Protein AF-0000000067029271 (afdb_homodimer)

Secondary structure (DSSP, 8-state):
---HHHHHHHHHHHHHHHHHHHHHHHGGG---HHHHHHHHHHHHHHHHHHHHHHHHHHHHHHHHHHHTS-HHHHHHHHHHHHHHHHHHHHHHHHHHHHHHHHH-TT-GGG---------------HHHHHHHHHHHHS-S-TTGGGT-EEEEEEEEEPP-----SS-------EEEEEEEEESS--HHHHHHHHHHHHHHHHHHGGGGHHHHHHHHHHHHHHHHHHHHHGGGHHHHHHHHHHHHHHT---HHHHHHHTHHHHHHHHHHHHHIIIIIHHHHHHHHH-S-HHHHHHHTHHHHHHHHHH--HHHHHHHHHHIIIIIS---HHHHHHHHHHHHHH--HHHHHHHHHHHHHHHHHTTPPPPHHHHHHHHHHHHHHHHHTTTS---HHHHHHHHHHTT---TTHHHHHHHHHHHHHHHHHHHHHHHHHHHHHHHHHHHHHHHHHHTSHHHHHHHHHHHHHHHHSTTTS----HHHHHHHH--/---HHHHHHHHHHHHHHHHHHHHHHHGGG---HHHHHHHHHHHHHHHHHHHHHHHHHHHHHHHHHHHTS-HHHHHHHHHHHHHHHHHHHHHHHHHHHHHHHHH-TT-GGG---------------HHHHHHHHHHHHS-S-TTGGGT-EEEEEEEEEPP-----SS-------EEEEEEEEESS--HHHHHHHHHHHHHHHHHHGGGGHHHHHHHHHHHHHHHHHHHHHGGGHHHHHHHHHHHHHHT-S-HHHHHHHTHHHHHHHHHHHHHIIIIIHHHHHHHHH-S-HHHHHHHTHHHHHHHHHH--HHHHHHHHHHIIIIIS---HHHHHHHHHHHHHH--HHHHHHHHHHHHHHHHHTTPPPPHHHHHHHHHHHHHHHHHTTTS--SHHHHHHHHHHTT---TTHHHHHHHHHHHHHHHHHHHHHHHHHHHHHHHHHHHHHHHHHHTSHHHHHHHHHHHHHHHTT-SSS----HHHHHHHH--

Foldseek 3Di:
DQPPVRVLLVLLLVLLVLLQVLLVVCQVVLDDPVVLCVLQVLLVVLLVVLVVLLQLQLLLLLLLLLLLAALVLLVVLVVLLVVLLLVLLLVLQVLLLVLCVVLVLLAQVLFPDFFFADDDLQQDALVQLLVQLVCLLADPDLVLLQFKGKGKGWDFAQDDPPPDDDDPPRPGRDTDIDIDIDGHHSLNNSLSVSNVNSSVSNVCQPVCVVVSLVSLVSNVVSLVVVVVSSSSLSVSLSSNSSSVSSPQDDCPNLVSSCVSVLVSLLVSLCCSQVPVLQVVLCVQQVDHVVQLVVLCSSLLSSCLSSLALSSSLSVLLCSCCPVVNFDSSLSSNSSSLLSWFRQSSLLSSLSSLLVSQCNNVPHDDDPVLSVLSSVSSNSLSRSCTRPLSALVSSSNSCVNSVHHSRNSVSVVSCCSNSSSSSSSSSSSSSSSSSSSSSSVCVVSSVVSCPDPSSVVSLVVSLVVVVVVPPPPVPPPVCVSCSSVVD/DQPPVRVLLVLLLVLLVLLQVLLVVCQVVLDDPVVLCVLQVLLVVLLVVLLVLLLLQLLLLLLLLLLLAALVLLVVLVVLLVVLLLVLLLVLQVLLQVLCVVLVLLAQVLFPDFAFADDPLQQDALVQLLVQLVCLLADPDLVCLQFKGKGKGWDFDQPDPPPDDDDPPRPGRDTDIDIDIDGHHSLNNSLNVSNVNNNVSNVCQPVNVVVSLVSLVSNVVSLVVVVVSSSSLSVSLSSNSSSVSSPQDDCPSLVSSCVSVVVSLLVSLCCSQVPVLQVVLCVQQVDHVVQLVVLCSSLLSSLLSSLALSSSLSVLLCSCCPVVNFDSSLSSNSSSLLSFFRQSSLLSSLSSLLVSLCNNVPHDDDPVLSVLSSVSSNSLSRSCTRPLSALVSSSNSCVNSVHDSRNSVSVVSCCSNSSSSSSSSSSSSSSSSSSSSSSVCVVSSVVSCPDPSSVVVLVVSLVVVVVVCDPPVPPPVCVSCSSVVD

Sequence (972 aa):
MKSKNDLLLILTIESVVIGVVLGFVIRPFNPSNDTISLIGFPGEIFMQIVEMMILPMIISSVISALAQLRARDAGQIGLVTVIYYVITTFLSTFTGIILVSSIHPGDPHLIHMLGEGTLDDTALSTLDTFLDQIRNMFPENIIQATFQQVQTNYVAVKPKMQRAGGNTTLEKPIMKPILEYTNEMNVLGLIVFCTGFGVILSILGEQARLMINFFIVLDAIIMRWISALMWCYPIGILSLVCKNIVDIDNLSETAQALAMYVVTVICGLMIHSLLTLPLLYFIVTRNSPFQFMTGMLQALATAFGTASSGATLPVTFRSLEENLKIDRRVTRFVLPLGATITMDGTALYEAVAVIFIAQLNNIQLSLLELLTISVTTTVASIGSGSVPAGLDTILIVLTTVGLPANNLSLLLTVDWLLDRVRTSVNVLGDGFGAGIIHHMTKERLIEADSEELIQQIKNDICKFLTKLKPCINLYSPYFVYAYLSLMKSKNDLLLILTIESVVIGVVLGFVIRPFNPSNDTISLIGFPGEIFMQIVEMMILPMIISSVISALAQLRARDAGQIGLVTVIYYVITTFLSTFTGIILVSSIHPGDPHLIHMLGEGTLDDTALSTLDTFLDQIRNMFPENIIQATFQQVQTNYVAVKPKMQRAGGNTTLEKPIMKPILEYTNEMNVLGLIVFCTGFGVILSILGEQARLMINFFIVLDAIIMRWISALMWCYPIGILSLVCKNIVDIDNLSETAQALAMYVVTVICGLMIHSLLTLPLLYFIVTRNSPFQFMTGMLQALATAFGTASSGATLPVTFRSLEENLKIDRRVTRFVLPLGATITMDGTALYEAVAVIFIAQLNNIQLSLLELLTISVTTTVASIGSGSVPAGLDTILIVLTTVGLPANNLSLLLTVDWLLDRVRTSVNVLGDGFGAGIIHHMTKERLIEADSEELIQQIKNDICKFLTKLKPCINLYSPYFVYAYLSL

Radius of gyration: 31.36 Å; Cα contacts (8 Å, |Δi|>4): 1479; chains: 2; bounding box: 82×83×69 Å

Structure (mmCIF, N/CA/C/O backbone):
data_AF-0000000067029271-model_v1
#
loop_
_entity.id
_entity.type
_entity.pdbx_description
1 polymer 'Amino acid transporter'
#
loop_
_atom_site.group_PDB
_atom_site.id
_atom_site.type_symbol
_atom_site.label_atom_id
_atom_site.label_alt_id
_atom_site.label_comp_id
_atom_site.label_asym_id
_atom_site.label_entity_id
_atom_site.label_seq_id
_atom_site.pdbx_PDB_ins_code
_atom_site.Cartn_x
_atom_site.Cartn_y
_atom_site.Cartn_z
_atom_site.occupancy
_atom_site.B_iso_or_equiv
_atom_site.auth_seq_id
_atom_site.auth_comp_id
_atom_site.auth_asym_id
_atom_site.auth_atom_id
_atom_site.pdbx_PDB_model_num
ATOM 1 N N . MET A 1 1 ? -24.594 32.281 27.625 1 33.5 1 MET A N 1
ATOM 2 C CA . MET A 1 1 ? -23.938 31 27.906 1 33.5 1 MET A CA 1
ATOM 3 C C . MET A 1 1 ? -23.062 30.578 26.734 1 33.5 1 MET A C 1
ATOM 5 O O . MET A 1 1 ? -23.547 30.422 25.609 1 33.5 1 MET A O 1
ATOM 9 N N . LYS A 1 2 ? -21.891 30.891 26.734 1 51.69 2 LYS A N 1
ATOM 10 C CA . LYS A 1 2 ? -21 30.688 25.594 1 51.69 2 LYS A CA 1
ATOM 11 C C . LYS A 1 2 ? -21.094 29.25 25.094 1 51.69 2 LYS A C 1
ATOM 13 O O . LYS A 1 2 ? -21.172 28.312 25.875 1 51.69 2 LYS A O 1
ATOM 18 N N . SER A 1 3 ? -21.391 29 23.844 1 69.06 3 SER A N 1
ATOM 19 C CA . SER A 1 3 ? -21.531 27.672 23.25 1 69.06 3 SER A CA 1
ATOM 20 C C . SER A 1 3 ? -20.312 26.812 23.516 1 69.06 3 SER A C 1
ATOM 22 O O . SER A 1 3 ? -19.234 27.328 23.844 1 69.06 3 SER A O 1
ATOM 24 N N . LYS A 1 4 ? -20.562 25.609 24.031 1 74.31 4 LYS A N 1
ATOM 25 C CA . LYS A 1 4 ? -19.516 24.641 24.297 1 74.31 4 LYS A CA 1
ATOM 26 C C . LYS A 1 4 ? -18.344 24.812 23.328 1 74.31 4 LYS A C 1
ATOM 28 O O . LYS A 1 4 ? -17.188 24.703 23.719 1 74.31 4 LYS A O 1
ATOM 33 N N . ASN A 1 5 ? -18.672 25.219 22.219 1 74 5 ASN A N 1
ATOM 34 C CA . ASN A 1 5 ? -17.641 25.422 21.203 1 74 5 ASN A CA 1
ATOM 35 C C . ASN A 1 5 ? -16.812 26.672 21.484 1 74 5 ASN A C 1
ATOM 37 O O . ASN A 1 5 ? -15.602 26.672 21.281 1 74 5 ASN A O 1
ATOM 41 N N . ASP A 1 6 ? -17.438 27.625 21.953 1 80.25 6 ASP A N 1
ATOM 42 C CA . ASP A 1 6 ? -16.734 28.859 22.281 1 80.25 6 ASP A CA 1
ATOM 43 C C . ASP A 1 6 ? -15.82 28.688 23.484 1 80.25 6 ASP A C 1
ATOM 45 O O . ASP A 1 6 ? -14.719 29.219 23.516 1 80.25 6 ASP A O 1
ATOM 49 N N . LEU A 1 7 ? -16.375 27.906 24.344 1 85.5 7 LEU A N 1
ATOM 50 C CA . LEU A 1 7 ? -15.578 27.641 25.531 1 85.5 7 LEU A CA 1
ATOM 51 C C . LEU A 1 7 ? -14.305 26.891 25.172 1 85.5 7 LEU A C 1
ATOM 53 O O . LEU A 1 7 ? -13.227 27.203 25.703 1 85.5 7 LEU A O 1
ATOM 57 N N . LEU A 1 8 ? -14.445 25.953 24.328 1 86.19 8 LEU A N 1
ATOM 58 C CA . LEU A 1 8 ? -13.281 25.172 23.922 1 86.19 8 LEU A CA 1
ATOM 59 C C . LEU A 1 8 ? -12.266 26.047 23.203 1 86.19 8 LEU A C 1
ATOM 61 O O . LEU A 1 8 ? -11.055 25.859 23.375 1 86.19 8 LEU A O 1
ATOM 65 N N . LEU A 1 9 ? -12.727 26.859 22.453 1 87 9 LEU A N 1
ATOM 66 C CA . LEU A 1 9 ? -11.844 27.797 21.766 1 87 9 LEU A CA 1
ATOM 67 C C . LEU A 1 9 ? -11.07 28.656 22.75 1 87 9 LEU A C 1
ATOM 69 O O . LEU A 1 9 ? -9.844 28.781 22.656 1 87 9 LEU A O 1
ATOM 73 N N . ILE A 1 10 ? -11.758 29.219 23.672 1 90.94 10 ILE A N 1
ATOM 74 C CA . ILE A 1 10 ? -11.141 30.078 24.672 1 90.94 10 ILE A CA 1
ATOM 75 C C . ILE A 1 10 ? -10.125 29.281 25.484 1 90.94 10 ILE A C 1
ATOM 77 O O . ILE A 1 10 ? -9.008 29.75 25.734 1 90.94 10 ILE A O 1
ATOM 81 N N . LEU A 1 11 ? -10.547 28.141 25.844 1 91.12 11 LEU A N 1
ATOM 82 C CA . LEU A 1 11 ? -9.648 27.281 26.609 1 91.12 11 LEU A CA 1
ATOM 83 C C . LEU A 1 11 ? -8.383 26.969 25.828 1 91.12 11 LEU A C 1
ATOM 85 O O . LEU A 1 11 ? -7.289 26.922 26.391 1 91.12 11 LEU A O 1
ATOM 89 N N . THR A 1 12 ? -8.555 26.688 24.562 1 90.69 12 THR A N 1
ATOM 90 C CA . THR A 1 12 ? -7.41 26.359 23.719 1 90.69 12 THR A CA 1
ATOM 91 C C . THR A 1 12 ? -6.473 27.547 23.594 1 90.69 12 THR A C 1
ATOM 93 O O . THR A 1 12 ? -5.258 27.406 23.75 1 90.69 12 THR A O 1
ATOM 96 N N . ILE A 1 13 ? -6.992 28.672 23.375 1 90.94 13 ILE A N 1
ATOM 97 C CA . ILE A 1 13 ? -6.191 29.891 23.234 1 90.94 13 ILE A CA 1
ATOM 98 C C . ILE A 1 13 ? -5.492 30.203 24.562 1 90.94 13 ILE A C 1
ATOM 100 O O . ILE A 1 13 ? -4.301 30.516 24.578 1 90.94 13 ILE A O 1
ATOM 104 N N . GLU A 1 14 ? -6.203 30.109 25.562 1 92.25 14 GLU A N 1
ATOM 105 C CA . GLU A 1 14 ? -5.633 30.359 26.891 1 92.25 14 GLU A CA 1
ATOM 106 C C . GLU A 1 14 ? -4.504 29.375 27.188 1 92.25 14 GLU A C 1
ATOM 108 O O . GLU A 1 14 ? -3.51 29.734 27.812 1 92.25 14 GLU A O 1
ATOM 113 N N . SER A 1 15 ? -4.746 28.172 26.828 1 93.56 15 SER A N 1
ATOM 114 C CA . SER A 1 15 ? -3.725 27.156 27.062 1 93.56 15 SER A CA 1
ATOM 115 C C . SER A 1 15 ? -2.426 27.516 26.344 1 93.56 15 SER A C 1
ATOM 117 O O . SER A 1 15 ? -1.336 27.297 26.875 1 93.56 15 SER A O 1
ATOM 119 N N . VAL A 1 16 ? -2.547 28 25.172 1 90.81 16 VAL A N 1
ATOM 120 C CA . VAL A 1 16 ? -1.364 28.422 24.438 1 90.81 16 VAL A CA 1
ATOM 121 C C . VAL A 1 16 ? -0.675 29.562 25.172 1 90.81 16 VAL A C 1
ATOM 123 O O . VAL A 1 16 ? 0.537 29.531 25.406 1 90.81 16 VAL A O 1
ATOM 126 N N . VAL A 1 17 ? -1.449 30.547 25.609 1 92.81 17 VAL A N 1
ATOM 127 C CA . VAL A 1 17 ? -0.914 31.734 26.281 1 92.81 17 VAL A CA 1
ATOM 128 C C . VAL A 1 17 ? -0.281 31.328 27.609 1 92.81 17 VAL A C 1
ATOM 130 O O . VAL A 1 17 ? 0.858 31.703 27.906 1 92.81 17 VAL A O 1
ATOM 133 N N . ILE A 1 18 ? -0.97 30.594 28.359 1 95.12 18 ILE A N 1
ATOM 134 C CA . ILE A 1 18 ? -0.475 30.156 29.656 1 95.12 18 ILE A CA 1
ATOM 135 C C . ILE A 1 18 ? 0.771 29.297 29.469 1 95.12 18 ILE A C 1
ATOM 137 O O . ILE A 1 18 ? 1.718 29.391 30.266 1 95.12 18 ILE A O 1
ATOM 141 N N . GLY A 1 19 ? 0.683 28.391 28.5 1 93.31 19 GLY A N 1
ATOM 142 C CA . GLY A 1 19 ? 1.858 27.594 28.203 1 93.31 19 GLY A CA 1
ATOM 143 C C . GLY A 1 19 ? 3.09 28.422 27.891 1 93.31 19 GLY A C 1
ATOM 144 O O . GLY A 1 19 ? 4.184 28.125 28.375 1 93.31 19 GLY A O 1
ATOM 145 N N . VAL A 1 20 ? 2.945 29.453 27.125 1 90.88 20 VAL A N 1
ATOM 146 C CA . VAL A 1 20 ? 4.039 30.359 26.781 1 90.88 20 VAL A CA 1
ATOM 147 C C . VAL A 1 20 ? 4.535 31.078 28.031 1 90.88 20 VAL A C 1
ATOM 149 O O . VAL A 1 20 ? 5.742 31.125 28.297 1 90.88 20 VAL A O 1
ATOM 152 N N . VAL A 1 21 ? 3.645 31.609 28.844 1 94.56 21 VAL A N 1
ATOM 153 C CA . VAL A 1 21 ? 3.994 32.375 30.047 1 94.56 21 VAL A CA 1
ATOM 154 C C . VAL A 1 21 ? 4.711 31.453 31.031 1 94.56 21 VAL A C 1
ATOM 156 O O . VAL A 1 21 ? 5.777 31.797 31.547 1 94.56 21 VAL A O 1
ATOM 159 N N . LEU A 1 22 ? 4.156 30.328 31.266 1 94.62 22 LEU A N 1
ATOM 160 C CA . LEU A 1 22 ? 4.766 29.375 32.188 1 94.62 22 LEU A CA 1
ATOM 161 C C . LEU A 1 22 ? 6.141 28.938 31.688 1 94.62 22 LEU A C 1
ATOM 163 O O . LEU A 1 22 ? 7.062 28.734 32.5 1 94.62 22 LEU A O 1
ATOM 167 N N . GLY A 1 23 ? 6.223 28.672 30.422 1 93.12 23 GLY A N 1
ATOM 168 C CA . GLY A 1 23 ? 7.512 28.297 29.859 1 93.12 23 GLY A CA 1
ATOM 169 C C . GLY A 1 23 ? 8.594 29.328 30.125 1 93.12 23 GLY A C 1
ATOM 170 O O . GLY A 1 23 ? 9.695 28.984 30.562 1 93.12 23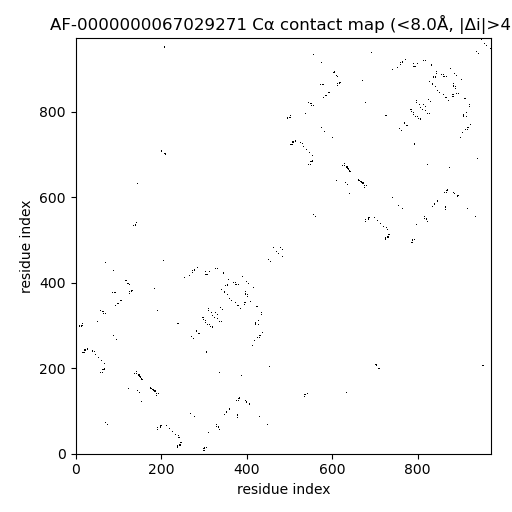 GLY A O 1
ATOM 171 N N . PHE A 1 24 ? 8.281 30.625 29.969 1 90.5 24 PHE A N 1
ATOM 172 C CA . PHE A 1 24 ? 9.258 31.703 30.172 1 90.5 24 PHE A CA 1
ATOM 173 C C . PHE A 1 24 ? 9.523 31.906 31.656 1 90.5 24 PHE A C 1
ATOM 175 O O . PHE A 1 24 ? 10.625 32.312 32.031 1 90.5 24 PHE A O 1
ATOM 182 N N . VAL A 1 25 ? 8.594 31.625 32.469 1 94 25 VAL A N 1
ATOM 183 C CA . VAL A 1 25 ? 8.75 31.781 33.906 1 94 25 VAL A CA 1
ATOM 184 C C . VAL A 1 25 ? 9.641 30.656 34.438 1 94 25 VAL A C 1
ATOM 186 O O . VAL A 1 25 ? 10.453 30.891 35.344 1 94 25 VAL A O 1
ATOM 189 N N . ILE A 1 26 ? 9.547 29.5 33.906 1 93.75 26 ILE A N 1
ATOM 190 C CA . ILE A 1 26 ? 10.227 28.312 34.438 1 93.75 26 ILE A CA 1
ATOM 191 C C . ILE A 1 26 ? 11.633 28.234 33.844 1 93.75 26 ILE A C 1
ATOM 193 O O . ILE A 1 26 ? 12.57 27.781 34.5 1 93.75 26 ILE A O 1
ATOM 197 N N . ARG A 1 27 ? 11.812 28.703 32.688 1 90.75 27 ARG A N 1
ATOM 198 C CA . ARG A 1 27 ? 13.055 28.531 31.938 1 90.75 27 ARG A CA 1
ATOM 199 C C . ARG A 1 27 ? 14.25 29.078 32.719 1 90.75 27 ARG A C 1
ATOM 201 O O . ARG A 1 27 ? 15.289 28.422 32.781 1 90.75 27 ARG A O 1
ATOM 208 N N . PRO A 1 28 ? 14.117 30.344 33.406 1 88.25 28 PRO A N 1
ATOM 209 C CA . PRO A 1 28 ? 15.273 30.906 34.094 1 88.25 28 PRO A CA 1
ATOM 210 C C . PRO A 1 28 ? 15.758 30.016 35.25 1 88.25 28 PRO A C 1
ATOM 212 O O . PRO A 1 28 ? 16.891 30.172 35.719 1 88.25 28 PRO A O 1
ATOM 215 N N . PHE A 1 29 ? 15 29.094 35.625 1 91.19 29 PHE A N 1
ATOM 216 C CA . PHE A 1 29 ? 15.367 28.234 36.75 1 91.19 29 PHE A CA 1
ATOM 217 C C . PHE A 1 29 ? 16.156 27.031 36.25 1 91.19 29 PHE A C 1
ATOM 219 O O . PHE A 1 29 ? 16.531 26.156 37.031 1 91.19 29 PHE A O 1
ATOM 226 N N . ASN A 1 30 ? 16.438 26.938 35.031 1 87.81 30 ASN A N 1
ATOM 227 C CA . ASN A 1 30 ? 17.234 25.875 34.406 1 87.81 30 ASN A CA 1
ATOM 228 C C . ASN A 1 30 ? 16.844 24.5 34.938 1 87.81 30 ASN A C 1
ATOM 230 O O . ASN A 1 30 ? 17.672 23.766 35.469 1 87.81 30 ASN A O 1
ATOM 234 N N . PRO A 1 31 ? 15.648 24.172 34.719 1 90.19 31 PRO A N 1
ATOM 235 C CA . PRO A 1 31 ? 15.188 22.875 35.188 1 90.19 31 PRO A CA 1
ATOM 236 C C . PRO A 1 31 ? 15.977 21.719 34.594 1 90.19 31 PRO A C 1
ATOM 238 O O . PRO A 1 31 ? 16.531 21.844 33.5 1 90.19 31 PRO A O 1
ATOM 241 N N . SER A 1 32 ? 16.031 20.547 35.312 1 88.94 32 SER A N 1
ATOM 242 C CA . SER A 1 32 ? 16.703 19.344 34.844 1 88.94 32 SER A CA 1
ATOM 243 C C . SER A 1 32 ? 15.984 18.703 33.656 1 88.94 32 SER A C 1
ATOM 245 O O . SER A 1 32 ? 14.82 19.031 33.406 1 88.94 32 SER A O 1
ATOM 247 N N . ASN A 1 33 ? 16.672 17.875 33.031 1 85.81 33 ASN A N 1
ATOM 248 C CA . ASN A 1 33 ? 16.094 17.172 31.891 1 85.81 33 ASN A CA 1
ATOM 249 C C . ASN A 1 33 ? 14.875 16.344 32.312 1 85.81 33 ASN A C 1
ATOM 251 O O . ASN A 1 33 ? 13.898 16.25 31.562 1 85.81 33 ASN A O 1
ATOM 255 N N . ASP A 1 34 ? 14.938 15.773 33.469 1 86.88 34 ASP A N 1
ATOM 256 C CA . ASP A 1 34 ? 13.812 14.992 33.969 1 86.88 34 ASP A CA 1
ATOM 257 C C . ASP A 1 34 ? 12.586 15.883 34.156 1 86.88 34 ASP A C 1
ATOM 259 O O . ASP A 1 34 ? 11.461 15.477 33.844 1 86.88 34 ASP A O 1
ATOM 263 N N . THR A 1 35 ? 12.852 17.078 34.719 1 88.5 35 THR A N 1
ATOM 264 C CA . THR A 1 35 ? 11.758 18.016 34.969 1 88.5 35 THR A CA 1
ATOM 265 C C . THR A 1 35 ? 11.141 18.484 33.656 1 88.5 35 THR A C 1
ATOM 267 O O . THR A 1 35 ? 9.914 18.594 33.531 1 88.5 35 THR A O 1
ATOM 270 N N . ILE A 1 36 ? 11.938 18.703 32.719 1 89.19 36 ILE A N 1
ATOM 271 C CA . ILE A 1 36 ? 11.453 19.125 31.406 1 89.19 36 ILE A CA 1
ATOM 272 C C . ILE A 1 36 ? 10.609 18.016 30.797 1 89.19 36 ILE A C 1
ATOM 274 O O . ILE A 1 36 ? 9.539 18.281 30.234 1 89.19 36 ILE A O 1
ATOM 278 N N . SER A 1 37 ? 11.062 16.797 30.953 1 87.38 37 SER A N 1
ATOM 279 C CA . SER A 1 37 ? 10.32 15.656 30.438 1 87.38 37 SER A CA 1
ATOM 280 C C . SER A 1 37 ? 8.969 15.508 31.141 1 87.38 37 SER A C 1
ATOM 282 O O . SER A 1 37 ? 7.969 15.172 30.5 1 87.38 37 SER A O 1
ATOM 284 N N . LEU A 1 38 ? 8.961 15.758 32.375 1 87.94 38 LEU A N 1
ATOM 285 C CA . LEU A 1 38 ? 7.723 15.633 33.156 1 87.94 38 LEU A CA 1
ATOM 286 C C . LEU A 1 38 ? 6.738 16.734 32.75 1 87.94 38 LEU A C 1
ATOM 288 O O . LEU A 1 38 ? 5.523 16.516 32.75 1 87.94 38 LEU A O 1
ATOM 292 N N . ILE A 1 39 ? 7.238 17.906 32.5 1 90.81 39 ILE A N 1
ATOM 293 C CA . ILE A 1 39 ? 6.418 19.031 32.062 1 90.81 39 ILE A CA 1
ATOM 294 C C . ILE A 1 39 ? 5.797 18.703 30.703 1 90.81 39 ILE A C 1
ATOM 296 O O . ILE A 1 39 ? 4.621 19 30.453 1 90.81 39 ILE A O 1
ATOM 300 N N . GLY A 1 40 ? 6.531 18 29.875 1 91.5 40 GLY A N 1
ATOM 301 C CA . GLY A 1 40 ? 6.082 17.703 28.531 1 91.5 40 GLY A CA 1
ATOM 302 C C . GLY A 1 40 ? 5.289 16.406 28.438 1 91.5 40 GLY A C 1
ATOM 303 O O . GLY A 1 40 ? 4.613 16.156 27.438 1 91.5 40 GLY A O 1
ATOM 304 N N . PHE A 1 41 ? 5.277 15.648 29.516 1 86.56 41 PHE A N 1
ATOM 305 C CA . PHE A 1 41 ? 4.742 14.297 29.469 1 86.56 41 PHE A CA 1
ATOM 306 C C . PHE A 1 41 ? 3.244 14.312 29.188 1 86.56 41 PHE A C 1
ATOM 308 O O . PHE A 1 41 ? 2.752 13.562 28.344 1 86.56 41 PHE A O 1
ATOM 315 N N . PRO A 1 42 ? 2.404 15.125 29.828 1 88.94 42 PRO A N 1
ATOM 316 C CA . PRO A 1 42 ? 0.98 15.172 29.484 1 88.94 42 PRO A CA 1
ATOM 317 C C . PRO A 1 42 ? 0.739 15.5 28.016 1 88.94 42 PRO A C 1
ATOM 319 O O . PRO A 1 42 ? -0.153 14.922 27.375 1 88.94 42 PRO A O 1
ATOM 322 N N . GLY A 1 43 ? 1.521 16.391 27.484 1 89.25 43 GLY A N 1
ATOM 323 C CA . GLY A 1 43 ? 1.408 16.734 26.078 1 89.25 43 GLY A CA 1
ATOM 324 C C . GLY A 1 43 ? 1.79 15.586 25.156 1 89.25 43 GLY A C 1
ATOM 325 O O . GLY A 1 43 ? 1.147 15.367 24.125 1 89.25 43 GLY A O 1
ATOM 326 N N . GLU A 1 44 ? 2.795 14.852 25.562 1 86.31 44 GLU A N 1
ATOM 327 C CA . GLU A 1 44 ? 3.236 13.688 24.812 1 86.31 44 GLU A CA 1
ATOM 328 C C . GLU A 1 44 ? 2.141 12.633 24.734 1 86.31 44 GLU A C 1
ATOM 330 O O . GLU A 1 44 ? 1.868 12.086 23.656 1 86.31 44 GLU A O 1
ATOM 335 N N . ILE A 1 45 ? 1.598 12.336 25.828 1 84.69 45 ILE A N 1
ATOM 336 C CA . ILE A 1 45 ? 0.541 11.336 25.875 1 84.69 45 ILE A CA 1
ATOM 337 C C . ILE A 1 45 ? -0.667 11.812 25.078 1 84.69 45 ILE A C 1
ATOM 339 O O . ILE A 1 45 ? -1.279 11.039 24.344 1 84.69 45 ILE A O 1
ATOM 343 N N . PHE A 1 46 ? -0.974 13.016 25.25 1 87.44 46 PHE A N 1
ATOM 344 C CA . PHE A 1 46 ? -2.074 13.602 24.5 1 87.44 46 PHE A CA 1
ATOM 345 C C . PHE A 1 46 ? -1.848 13.453 23 1 87.44 46 PHE A C 1
ATOM 347 O O . PHE A 1 46 ? -2.746 13.023 22.266 1 87.44 46 PHE A O 1
ATOM 354 N N . MET A 1 47 ? -0.689 13.727 22.531 1 84.31 47 MET A N 1
ATOM 355 C CA . MET A 1 47 ? -0.359 13.602 21.125 1 84.31 47 MET A CA 1
ATOM 356 C C . MET A 1 47 ? -0.485 12.156 20.656 1 84.31 47 MET A C 1
ATOM 358 O O . MET A 1 47 ? -0.954 11.898 19.547 1 84.31 47 MET A O 1
ATOM 362 N N . GLN A 1 48 ? -0.094 11.312 21.531 1 82.56 48 GLN A N 1
ATOM 363 C CA . GLN A 1 48 ? -0.19 9.891 21.188 1 82.56 48 GLN A CA 1
ATOM 364 C C . GLN A 1 48 ? -1.645 9.461 21.016 1 82.56 48 GLN A C 1
ATOM 366 O O . GLN A 1 48 ? -1.973 8.695 20.109 1 82.56 48 GLN A O 1
ATOM 371 N N . ILE A 1 49 ? -2.455 9.984 21.875 1 82.88 49 ILE A N 1
ATOM 372 C CA . ILE A 1 49 ? -3.873 9.648 21.828 1 82.88 49 ILE A CA 1
ATOM 373 C C . ILE A 1 49 ? -4.48 10.188 20.531 1 82.88 49 ILE A C 1
ATOM 375 O O . ILE A 1 49 ? -5.211 9.469 19.844 1 82.88 49 ILE A O 1
ATOM 379 N N . VAL A 1 50 ? -4.176 11.375 20.172 1 83.44 50 VAL A N 1
ATOM 380 C CA . VAL A 1 50 ? -4.719 11.992 18.969 1 83.44 50 VAL A CA 1
ATOM 381 C C . VAL A 1 50 ? -4.199 11.25 17.734 1 83.44 50 VAL A C 1
ATOM 383 O O . VAL A 1 50 ? -4.957 10.984 16.797 1 83.44 50 VAL A O 1
ATOM 386 N N . GLU A 1 51 ? -2.949 10.953 17.766 1 83.56 51 GLU A N 1
ATOM 387 C CA . GLU A 1 51 ? -2.326 10.258 16.656 1 83.56 51 GLU A CA 1
ATOM 388 C C . GLU A 1 51 ? -2.93 8.867 16.453 1 83.56 51 GLU A C 1
ATOM 390 O O . GLU A 1 51 ? -3.057 8.398 15.32 1 83.56 51 GLU A O 1
ATOM 395 N N . MET A 1 52 ? -3.258 8.227 17.531 1 84.06 52 MET A N 1
ATOM 396 C CA . MET A 1 52 ? -3.881 6.91 17.484 1 84.06 52 MET A CA 1
ATOM 397 C C . MET A 1 52 ? -5.195 6.961 16.703 1 84.06 52 MET A C 1
ATOM 399 O O . MET A 1 52 ? -5.578 5.992 16.047 1 84.06 52 MET A O 1
ATOM 403 N N . MET A 1 53 ? -5.809 8.109 16.672 1 86.44 53 MET A N 1
ATOM 404 C CA . MET A 1 53 ? -7.133 8.234 16.062 1 86.44 53 MET A CA 1
ATOM 405 C C . MET A 1 53 ? -7.02 8.578 14.586 1 86.44 53 MET A C 1
ATOM 407 O O . MET A 1 53 ? -7.992 8.453 13.844 1 86.44 53 MET A O 1
ATOM 411 N N . ILE A 1 54 ? -5.914 8.93 14.125 1 86.88 54 ILE A N 1
ATOM 412 C CA . ILE A 1 54 ? -5.754 9.438 12.766 1 86.88 54 ILE A CA 1
ATOM 413 C C . ILE A 1 54 ? -6.07 8.336 11.758 1 86.88 54 ILE A C 1
ATOM 415 O O . ILE A 1 54 ? -6.836 8.547 10.812 1 86.88 54 ILE A O 1
ATOM 419 N N . LEU A 1 55 ? -5.547 7.129 11.977 1 90.5 55 LEU A N 1
ATOM 420 C CA . LEU A 1 55 ? -5.695 6.035 11.023 1 90.5 55 LEU A CA 1
ATOM 421 C C . LEU A 1 55 ? -7.164 5.648 10.867 1 90.5 55 LEU A C 1
ATOM 423 O O . LEU A 1 55 ? -7.707 5.688 9.758 1 90.5 55 LEU A O 1
ATOM 427 N N . PRO A 1 56 ? -7.863 5.297 11.945 1 91.88 56 PRO A N 1
ATOM 428 C CA . PRO A 1 56 ? -9.273 4.945 11.773 1 91.88 56 PRO A CA 1
ATOM 429 C C . PRO A 1 56 ? -10.117 6.113 11.266 1 91.88 56 PRO A C 1
ATOM 431 O O . PRO A 1 56 ? -11.094 5.906 10.547 1 91.88 56 PRO A O 1
ATOM 434 N N . MET A 1 57 ? -9.734 7.277 11.602 1 91.5 57 MET A N 1
ATOM 435 C CA . MET A 1 57 ? -10.461 8.461 11.156 1 91.5 57 MET A CA 1
ATOM 436 C C . MET A 1 57 ? -10.328 8.641 9.648 1 91.5 57 MET A C 1
ATOM 438 O O . MET A 1 57 ? -11.328 8.828 8.945 1 91.5 57 MET A O 1
ATOM 442 N N . ILE A 1 58 ? -9.164 8.539 9.125 1 91.5 58 ILE A N 1
ATOM 443 C CA . ILE A 1 58 ? -8.922 8.734 7.695 1 91.5 58 ILE A CA 1
ATOM 444 C C . ILE A 1 58 ? -9.617 7.633 6.898 1 91.5 58 ILE A C 1
ATOM 446 O O . ILE A 1 58 ? -10.328 7.914 5.926 1 91.5 58 ILE A O 1
ATOM 450 N N . ILE A 1 59 ? -9.492 6.352 7.34 1 94.5 59 ILE A N 1
ATOM 451 C CA . ILE A 1 59 ? -10.07 5.219 6.625 1 94.5 59 ILE A CA 1
ATOM 452 C C . ILE A 1 59 ? -11.586 5.355 6.59 1 94.5 59 ILE A C 1
ATOM 454 O O . ILE A 1 59 ? -12.195 5.301 5.516 1 94.5 59 ILE A O 1
ATOM 458 N N . SER A 1 60 ? -12.18 5.605 7.695 1 92.81 60 SER A N 1
ATOM 459 C CA . SER A 1 60 ? -13.633 5.652 7.781 1 92.81 60 SER A CA 1
ATOM 460 C C . SER A 1 60 ? -14.188 6.902 7.105 1 92.81 60 SER A C 1
ATOM 462 O O . SER A 1 60 ? -15.195 6.84 6.391 1 92.81 60 SER A O 1
ATOM 464 N N . SER A 1 61 ? -13.539 8 7.238 1 91.19 61 SER A N 1
ATOM 465 C CA . SER A 1 61 ? -14.047 9.266 6.719 1 91.19 61 SER A CA 1
ATOM 466 C C . SER A 1 61 ? -13.945 9.312 5.199 1 91.19 61 SER A C 1
ATOM 468 O O . SER A 1 61 ? -14.914 9.68 4.52 1 91.19 61 SER A O 1
ATOM 470 N N . VAL A 1 62 ? -12.781 8.969 4.664 1 93.12 62 VAL A N 1
ATOM 471 C CA . VAL A 1 62 ? -12.57 9.055 3.223 1 93.12 62 VAL A CA 1
ATOM 472 C C . VAL A 1 62 ? -13.469 8.055 2.504 1 93.12 62 VAL A C 1
ATOM 474 O O . VAL A 1 62 ? -14.148 8.406 1.535 1 93.12 62 VAL A O 1
ATOM 477 N N . ILE A 1 63 ? -13.555 6.785 2.998 1 94.69 63 ILE A N 1
ATOM 478 C CA . ILE A 1 63 ? -14.367 5.762 2.354 1 94.69 63 ILE A CA 1
ATOM 479 C C . ILE A 1 63 ? -15.844 6.141 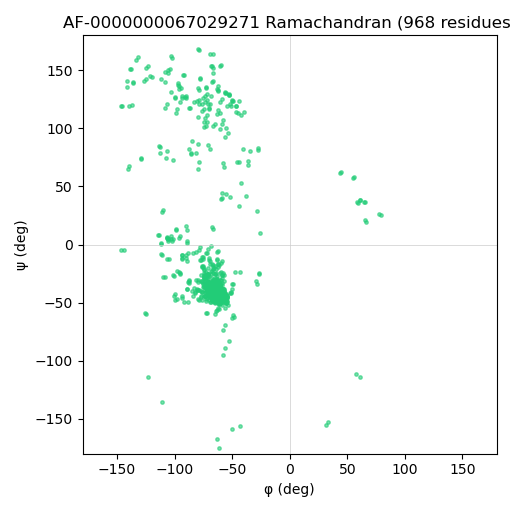2.438 1 94.69 63 ILE A C 1
ATOM 481 O O . ILE A 1 63 ? -16.562 6.086 1.438 1 94.69 63 ILE A O 1
ATOM 485 N N . SER A 1 64 ? -16.297 6.582 3.609 1 90.94 64 SER A N 1
ATOM 486 C CA . SER A 1 64 ? -17.703 6.949 3.787 1 90.94 64 SER A CA 1
ATOM 487 C C . SER A 1 64 ? -18.078 8.148 2.924 1 90.94 64 SER A C 1
ATOM 489 O O . SER A 1 64 ? -19.156 8.188 2.342 1 90.94 64 SER A O 1
ATOM 491 N N . ALA A 1 65 ? -17.234 9.078 2.84 1 89.56 65 ALA A N 1
ATOM 492 C CA . ALA A 1 65 ? -17.484 10.289 2.055 1 89.56 65 ALA A CA 1
ATOM 493 C C . ALA A 1 65 ? -17.578 9.961 0.567 1 89.56 65 ALA A C 1
ATOM 495 O O . ALA A 1 65 ? -18.531 10.383 -0.105 1 89.56 65 ALA A O 1
ATOM 496 N N . LEU A 1 66 ? -16.656 9.227 0.043 1 91.12 66 LEU A N 1
ATOM 497 C CA . LEU A 1 66 ? -16.578 8.961 -1.389 1 91.12 66 LEU A CA 1
ATOM 498 C C . LEU A 1 66 ? -17.656 7.961 -1.808 1 91.12 66 LEU A C 1
ATOM 500 O O . LEU A 1 66 ? -18.125 7.992 -2.947 1 91.12 66 LEU A O 1
ATOM 504 N N . ALA A 1 67 ? -18.031 7.098 -0.857 1 90.62 67 ALA A N 1
ATOM 505 C CA . ALA A 1 67 ? -19.109 6.148 -1.139 1 90.62 67 ALA A CA 1
ATOM 506 C C . ALA A 1 67 ? -20.438 6.867 -1.374 1 90.62 67 ALA A C 1
ATOM 508 O O . ALA A 1 67 ? -21.359 6.297 -1.946 1 90.62 67 ALA A O 1
ATOM 509 N N . GLN A 1 68 ? -20.547 8.078 -0.964 1 86.31 68 GLN A N 1
ATOM 510 C CA . GLN A 1 68 ? -21.781 8.836 -1.059 1 86.31 68 GLN A CA 1
ATOM 511 C C . GLN A 1 68 ? -21.734 9.836 -2.209 1 86.31 68 GLN A C 1
ATOM 513 O O . GLN A 1 68 ? -22.609 10.688 -2.334 1 86.31 68 GLN A O 1
ATOM 518 N N . LEU A 1 69 ? -20.719 9.797 -3.02 1 87.5 69 LEU A N 1
ATOM 519 C CA . LEU A 1 69 ? -20.547 10.625 -4.207 1 87.5 69 LEU A CA 1
ATOM 520 C C . LEU A 1 69 ? -20.719 9.805 -5.477 1 87.5 69 LEU A C 1
ATOM 522 O O . LEU A 1 69 ? -20.547 8.586 -5.465 1 87.5 69 LEU A O 1
ATOM 526 N N . ARG A 1 70 ? -21.234 10.508 -6.523 1 87 70 ARG A N 1
ATOM 527 C CA . ARG A 1 70 ? -21.141 9.875 -7.832 1 87 70 ARG A CA 1
ATOM 528 C C . ARG A 1 70 ? -19.688 9.758 -8.273 1 87 70 ARG A C 1
ATOM 530 O O . ARG A 1 70 ? -18.875 10.664 -8.031 1 87 70 ARG A O 1
ATOM 537 N N . ALA A 1 71 ? -19.328 8.664 -8.898 1 83 71 ALA A N 1
ATOM 538 C CA . ALA A 1 71 ? -17.953 8.398 -9.297 1 83 71 ALA A CA 1
ATOM 539 C C . ALA A 1 71 ? -17.375 9.57 -10.086 1 83 71 ALA A C 1
ATOM 541 O O . ALA A 1 71 ? -16.219 9.961 -9.875 1 83 71 ALA A O 1
ATOM 542 N N . ARG A 1 72 ? -18.094 10.133 -10.945 1 85.19 72 ARG A N 1
ATOM 543 C CA . ARG A 1 72 ? -17.625 11.25 -11.766 1 85.19 72 ARG A CA 1
ATOM 544 C C . ARG A 1 72 ? -17.328 12.477 -10.906 1 85.19 72 ARG A C 1
ATOM 546 O O . ARG A 1 72 ? -16.344 13.188 -11.156 1 85.19 72 ARG A O 1
ATOM 553 N N . ASP A 1 73 ? -18.141 12.688 -9.953 1 89.06 73 ASP A N 1
ATOM 554 C CA . ASP A 1 73 ? -17.953 13.836 -9.07 1 89.06 73 ASP A CA 1
ATOM 555 C C . ASP A 1 73 ? -16.719 13.656 -8.188 1 89.06 73 ASP A C 1
ATOM 557 O O . ASP A 1 73 ? -16.031 14.625 -7.871 1 89.06 73 ASP A O 1
ATOM 561 N N . ALA A 1 74 ? -16.516 12.422 -7.789 1 89.69 74 ALA A N 1
ATOM 562 C CA . ALA A 1 74 ? -15.328 12.133 -6.988 1 89.69 74 ALA A CA 1
ATOM 563 C C . ALA A 1 74 ? -14.055 12.492 -7.742 1 89.69 74 ALA A C 1
ATOM 565 O O . ALA A 1 74 ? -13.117 13.047 -7.164 1 89.69 74 ALA A O 1
ATOM 566 N N . GLY A 1 75 ? -14.008 12.156 -9 1 89.88 75 GLY A N 1
ATOM 567 C CA . GLY A 1 75 ? -12.852 12.492 -9.82 1 89.88 75 GLY A CA 1
ATOM 568 C C . GLY A 1 75 ? -12.633 13.992 -9.945 1 89.88 75 GLY A C 1
ATOM 569 O O . GLY A 1 75 ? -11.492 14.461 -9.914 1 89.88 75 GLY A O 1
ATOM 570 N N . GLN A 1 76 ? -13.641 14.688 -10.086 1 90.5 76 GLN A N 1
ATOM 571 C CA . GLN A 1 76 ? -13.555 16.141 -10.227 1 90.5 76 GLN A CA 1
ATOM 572 C C . GLN A 1 76 ? -13.086 16.781 -8.93 1 90.5 76 GLN A C 1
ATOM 574 O O . GLN A 1 76 ? -12.234 17.688 -8.945 1 90.5 76 GLN A O 1
ATOM 579 N N . ILE A 1 77 ? -13.656 16.359 -7.867 1 92.25 77 ILE A N 1
ATOM 580 C CA . ILE A 1 77 ? -13.258 16.891 -6.562 1 92.25 77 ILE A CA 1
ATOM 581 C C . ILE A 1 77 ? -11.781 16.609 -6.324 1 92.25 77 ILE A C 1
ATOM 583 O O . ILE A 1 77 ? -11.039 17.5 -5.883 1 92.25 77 ILE A O 1
ATOM 587 N N . GLY A 1 78 ? -11.414 15.383 -6.656 1 91.75 78 GLY A N 1
ATOM 588 C CA . GLY A 1 78 ? -10.008 15.023 -6.512 1 91.75 78 GLY A CA 1
ATOM 589 C C . GLY A 1 78 ? -9.086 15.875 -7.359 1 91.75 78 GLY A C 1
ATOM 590 O O . GLY A 1 78 ? -8.062 16.359 -6.875 1 91.75 78 GLY A O 1
ATOM 591 N N . LEU A 1 79 ? -9.422 16.094 -8.523 1 91.94 79 LEU A N 1
ATOM 592 C CA . LEU A 1 79 ? -8.586 16.844 -9.445 1 91.94 79 LEU A CA 1
ATOM 593 C C . LEU A 1 79 ? -8.469 18.297 -9.008 1 91.94 79 LEU A C 1
ATOM 595 O O . LEU A 1 79 ? -7.367 18.859 -8.977 1 91.94 79 LEU A O 1
ATOM 599 N N . VAL A 1 80 ? -9.555 18.906 -8.688 1 94.38 80 VAL A N 1
ATOM 600 C CA . VAL A 1 80 ? -9.547 20.312 -8.281 1 94.38 80 VAL A CA 1
ATOM 601 C C . VAL A 1 80 ? -8.773 20.469 -6.977 1 94.38 80 VAL A C 1
ATOM 603 O O . VAL A 1 80 ? -8.102 21.484 -6.762 1 94.38 80 VAL A O 1
ATOM 606 N N . THR A 1 81 ? -8.922 19.5 -6.141 1 94.44 81 THR A N 1
ATOM 607 C CA . THR A 1 81 ? -8.195 19.531 -4.875 1 94.44 81 THR A CA 1
ATOM 608 C C . THR A 1 81 ? -6.688 19.531 -5.113 1 94.44 81 THR A C 1
ATOM 610 O O . THR A 1 81 ? -5.965 20.359 -4.551 1 94.44 81 THR A O 1
ATOM 613 N N . VAL A 1 82 ? -6.215 18.672 -5.949 1 91 82 VAL A N 1
ATOM 614 C CA . VAL A 1 82 ? -4.785 18.578 -6.238 1 91 82 VAL A CA 1
ATOM 615 C C . VAL A 1 82 ? -4.297 19.859 -6.887 1 91 82 VAL A C 1
ATOM 617 O O . VAL A 1 82 ? -3.24 20.391 -6.523 1 91 82 VAL A O 1
ATOM 620 N N . ILE A 1 83 ? -4.996 20.375 -7.789 1 92.62 83 ILE A N 1
ATOM 621 C CA . ILE A 1 83 ? -4.637 21.609 -8.477 1 92.62 83 ILE A CA 1
ATOM 622 C C . ILE A 1 83 ? -4.543 22.75 -7.465 1 92.62 83 ILE A C 1
ATOM 624 O O . ILE A 1 83 ? -3.586 23.531 -7.488 1 92.62 83 ILE A O 1
ATOM 628 N N . TYR A 1 84 ? -5.535 22.875 -6.617 1 94.69 84 TYR A N 1
ATOM 629 C CA . TYR A 1 84 ? -5.543 23.906 -5.586 1 94.69 84 TYR A CA 1
ATOM 630 C C . TYR A 1 84 ? -4.285 23.828 -4.727 1 94.69 84 TYR A C 1
ATOM 632 O O . TYR A 1 84 ? -3.621 24.844 -4.496 1 94.69 84 TYR A O 1
ATOM 640 N N . TYR A 1 85 ? -3.982 22.656 -4.238 1 92.56 85 TYR A N 1
ATOM 641 C CA . TYR A 1 85 ? -2.855 22.5 -3.326 1 92.56 85 TYR A CA 1
ATOM 642 C C . TYR A 1 85 ? -1.539 22.812 -4.027 1 92.56 85 TYR A C 1
ATOM 644 O O . TYR A 1 85 ? -0.649 23.422 -3.443 1 92.56 85 TYR A O 1
ATOM 652 N N . VAL A 1 86 ? -1.398 22.375 -5.262 1 89.88 86 VAL A N 1
ATOM 653 C CA . VAL A 1 86 ? -0.171 22.625 -6.008 1 89.88 86 VAL A CA 1
ATOM 654 C C . VAL A 1 86 ? -0.026 24.125 -6.258 1 89.88 86 VAL A C 1
ATOM 656 O O . VAL A 1 86 ? 1.05 24.703 -6.051 1 89.88 86 VAL A O 1
ATOM 659 N N . ILE A 1 87 ? -1.053 24.75 -6.598 1 92.44 87 ILE A N 1
ATOM 660 C CA . ILE A 1 87 ? -1.029 26.172 -6.918 1 92.44 87 ILE A CA 1
ATOM 661 C C . ILE A 1 87 ? -0.704 26.969 -5.664 1 92.44 87 ILE A C 1
ATOM 663 O O . ILE A 1 87 ? 0.143 27.875 -5.695 1 92.44 87 ILE A O 1
ATOM 667 N N . THR A 1 88 ? -1.382 26.688 -4.602 1 94.62 88 THR A N 1
ATOM 668 C CA . THR A 1 88 ? -1.176 27.469 -3.393 1 94.62 88 THR A CA 1
ATOM 669 C C . THR A 1 88 ? 0.231 27.266 -2.84 1 94.62 88 THR A C 1
ATOM 671 O O . THR A 1 88 ? 0.838 28.188 -2.301 1 94.62 88 THR A O 1
ATOM 674 N N . THR A 1 89 ? 0.722 26.016 -2.918 1 92.31 89 THR A N 1
ATOM 675 C CA . THR A 1 89 ? 2.09 25.766 -2.48 1 92.31 89 THR A CA 1
ATOM 676 C C . THR A 1 89 ? 3.084 26.547 -3.336 1 92.31 89 THR A C 1
ATOM 678 O O . THR A 1 89 ? 4.039 27.125 -2.814 1 92.31 89 THR A O 1
ATOM 681 N N . PHE A 1 90 ? 2.863 26.547 -4.594 1 91.75 90 PHE A N 1
ATOM 682 C CA . PHE A 1 90 ? 3.721 27.281 -5.508 1 91.75 90 PHE A CA 1
ATOM 683 C C . PHE A 1 90 ? 3.684 28.781 -5.191 1 91.75 90 PHE A C 1
ATOM 685 O O . PHE A 1 90 ? 4.727 29.438 -5.152 1 91.75 90 PHE A O 1
ATOM 692 N N . LEU A 1 91 ? 2.527 29.312 -4.98 1 94.12 91 LEU A N 1
ATOM 693 C CA . LEU A 1 91 ? 2.373 30.719 -4.641 1 94.12 91 LEU A CA 1
ATOM 694 C C . LEU A 1 91 ? 3.072 31.047 -3.324 1 94.12 91 LEU A C 1
ATOM 696 O O . LEU A 1 91 ? 3.666 32.125 -3.178 1 94.12 91 LEU A O 1
ATOM 700 N N . SER A 1 92 ? 2.951 30.156 -2.404 1 95.75 92 SER A N 1
ATOM 701 C CA . SER A 1 92 ? 3.602 30.359 -1.112 1 95.75 92 SER A CA 1
ATOM 702 C C . SER A 1 92 ? 5.117 30.406 -1.261 1 95.75 92 SER A C 1
ATOM 704 O O . SER A 1 92 ? 5.77 31.281 -0.683 1 95.75 92 SER A O 1
ATOM 706 N N . THR A 1 93 ? 5.656 29.469 -2.012 1 93.88 93 THR A N 1
ATOM 707 C CA . THR A 1 93 ? 7.098 29.453 -2.246 1 93.88 93 THR A CA 1
ATOM 708 C C . THR A 1 93 ? 7.547 30.719 -2.951 1 93.88 93 THR A C 1
ATOM 710 O O . THR A 1 93 ? 8.594 31.281 -2.627 1 93.88 93 THR A O 1
ATOM 713 N N . PHE A 1 94 ? 6.809 31.125 -3.859 1 94.44 94 PHE A N 1
ATOM 714 C CA . PHE A 1 94 ? 7.113 32.344 -4.602 1 94.44 94 PHE A CA 1
ATOM 715 C C . PHE A 1 94 ? 7.152 33.562 -3.668 1 94.44 94 PHE A C 1
ATOM 717 O O . PHE A 1 94 ? 8.047 34.406 -3.775 1 94.44 94 PHE A O 1
ATOM 724 N N . THR A 1 95 ? 6.211 33.625 -2.818 1 96.12 95 THR A N 1
ATOM 725 C CA . THR A 1 95 ? 6.176 34.719 -1.825 1 96.12 95 THR A CA 1
ATOM 726 C C . THR A 1 95 ? 7.434 34.688 -0.962 1 96.12 95 THR A C 1
ATOM 728 O O . THR A 1 95 ? 8.047 35.719 -0.725 1 96.12 95 THR A O 1
ATOM 731 N N . GLY A 1 96 ? 7.801 33.531 -0.49 1 95.94 96 GLY A N 1
ATOM 732 C CA . GLY A 1 96 ? 9.016 33.375 0.299 1 95.94 96 GLY A CA 1
ATOM 733 C C . GLY A 1 96 ? 10.266 33.812 -0.441 1 95.94 96 GLY A C 1
ATOM 734 O O . GLY A 1 96 ? 11.102 34.531 0.116 1 95.94 96 GLY A O 1
ATOM 735 N N . ILE A 1 97 ? 10.344 33.438 -1.696 1 95.62 97 ILE A N 1
ATOM 736 C CA . ILE A 1 97 ? 11.516 33.75 -2.51 1 95.62 97 ILE A CA 1
ATOM 737 C C . ILE A 1 97 ? 11.625 35.25 -2.721 1 95.62 97 ILE A C 1
ATOM 739 O O . ILE A 1 97 ? 12.703 35.844 -2.596 1 95.62 97 ILE A O 1
ATOM 743 N N . ILE A 1 98 ? 10.539 35.906 -2.957 1 95.81 98 ILE A N 1
ATOM 744 C CA . ILE A 1 98 ? 10.531 37.344 -3.18 1 95.81 98 ILE A CA 1
ATOM 745 C C . ILE A 1 98 ? 10.969 38.062 -1.907 1 95.81 98 ILE A C 1
ATOM 747 O O . ILE A 1 98 ? 11.805 38.969 -1.954 1 95.81 98 ILE A O 1
ATOM 751 N N . LEU A 1 99 ? 10.5 37.688 -0.829 1 96.31 99 LEU A N 1
ATOM 752 C CA . LEU A 1 99 ? 10.766 38.375 0.432 1 96.31 99 LEU A CA 1
ATOM 753 C C . LEU A 1 99 ? 12.227 38.219 0.844 1 96.31 99 LEU A C 1
ATOM 755 O O . LEU A 1 99 ? 12.883 39.188 1.228 1 96.31 99 LEU A O 1
ATOM 759 N N . VAL A 1 100 ? 12.695 36.938 0.812 1 95.69 100 VAL A N 1
ATOM 760 C CA . VAL A 1 100 ? 14.062 36.688 1.261 1 95.69 100 VAL A CA 1
ATOM 761 C C . VAL A 1 100 ? 15.055 37.344 0.317 1 95.69 100 VAL A C 1
ATOM 763 O O . VAL A 1 100 ? 16.094 37.844 0.75 1 95.69 100 VAL A O 1
ATOM 766 N N . SER A 1 101 ? 14.727 37.406 -0.954 1 94.38 101 SER A N 1
ATOM 767 C CA . SER A 1 101 ? 15.594 38.062 -1.935 1 94.38 101 SER A CA 1
ATOM 768 C C . SER A 1 101 ? 15.594 39.562 -1.753 1 94.38 101 SER A C 1
ATOM 770 O O . SER A 1 101 ? 16.578 40.25 -2.08 1 94.38 101 SER A O 1
ATOM 772 N N . SER A 1 102 ? 14.547 40.094 -1.202 1 94.25 102 SER A N 1
ATOM 773 C CA . SER A 1 102 ? 14.43 41.531 -1.011 1 94.25 102 SER A CA 1
ATOM 774 C C . SER A 1 102 ? 15.008 41.969 0.33 1 94.25 102 SER A C 1
ATOM 776 O O . SER A 1 102 ? 15.719 42.969 0.411 1 94.25 102 SER A O 1
ATOM 778 N N . ILE A 1 103 ? 14.812 41.188 1.36 1 92.25 103 ILE A N 1
ATOM 779 C CA . ILE A 1 103 ? 15.211 41.562 2.713 1 92.25 103 ILE A CA 1
ATOM 780 C C . ILE A 1 103 ? 16.656 41.156 2.957 1 92.25 103 ILE A C 1
ATOM 782 O O . ILE A 1 103 ? 17.391 41.812 3.695 1 92.25 103 ILE A O 1
ATOM 786 N N . HIS A 1 104 ? 17.141 40.094 2.393 1 92.19 104 HIS A N 1
ATOM 787 C CA . HIS A 1 104 ? 18.5 39.531 2.492 1 92.19 104 HIS A CA 1
ATOM 788 C C . HIS A 1 104 ? 18.891 39.281 3.945 1 92.19 104 HIS A C 1
ATOM 790 O O . HIS A 1 104 ? 19.922 39.781 4.406 1 92.19 104 HIS A O 1
ATOM 796 N N . PRO A 1 105 ? 18.125 38.531 4.582 1 90.5 105 PRO A N 1
ATOM 797 C CA . PRO A 1 105 ? 18.406 38.281 6 1 90.5 105 PRO A CA 1
ATOM 798 C C . PRO A 1 105 ? 19.719 37.562 6.219 1 90.5 105 PRO A C 1
ATOM 800 O O . PRO A 1 105 ? 20.266 37.562 7.324 1 90.5 105 PRO A O 1
ATOM 803 N N . GLY A 1 106 ? 20.234 36.906 5.27 1 86.94 106 GLY A N 1
ATOM 804 C CA . GLY A 1 106 ? 21.469 36.156 5.398 1 86.94 106 GLY A CA 1
ATOM 805 C C . GLY A 1 106 ? 22.719 36.969 5.09 1 86.94 106 GLY A C 1
ATOM 806 O O . GLY A 1 106 ? 23.797 36.406 4.941 1 86.94 106 GLY A O 1
ATOM 807 N N . ASP A 1 107 ? 22.656 38.125 4.996 1 83.44 107 ASP A N 1
ATOM 808 C CA . ASP A 1 107 ? 23.812 38.969 4.738 1 83.44 107 ASP A CA 1
ATOM 809 C C . ASP A 1 107 ? 24.859 38.844 5.852 1 83.44 107 ASP A C 1
ATOM 811 O O . ASP A 1 107 ? 24.547 39.094 7.023 1 83.44 107 ASP A O 1
ATOM 815 N N . PRO A 1 108 ? 26 38.281 5.465 1 74.75 108 PRO A N 1
ATOM 816 C CA . PRO A 1 108 ? 27.047 38 6.453 1 74.75 108 PRO A CA 1
ATOM 817 C C . PRO A 1 108 ? 27.359 39.219 7.328 1 74.75 108 PRO A C 1
ATOM 819 O O . PRO A 1 108 ? 27.828 39.062 8.461 1 74.75 108 PRO A O 1
ATOM 822 N N . HIS A 1 109 ? 27.266 40.312 6.785 1 68.75 109 HIS A N 1
ATOM 823 C CA . HIS A 1 109 ? 27.562 41.469 7.586 1 68.75 109 HIS A CA 1
ATOM 824 C C . HIS A 1 109 ? 26.625 41.562 8.789 1 68.75 109 HIS A C 1
ATOM 826 O O . HIS A 1 109 ? 26.953 42.219 9.781 1 68.75 109 HIS A O 1
ATOM 832 N N . LEU A 1 110 ? 25.578 40.812 8.695 1 60.31 110 LEU A N 1
ATOM 833 C CA . LEU A 1 110 ? 24.562 40.844 9.75 1 60.31 110 LEU A CA 1
ATOM 834 C C . LEU A 1 110 ? 24.781 39.719 10.742 1 60.31 110 LEU A C 1
ATOM 836 O O . LEU A 1 110 ? 24.281 39.75 11.867 1 60.31 110 LEU A O 1
ATOM 840 N N . ILE A 1 111 ? 25.5 38.594 10.242 1 61.66 111 ILE A N 1
ATOM 841 C CA . ILE A 1 111 ? 25.594 37.406 11.055 1 61.66 111 ILE A CA 1
ATOM 842 C C . ILE A 1 111 ? 27.047 37.188 11.5 1 61.66 111 ILE A C 1
ATOM 844 O O . ILE A 1 111 ? 27.938 37 10.664 1 61.66 111 ILE A O 1
ATOM 848 N N . HIS A 1 112 ? 27.531 37.719 12.445 1 53.31 112 HIS A N 1
ATOM 849 C CA . HIS A 1 112 ? 28.906 37.562 12.875 1 53.31 112 HIS A CA 1
ATOM 850 C C . HIS A 1 112 ? 29.297 36.094 13.039 1 53.31 112 HIS A C 1
ATOM 852 O O . HIS A 1 112 ? 30.344 35.688 12.555 1 53.31 112 HIS A O 1
ATOM 858 N N . MET A 1 113 ? 29.062 35.281 14.125 1 47.81 113 MET A N 1
ATOM 859 C CA . MET A 1 113 ? 29.703 34.031 14.555 1 47.81 113 MET A CA 1
ATOM 860 C C . MET A 1 113 ? 28.797 32.844 14.312 1 47.81 113 MET A C 1
ATOM 862 O O . MET A 1 113 ? 27.875 32.594 15.086 1 47.81 113 MET A O 1
ATOM 866 N N . LEU A 1 114 ? 28.781 32.406 13.094 1 52.19 114 LEU A N 1
ATOM 867 C CA . LEU A 1 114 ? 27.891 31.266 13.008 1 52.19 114 LEU A CA 1
ATOM 868 C C . LEU A 1 114 ? 28.672 29.953 13.07 1 52.19 114 LEU A C 1
ATOM 870 O O . LEU A 1 114 ? 29.75 29.844 12.492 1 52.19 114 LEU A O 1
ATOM 874 N N . GLY A 1 115 ? 28.5 29.109 14.055 1 48.72 115 GLY A N 1
ATOM 875 C CA . GLY A 1 115 ? 29.062 27.766 14.141 1 48.72 115 GLY A CA 1
ATOM 876 C C . GLY A 1 115 ? 28.688 26.891 12.961 1 48.72 115 GLY A C 1
ATOM 877 O O . GLY A 1 115 ? 27.656 27.109 12.32 1 48.72 115 GLY A O 1
ATOM 878 N N . GLU A 1 116 ? 29.672 26.203 12.297 1 48.72 116 GLU A N 1
ATOM 879 C CA . GLU A 1 116 ? 29.547 25.281 11.164 1 48.72 116 GLU A CA 1
ATOM 880 C C . GLU A 1 116 ? 28.891 23.969 11.586 1 48.72 116 GLU A C 1
ATOM 882 O O . GLU A 1 116 ? 29.344 23.312 12.523 1 48.72 116 GLU A O 1
ATOM 887 N N . GLY A 1 117 ? 27.656 23.797 11.625 1 47.91 117 GLY A N 1
ATOM 888 C CA . GLY A 1 117 ? 27.125 22.469 11.859 1 47.91 117 GLY A CA 1
ATOM 889 C C . GLY A 1 117 ? 27.156 21.594 10.617 1 47.91 117 GLY A C 1
ATOM 890 O O . GLY A 1 117 ? 27.156 22.094 9.492 1 47.91 117 GLY A O 1
ATOM 891 N N . THR A 1 118 ? 27.922 20.312 10.648 1 46.03 118 THR A N 1
ATOM 892 C CA . THR A 1 118 ? 28.078 19.422 9.508 1 46.03 118 THR A CA 1
ATOM 893 C C . THR A 1 118 ? 26.922 18.422 9.43 1 46.03 118 THR A C 1
ATOM 895 O O . THR A 1 118 ? 26.641 17.703 10.391 1 46.03 118 THR A O 1
ATOM 898 N N . LEU A 1 119 ? 25.891 18.781 8.914 1 50.06 119 LEU A N 1
ATOM 899 C CA . LEU A 1 119 ? 24.984 17.672 8.641 1 50.06 119 LEU A CA 1
ATOM 900 C C . LEU A 1 119 ? 25.469 16.844 7.457 1 50.06 119 LEU A C 1
ATOM 902 O O . LEU A 1 119 ? 26.047 17.375 6.512 1 50.06 119 LEU A O 1
ATOM 906 N N . ASP A 1 120 ? 25.578 15.508 7.66 1 49.34 120 ASP A N 1
ATOM 907 C CA . ASP A 1 120 ? 26.016 14.555 6.645 1 49.34 120 ASP A CA 1
ATOM 908 C C . ASP A 1 120 ? 25.234 14.734 5.348 1 49.34 120 ASP A C 1
ATOM 910 O O . ASP A 1 120 ? 24.016 14.93 5.371 1 49.34 120 ASP A O 1
ATOM 914 N N . ASP A 1 121 ? 25.938 15.047 4.312 1 49.38 121 ASP A N 1
ATOM 915 C CA . ASP A 1 121 ? 25.5 15.273 2.939 1 49.38 121 ASP A CA 1
ATOM 916 C C . ASP A 1 121 ? 24.812 14.039 2.369 1 49.38 121 ASP A C 1
ATOM 918 O O . ASP A 1 121 ? 25.469 13.18 1.772 1 49.38 121 ASP A O 1
ATOM 922 N N . THR A 1 122 ? 24.016 13.43 2.994 1 52.09 122 THR A N 1
ATOM 923 C CA . THR A 1 122 ? 23.422 12.336 2.238 1 52.09 122 THR A CA 1
ATOM 924 C C . THR A 1 122 ? 22.578 12.859 1.082 1 52.09 122 THR A C 1
ATOM 926 O O . THR A 1 122 ? 21.656 13.641 1.292 1 52.09 122 THR A O 1
ATOM 929 N N . ALA A 1 123 ? 23.141 12.797 -0.139 1 53.62 123 ALA A N 1
ATOM 930 C CA . ALA A 1 123 ? 22.641 13.289 -1.423 1 53.62 123 ALA A CA 1
ATOM 931 C C . ALA A 1 123 ? 21.297 12.672 -1.766 1 53.62 123 ALA A C 1
ATOM 933 O O . ALA A 1 123 ? 21.219 11.562 -2.287 1 53.62 123 ALA A O 1
ATOM 934 N N . LEU A 1 124 ? 20.234 13.031 -1.063 1 62.19 124 LEU A N 1
ATOM 935 C CA . LEU A 1 124 ? 18.953 12.609 -1.621 1 62.19 124 LEU A CA 1
ATOM 936 C C . LEU A 1 124 ? 18.562 13.484 -2.805 1 62.19 124 LEU A C 1
ATOM 938 O O . LEU A 1 124 ? 18.781 14.703 -2.781 1 62.19 124 LEU A O 1
ATOM 942 N N . SER A 1 125 ? 18.359 12.797 -4.062 1 71.19 125 SER A N 1
ATOM 943 C CA . SER A 1 125 ? 17.938 13.453 -5.293 1 71.19 125 SER A CA 1
ATOM 944 C C . SER A 1 125 ? 16.469 13.859 -5.223 1 71.19 125 SER A C 1
ATOM 946 O O . SER A 1 125 ? 15.664 13.195 -4.562 1 71.19 125 SER A O 1
ATOM 948 N N . THR A 1 126 ? 16.141 15.141 -5.664 1 69.75 126 THR A N 1
ATOM 949 C CA . THR A 1 126 ? 14.766 15.633 -5.785 1 69.75 126 THR A CA 1
ATOM 950 C C . THR A 1 126 ? 13.906 14.641 -6.566 1 69.75 126 THR A C 1
ATOM 952 O O . THR A 1 126 ? 12.742 14.43 -6.234 1 69.75 126 THR A O 1
ATOM 955 N N . LEU A 1 127 ? 14.555 14.109 -7.539 1 74.44 127 LEU A N 1
ATOM 956 C CA . LEU A 1 127 ? 13.82 13.133 -8.336 1 74.44 127 LEU A CA 1
ATOM 957 C C . LEU A 1 127 ? 13.43 11.922 -7.496 1 74.44 127 LEU A C 1
ATOM 959 O O . LEU A 1 127 ? 12.297 11.445 -7.582 1 74.44 127 LEU A O 1
ATOM 963 N N . ASP A 1 128 ? 14.305 11.5 -6.66 1 74.94 128 ASP A N 1
ATOM 964 C CA . ASP A 1 128 ? 14.023 10.359 -5.797 1 74.94 128 ASP A CA 1
ATOM 965 C C . ASP A 1 128 ? 12.883 10.672 -4.832 1 74.94 128 ASP A C 1
ATOM 967 O O . ASP A 1 128 ? 12.008 9.836 -4.609 1 74.94 128 ASP A O 1
ATOM 971 N N . THR A 1 129 ? 12.945 11.875 -4.348 1 72.88 129 THR A N 1
ATOM 972 C CA . THR A 1 129 ? 11.906 12.273 -3.4 1 72.88 129 THR A CA 1
ATOM 973 C C . THR A 1 129 ? 10.539 12.312 -4.078 1 72.88 129 THR A C 1
ATOM 975 O O . THR A 1 129 ? 9.539 11.883 -3.494 1 72.88 129 THR A O 1
ATOM 978 N N . PHE A 1 130 ? 10.562 12.812 -5.223 1 77.38 130 PHE A N 1
ATOM 979 C CA . PHE A 1 130 ? 9.312 12.875 -5.969 1 77.38 130 PHE A CA 1
ATOM 980 C C . PHE A 1 130 ? 8.812 11.477 -6.297 1 77.38 130 PHE A C 1
ATOM 982 O O . PHE A 1 130 ? 7.629 11.172 -6.105 1 77.38 130 PHE A O 1
ATOM 989 N N . LEU A 1 131 ? 9.688 10.656 -6.82 1 80 131 LEU A N 1
ATOM 990 C CA . LEU A 1 131 ? 9.312 9.289 -7.168 1 80 131 LEU A CA 1
ATOM 991 C C . LEU A 1 131 ? 8.859 8.523 -5.93 1 80 131 LEU A C 1
ATOM 993 O O . LEU A 1 131 ? 7.965 7.676 -6.016 1 80 131 LEU A O 1
ATOM 997 N N . ASP A 1 132 ? 9.453 8.805 -4.812 1 81.25 132 ASP A N 1
ATOM 998 C CA . ASP A 1 132 ? 9.07 8.156 -3.562 1 81.25 132 ASP A CA 1
ATOM 999 C C . ASP A 1 132 ? 7.629 8.508 -3.184 1 81.25 132 ASP A C 1
ATOM 1001 O O . ASP A 1 132 ? 6.902 7.672 -2.641 1 81.25 132 ASP A O 1
ATOM 1005 N N . GLN A 1 133 ? 7.297 9.719 -3.5 1 79.06 133 GLN A N 1
ATOM 1006 C CA . GLN A 1 133 ? 5.922 10.102 -3.205 1 79.06 133 GLN A CA 1
ATOM 1007 C C . GLN A 1 133 ? 4.934 9.305 -4.055 1 79.06 133 GLN A C 1
ATOM 1009 O O . GLN A 1 133 ? 3.891 8.875 -3.561 1 79.06 133 GLN A O 1
ATOM 1014 N N . ILE A 1 134 ? 5.219 9.164 -5.246 1 82.75 134 ILE A N 1
ATOM 1015 C CA . ILE A 1 134 ? 4.355 8.383 -6.125 1 82.75 134 ILE A CA 1
ATOM 1016 C C . ILE A 1 134 ? 4.32 6.93 -5.652 1 82.75 134 ILE A C 1
ATOM 1018 O O . ILE A 1 134 ? 3.258 6.309 -5.613 1 82.75 134 ILE A O 1
ATOM 1022 N N . ARG A 1 135 ? 5.488 6.441 -5.301 1 86.75 135 ARG A N 1
ATOM 1023 C CA . ARG A 1 135 ? 5.543 5.086 -4.766 1 86.75 135 ARG A CA 1
ATOM 1024 C C . ARG A 1 135 ? 4.668 4.953 -3.525 1 86.75 135 ARG A C 1
ATOM 1026 O O . ARG A 1 135 ? 3.98 3.943 -3.35 1 86.75 135 ARG A O 1
ATOM 1033 N N . ASN A 1 136 ? 4.668 5.934 -2.744 1 85.31 136 ASN A N 1
ATOM 1034 C CA . ASN A 1 136 ? 3.902 5.895 -1.503 1 85.31 136 ASN A CA 1
ATOM 1035 C C . ASN A 1 136 ? 2.406 6.051 -1.763 1 85.31 136 ASN A C 1
ATOM 1037 O O . ASN A 1 136 ? 1.584 5.668 -0.928 1 85.31 136 ASN A O 1
ATOM 1041 N N . MET A 1 137 ? 2.094 6.68 -2.875 1 87.25 137 MET A N 1
ATOM 1042 C CA . MET A 1 137 ? 0.688 6.734 -3.26 1 87.25 137 MET A CA 1
ATOM 1043 C C . MET A 1 137 ? 0.139 5.336 -3.527 1 87.25 137 MET A C 1
ATOM 1045 O O . MET A 1 137 ? -1.061 5.098 -3.377 1 87.25 137 MET A O 1
ATOM 1049 N N . PHE A 1 138 ? 1.038 4.434 -3.916 1 87.44 138 PHE A N 1
ATOM 1050 C CA . PHE A 1 138 ? 0.637 3.074 -4.266 1 87.44 138 PHE A CA 1
ATOM 1051 C C . PHE A 1 138 ? 1.486 2.051 -3.521 1 87.44 138 PHE A C 1
ATOM 1053 O O . PHE A 1 138 ? 2.271 1.324 -4.137 1 87.44 138 PHE A O 1
ATOM 1060 N N . PRO A 1 139 ? 1.185 1.932 -2.225 1 84.81 139 PRO A N 1
ATOM 1061 C CA . PRO A 1 139 ? 1.979 0.971 -1.456 1 84.81 139 PRO A CA 1
ATOM 1062 C C . PRO A 1 139 ? 1.744 -0.473 -1.894 1 84.81 139 PRO A C 1
ATOM 1064 O O . PRO A 1 139 ? 0.652 -0.811 -2.359 1 84.81 139 PRO A O 1
ATOM 1067 N N . GLU A 1 140 ? 2.742 -1.325 -1.71 1 85.88 140 GLU A N 1
ATOM 1068 C CA . GLU A 1 140 ? 2.654 -2.732 -2.086 1 85.88 140 GLU A CA 1
ATOM 1069 C C . GLU A 1 140 ? 1.759 -3.506 -1.122 1 85.88 140 GLU A C 1
ATOM 1071 O O . GLU A 1 140 ? 1.247 -4.574 -1.464 1 85.88 140 GLU A O 1
ATOM 1076 N N . ASN A 1 141 ? 1.66 -3.043 0.045 1 86.69 141 ASN A N 1
ATOM 1077 C CA . ASN A 1 141 ? 0.883 -3.676 1.105 1 86.69 141 ASN A CA 1
ATOM 1078 C C . ASN A 1 141 ? 0.131 -2.643 1.94 1 86.69 141 ASN A C 1
ATOM 1080 O O . ASN A 1 141 ? 0.747 -1.817 2.617 1 86.69 141 ASN A O 1
ATOM 1084 N N . ILE A 1 142 ? -1.126 -2.734 1.95 1 86.75 142 ILE A N 1
ATOM 1085 C CA . ILE A 1 142 ? -1.966 -1.7 2.543 1 86.75 142 ILE A CA 1
ATOM 1086 C C . ILE A 1 142 ? -1.835 -1.739 4.066 1 86.75 142 ILE A C 1
ATOM 1088 O O . ILE A 1 142 ? -1.945 -0.707 4.73 1 86.75 142 ILE A O 1
ATOM 1092 N N . ILE A 1 143 ? -1.696 -2.914 4.664 1 90.31 143 ILE A N 1
ATOM 1093 C CA . ILE A 1 143 ? -1.526 -3 6.109 1 90.31 143 ILE A CA 1
ATOM 1094 C C . ILE A 1 143 ? -0.171 -2.42 6.504 1 90.31 143 ILE A C 1
ATOM 1096 O O . ILE A 1 143 ? -0.062 -1.712 7.508 1 90.31 143 ILE A O 1
ATOM 1100 N N . GLN A 1 144 ? 0.796 -2.75 5.715 1 88.5 144 GLN A N 1
ATOM 1101 C CA . GLN A 1 144 ? 2.115 -2.18 5.957 1 88.5 144 GLN A CA 1
ATOM 1102 C C . GLN A 1 144 ? 2.084 -0.657 5.852 1 88.5 144 GLN A C 1
ATOM 1104 O O . GLN A 1 144 ? 2.793 0.036 6.586 1 88.5 144 GLN A O 1
ATOM 1109 N N . ALA A 1 145 ? 1.281 -0.132 4.988 1 88.62 145 ALA A N 1
ATOM 1110 C CA . ALA A 1 145 ? 1.15 1.31 4.793 1 88.62 145 ALA A CA 1
ATOM 1111 C C . ALA A 1 145 ? 0.633 1.992 6.055 1 88.62 145 ALA A C 1
ATOM 1113 O O . ALA A 1 145 ? 0.781 3.205 6.215 1 88.62 145 ALA A O 1
ATOM 1114 N N . THR A 1 146 ? 0.02 1.235 6.953 1 90.31 146 THR A N 1
ATOM 1115 C CA . THR A 1 146 ? -0.527 1.827 8.164 1 90.31 146 THR A CA 1
ATOM 1116 C C . THR A 1 146 ? 0.587 2.172 9.148 1 90.31 146 THR A C 1
ATOM 1118 O O . THR A 1 146 ? 0.359 2.883 10.133 1 90.31 146 THR A O 1
ATOM 1121 N N . PHE A 1 147 ? 1.868 1.664 8.836 1 88 147 PHE A N 1
ATOM 1122 C CA . PHE A 1 147 ? 2.883 1.972 9.836 1 88 147 PHE A CA 1
ATOM 1123 C C . PHE A 1 147 ? 4.242 2.18 9.18 1 88 147 PHE A C 1
ATOM 1125 O O . PHE A 1 147 ? 5.219 2.508 9.859 1 88 147 PHE A O 1
ATOM 1132 N N . GLN A 1 148 ? 4.293 1.943 7.844 1 87.75 148 GLN A N 1
ATOM 1133 C CA . GLN A 1 148 ? 5.574 2.156 7.176 1 87.75 148 GLN A CA 1
ATOM 1134 C C . GLN A 1 148 ? 5.383 2.857 5.832 1 87.75 148 GLN A C 1
ATOM 1136 O O . GLN A 1 148 ? 4.328 2.729 5.203 1 87.75 148 GLN A O 1
ATOM 1141 N N . GLN A 1 149 ? 6.359 3.607 5.426 1 84.62 149 GLN A N 1
ATOM 1142 C CA . GLN A 1 149 ? 6.43 4.207 4.098 1 84.62 149 GLN A CA 1
ATOM 1143 C C . GLN A 1 149 ? 7.797 3.98 3.465 1 84.62 149 GLN A C 1
ATOM 1145 O O . GLN A 1 149 ? 8.758 3.641 4.156 1 84.62 149 GLN A O 1
ATOM 1150 N N . VAL A 1 150 ? 7.832 4.137 2.113 1 82.94 150 VAL A N 1
ATOM 1151 C CA . VAL A 1 150 ? 9.055 3.816 1.384 1 82.94 150 VAL A CA 1
ATOM 1152 C C . VAL A 1 150 ? 9.859 5.094 1.141 1 82.94 150 VAL A C 1
ATOM 1154 O O . VAL A 1 150 ? 9.289 6.156 0.884 1 82.94 150 VAL A O 1
ATOM 1157 N N . GLN A 1 151 ? 11.133 5.016 1.285 1 80.69 151 GLN A N 1
ATOM 1158 C CA . GLN A 1 151 ? 12.055 6.105 0.986 1 80.69 151 GLN A CA 1
ATOM 1159 C C . GLN A 1 151 ? 13.336 5.582 0.335 1 80.69 151 GLN A C 1
ATOM 1161 O O . GLN A 1 151 ? 13.844 4.527 0.715 1 80.69 151 GLN A O 1
ATOM 1166 N N . THR A 1 152 ? 13.758 6.25 -0.689 1 78.5 152 THR A N 1
ATOM 1167 C CA . THR A 1 152 ? 15.008 5.891 -1.351 1 78.5 152 THR A CA 1
ATOM 1168 C C . THR A 1 152 ? 16.203 6.336 -0.519 1 78.5 152 THR A C 1
ATOM 1170 O O . THR A 1 152 ? 16.25 7.465 -0.025 1 78.5 152 THR A O 1
ATOM 1173 N N . ASN A 1 153 ? 17.047 5.406 -0.264 1 76.69 153 ASN A N 1
ATOM 1174 C CA . ASN A 1 153 ? 18.297 5.684 0.413 1 76.69 153 ASN A CA 1
ATOM 1175 C C . ASN A 1 153 ? 19.5 5.18 -0.395 1 76.69 153 ASN A C 1
ATOM 1177 O O . ASN A 1 153 ? 19.344 4.34 -1.28 1 76.69 153 ASN A O 1
ATOM 1181 N N . TYR A 1 154 ? 20.547 5.762 -0.245 1 70.12 154 TYR A N 1
ATOM 1182 C CA . TYR A 1 154 ? 21.734 5.367 -0.976 1 70.12 154 TYR A CA 1
ATOM 1183 C C . TYR A 1 154 ? 22.734 4.66 -0.058 1 70.12 154 TYR A C 1
ATOM 1185 O O . TYR A 1 154 ? 23.016 5.141 1.039 1 70.12 154 TYR A O 1
ATOM 1193 N N . VAL A 1 155 ? 23 3.445 -0.475 1 69.19 155 VAL A N 1
ATOM 1194 C CA . VAL A 1 155 ? 23.969 2.676 0.294 1 69.19 155 VAL A CA 1
ATOM 1195 C C . VAL A 1 155 ? 25.234 2.469 -0.535 1 69.19 155 VAL A C 1
ATOM 1197 O O . VAL A 1 155 ? 25.172 2.305 -1.755 1 69.19 155 VAL A O 1
ATOM 1200 N N . ALA A 1 156 ? 26.391 2.531 0.156 1 65.19 156 ALA A N 1
ATOM 1201 C CA . ALA A 1 156 ? 27.688 2.338 -0.488 1 65.19 156 ALA A CA 1
ATOM 1202 C C . ALA A 1 156 ? 27.906 0.866 -0.82 1 65.19 156 ALA A C 1
ATOM 1204 O O . ALA A 1 156 ? 27.734 -0.005 0.036 1 65.19 156 ALA A O 1
ATOM 1205 N N . VAL A 1 157 ? 27.875 0.464 -2.078 1 59.5 157 VAL A N 1
ATOM 1206 C CA . VAL A 1 157 ? 28.234 -0.895 -2.477 1 59.5 157 VAL A CA 1
ATOM 1207 C C . VAL A 1 157 ? 29.703 -0.951 -2.861 1 59.5 157 VAL A C 1
ATOM 1209 O O . VAL A 1 157 ? 30.219 -0.039 -3.514 1 59.5 157 VAL A O 1
ATOM 1212 N N . LYS A 1 158 ? 30.469 -1.895 -2.262 1 54.69 158 LYS A N 1
ATOM 1213 C CA . LYS A 1 158 ? 31.891 -2.096 -2.547 1 54.69 158 LYS A CA 1
ATOM 1214 C C . LYS A 1 158 ? 32.125 -2.414 -4.023 1 54.69 158 LYS A C 1
ATOM 1216 O O . LYS A 1 158 ? 31.391 -3.229 -4.605 1 54.69 158 LYS A O 1
ATOM 1221 N N . PRO A 1 159 ? 33 -1.608 -4.664 1 49.59 159 PRO A N 1
ATOM 1222 C CA . PRO A 1 159 ? 33.281 -1.855 -6.074 1 49.59 159 PRO A CA 1
ATOM 1223 C C . PRO A 1 159 ? 33.75 -3.291 -6.34 1 49.59 159 PRO A C 1
ATOM 1225 O O . PRO A 1 159 ? 34.344 -3.918 -5.473 1 49.59 159 PRO A O 1
ATOM 1228 N N . LYS A 1 160 ? 33.125 -3.953 -7.324 1 44.94 160 LYS A N 1
ATOM 1229 C CA . LYS A 1 160 ? 33.688 -5.203 -7.82 1 44.94 160 LYS A CA 1
ATOM 1230 C C . LYS A 1 160 ? 35.188 -5.07 -8.031 1 44.94 160 LYS A C 1
ATOM 1232 O O . LYS A 1 160 ? 35.656 -4.059 -8.555 1 44.94 160 LYS A O 1
ATOM 1237 N N . MET A 1 161 ? 35.969 -5.746 -7.293 1 38.06 161 MET A N 1
ATOM 1238 C CA . MET A 1 161 ? 37.406 -5.809 -7.48 1 38.06 161 MET A CA 1
ATOM 1239 C C . MET A 1 161 ? 37.75 -6.035 -8.953 1 38.06 161 MET A C 1
ATOM 1241 O O . MET A 1 161 ? 37.344 -7.043 -9.539 1 38.06 161 MET A O 1
ATOM 1245 N N . GLN A 1 162 ? 37.594 -5.16 -9.859 1 38.78 162 GLN A N 1
ATOM 1246 C CA . GLN A 1 162 ? 38.344 -5.5 -11.07 1 38.78 162 GLN A CA 1
ATOM 1247 C C . GLN A 1 162 ? 39.844 -5.633 -10.789 1 38.78 162 GLN A C 1
ATOM 1249 O O . GLN A 1 162 ? 40.438 -4.738 -10.195 1 38.78 162 GLN A O 1
ATOM 1254 N N . ARG A 1 163 ? 40.312 -6.852 -10.719 1 35.06 163 ARG A N 1
ATOM 1255 C CA . ARG A 1 163 ? 41.75 -7.051 -10.68 1 35.06 163 ARG A CA 1
ATOM 1256 C C . ARG A 1 163 ? 42.438 -6.305 -11.82 1 35.06 163 ARG A C 1
ATOM 1258 O O . ARG A 1 163 ? 42.625 -6.863 -12.898 1 35.06 163 ARG A O 1
ATOM 1265 N N . ALA A 1 164 ? 42.25 -5.129 -12.328 1 35.59 164 ALA A N 1
ATOM 1266 C CA . ALA A 1 164 ? 43.375 -4.766 -13.203 1 35.59 164 ALA A CA 1
ATOM 1267 C C . ALA A 1 164 ? 44.688 -4.703 -12.422 1 35.59 164 ALA A C 1
ATOM 1269 O O . ALA A 1 164 ? 44.688 -4.633 -11.188 1 35.59 164 ALA A O 1
ATOM 1270 N N . GLY A 1 165 ? 45.875 -4.254 -13.102 1 34.72 165 GLY A N 1
ATOM 1271 C CA . GLY A 1 165 ? 47.25 -4.184 -12.602 1 34.72 165 GLY A CA 1
ATOM 1272 C C . GLY A 1 165 ? 47.344 -3.631 -11.188 1 34.72 165 GLY A C 1
ATOM 1273 O O . GLY A 1 165 ? 46.312 -3.322 -10.57 1 34.72 165 GLY A O 1
ATOM 1274 N N . GLY A 1 166 ? 48.625 -3.014 -10.797 1 38.81 166 GLY A N 1
ATOM 1275 C CA . GLY A 1 166 ? 49.344 -2.486 -9.648 1 38.81 166 GLY A CA 1
ATOM 1276 C C . GLY A 1 166 ? 48.5 -1.514 -8.828 1 38.81 166 GLY A C 1
ATOM 1277 O O . GLY A 1 166 ? 48.812 -1.272 -7.656 1 38.81 166 GLY A O 1
ATOM 1278 N N . ASN A 1 167 ? 48.062 -0.367 -9.391 1 38.19 167 ASN A N 1
ATOM 1279 C CA . ASN A 1 167 ? 47.594 0.759 -8.586 1 38.19 167 ASN A CA 1
ATOM 1280 C C . ASN A 1 167 ? 46.156 0.541 -8.094 1 38.19 167 ASN A C 1
ATOM 1282 O O . ASN A 1 167 ? 45.219 0.389 -8.898 1 38.19 167 ASN A O 1
ATOM 1286 N N . THR A 1 168 ? 45.938 -0.099 -7.02 1 42 168 THR A N 1
ATOM 1287 C CA . THR A 1 168 ? 44.719 -0.257 -6.195 1 42 168 THR A CA 1
ATOM 1288 C C . THR A 1 168 ? 43.938 1.042 -6.145 1 42 168 THR A C 1
ATOM 1290 O O . THR A 1 168 ? 44.219 1.924 -5.336 1 42 168 THR A O 1
ATOM 1293 N N . THR A 1 169 ? 43.781 1.758 -7.141 1 41.19 169 THR A N 1
ATOM 1294 C CA . THR A 1 169 ? 42.938 2.926 -6.934 1 41.19 169 THR A CA 1
ATOM 1295 C C . THR A 1 169 ? 41.594 2.521 -6.34 1 41.19 169 THR A C 1
ATOM 1297 O O . THR A 1 169 ? 40.906 1.65 -6.879 1 41.19 169 THR A O 1
ATOM 1300 N N . LEU A 1 170 ? 41.438 2.596 -5.078 1 43.5 170 LEU A N 1
ATOM 1301 C CA . LEU A 1 170 ? 40.219 2.529 -4.27 1 43.5 170 LEU A CA 1
ATOM 1302 C C . LEU A 1 170 ? 39.062 3.197 -4.984 1 43.5 170 LEU A C 1
ATOM 1304 O O . LEU A 1 170 ? 39.031 4.422 -5.125 1 43.5 170 LEU A O 1
ATOM 1308 N N . GLU A 1 171 ? 38.594 2.717 -5.988 1 49.94 171 GLU A N 1
ATOM 1309 C CA . GLU A 1 171 ? 37.406 3.326 -6.613 1 49.94 171 GLU A CA 1
ATOM 1310 C C . GLU A 1 171 ? 36.312 3.57 -5.59 1 49.94 171 GLU A C 1
ATOM 1312 O O . GLU A 1 171 ? 36.125 2.785 -4.652 1 49.94 171 GLU A O 1
ATOM 1317 N N . LYS A 1 172 ? 35.906 4.762 -5.5 1 56.28 172 LYS A N 1
ATOM 1318 C CA . LYS A 1 172 ? 34.844 5.277 -4.652 1 56.28 172 LYS A CA 1
ATOM 1319 C C . LYS A 1 172 ? 33.625 4.363 -4.691 1 56.28 172 LYS A C 1
ATOM 1321 O O . LYS A 1 172 ? 33.25 3.848 -5.75 1 56.28 172 LYS A O 1
ATOM 1326 N N . PRO A 1 173 ? 33.219 3.912 -3.539 1 59.75 173 PRO A N 1
ATOM 1327 C CA . PRO A 1 173 ? 32.031 3.061 -3.467 1 59.75 173 PRO A CA 1
ATOM 1328 C C . PRO A 1 173 ? 30.859 3.615 -4.277 1 59.75 173 PRO A C 1
ATOM 1330 O O . PRO A 1 173 ? 30.656 4.832 -4.336 1 59.75 173 PRO A O 1
ATOM 1333 N N . ILE A 1 174 ? 30.5 2.932 -5.285 1 64.81 174 ILE A N 1
ATOM 1334 C CA . ILE A 1 174 ? 29.328 3.316 -6.059 1 64.81 174 ILE A CA 1
ATOM 1335 C C . ILE A 1 174 ? 28.078 3.248 -5.176 1 64.81 174 ILE A C 1
ATOM 1337 O O . ILE A 1 174 ? 27.859 2.248 -4.492 1 64.81 174 ILE A O 1
ATOM 1341 N N . MET A 1 175 ? 27.469 4.488 -4.98 1 68.62 175 MET A N 1
ATOM 1342 C CA . MET A 1 175 ? 26.219 4.551 -4.211 1 68.62 175 MET A CA 1
ATOM 1343 C C . MET A 1 175 ? 25.047 4.031 -5.031 1 68.62 175 MET A C 1
ATOM 1345 O O . MET A 1 175 ? 24.828 4.477 -6.16 1 68.62 175 MET A O 1
ATOM 1349 N N . LYS A 1 176 ? 24.5 2.973 -4.539 1 71.25 176 LYS A N 1
ATOM 1350 C CA . LYS A 1 176 ? 23.328 2.422 -5.203 1 71.25 176 LYS A CA 1
ATOM 1351 C C . LYS A 1 176 ? 22.047 2.771 -4.441 1 71.25 176 LYS A C 1
ATOM 1353 O O . LYS A 1 176 ? 22.016 2.721 -3.209 1 71.25 176 LYS A O 1
ATOM 1358 N N . PRO A 1 177 ? 21.047 3.271 -5.18 1 75.38 177 PRO A N 1
ATOM 1359 C CA . PRO A 1 177 ? 19.766 3.562 -4.531 1 75.38 177 PRO A CA 1
ATOM 1360 C C . PRO A 1 177 ? 19.031 2.301 -4.086 1 75.38 177 PRO A C 1
ATOM 1362 O O . PRO A 1 177 ? 19.031 1.298 -4.801 1 75.38 177 PRO A O 1
ATOM 1365 N N . ILE A 1 178 ? 18.688 2.326 -2.891 1 78.5 178 ILE A N 1
ATOM 1366 C CA . ILE A 1 178 ? 17.875 1.229 -2.361 1 78.5 178 ILE A CA 1
ATOM 1367 C C . ILE A 1 178 ? 16.609 1.779 -1.731 1 78.5 178 ILE A C 1
ATOM 1369 O O . ILE A 1 178 ? 16.609 2.881 -1.175 1 78.5 178 ILE A O 1
ATOM 1373 N N . LEU A 1 179 ? 15.57 1.088 -1.901 1 79.5 179 LEU A N 1
ATOM 1374 C CA . LEU A 1 179 ? 14.32 1.455 -1.256 1 79.5 179 LEU A CA 1
ATOM 1375 C C . LEU A 1 179 ? 14.266 0.924 0.173 1 79.5 179 LEU A C 1
ATOM 1377 O O . LEU A 1 179 ? 14.492 -0.264 0.407 1 79.5 179 LEU A O 1
ATOM 1381 N N . GLU A 1 180 ? 14.086 1.806 1.093 1 83.25 180 GLU A N 1
ATOM 1382 C CA . GLU A 1 180 ? 14 1.43 2.502 1 83.25 180 GLU A CA 1
ATOM 1383 C C . GLU A 1 180 ? 12.656 1.817 3.1 1 83.25 180 GLU A C 1
ATOM 1385 O O . GLU A 1 180 ? 12.062 2.828 2.713 1 83.25 180 GLU A O 1
ATOM 1390 N N . TYR A 1 181 ? 12.18 0.965 3.984 1 84.06 181 TYR A N 1
ATOM 1391 C CA . TYR A 1 181 ? 10.953 1.252 4.711 1 84.06 181 TYR A CA 1
ATOM 1392 C C . TYR A 1 181 ? 11.242 1.984 6.016 1 84.06 181 TYR A C 1
ATOM 1394 O O . TYR A 1 181 ? 12.117 1.57 6.785 1 84.06 181 TYR A O 1
ATOM 1402 N N . THR A 1 182 ? 10.586 3.1 6.188 1 82.44 182 THR A N 1
ATOM 1403 C CA . THR A 1 182 ? 10.688 3.865 7.422 1 82.44 182 THR A CA 1
ATOM 1404 C C . THR A 1 182 ? 9.43 3.711 8.266 1 82.44 182 THR A C 1
ATOM 1406 O O . THR A 1 182 ? 8.328 3.545 7.719 1 82.44 182 THR A O 1
ATOM 1409 N N . ASN A 1 183 ? 9.609 3.75 9.609 1 83.12 183 ASN A N 1
ATOM 1410 C CA . ASN A 1 183 ? 8.492 3.543 10.531 1 83.12 183 ASN A CA 1
ATOM 1411 C C . ASN A 1 183 ? 7.637 4.797 10.664 1 83.12 183 ASN A C 1
ATOM 1413 O O . ASN A 1 183 ? 7.641 5.453 11.703 1 83.12 183 ASN A O 1
ATOM 1417 N N . GLU A 1 184 ? 6.918 5.145 9.68 1 82.81 184 GLU A N 1
ATOM 1418 C CA . GLU A 1 184 ? 5.938 6.223 9.609 1 82.81 184 GLU A CA 1
ATOM 1419 C C . GLU A 1 184 ? 4.719 5.809 8.789 1 82.81 184 GLU A C 1
ATOM 1421 O O . GLU A 1 184 ? 4.855 5.137 7.762 1 82.81 184 GLU A O 1
ATOM 1426 N N . MET A 1 185 ? 3.66 6.215 9.266 1 85.88 185 MET A N 1
ATOM 1427 C CA . MET A 1 185 ? 2.432 5.871 8.555 1 85.88 185 MET A CA 1
ATOM 1428 C C . MET A 1 185 ? 2.426 6.473 7.156 1 85.88 185 MET A C 1
ATOM 1430 O O . MET A 1 185 ? 2.801 7.633 6.973 1 85.88 185 MET A O 1
ATOM 1434 N N . ASN A 1 186 ? 2.096 5.668 6.137 1 88.25 186 ASN A N 1
ATOM 1435 C CA . ASN A 1 186 ? 1.92 6.129 4.762 1 88.25 186 ASN A CA 1
ATOM 1436 C C . ASN A 1 186 ? 0.503 6.641 4.523 1 88.25 186 ASN A C 1
ATOM 1438 O O . ASN A 1 186 ? -0.307 5.965 3.887 1 88.25 186 ASN A O 1
ATOM 1442 N N . VAL A 1 187 ? 0.247 7.859 4.992 1 87.06 187 VAL A N 1
ATOM 1443 C CA . VAL A 1 187 ? -1.091 8.438 4.945 1 87.06 187 VAL A CA 1
ATOM 1444 C C . VAL A 1 187 ? -1.527 8.609 3.49 1 87.06 187 VAL A C 1
ATOM 1446 O O . VAL A 1 187 ? -2.688 8.367 3.152 1 87.06 187 VAL A O 1
ATOM 1449 N N . LEU A 1 188 ? -0.575 9.031 2.67 1 86.94 188 LEU A N 1
ATOM 1450 C CA . LEU A 1 188 ? -0.89 9.234 1.262 1 86.94 188 LEU A CA 1
ATOM 1451 C C . LEU A 1 188 ? -1.383 7.941 0.619 1 86.94 188 LEU A C 1
ATOM 1453 O O . LEU A 1 188 ? -2.396 7.938 -0.081 1 86.94 188 LEU A O 1
ATOM 1457 N N . GLY A 1 189 ? -0.64 6.879 0.804 1 90.75 189 GLY A N 1
ATOM 1458 C CA . GLY A 1 189 ? -1.057 5.586 0.291 1 90.75 189 GLY A CA 1
ATOM 1459 C C . GLY A 1 189 ? -2.416 5.148 0.804 1 90.75 189 GLY A C 1
ATOM 1460 O O . GLY A 1 189 ? -3.217 4.586 0.055 1 90.75 189 GLY A O 1
ATOM 1461 N N . LEU A 1 190 ? -2.715 5.406 2.039 1 91.62 190 LEU A N 1
ATOM 1462 C CA . LEU A 1 190 ? -3.998 5.062 2.645 1 91.62 190 LEU A CA 1
ATOM 1463 C C . LEU A 1 190 ? -5.129 5.871 2.016 1 91.62 190 LEU A C 1
ATOM 1465 O O . LEU A 1 190 ? -6.203 5.336 1.744 1 91.62 190 LEU A O 1
ATOM 1469 N N . ILE A 1 191 ? -4.863 7.125 1.776 1 90.62 191 ILE A N 1
ATOM 1470 C CA . ILE A 1 191 ? -5.879 7.984 1.177 1 90.62 191 ILE A CA 1
ATOM 1471 C C . ILE A 1 191 ? -6.191 7.508 -0.239 1 90.62 191 ILE A C 1
ATOM 1473 O O . ILE A 1 191 ? -7.355 7.414 -0.627 1 90.62 191 ILE A O 1
ATOM 1477 N N . VAL A 1 192 ? -5.145 7.195 -1.005 1 91 192 VAL A N 1
ATOM 1478 C CA . VAL A 1 192 ? -5.34 6.734 -2.375 1 91 192 VAL A CA 1
ATOM 1479 C C . VAL A 1 192 ? -6.141 5.434 -2.373 1 91 192 VAL A C 1
ATOM 1481 O O . VAL A 1 192 ? -7.09 5.281 -3.146 1 91 192 VAL A O 1
ATOM 1484 N N . PHE A 1 193 ? -5.762 4.531 -1.521 1 93.62 193 PHE A N 1
ATOM 1485 C CA . PHE A 1 193 ? -6.484 3.268 -1.426 1 93.62 193 PHE A CA 1
ATOM 1486 C C . PHE A 1 193 ? -7.934 3.504 -1.02 1 93.62 193 PHE A C 1
ATOM 1488 O O . PHE A 1 193 ? -8.852 2.941 -1.621 1 93.62 193 PHE A O 1
ATOM 1495 N N . CYS A 1 194 ? -8.164 4.266 0.058 1 94.25 194 CYS A N 1
ATOM 1496 C CA . CYS A 1 194 ? -9.5 4.527 0.565 1 94.25 194 CYS A CA 1
ATOM 1497 C C . CYS A 1 194 ? -10.352 5.246 -0.479 1 94.25 194 CYS A C 1
ATOM 1499 O O . CYS A 1 194 ? -11.562 5.023 -0.565 1 94.25 194 CYS A O 1
ATOM 1501 N N . THR A 1 195 ? -9.703 6.117 -1.231 1 92.44 195 THR A N 1
ATOM 1502 C CA . THR A 1 195 ? -10.406 6.797 -2.311 1 92.44 195 THR A CA 1
ATOM 1503 C C . THR A 1 195 ? -10.891 5.801 -3.359 1 92.44 195 THR A C 1
ATOM 1505 O O . THR A 1 195 ? -12.055 5.828 -3.76 1 92.44 195 THR A O 1
ATOM 1508 N N . GLY A 1 196 ? -9.984 4.91 -3.818 1 93.12 196 GLY A N 1
ATOM 1509 C CA . GLY A 1 196 ? -10.391 3.875 -4.758 1 93.12 196 GLY A CA 1
ATOM 1510 C C . GLY A 1 196 ? -11.5 2.99 -4.227 1 93.12 196 GLY A C 1
ATOM 1511 O O . GLY A 1 196 ? -12.477 2.723 -4.93 1 93.12 196 GLY A O 1
ATOM 1512 N N . PHE A 1 197 ? -11.336 2.521 -2.986 1 94.44 197 PHE A N 1
ATOM 1513 C CA . PHE A 1 197 ? -12.336 1.676 -2.342 1 94.44 197 PHE A CA 1
ATOM 1514 C C . PHE A 1 197 ? -13.68 2.383 -2.275 1 94.44 197 PHE A C 1
ATOM 1516 O O . PHE A 1 197 ? -14.711 1.796 -2.605 1 94.44 197 PHE A O 1
ATOM 1523 N N . GLY A 1 198 ? -13.688 3.686 -1.844 1 93.56 198 GLY A N 1
ATOM 1524 C CA . GLY A 1 198 ? -14.906 4.473 -1.757 1 93.56 198 GLY A CA 1
ATOM 1525 C C . GLY A 1 198 ? -15.586 4.668 -3.098 1 93.56 198 GLY A C 1
ATOM 1526 O O . GLY A 1 198 ? -16.812 4.559 -3.199 1 93.56 198 GLY A O 1
ATOM 1527 N N . VAL A 1 199 ? -14.82 4.918 -4.113 1 92.5 199 VAL A N 1
ATOM 1528 C CA . VAL A 1 199 ? -15.367 5.121 -5.453 1 92.5 199 VAL A CA 1
ATOM 1529 C C . VAL A 1 199 ? -16.016 3.83 -5.949 1 92.5 199 VAL A C 1
ATOM 1531 O O . VAL A 1 199 ? -17.094 3.859 -6.539 1 92.5 199 VAL A O 1
ATOM 1534 N N . ILE A 1 200 ? -15.352 2.668 -5.703 1 92.62 200 ILE A N 1
ATOM 1535 C CA . ILE A 1 200 ? -15.906 1.386 -6.125 1 92.62 200 ILE A CA 1
ATOM 1536 C C . ILE A 1 200 ? -17.203 1.12 -5.379 1 92.62 200 ILE A C 1
ATOM 1538 O O . ILE A 1 200 ? -18.172 0.604 -5.957 1 92.62 200 ILE A O 1
ATOM 1542 N N . LEU A 1 201 ? -17.25 1.418 -4.074 1 92.19 201 LEU A N 1
ATOM 1543 C CA . LEU A 1 201 ? -18.5 1.298 -3.318 1 92.19 201 LEU A CA 1
ATOM 1544 C C . LEU A 1 201 ? -19.594 2.139 -3.951 1 92.19 201 LEU A C 1
ATOM 1546 O O . LEU A 1 201 ? -20.734 1.686 -4.066 1 92.19 201 LEU A O 1
ATOM 1550 N N . SER A 1 202 ? -19.203 3.352 -4.348 1 88.69 202 SER A N 1
ATOM 1551 C CA . SER A 1 202 ? -20.172 4.254 -4.969 1 88.69 202 SER A CA 1
ATOM 1552 C C . SER A 1 202 ? -20.719 3.67 -6.273 1 88.69 202 SER A C 1
ATOM 1554 O O . SER A 1 202 ? -21.906 3.793 -6.566 1 88.69 202 SER A O 1
ATOM 1556 N N . ILE A 1 203 ? -19.875 3.033 -7.031 1 87.06 203 ILE A N 1
ATOM 1557 C CA . ILE A 1 203 ? -20.234 2.449 -8.312 1 87.06 203 ILE A CA 1
ATOM 1558 C C . ILE A 1 203 ? -21.156 1.244 -8.086 1 87.06 203 ILE A C 1
ATOM 1560 O O . ILE A 1 203 ? -22.156 1.075 -8.789 1 87.06 203 ILE A O 1
ATOM 1564 N N . LEU A 1 204 ? -20.828 0.43 -7.078 1 86.19 204 LEU A N 1
ATOM 1565 C CA . LEU A 1 204 ? -21.609 -0.761 -6.785 1 86.19 204 LEU A CA 1
ATOM 1566 C C . LEU A 1 204 ? -22.938 -0.387 -6.148 1 86.19 204 LEU A C 1
ATOM 1568 O O . LEU A 1 204 ? -23.938 -1.089 -6.328 1 86.19 204 LEU A O 1
ATOM 1572 N N . GLY A 1 205 ? -22.984 0.736 -5.453 1 82.88 205 GLY A N 1
ATOM 1573 C CA . GLY A 1 205 ? -24.219 1.275 -4.914 1 82.88 205 GLY A CA 1
ATOM 1574 C C . GLY A 1 205 ? -24.938 0.307 -3.994 1 82.88 205 GLY A C 1
ATOM 1575 O O . GLY A 1 205 ? -24.391 -0.128 -2.982 1 82.88 205 GLY A O 1
ATOM 1576 N N . GLU A 1 206 ? -26.047 -0.17 -4.406 1 80.81 206 GLU A N 1
ATOM 1577 C CA . GLU A 1 206 ? -26.922 -1.009 -3.584 1 80.81 206 GLU A CA 1
ATOM 1578 C C . GLU A 1 206 ? -26.281 -2.365 -3.311 1 80.81 206 GLU A C 1
ATOM 1580 O O . GLU A 1 206 ? -26.484 -2.947 -2.242 1 80.81 206 GLU A O 1
ATOM 1585 N N . GLN A 1 207 ? -25.438 -2.75 -4.152 1 81.31 207 GLN A N 1
ATOM 1586 C CA . GLN A 1 207 ? -24.766 -4.043 -4.008 1 81.31 207 GLN A CA 1
ATOM 1587 C C . GLN A 1 207 ? -23.766 -4.02 -2.861 1 81.31 207 GLN A C 1
ATOM 1589 O O . GLN A 1 207 ? -23.438 -5.062 -2.295 1 81.31 207 GLN A O 1
ATOM 1594 N N . ALA A 1 208 ? -23.328 -2.887 -2.598 1 88.88 208 ALA A N 1
ATOM 1595 C CA . ALA A 1 208 ? -22.312 -2.756 -1.554 1 88.88 208 ALA A CA 1
ATOM 1596 C C . ALA A 1 208 ? -22.875 -2.037 -0.331 1 88.88 208 ALA A C 1
ATOM 1598 O O . ALA A 1 208 ? -22.125 -1.41 0.426 1 88.88 208 ALA A O 1
ATOM 1599 N N . ARG A 1 209 ? -24.125 -2.129 -0.108 1 86.5 209 ARG A N 1
ATOM 1600 C CA . ARG A 1 209 ? -24.797 -1.38 0.948 1 86.5 209 ARG A CA 1
ATOM 1601 C C . ARG A 1 209 ? -24.25 -1.749 2.32 1 86.5 209 ARG A C 1
ATOM 1603 O O . ARG A 1 209 ? -24.062 -0.881 3.178 1 86.5 209 ARG A O 1
ATOM 1610 N N . LEU A 1 210 ? -24.078 -3.037 2.475 1 87.56 210 LEU A N 1
ATOM 1611 C CA . LEU A 1 210 ? -23.562 -3.508 3.754 1 87.56 210 LEU A CA 1
ATOM 1612 C C . LEU A 1 210 ? -22.234 -2.832 4.086 1 87.56 210 LEU A C 1
ATOM 1614 O O . LEU A 1 210 ? -22.031 -2.363 5.211 1 87.56 210 LEU A O 1
ATOM 1618 N N . MET A 1 211 ? -21.375 -2.795 3.107 1 91.38 211 MET A N 1
ATOM 1619 C CA . MET A 1 211 ? -20.047 -2.209 3.297 1 91.38 211 MET A CA 1
ATOM 1620 C C . MET A 1 211 ? -20.141 -0.696 3.465 1 91.38 211 MET A C 1
ATOM 1622 O O . MET A 1 211 ? -19.453 -0.114 4.297 1 91.38 211 MET A O 1
ATOM 1626 N N . ILE A 1 212 ? -20.953 -0.028 2.725 1 90.81 212 ILE A N 1
ATOM 1627 C CA . ILE A 1 212 ? -21.141 1.415 2.812 1 90.81 212 ILE A CA 1
ATOM 1628 C C . ILE A 1 212 ? -21.625 1.784 4.215 1 90.81 212 ILE A C 1
ATOM 1630 O O . ILE A 1 212 ? -21.047 2.66 4.863 1 90.81 212 ILE A O 1
ATOM 1634 N N . ASN A 1 213 ? -22.609 1.005 4.758 1 88 213 ASN A N 1
ATOM 1635 C CA . ASN A 1 213 ? -23.141 1.269 6.09 1 88 213 ASN A CA 1
ATOM 1636 C C . ASN A 1 213 ? -22.109 1.01 7.172 1 88 213 ASN A C 1
ATOM 1638 O O . ASN A 1 213 ? -22.062 1.716 8.18 1 88 213 ASN A O 1
ATOM 1642 N N . PHE A 1 214 ? -21.406 0.036 6.926 1 91.19 214 PHE A N 1
ATOM 1643 C CA . PHE A 1 214 ? -20.344 -0.283 7.879 1 91.19 214 PHE A CA 1
ATOM 1644 C C . PHE A 1 214 ? -19.406 0.91 8.078 1 91.19 214 PHE A C 1
ATOM 1646 O O . PHE A 1 214 ? -19.125 1.296 9.211 1 91.19 214 PHE A O 1
ATOM 1653 N N . PHE A 1 215 ? -18.938 1.531 7.02 1 92.81 215 PHE A N 1
ATOM 1654 C CA . PHE A 1 215 ? -17.969 2.605 7.133 1 92.81 215 PHE A CA 1
ATOM 1655 C C . PHE A 1 215 ? -18.625 3.895 7.598 1 92.81 215 PHE A C 1
ATOM 1657 O O . PHE A 1 215 ? -18 4.703 8.297 1 92.81 215 PHE A O 1
ATOM 1664 N N . ILE A 1 216 ? -19.828 4.141 7.266 1 88.06 216 ILE A N 1
ATOM 1665 C CA . ILE A 1 216 ? -20.562 5.305 7.758 1 88.06 216 ILE A CA 1
ATOM 1666 C C . ILE A 1 216 ? -20.672 5.23 9.281 1 88.06 216 ILE A C 1
ATOM 1668 O O . ILE A 1 216 ? -20.406 6.215 9.977 1 88.06 216 ILE A O 1
ATOM 1672 N N . VAL A 1 217 ? -21.031 4.023 9.781 1 88.19 217 VAL A N 1
ATOM 1673 C CA . VAL A 1 217 ? -21.188 3.836 11.219 1 88.19 217 VAL A CA 1
ATOM 1674 C C . VAL A 1 217 ? -19.828 3.93 11.906 1 88.19 217 VAL A C 1
ATOM 1676 O O . VAL A 1 217 ? -19.703 4.52 12.977 1 88.19 217 VAL A O 1
ATOM 1679 N N . LEU A 1 218 ? -18.906 3.357 11.266 1 91.31 218 LEU A N 1
ATOM 1680 C CA . LEU A 1 218 ? -17.562 3.445 11.812 1 91.31 218 LEU A CA 1
ATOM 1681 C C . LEU A 1 218 ? -17.109 4.898 11.906 1 91.31 218 LEU A C 1
ATOM 1683 O O . LEU A 1 218 ? -16.5 5.301 12.906 1 91.31 218 LEU A O 1
ATOM 1687 N N . ASP A 1 219 ? -17.312 5.656 10.891 1 89.56 219 ASP A N 1
ATOM 1688 C CA . ASP A 1 219 ? -16.969 7.07 10.883 1 89.56 219 ASP A CA 1
ATOM 1689 C C . ASP A 1 219 ? -17.656 7.82 12.016 1 89.56 219 ASP A C 1
ATOM 1691 O O . ASP A 1 219 ? -17.047 8.648 12.688 1 89.56 219 ASP A O 1
ATOM 1695 N N . ALA A 1 220 ? -18.906 7.516 12.281 1 85.56 220 ALA A N 1
ATOM 1696 C CA . ALA A 1 220 ? -19.656 8.148 13.352 1 85.56 220 ALA A CA 1
ATOM 1697 C C . ALA A 1 220 ? -19.078 7.805 14.719 1 85.56 220 ALA A C 1
ATOM 1699 O O . ALA A 1 220 ? -18.969 8.672 15.594 1 85.56 220 ALA A O 1
ATOM 1700 N N . ILE A 1 221 ? -18.734 6.578 14.938 1 88.62 221 ILE A N 1
ATOM 1701 C CA . ILE A 1 221 ? -18.156 6.113 16.188 1 88.62 221 ILE A CA 1
ATOM 1702 C C . ILE A 1 221 ? -16.844 6.848 16.453 1 88.62 221 ILE A C 1
ATOM 1704 O O . ILE A 1 221 ? -16.609 7.355 17.547 1 88.62 221 ILE A O 1
ATOM 1708 N N . ILE A 1 222 ? -16.062 6.93 15.406 1 89.12 222 ILE A N 1
ATOM 1709 C CA . ILE A 1 222 ? -14.758 7.559 15.531 1 89.12 222 ILE A CA 1
ATOM 1710 C C . ILE A 1 222 ? -14.93 9.047 15.828 1 89.12 222 ILE A C 1
ATOM 1712 O O . ILE A 1 222 ? -14.234 9.602 16.688 1 89.12 222 ILE A O 1
ATOM 1716 N N . MET A 1 223 ? -15.812 9.68 15.188 1 83.88 223 MET A N 1
ATOM 1717 C CA . MET A 1 223 ? -16.031 11.109 15.391 1 83.88 223 MET A CA 1
ATOM 1718 C C . MET A 1 223 ? -16.547 11.391 16.797 1 83.88 223 MET A C 1
ATOM 1720 O O . MET A 1 223 ? -16.234 12.422 17.391 1 83.88 223 MET A O 1
ATOM 1724 N N . ARG A 1 224 ? -17.328 10.492 17.297 1 85.25 224 ARG A N 1
ATOM 1725 C CA . ARG A 1 224 ? -17.797 10.641 18.672 1 85.25 224 ARG A CA 1
ATOM 1726 C C . ARG A 1 224 ? -16.641 10.508 19.656 1 85.25 224 ARG A C 1
ATOM 1728 O O . ARG A 1 224 ? -16.562 11.25 20.641 1 85.25 224 ARG A O 1
ATOM 1735 N N . TRP A 1 225 ? -15.867 9.617 19.406 1 87.5 225 TRP A N 1
ATOM 1736 C CA . TRP A 1 225 ? -14.672 9.445 20.219 1 87.5 225 TRP A CA 1
ATOM 1737 C C . TRP A 1 225 ? -13.805 10.703 20.172 1 87.5 225 TRP A C 1
ATOM 1739 O O . TRP A 1 225 ? -13.359 11.18 21.219 1 87.5 225 TRP A O 1
ATOM 1749 N N . ILE A 1 226 ? -13.617 11.25 19.062 1 83.69 226 ILE A N 1
ATOM 1750 C CA . ILE A 1 226 ? -12.789 12.43 18.844 1 83.69 226 ILE A CA 1
ATOM 1751 C C . ILE A 1 226 ? -13.406 13.633 19.562 1 83.69 226 ILE A C 1
ATOM 1753 O O . ILE A 1 226 ? -12.695 14.445 20.156 1 83.69 226 ILE A O 1
ATOM 1757 N N . SER A 1 227 ? -14.633 13.742 19.531 1 83.62 227 SER A N 1
ATOM 1758 C CA . SER A 1 227 ? -15.328 14.836 20.188 1 83.62 227 SER A CA 1
ATOM 1759 C C . SER A 1 227 ? -15.062 14.828 21.703 1 83.62 227 SER A C 1
ATOM 1761 O O . SER A 1 227 ? -14.914 15.891 22.312 1 83.62 227 SER A O 1
ATOM 1763 N N . ALA A 1 228 ? -15 13.695 22.219 1 85.06 228 ALA A N 1
ATOM 1764 C CA . ALA A 1 228 ? -14.695 13.586 23.641 1 85.06 228 ALA A CA 1
ATOM 1765 C C . ALA A 1 228 ? -13.242 13.961 23.922 1 85.06 228 ALA A C 1
ATOM 1767 O O . ALA A 1 228 ? -12.945 14.594 24.938 1 85.06 228 ALA A O 1
ATOM 1768 N N . LEU A 1 229 ? -12.445 13.648 23.031 1 85.75 229 LEU A N 1
ATOM 1769 C CA . LEU A 1 229 ? -11.008 13.867 23.203 1 85.75 229 LEU A CA 1
ATOM 1770 C C . LEU A 1 229 ? -10.664 15.344 23.062 1 85.75 229 LEU A C 1
ATOM 1772 O O . LEU A 1 229 ? -9.641 15.797 23.578 1 85.75 229 LEU A O 1
ATOM 1776 N N . MET A 1 230 ? -11.445 16.094 22.344 1 84.25 230 MET A N 1
ATOM 1777 C CA . MET A 1 230 ? -11.172 17.5 22.078 1 84.25 230 MET A CA 1
ATOM 1778 C C . MET A 1 230 ? -11.086 18.297 23.375 1 84.25 230 MET A C 1
ATOM 1780 O O . MET A 1 230 ? -10.344 19.281 23.453 1 84.25 230 MET A O 1
ATOM 1784 N N . TRP A 1 231 ? -11.695 17.797 24.406 1 87.19 231 TRP A N 1
ATOM 1785 C CA . TRP A 1 231 ? -11.695 18.484 25.688 1 87.19 231 TRP A CA 1
ATOM 1786 C C . TRP A 1 231 ? -10.352 18.328 26.391 1 87.19 231 TRP A C 1
ATOM 1788 O O . TRP A 1 231 ? -10.055 19.047 27.344 1 87.19 231 TRP A O 1
ATOM 1798 N N . CYS A 1 232 ? -9.57 17.5 25.906 1 89.06 232 CYS A N 1
ATOM 1799 C CA . CYS A 1 232 ? -8.234 17.297 26.469 1 89.06 232 CYS A CA 1
ATOM 1800 C C . CYS A 1 232 ? -7.203 18.156 25.75 1 89.06 232 CYS A C 1
ATOM 1802 O O . CYS A 1 232 ? -6.078 18.312 26.234 1 89.06 232 CYS A O 1
ATOM 1804 N N . TYR A 1 233 ? -7.523 18.828 24.641 1 89.25 233 TYR A N 1
ATOM 1805 C CA . TYR A 1 233 ? -6.586 19.578 23.828 1 89.25 233 TYR A CA 1
ATOM 1806 C C . TYR A 1 233 ? -5.914 20.688 24.641 1 89.25 233 TYR A C 1
ATOM 1808 O O . TYR A 1 233 ? -4.695 20.844 24.594 1 89.25 233 TYR A O 1
ATOM 1816 N N . PRO A 1 234 ? -6.723 21.422 25.453 1 91.75 234 PRO A N 1
ATOM 1817 C CA . PRO A 1 234 ? -6.109 22.547 26.172 1 91.75 234 PRO A CA 1
ATOM 1818 C C . PRO A 1 234 ? -4.98 22.109 27.094 1 91.75 234 PRO A C 1
ATOM 1820 O O . PRO A 1 234 ? -3.926 22.75 27.141 1 91.75 234 PRO A O 1
ATOM 1823 N N . ILE A 1 235 ? -5.164 21.016 27.719 1 92.12 235 ILE A N 1
ATOM 1824 C CA . ILE A 1 235 ? -4.141 20.516 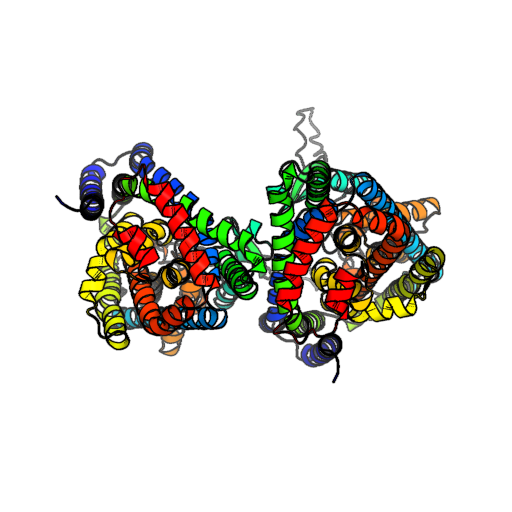28.641 1 92.12 235 ILE A CA 1
ATOM 1825 C C . ILE A 1 235 ? -2.924 20.047 27.844 1 92.12 235 ILE A C 1
ATOM 1827 O O . ILE A 1 235 ? -1.784 20.312 28.234 1 92.12 235 ILE A O 1
ATOM 1831 N N . GLY A 1 236 ? -3.188 19.281 26.844 1 91.81 236 GLY A N 1
ATOM 1832 C CA . GLY A 1 236 ? -2.1 18.812 26 1 91.81 236 GLY A CA 1
ATOM 1833 C C . GLY A 1 236 ? -1.294 19.938 25.391 1 91.81 236 GLY A C 1
ATOM 1834 O O . GLY A 1 236 ? -0.061 19.922 25.422 1 91.81 236 GLY A O 1
ATOM 1835 N N . ILE A 1 237 ? -1.953 20.938 24.906 1 91.75 237 ILE A N 1
ATOM 1836 C CA . ILE A 1 237 ? -1.322 22.078 24.25 1 91.75 237 ILE A CA 1
ATOM 1837 C C . ILE A 1 237 ? -0.492 22.859 25.25 1 91.75 237 ILE A C 1
ATOM 1839 O O . ILE A 1 237 ? 0.646 23.234 24.969 1 91.75 237 ILE A O 1
ATOM 1843 N N . LEU A 1 238 ? -1.064 23.109 26.438 1 94.19 238 LEU A N 1
ATOM 1844 C CA . LEU A 1 238 ? -0.338 23.797 27.484 1 94.19 238 LEU A CA 1
ATOM 1845 C C . LEU A 1 238 ? 0.983 23.109 27.797 1 94.19 238 LEU A C 1
ATOM 1847 O O . LEU A 1 238 ? 2.033 23.75 27.844 1 94.19 238 LEU A O 1
ATOM 1851 N N . SER A 1 239 ? 0.92 21.859 27.969 1 92.94 239 SER A N 1
ATOM 1852 C CA . SER A 1 239 ? 2.09 21.047 28.297 1 92.94 239 SER A CA 1
ATOM 1853 C C . SER A 1 239 ? 3.127 21.094 27.172 1 92.94 239 SER A C 1
ATOM 1855 O O . SER A 1 239 ? 4.316 21.281 27.438 1 92.94 239 SER A O 1
ATOM 1857 N N . LEU A 1 240 ? 2.709 20.922 25.953 1 89.44 240 LEU A N 1
ATOM 1858 C CA . LEU A 1 240 ? 3.604 20.891 24.812 1 89.44 240 LEU A CA 1
ATOM 1859 C C . LEU A 1 240 ? 4.301 22.234 24.625 1 89.44 240 LEU A C 1
ATOM 1861 O O . LEU A 1 240 ? 5.523 22.281 24.453 1 89.44 240 LEU A O 1
ATOM 1865 N N . VAL A 1 241 ? 3.549 23.312 24.656 1 89.69 241 VAL A N 1
ATOM 1866 C CA . VAL A 1 241 ? 4.09 24.656 24.438 1 89.69 241 VAL A CA 1
ATOM 1867 C C . VAL A 1 241 ? 5.062 25.016 25.562 1 89.69 241 VAL A C 1
ATOM 1869 O O . VAL A 1 241 ? 6.156 25.516 25.312 1 89.69 241 VAL A O 1
ATOM 1872 N N . CYS A 1 242 ? 4.707 24.703 26.734 1 91.94 242 CYS A N 1
ATOM 1873 C CA . CYS A 1 242 ? 5.566 24.969 27.875 1 91.94 242 CYS A CA 1
ATOM 1874 C C . CYS A 1 242 ? 6.891 24.219 27.75 1 91.94 242 CYS A C 1
ATOM 1876 O O . CYS A 1 242 ? 7.961 24.812 27.906 1 91.94 242 CYS A O 1
ATOM 1878 N N . LYS A 1 243 ? 6.797 22.984 27.484 1 90.12 243 LYS A N 1
ATOM 1879 C CA . LYS A 1 243 ? 7.992 22.156 27.359 1 90.12 243 LYS A CA 1
ATOM 1880 C C . LYS A 1 243 ? 8.93 22.703 26.297 1 90.12 243 LYS A C 1
ATOM 1882 O O . LYS A 1 243 ? 10.141 22.781 26.5 1 90.12 243 LYS A O 1
ATOM 1887 N N . ASN A 1 244 ? 8.414 23.031 25.156 1 85.88 244 ASN A N 1
ATOM 1888 C CA . ASN A 1 244 ? 9.234 23.5 24.031 1 85.88 244 ASN A CA 1
ATOM 1889 C C . ASN A 1 244 ? 9.969 24.797 24.375 1 85.88 244 ASN A C 1
ATOM 1891 O O . ASN A 1 244 ? 11.102 25 23.938 1 85.88 244 ASN A O 1
ATOM 1895 N N . ILE A 1 245 ? 9.336 25.688 25.156 1 85.12 245 ILE A N 1
ATOM 1896 C CA . ILE A 1 245 ? 9.961 26.938 25.531 1 85.12 245 ILE A CA 1
ATOM 1897 C C . ILE A 1 245 ? 11.039 26.688 26.578 1 85.12 245 ILE A C 1
ATOM 1899 O O . ILE A 1 245 ? 12.133 27.25 26.5 1 85.12 245 ILE A O 1
ATOM 1903 N N . VAL A 1 246 ? 10.789 25.797 27.5 1 86.69 246 VAL A N 1
ATOM 1904 C CA . VAL A 1 246 ? 11.742 25.484 28.562 1 86.69 246 VAL A CA 1
ATOM 1905 C C . VAL A 1 246 ? 12.969 24.797 27.969 1 86.69 246 VAL A C 1
ATOM 1907 O O . VAL A 1 246 ? 14.086 24.984 28.453 1 86.69 246 VAL A O 1
ATOM 1910 N N . ASP A 1 247 ? 12.727 24.062 26.953 1 82 247 ASP A N 1
ATOM 1911 C CA . ASP A 1 247 ? 13.773 23.234 26.344 1 82 247 ASP A CA 1
ATOM 1912 C C . ASP A 1 247 ? 14.68 24.078 25.453 1 82 247 ASP A C 1
ATOM 1914 O O . ASP A 1 247 ? 15.672 23.578 24.922 1 82 247 ASP A O 1
ATOM 1918 N N . ILE A 1 248 ? 14.43 25.312 25.25 1 75.44 248 ILE A N 1
ATOM 1919 C CA . ILE A 1 248 ? 15.258 26.172 24.406 1 75.44 248 ILE A CA 1
ATOM 1920 C C . ILE A 1 248 ? 16.578 26.469 25.109 1 75.44 248 ILE A C 1
ATOM 1922 O O . ILE A 1 248 ? 16.609 26.906 26.25 1 75.44 248 ILE A O 1
ATOM 1926 N N . ASP A 1 249 ? 17.719 25.812 24.641 1 66.5 249 ASP A N 1
ATOM 1927 C CA . ASP A 1 249 ? 19 26.047 25.297 1 66.5 249 ASP A CA 1
ATOM 1928 C C . ASP A 1 249 ? 19.359 27.531 25.266 1 66.5 249 ASP A C 1
ATOM 1930 O O . ASP A 1 249 ? 19.531 28.141 26.312 1 66.5 249 ASP A O 1
ATOM 1934 N N . ASN A 1 250 ? 20.203 27.969 24.203 1 60.38 250 ASN A N 1
ATOM 1935 C CA . ASN A 1 250 ? 20.797 29.312 24.188 1 60.38 250 ASN A CA 1
ATOM 1936 C C . ASN A 1 250 ? 20.047 30.25 23.25 1 60.38 250 ASN A C 1
ATOM 1938 O O . ASN A 1 250 ? 20.344 30.328 22.062 1 60.38 250 ASN A O 1
ATOM 1942 N N . LEU A 1 251 ? 18.906 30.625 23.656 1 57.59 251 LEU A N 1
ATOM 1943 C CA . LEU A 1 251 ? 18.094 31.531 22.844 1 57.59 251 LEU A CA 1
ATOM 1944 C C . LEU A 1 251 ? 18.844 32.812 22.547 1 57.59 251 LEU A C 1
ATOM 1946 O O . LEU A 1 251 ? 18.719 33.375 21.453 1 57.59 251 LEU A O 1
ATOM 1950 N N . SER A 1 252 ? 19.719 33.312 23.375 1 59.97 252 SER A N 1
ATOM 1951 C CA . SER A 1 252 ? 20.078 34.75 23.297 1 59.97 252 SER A CA 1
ATOM 1952 C C . SER A 1 252 ? 20.938 35.031 22.078 1 59.97 252 SER A C 1
ATOM 1954 O O . SER A 1 252 ? 20.609 35.875 21.25 1 59.97 252 SER A O 1
ATOM 1956 N N . GLU A 1 253 ? 22.125 34.406 21.922 1 58.28 253 GLU A N 1
ATOM 1957 C CA . GLU A 1 253 ? 23.047 34.844 20.875 1 58.28 253 GLU A CA 1
ATOM 1958 C C . GLU A 1 253 ? 22.594 34.344 19.5 1 58.28 253 GLU A C 1
ATOM 1960 O O . GLU A 1 253 ? 22.609 35.094 18.531 1 58.28 253 GLU A O 1
ATOM 1965 N N . THR A 1 254 ? 22.141 33.219 19.391 1 62.06 254 THR A N 1
ATOM 1966 C CA . THR A 1 254 ? 21.734 32.625 18.125 1 62.06 254 THR A CA 1
ATOM 1967 C C . THR A 1 254 ? 20.406 33.219 17.641 1 62.06 254 THR A C 1
ATOM 1969 O O . THR A 1 254 ? 20.234 33.438 16.453 1 62.06 254 THR A O 1
ATOM 1972 N N . ALA A 1 255 ? 19.703 33.625 18.562 1 66 255 ALA A N 1
ATOM 1973 C CA . ALA A 1 255 ? 18.391 34.188 18.219 1 66 255 ALA A CA 1
ATOM 1974 C C . ALA A 1 255 ? 18.516 35.562 17.578 1 66 255 ALA A C 1
ATOM 1976 O O . ALA A 1 255 ? 17.812 35.875 16.625 1 66 255 ALA A O 1
ATOM 1977 N N . GLN A 1 256 ? 19.484 36.281 18.078 1 67.62 256 GLN A N 1
ATOM 1978 C CA . GLN A 1 256 ? 19.688 37.594 17.516 1 67.62 256 GLN A CA 1
ATOM 1979 C C . GLN A 1 256 ? 20.219 37.5 16.094 1 67.62 256 GLN A C 1
ATOM 1981 O O . GLN A 1 256 ? 19.812 38.281 15.219 1 67.62 256 GLN A O 1
ATOM 1986 N N . ALA A 1 257 ? 21.062 36.562 15.938 1 71.12 257 ALA A N 1
ATOM 1987 C CA . ALA A 1 257 ? 21.656 36.406 14.609 1 71.12 257 ALA A CA 1
ATOM 1988 C C . ALA A 1 257 ? 20.609 35.938 13.594 1 71.12 257 ALA A C 1
ATOM 1990 O O . ALA A 1 257 ? 20.672 36.281 12.414 1 71.12 257 ALA A O 1
ATOM 1991 N N . LEU A 1 258 ? 19.609 35.344 14.109 1 84.94 258 LEU A N 1
ATOM 1992 C CA . LEU A 1 258 ? 18.609 34.75 13.211 1 84.94 258 LEU A CA 1
ATOM 1993 C C . LEU A 1 258 ? 17.344 35.594 13.195 1 84.94 258 LEU A C 1
ATOM 1995 O O . LEU A 1 258 ? 16.359 35.219 12.539 1 84.94 258 LEU A O 1
ATOM 1999 N N . ALA A 1 259 ? 17.344 36.688 13.875 1 86.5 259 ALA A N 1
ATOM 2000 C CA . ALA A 1 259 ? 16.141 37.5 14.039 1 86.5 259 ALA A CA 1
ATOM 2001 C C . ALA A 1 259 ? 15.57 37.906 12.688 1 86.5 259 ALA A C 1
ATOM 2003 O O . ALA A 1 259 ? 14.359 37.781 12.461 1 86.5 259 ALA A O 1
ATOM 2004 N N . MET A 1 260 ? 16.453 38.344 11.805 1 89.38 260 MET A N 1
ATOM 2005 C CA . MET A 1 260 ? 15.977 38.781 10.508 1 89.38 260 MET A CA 1
ATOM 2006 C C . MET A 1 260 ? 15.438 37.625 9.68 1 89.38 260 MET A C 1
ATOM 2008 O O . MET A 1 260 ? 14.484 37.781 8.922 1 89.38 260 MET A O 1
ATOM 2012 N N . TYR A 1 261 ? 16.016 36.5 9.828 1 91.88 261 TYR A N 1
ATOM 2013 C CA . TYR A 1 261 ? 15.523 35.312 9.18 1 91.88 261 TYR A CA 1
ATOM 2014 C C . TYR A 1 261 ? 14.117 34.969 9.656 1 91.88 261 TYR A C 1
ATOM 2016 O O . TYR A 1 261 ? 13.219 34.719 8.852 1 91.88 261 TYR A O 1
ATOM 2024 N N . VAL A 1 262 ? 13.93 35 10.938 1 93.06 262 VAL A N 1
ATOM 2025 C CA . VAL A 1 262 ? 12.641 34.656 11.539 1 93.06 262 VAL A CA 1
ATOM 2026 C C . VAL A 1 262 ? 11.578 35.656 11.078 1 93.06 262 VAL A C 1
ATOM 2028 O O . VAL A 1 262 ? 10.477 35.281 10.688 1 93.06 262 VAL A O 1
ATOM 2031 N N . VAL A 1 263 ? 11.953 36.844 11.094 1 94.19 263 VAL A N 1
ATOM 2032 C CA . VAL A 1 263 ? 11.031 37.906 10.68 1 94.19 263 VAL A CA 1
ATOM 2033 C C . VAL A 1 263 ? 10.648 37.719 9.219 1 94.19 263 VAL A C 1
ATOM 2035 O O . VAL A 1 263 ? 9.484 37.875 8.844 1 94.19 263 VAL A O 1
ATOM 2038 N N . THR A 1 264 ? 11.594 37.375 8.391 1 95.94 264 THR A N 1
ATOM 2039 C CA . THR A 1 264 ? 11.344 37.156 6.973 1 95.94 264 THR A CA 1
ATOM 2040 C C . THR A 1 264 ? 10.352 36.031 6.762 1 95.94 264 THR A C 1
ATOM 2042 O O . THR A 1 264 ? 9.398 36.156 5.992 1 95.94 264 THR A O 1
ATOM 2045 N N . VAL A 1 265 ? 10.562 34.938 7.469 1 95.94 265 VAL A N 1
ATOM 2046 C CA . VAL A 1 265 ? 9.688 33.781 7.34 1 95.94 265 VAL A CA 1
ATOM 2047 C C . VAL A 1 265 ? 8.289 34.125 7.828 1 95.94 265 VAL A C 1
ATOM 2049 O O . VAL A 1 265 ? 7.297 33.844 7.145 1 95.94 265 VAL A O 1
ATOM 2052 N N . ILE A 1 266 ? 8.211 34.75 8.961 1 96.81 266 ILE A N 1
ATOM 2053 C CA . ILE A 1 266 ? 6.926 35.094 9.555 1 96.81 266 ILE A CA 1
ATOM 2054 C C . ILE A 1 266 ? 6.176 36.062 8.641 1 96.81 266 ILE A C 1
ATOM 2056 O O . ILE A 1 266 ? 4.969 35.906 8.43 1 96.81 266 ILE A O 1
ATOM 2060 N N . CYS A 1 267 ? 6.883 37.031 8.148 1 97.19 267 CYS A N 1
ATOM 2061 C CA . CYS A 1 267 ? 6.266 37.969 7.219 1 97.19 267 CYS A CA 1
ATOM 2062 C C . CYS A 1 267 ? 5.707 37.219 6 1 97.19 267 CYS A C 1
ATOM 2064 O O . CYS A 1 267 ? 4.594 37.531 5.555 1 97.19 267 CYS A O 1
ATOM 2066 N N . GLY A 1 268 ? 6.484 36.375 5.441 1 97.88 268 GLY A N 1
ATOM 2067 C CA . GLY A 1 268 ? 6.008 35.594 4.312 1 97.88 268 GLY A CA 1
ATOM 2068 C C . GLY A 1 268 ? 4.77 34.781 4.633 1 97.88 268 GLY A C 1
ATOM 2069 O O . GLY A 1 268 ? 3.822 34.75 3.846 1 97.88 268 GLY A O 1
ATOM 2070 N N . LEU A 1 269 ? 4.801 34.125 5.773 1 97.75 269 LEU A N 1
ATOM 2071 C CA . LEU A 1 269 ? 3.67 33.312 6.203 1 97.75 269 LEU A CA 1
ATOM 2072 C C . LEU A 1 269 ? 2.432 34.188 6.418 1 97.75 269 LEU A C 1
ATOM 2074 O O . LEU A 1 269 ? 1.317 33.781 6.086 1 97.75 269 LEU A O 1
ATOM 2078 N N . MET A 1 270 ? 2.654 35.375 6.93 1 97.5 270 MET A N 1
ATOM 2079 C CA . MET A 1 270 ? 1.542 36.312 7.148 1 97.5 270 MET A CA 1
ATOM 2080 C C . MET A 1 270 ? 0.97 36.781 5.82 1 97.5 270 MET A C 1
ATOM 2082 O O . MET A 1 270 ? -0.249 36.844 5.656 1 97.5 270 MET A O 1
ATOM 2086 N N . ILE A 1 271 ? 1.803 37.094 4.941 1 97.69 271 ILE A N 1
ATOM 2087 C CA . ILE A 1 271 ? 1.342 37.531 3.633 1 97.69 271 ILE A CA 1
ATOM 2088 C C . ILE A 1 271 ? 0.545 36.406 2.957 1 97.69 271 ILE A C 1
ATOM 2090 O O . ILE A 1 271 ? -0.534 36.656 2.412 1 97.69 271 ILE A O 1
ATOM 2094 N N . HIS A 1 272 ? 1.048 35.281 3.01 1 97.25 272 HIS A N 1
ATOM 2095 C CA . HIS A 1 272 ? 0.367 34.156 2.373 1 97.25 272 HIS A CA 1
ATOM 2096 C C . HIS A 1 272 ? -0.969 33.844 3.047 1 97.25 272 HIS A C 1
ATOM 2098 O O . HIS A 1 272 ? -1.977 33.625 2.371 1 97.25 272 HIS A O 1
ATOM 2104 N N . SER A 1 273 ? -1.03 33.906 4.387 1 97.19 273 SER A N 1
ATOM 2105 C CA . SER A 1 273 ? -2.213 33.5 5.145 1 97.19 273 SER A CA 1
ATOM 2106 C C . SER A 1 273 ? -3.256 34.625 5.16 1 97.19 273 SER A C 1
ATOM 2108 O O . SER A 1 273 ? -4.457 34.344 5.184 1 97.19 273 SER A O 1
ATOM 2110 N N . LEU A 1 274 ? -2.834 35.844 5.117 1 96.94 274 LEU A N 1
ATOM 2111 C CA . LEU A 1 274 ? -3.771 36.969 5.301 1 96.94 274 LEU A CA 1
ATOM 2112 C C . LEU A 1 274 ? -4.074 37.656 3.975 1 96.94 274 LEU A C 1
ATOM 2114 O O . LEU A 1 274 ? -5.043 38.406 3.869 1 96.94 274 LEU A O 1
ATOM 2118 N N . LEU A 1 275 ? -3.336 37.375 2.973 1 96.88 275 LEU A N 1
ATOM 2119 C CA . LEU A 1 275 ? -3.564 38.031 1.698 1 96.88 275 LEU A CA 1
ATOM 2120 C C . LEU A 1 275 ? -3.773 37.031 0.579 1 96.88 275 LEU A C 1
ATOM 2122 O O . LEU A 1 275 ? -4.867 36.938 0.02 1 96.88 275 LEU A O 1
ATOM 2126 N N . THR A 1 276 ? -2.801 36.188 0.337 1 97.25 276 THR A N 1
ATOM 2127 C CA . THR A 1 276 ? -2.842 35.281 -0.818 1 97.25 276 THR A CA 1
ATOM 2128 C C . THR A 1 276 ? -4.027 34.344 -0.723 1 97.25 276 THR A C 1
ATOM 2130 O O . THR A 1 276 ? -4.832 34.25 -1.652 1 97.25 276 THR A O 1
ATOM 2133 N N . LEU A 1 277 ? -4.105 33.625 0.38 1 97.5 277 LEU A N 1
ATOM 2134 C CA . LEU A 1 277 ? -5.152 32.625 0.535 1 97.5 277 LEU A CA 1
ATOM 2135 C C . LEU A 1 277 ? -6.527 33.281 0.606 1 97.5 277 LEU A C 1
ATOM 2137 O O . LEU A 1 277 ? -7.453 32.875 -0.102 1 97.5 277 LEU A O 1
ATOM 2141 N N . PRO A 1 278 ? -6.723 34.312 1.425 1 97.25 278 PRO A N 1
ATOM 2142 C CA . PRO A 1 278 ? -8.031 35 1.469 1 97.25 278 PRO A CA 1
ATOM 2143 C C . PRO A 1 278 ? -8.438 35.594 0.123 1 97.25 278 PRO A C 1
ATOM 2145 O O . PRO A 1 278 ? -9.609 35.562 -0.244 1 97.25 278 PRO A O 1
ATOM 2148 N N . LEU A 1 279 ? -7.473 36.125 -0.563 1 97.25 279 LEU A N 1
ATOM 2149 C CA . LEU A 1 279 ? -7.773 36.688 -1.875 1 97.25 279 LEU A CA 1
ATOM 2150 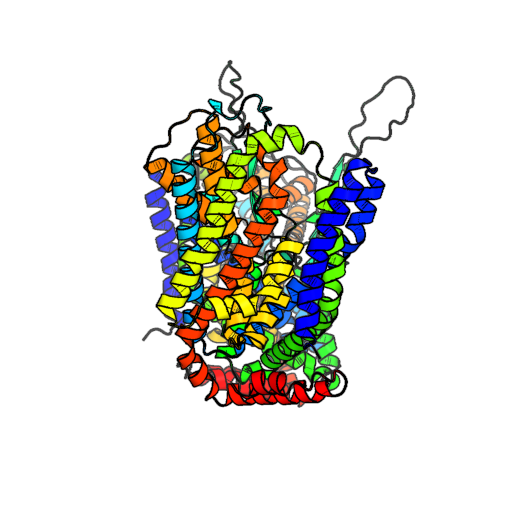C C . LEU A 1 279 ? -8.234 35.594 -2.842 1 97.25 279 LEU A C 1
ATOM 2152 O O . LEU A 1 279 ? -9.172 35.812 -3.613 1 97.25 279 LEU A O 1
ATOM 2156 N N . LEU A 1 280 ? -7.543 34.5 -2.801 1 97.06 280 LEU A N 1
ATOM 2157 C CA . LEU A 1 280 ? -7.938 33.375 -3.652 1 97.06 280 LEU A CA 1
ATOM 2158 C C . LEU A 1 280 ? -9.344 32.906 -3.309 1 97.06 280 LEU A C 1
ATOM 2160 O O . LEU A 1 280 ? -10.148 32.656 -4.203 1 97.06 280 LEU A O 1
ATOM 2164 N N . TYR A 1 281 ? -9.648 32.719 -2.072 1 97.75 281 TYR A N 1
ATOM 2165 C CA . TYR A 1 281 ? -10.969 32.312 -1.605 1 97.75 281 TYR A CA 1
ATOM 2166 C C . TYR A 1 281 ? -12.039 33.312 -2.064 1 97.75 281 TYR A C 1
ATOM 2168 O O . TYR A 1 281 ? -13.094 32.906 -2.557 1 97.75 281 TYR A O 1
ATOM 2176 N N . PHE A 1 282 ? -11.75 34.562 -1.958 1 97.38 282 PHE A N 1
ATOM 2177 C CA . PHE A 1 282 ? -12.703 35.625 -2.316 1 97.38 282 PHE A CA 1
ATOM 2178 C C . PHE A 1 282 ? -12.945 35.625 -3.82 1 97.38 282 PHE A C 1
ATOM 2180 O O . PHE A 1 282 ? -14.086 35.812 -4.266 1 97.38 282 PHE A O 1
ATOM 2187 N N . ILE A 1 283 ? -11.953 35.5 -4.586 1 97.06 283 ILE A N 1
ATOM 2188 C CA . ILE A 1 283 ? -12.062 35.562 -6.043 1 97.06 283 ILE A CA 1
ATOM 2189 C C . ILE A 1 283 ? -12.945 34.406 -6.535 1 97.06 283 ILE A C 1
ATOM 2191 O O . ILE A 1 283 ? -13.773 34.594 -7.43 1 97.06 283 ILE A O 1
ATOM 2195 N N . VAL A 1 284 ? -12.797 33.25 -5.93 1 96.44 284 VAL A N 1
ATOM 2196 C CA . VAL A 1 284 ? -13.5 32.094 -6.426 1 96.44 284 VAL A CA 1
ATOM 2197 C C . VAL A 1 284 ? -14.922 32.031 -5.852 1 96.44 284 VAL A C 1
ATOM 2199 O O . VAL A 1 284 ? -15.875 31.766 -6.574 1 96.44 284 VAL A O 1
ATOM 2202 N N . THR A 1 285 ? -15.133 32.344 -4.59 1 96.44 285 THR A N 1
ATOM 2203 C CA . THR A 1 285 ? -16.422 32.125 -3.93 1 96.44 285 THR A CA 1
ATOM 2204 C C . THR A 1 285 ? -17.203 33.406 -3.82 1 96.44 285 THR A C 1
ATOM 2206 O O . THR A 1 285 ? -18.422 33.406 -3.615 1 96.44 285 THR A O 1
ATOM 2209 N N . ARG A 1 286 ? -16.531 34.531 -3.795 1 95.88 286 ARG A N 1
ATOM 2210 C CA . ARG A 1 286 ? -17.125 35.875 -3.625 1 95.88 286 ARG A CA 1
ATOM 2211 C C . ARG A 1 286 ? -17.75 36 -2.24 1 95.88 286 ARG A C 1
ATOM 2213 O O . ARG A 1 286 ? -18.703 36.75 -2.061 1 95.88 286 ARG A O 1
ATOM 2220 N N . ASN A 1 287 ? -17.328 35.188 -1.344 1 95 287 ASN A N 1
ATOM 2221 C CA . ASN A 1 287 ? -17.734 35.281 0.058 1 95 287 ASN A CA 1
ATOM 2222 C C . ASN A 1 287 ? -16.625 35.906 0.913 1 95 287 ASN A C 1
ATOM 2224 O O . ASN A 1 287 ? -15.461 35.938 0.498 1 95 287 ASN A O 1
ATOM 2228 N N . SER A 1 288 ? -16.969 36.344 2.016 1 95.31 288 SER A N 1
ATOM 2229 C CA . SER A 1 288 ? -16.016 37.031 2.893 1 95.31 288 SER A CA 1
ATOM 2230 C C . SER A 1 288 ? -15.008 36.031 3.473 1 95.31 288 SER A C 1
ATOM 2232 O O . SER A 1 288 ? -15.383 35.125 4.199 1 95.31 288 SER A O 1
ATOM 2234 N N . PRO A 1 289 ? -13.758 36.25 3.223 1 96.75 289 PRO A N 1
ATOM 2235 C CA . PRO A 1 289 ? -12.727 35.375 3.785 1 96.75 289 PRO A CA 1
ATOM 2236 C C . PRO A 1 289 ? -12.562 35.531 5.293 1 96.75 289 PRO A C 1
ATOM 2238 O O . PRO A 1 289 ? -12.164 34.594 5.988 1 96.75 289 PRO A O 1
ATOM 2241 N N . PHE A 1 290 ? -12.867 36.656 5.832 1 94 290 PHE A N 1
ATOM 2242 C CA . PHE A 1 290 ? -12.672 36.938 7.254 1 94 290 PHE A CA 1
ATOM 2243 C C . PHE A 1 290 ? -13.672 36.156 8.094 1 94 290 PHE A C 1
ATOM 2245 O O . PHE A 1 290 ? -13.344 35.656 9.172 1 94 290 PHE A O 1
ATOM 2252 N N . GLN A 1 291 ? -14.828 36.062 7.598 1 92.88 291 GLN A N 1
ATOM 2253 C CA . GLN A 1 291 ? -15.812 35.219 8.273 1 92.88 291 GLN A CA 1
ATOM 2254 C C . GLN A 1 291 ? -15.383 33.75 8.266 1 92.88 291 GLN A C 1
ATOM 2256 O O . GLN A 1 291 ? -15.586 33.031 9.25 1 92.88 291 GLN A O 1
ATOM 2261 N N . PHE A 1 292 ? -14.875 33.438 7.156 1 96 292 PHE A N 1
ATOM 2262 C CA . PHE A 1 292 ? -14.375 32.062 7.043 1 96 292 PHE A CA 1
ATOM 2263 C C . PHE A 1 292 ? -13.266 31.812 8.055 1 96 292 PHE A C 1
ATOM 2265 O O . PHE A 1 292 ? -13.266 30.781 8.734 1 96 292 PHE A O 1
ATOM 2272 N N . MET A 1 293 ? -12.367 32.719 8.203 1 96.62 293 MET A N 1
ATOM 2273 C CA . MET A 1 293 ? -11.234 32.594 9.109 1 96.62 293 MET A CA 1
ATOM 2274 C C . MET A 1 293 ? -11.703 32.562 10.562 1 96.62 293 MET A C 1
ATOM 2276 O O . MET A 1 293 ? -11.109 31.859 11.391 1 96.62 293 MET A O 1
ATOM 2280 N N . THR A 1 294 ? -12.711 33.281 10.883 1 94.06 294 THR A N 1
ATOM 2281 C CA . THR A 1 294 ? -13.242 33.281 12.242 1 94.06 294 THR A CA 1
ATOM 2282 C C . THR A 1 294 ? -13.781 31.906 12.609 1 94.06 294 THR A C 1
ATOM 2284 O O . THR A 1 294 ? -13.648 31.484 13.758 1 94.06 294 THR A O 1
ATOM 2287 N N . GLY A 1 295 ? -14.367 31.266 11.641 1 94.38 295 GLY A N 1
ATOM 2288 C CA . GLY A 1 295 ? -14.867 29.922 11.875 1 94.38 295 GLY A CA 1
ATOM 2289 C C . GLY A 1 295 ? -13.758 28.906 12.055 1 94.38 295 GLY A C 1
ATOM 2290 O O . GLY A 1 295 ? -14 27.812 12.57 1 94.38 295 GLY A O 1
ATOM 2291 N N . MET A 1 296 ? -12.57 29.281 11.727 1 96.12 296 MET A N 1
ATOM 2292 C CA . MET A 1 296 ? -11.438 28.359 11.758 1 96.12 296 MET A CA 1
ATOM 2293 C C . MET A 1 296 ? -10.531 28.656 12.945 1 96.12 296 MET A C 1
ATOM 2295 O O . MET A 1 296 ? -9.484 28.016 13.109 1 96.12 296 MET A O 1
ATOM 2299 N N . LEU A 1 297 ? -10.852 29.547 13.812 1 94.69 297 LEU A N 1
ATOM 2300 C CA . LEU A 1 297 ? -9.969 30.031 14.867 1 94.69 297 LEU A CA 1
ATOM 2301 C C . LEU A 1 297 ? -9.555 28.906 15.789 1 94.69 297 LEU A C 1
ATOM 2303 O O . LEU A 1 297 ? -8.398 28.812 16.219 1 94.69 297 LEU A O 1
ATOM 2307 N N . GLN A 1 298 ? -10.531 28.047 16.125 1 92.19 298 GLN A N 1
ATOM 2308 C CA . GLN A 1 298 ? -10.203 26.922 17 1 92.19 298 GLN A CA 1
ATOM 2309 C C . GLN A 1 298 ? -9.172 26 16.359 1 92.19 298 GLN A C 1
ATOM 2311 O O . GLN A 1 298 ? -8.25 25.531 17.031 1 92.19 298 GLN A O 1
ATOM 2316 N N . ALA A 1 299 ? -9.375 25.703 15.125 1 95.25 299 ALA A N 1
ATOM 2317 C CA . ALA A 1 299 ? -8.43 24.859 14.398 1 95.25 299 ALA A CA 1
ATOM 2318 C C . ALA A 1 299 ? -7.055 25.516 14.312 1 95.25 299 ALA A C 1
ATOM 2320 O O . ALA A 1 299 ? -6.027 24.844 14.469 1 95.25 299 ALA A O 1
ATOM 2321 N N . LEU A 1 300 ? -7.035 26.797 14.148 1 96.31 300 LEU A N 1
ATOM 2322 C CA . LEU A 1 300 ? -5.77 27.516 14.031 1 96.31 300 LEU A CA 1
ATOM 2323 C C . LEU A 1 300 ? -5.027 27.531 15.359 1 96.31 300 LEU A C 1
ATOM 2325 O O . LEU A 1 300 ? -3.809 27.344 15.398 1 96.31 300 LEU A O 1
ATOM 2329 N N . ALA A 1 301 ? -5.695 27.734 16.391 1 92.81 301 ALA A N 1
ATOM 2330 C CA . ALA A 1 301 ? -5.086 27.703 17.719 1 92.81 301 ALA A CA 1
ATOM 2331 C C . ALA A 1 301 ? -4.539 26.312 18.031 1 92.81 301 ALA A C 1
ATOM 2333 O O . ALA A 1 301 ? -3.451 26.172 18.609 1 92.81 301 ALA A O 1
ATOM 2334 N N . THR A 1 302 ? -5.324 25.328 17.672 1 92.62 302 THR A N 1
ATOM 2335 C CA . THR A 1 302 ? -4.902 23.953 17.891 1 92.62 302 THR A CA 1
ATOM 2336 C C . THR A 1 302 ? -3.658 23.625 17.078 1 92.62 302 THR A C 1
ATOM 2338 O O . THR A 1 302 ? -2.734 22.969 17.562 1 92.62 302 THR A O 1
ATOM 2341 N N . ALA A 1 303 ? -3.668 24.047 15.836 1 94.5 303 ALA A N 1
ATOM 2342 C CA . ALA A 1 303 ? -2.512 23.859 14.961 1 94.5 303 ALA A CA 1
ATOM 2343 C C . ALA A 1 303 ? -1.264 24.516 15.547 1 94.5 303 ALA A C 1
ATOM 2345 O O . ALA A 1 303 ? -0.185 23.906 15.555 1 94.5 303 ALA A O 1
ATOM 2346 N N . PHE A 1 304 ? -1.441 25.688 16.031 1 93.44 304 PHE A N 1
ATOM 2347 C CA . PHE A 1 304 ? -0.335 26.391 16.672 1 93.44 304 PHE A CA 1
ATOM 2348 C C . PHE A 1 304 ? 0.154 25.641 17.906 1 93.44 304 PHE A C 1
ATOM 2350 O O . PHE A 1 304 ? 1.36 25.516 18.125 1 93.44 304 PHE A O 1
ATOM 2357 N N . GLY A 1 305 ? -0.706 25.219 18.641 1 89.69 305 GLY A N 1
ATOM 2358 C CA . GLY A 1 305 ? -0.373 24.562 19.891 1 89.69 305 GLY A CA 1
ATOM 2359 C C . GLY A 1 305 ? 0.277 23.203 19.688 1 89.69 305 GLY A C 1
ATOM 2360 O O . GLY A 1 305 ? 1.172 22.812 20.453 1 89.69 305 GLY A O 1
ATOM 2361 N N . THR A 1 306 ? -0.178 22.453 18.688 1 88.12 306 THR A N 1
ATOM 2362 C CA . THR A 1 306 ? 0.289 21.078 18.516 1 88.12 306 THR A CA 1
ATOM 2363 C C . THR A 1 306 ? 1.436 21.016 17.516 1 88.12 306 THR A C 1
ATOM 2365 O O . THR A 1 306 ? 2.166 20.031 17.453 1 88.12 306 THR A O 1
ATOM 2368 N N . ALA A 1 307 ? 1.484 22 16.609 1 90.12 307 ALA A N 1
ATOM 2369 C CA . ALA A 1 307 ? 2.436 22.016 15.508 1 90.12 307 ALA A CA 1
ATOM 2370 C C . ALA A 1 307 ? 2.275 20.797 14.625 1 90.12 307 ALA A C 1
ATOM 2372 O O . ALA A 1 307 ? 3.264 20.234 14.141 1 90.12 307 ALA A O 1
ATOM 2373 N N . SER A 1 308 ? 0.997 20.328 14.445 1 88.56 308 SER A N 1
ATOM 2374 C CA . SER A 1 308 ? 0.696 19.141 13.641 1 88.56 308 SER A CA 1
ATOM 2375 C C . SER A 1 308 ? -0.643 19.297 12.922 1 88.56 308 SER A C 1
ATOM 2377 O O . SER A 1 308 ? -1.691 19.375 13.57 1 88.56 308 SER A O 1
ATOM 2379 N N . SER A 1 309 ? -0.552 19.25 11.594 1 91.44 309 SER A N 1
ATOM 2380 C CA . SER A 1 309 ? -1.781 19.312 10.812 1 91.44 309 SER A CA 1
ATOM 2381 C C . SER A 1 309 ? -2.643 18.062 11.047 1 91.44 309 SER A C 1
ATOM 2383 O O . SER A 1 309 ? -3.871 18.156 11.07 1 91.44 309 SER A O 1
ATOM 2385 N N . GLY A 1 310 ? -1.921 16.953 11.25 1 88.38 310 GLY A N 1
ATOM 2386 C CA . GLY A 1 310 ? -2.629 15.719 11.516 1 88.38 310 GLY A CA 1
ATOM 2387 C C . GLY A 1 310 ? -3.387 15.734 12.828 1 88.38 310 GLY A C 1
ATOM 2388 O O . GLY A 1 310 ? -4.551 15.328 12.891 1 88.38 310 GLY A O 1
ATOM 2389 N N . ALA A 1 311 ? -2.711 16.219 13.852 1 87.5 311 ALA A N 1
ATOM 2390 C CA . ALA A 1 311 ? -3.322 16.266 15.18 1 87.5 311 ALA A CA 1
ATOM 2391 C C . ALA A 1 311 ? -4.445 17.297 15.227 1 87.5 311 ALA A C 1
ATOM 2393 O O . ALA A 1 311 ? -5.324 17.234 16.094 1 87.5 311 ALA A O 1
ATOM 2394 N N . THR A 1 312 ? -4.473 18.172 14.281 1 93.19 312 THR A N 1
ATOM 2395 C CA . THR A 1 312 ? -5.469 19.25 14.25 1 93.19 312 THR A CA 1
ATOM 2396 C C . THR A 1 312 ? -6.676 18.828 13.414 1 93.19 312 THR A C 1
ATOM 2398 O O . THR A 1 312 ? -7.727 19.469 13.469 1 93.19 312 THR A O 1
ATOM 2401 N N . LEU A 1 313 ? -6.551 17.75 12.688 1 92.75 313 LEU A N 1
ATOM 2402 C CA . LEU A 1 313 ? -7.527 17.344 11.68 1 92.75 313 LEU A CA 1
ATOM 2403 C C . LEU A 1 313 ? -8.922 17.234 12.289 1 92.75 313 LEU A C 1
ATOM 2405 O O . LEU A 1 313 ? -9.891 17.75 11.734 1 92.75 313 LEU A O 1
ATOM 2409 N N . PRO A 1 314 ? -9.086 16.609 13.438 1 90 314 PRO A N 1
ATOM 2410 C CA . PRO A 1 314 ? -10.43 16.5 14.008 1 90 314 PRO A CA 1
ATOM 2411 C C . PRO A 1 314 ? -11.086 17.844 14.273 1 90 314 PRO A C 1
ATOM 2413 O O . PRO A 1 314 ? -12.281 18.016 14.023 1 90 314 PRO A O 1
ATOM 2416 N N . VAL A 1 315 ? -10.32 18.734 14.766 1 91.88 315 VAL A N 1
ATOM 2417 C CA . VAL A 1 315 ? -10.844 20.062 15.07 1 91.88 315 VAL A CA 1
ATOM 2418 C C . VAL A 1 315 ? -11.125 20.812 13.773 1 91.88 315 VAL A C 1
ATOM 2420 O O . VAL A 1 315 ? -12.078 21.609 13.695 1 91.88 315 VAL A O 1
ATOM 2423 N N . THR A 1 316 ? -10.305 20.578 12.797 1 95.12 316 THR A N 1
ATOM 2424 C CA . THR A 1 316 ? -10.531 21.203 11.5 1 95.12 316 THR A CA 1
ATOM 2425 C C . THR A 1 316 ? -11.836 20.703 10.883 1 95.12 316 THR A C 1
ATOM 2427 O O . THR A 1 316 ? -12.602 21.484 10.32 1 95.12 316 THR A O 1
ATOM 2430 N N . PHE A 1 317 ? -12.094 19.406 10.992 1 93.38 317 PHE A N 1
ATOM 2431 C CA . PHE A 1 317 ? -13.359 18.844 10.531 1 93.38 317 PHE A CA 1
ATOM 2432 C C . PHE A 1 317 ? -14.539 19.562 11.188 1 93.38 317 PHE A C 1
ATOM 2434 O O . PHE A 1 317 ? -15.453 20.031 10.5 1 93.38 317 PHE A O 1
ATOM 2441 N N . ARG A 1 318 ? -14.461 19.656 12.414 1 89.75 318 ARG A N 1
ATOM 2442 C CA . ARG A 1 318 ? -15.555 20.234 13.18 1 89.75 318 ARG A CA 1
ATOM 2443 C C . ARG A 1 318 ? -15.75 21.703 12.812 1 89.75 318 ARG A C 1
ATOM 2445 O O . ARG A 1 318 ? -16.891 22.156 12.617 1 89.75 318 ARG A O 1
ATOM 2452 N N . SER A 1 319 ? -14.688 22.438 12.75 1 93.5 319 SER A N 1
ATOM 2453 C CA . SER A 1 319 ? -14.758 23.844 12.414 1 93.5 319 SER A CA 1
ATOM 2454 C C . SER A 1 319 ? -15.406 24.062 11.055 1 93.5 319 SER A C 1
ATOM 2456 O O . SER A 1 319 ? -16.266 24.938 10.891 1 93.5 319 SER A O 1
ATOM 2458 N N . LEU A 1 320 ? -15.047 23.297 10.094 1 96.12 320 LEU A N 1
ATOM 2459 C CA . LEU A 1 320 ? -15.547 23.484 8.734 1 96.12 320 LEU A CA 1
ATOM 2460 C C . LEU A 1 320 ? -16.969 22.969 8.602 1 96.12 320 LEU A C 1
ATOM 2462 O O . LEU A 1 320 ? -17.812 23.594 7.953 1 96.12 320 LEU A O 1
ATOM 2466 N N . GLU A 1 321 ? -17.219 21.844 9.211 1 92.19 321 GLU A N 1
ATOM 2467 C CA . GLU A 1 321 ? -18.516 21.203 9.039 1 92.19 321 GLU A CA 1
ATOM 2468 C C . GLU A 1 321 ? -19.578 21.859 9.922 1 92.19 321 GLU A C 1
ATOM 2470 O O . GLU A 1 321 ? -20.703 22.078 9.484 1 92.19 321 GLU A O 1
ATOM 2475 N N . GLU A 1 322 ? -19.219 22.234 11.141 1 88.06 322 GLU A N 1
ATOM 2476 C CA . GLU A 1 322 ? -20.203 22.75 12.086 1 88.06 322 GLU A CA 1
ATOM 2477 C C . GLU A 1 322 ? -20.266 24.281 12.023 1 88.06 322 GLU A C 1
ATOM 2479 O O . GLU A 1 322 ? -21.359 24.859 11.961 1 88.06 322 GLU A O 1
ATOM 2484 N N . ASN A 1 323 ? -19.125 24.922 12.023 1 91.12 323 ASN A N 1
ATOM 2485 C CA . ASN A 1 323 ? -19.109 26.375 12.039 1 91.12 323 ASN A CA 1
ATOM 2486 C C . ASN A 1 323 ? -19.344 26.953 10.648 1 91.12 323 ASN A C 1
ATOM 2488 O O . ASN A 1 323 ? -20.062 27.953 10.508 1 91.12 323 ASN A O 1
ATOM 2492 N N . LEU A 1 324 ? -18.812 26.359 9.648 1 94.81 324 LEU A N 1
ATOM 2493 C CA . LEU A 1 324 ? -18.812 26.969 8.32 1 94.81 324 LEU A CA 1
ATOM 2494 C C . LEU A 1 324 ? -19.734 26.203 7.375 1 94.81 324 LEU A C 1
ATOM 2496 O O . LEU A 1 324 ? -19.938 26.625 6.23 1 94.81 324 LEU A O 1
ATOM 2500 N N . LYS A 1 325 ? -20.219 25.094 7.781 1 93.69 325 LYS A N 1
ATOM 2501 C CA . LYS A 1 325 ? -21.266 24.328 7.102 1 93.69 325 LYS A CA 1
ATOM 2502 C C . LYS A 1 325 ? -20.781 23.812 5.742 1 93.69 325 LYS A C 1
ATOM 2504 O O . LYS A 1 325 ? -21.516 23.859 4.758 1 93.69 325 LYS A O 1
ATOM 2509 N N . ILE A 1 326 ? -19.578 23.469 5.719 1 95.19 326 ILE A N 1
ATOM 2510 C CA . ILE A 1 326 ? -19.047 22.844 4.52 1 95.19 326 ILE A CA 1
ATOM 2511 C C . ILE A 1 326 ? -19.484 21.375 4.469 1 95.19 326 ILE A C 1
ATOM 2513 O O . ILE A 1 326 ? -19.5 20.688 5.496 1 95.19 326 ILE A O 1
ATOM 2517 N N . ASP A 1 327 ? -19.781 20.891 3.273 1 93.81 327 ASP A N 1
ATOM 2518 C CA . ASP A 1 327 ? -20.266 19.531 3.068 1 93.81 327 ASP A CA 1
ATOM 2519 C C . ASP A 1 327 ? -19.219 18.5 3.512 1 93.81 327 ASP A C 1
ATOM 2521 O O . ASP A 1 327 ? -18.047 18.609 3.152 1 93.81 327 ASP A O 1
ATOM 2525 N N . ARG A 1 328 ? -19.703 17.531 4.188 1 91 328 ARG A N 1
ATOM 2526 C CA . ARG A 1 328 ? -18.828 16.516 4.754 1 91 328 ARG A CA 1
ATOM 2527 C C . ARG A 1 328 ? -18.125 15.711 3.654 1 91 328 ARG A C 1
ATOM 2529 O O . ARG A 1 328 ? -16.984 15.266 3.828 1 91 328 ARG A O 1
ATOM 2536 N N . ARG A 1 329 ? -18.828 15.484 2.58 1 91.56 329 ARG A N 1
ATOM 2537 C CA . ARG A 1 329 ? -18.25 14.727 1.476 1 91.56 329 ARG A CA 1
ATOM 2538 C C . ARG A 1 329 ? -16.984 15.398 0.942 1 91.56 329 ARG A C 1
ATOM 2540 O O . ARG A 1 329 ? -16.078 14.727 0.444 1 91.56 329 ARG A O 1
ATOM 2547 N N . VAL A 1 330 ? -16.922 16.656 1.122 1 94.81 330 VAL A N 1
ATOM 2548 C CA . VAL A 1 330 ? -15.773 17.438 0.655 1 94.81 330 VAL A CA 1
ATOM 2549 C C . VAL A 1 330 ? -14.695 17.469 1.741 1 94.81 330 VAL A C 1
ATOM 2551 O O . VAL A 1 330 ? -13.531 17.172 1.481 1 94.81 330 VAL A O 1
ATOM 2554 N N . THR A 1 331 ? -15.07 17.797 2.984 1 95.81 331 THR A N 1
ATOM 2555 C CA . THR A 1 331 ? -14.094 17.953 4.059 1 95.81 331 THR A CA 1
ATOM 2556 C C . THR A 1 331 ? -13.359 16.641 4.324 1 95.81 331 THR A C 1
ATOM 2558 O O . THR A 1 331 ? -12.141 16.641 4.531 1 95.81 331 THR A O 1
ATOM 2561 N N . ARG A 1 332 ? -14.031 15.586 4.234 1 93.19 332 ARG A N 1
ATOM 2562 C CA . ARG A 1 332 ? -13.492 14.297 4.637 1 93.19 332 ARG A CA 1
ATOM 2563 C C . ARG A 1 332 ? -12.508 13.766 3.602 1 93.19 332 ARG A C 1
ATOM 2565 O O . ARG A 1 332 ? -11.719 12.867 3.893 1 93.19 332 ARG A O 1
ATOM 2572 N N . PHE A 1 333 ? -12.578 14.258 2.518 1 91.38 333 PHE A N 1
ATOM 2573 C CA . PHE A 1 333 ? -11.609 13.883 1.498 1 91.38 333 PHE A CA 1
ATOM 2574 C C . PHE A 1 333 ? -10.508 14.93 1.391 1 91.38 333 PHE A C 1
ATOM 2576 O O . PHE A 1 333 ? -9.32 14.594 1.423 1 91.38 333 PHE A O 1
ATOM 2583 N N . VAL A 1 334 ? -10.805 16.172 1.325 1 95 334 VAL A N 1
ATOM 2584 C CA . VAL A 1 334 ? -9.898 17.281 1.017 1 95 334 VAL A CA 1
ATOM 2585 C C . VAL A 1 334 ? -8.93 17.484 2.174 1 95 334 VAL A C 1
ATOM 2587 O O . VAL A 1 334 ? -7.727 17.656 1.96 1 95 334 VAL A O 1
ATOM 2590 N N . LEU A 1 335 ? -9.391 17.438 3.367 1 96 335 LEU A N 1
ATOM 2591 C CA . LEU A 1 335 ? -8.594 17.828 4.52 1 96 335 LEU A CA 1
ATOM 2592 C C . LEU A 1 335 ? -7.539 16.781 4.84 1 96 335 LEU A C 1
ATOM 2594 O O . LEU A 1 335 ? -6.379 17.109 5.09 1 96 335 LEU A O 1
ATOM 2598 N N . PRO A 1 336 ? -7.941 15.492 4.805 1 92.81 336 PRO A N 1
ATOM 2599 C CA . PRO A 1 336 ? -6.879 14.508 5.008 1 92.81 336 PRO A CA 1
ATOM 2600 C C . PRO A 1 336 ? -5.781 14.594 3.949 1 92.81 336 PRO A C 1
ATOM 2602 O O . PRO A 1 336 ? -4.598 14.469 4.273 1 92.81 336 PRO A O 1
ATOM 2605 N N . LEU A 1 337 ? -6.199 14.742 2.764 1 90.94 337 LEU A N 1
ATOM 2606 C CA . LEU A 1 337 ? -5.223 14.898 1.691 1 90.94 337 LEU A CA 1
ATOM 2607 C C . LEU A 1 337 ? -4.359 16.141 1.918 1 90.94 337 LEU A C 1
ATOM 2609 O O . LEU A 1 337 ? -3.137 16.078 1.769 1 90.94 337 LEU A O 1
ATOM 2613 N N . GLY A 1 338 ? -4.957 17.188 2.305 1 92.44 338 GLY A N 1
ATOM 2614 C CA . GLY A 1 338 ? -4.23 18.422 2.584 1 92.44 338 GLY A CA 1
ATOM 2615 C C . GLY A 1 338 ? -3.238 18.281 3.721 1 92.44 338 GLY A C 1
ATOM 2616 O O . GLY A 1 338 ? -2.104 18.75 3.621 1 92.44 338 GLY A O 1
ATOM 2617 N N . ALA A 1 339 ? -3.672 17.672 4.754 1 90.62 339 ALA A N 1
ATOM 2618 C CA . ALA A 1 339 ? -2.816 17.484 5.922 1 90.62 339 ALA A CA 1
ATOM 2619 C C . ALA A 1 339 ? -1.594 16.641 5.57 1 90.62 339 ALA A C 1
ATOM 2621 O O . ALA A 1 339 ? -0.585 16.672 6.281 1 90.62 339 ALA A O 1
ATOM 2622 N N . THR A 1 340 ? -1.709 15.992 4.457 1 83.19 340 THR A N 1
ATOM 2623 C CA . THR A 1 340 ? -0.639 15.086 4.059 1 83.19 340 THR A CA 1
ATOM 2624 C C . THR A 1 340 ? 0.265 15.734 3.016 1 83.19 340 THR A C 1
ATOM 2626 O O . THR A 1 340 ? 1.49 15.633 3.098 1 83.19 340 THR A O 1
ATOM 2629 N N . ILE A 1 341 ? -0.315 16.375 2.043 1 79.81 341 ILE A N 1
ATOM 2630 C CA . ILE A 1 341 ? 0.496 16.797 0.908 1 79.81 341 ILE A CA 1
ATOM 2631 C C . ILE A 1 341 ? 0.675 18.312 0.944 1 79.81 341 ILE A C 1
ATOM 2633 O O . ILE A 1 341 ? 1.572 18.859 0.293 1 79.81 341 ILE A O 1
ATOM 2637 N N . THR A 1 342 ? -0.203 19 1.476 1 70.25 342 THR A N 1
ATOM 2638 C CA . THR A 1 342 ? -0.145 20.453 1.404 1 70.25 342 THR A CA 1
ATOM 2639 C C . THR A 1 342 ? 0.683 21.031 2.555 1 70.25 342 THR A C 1
ATOM 2641 O O . THR A 1 342 ? 0.28 20.938 3.717 1 70.25 342 THR A O 1
ATOM 2644 N N . MET A 1 343 ? 1.692 21.625 2.055 1 84.31 343 MET A N 1
ATOM 2645 C CA . MET A 1 343 ? 2.52 22.266 3.078 1 84.31 343 MET A CA 1
ATOM 2646 C C . MET A 1 343 ? 3.012 23.625 2.609 1 84.31 343 MET A C 1
ATOM 2648 O O . MET A 1 343 ? 4.219 23.875 2.543 1 84.31 343 MET A O 1
ATOM 2652 N N . ASP A 1 344 ? 1.982 24.547 2.484 1 93 344 ASP A N 1
ATOM 2653 C CA . ASP A 1 344 ? 2.293 25.906 2.037 1 93 344 ASP A CA 1
ATOM 2654 C C . ASP A 1 344 ? 3.334 26.547 2.945 1 93 344 ASP A C 1
ATOM 2656 O O . ASP A 1 344 ? 4.352 27.062 2.467 1 93 344 ASP A O 1
ATOM 2660 N N . GLY A 1 345 ? 2.979 26.516 4.16 1 93 345 GLY A N 1
ATOM 2661 C CA . GLY A 1 345 ? 3.885 27.141 5.113 1 93 345 GLY A CA 1
ATOM 2662 C C . GLY A 1 345 ? 5.27 26.516 5.109 1 93 345 GLY A C 1
ATOM 2663 O O . GLY A 1 345 ? 6.273 27.234 5.188 1 93 345 GLY A O 1
ATOM 2664 N N . THR A 1 346 ? 5.312 25.297 4.98 1 89.5 346 THR A N 1
ATOM 2665 C CA . THR A 1 346 ? 6.582 24.578 4.988 1 89.5 346 THR A CA 1
ATOM 2666 C C . THR A 1 346 ? 7.383 24.875 3.725 1 89.5 346 THR A C 1
ATOM 2668 O O . THR A 1 346 ? 8.602 25.062 3.783 1 89.5 346 THR A O 1
ATOM 2671 N N . ALA A 1 347 ? 6.719 24.844 2.639 1 91.56 347 ALA A N 1
ATOM 2672 C CA . ALA A 1 347 ? 7.395 25.156 1.38 1 91.56 347 ALA A CA 1
ATOM 2673 C C . ALA A 1 347 ? 8 26.547 1.405 1 91.56 347 ALA A C 1
ATOM 2675 O O . ALA A 1 347 ? 9.133 26.75 0.956 1 91.56 347 ALA A O 1
ATOM 2676 N N . LEU A 1 348 ? 7.266 27.484 1.898 1 94.69 348 LEU A N 1
ATOM 2677 C CA . LEU A 1 348 ? 7.75 28.859 2.045 1 94.69 348 LEU A CA 1
ATOM 2678 C C . LEU A 1 348 ? 8.977 28.906 2.953 1 94.69 348 LEU A C 1
ATOM 2680 O O . LEU A 1 348 ? 9.984 29.531 2.609 1 94.69 348 LEU A O 1
ATOM 2684 N N . TYR A 1 349 ? 8.867 28.25 4.066 1 93 349 TYR A N 1
ATOM 2685 C CA . TYR A 1 349 ? 9.945 28.156 5.043 1 93 349 TYR A CA 1
ATOM 2686 C C . TYR A 1 349 ? 11.211 27.578 4.414 1 93 349 TYR A C 1
ATOM 2688 O O . TYR A 1 349 ? 12.305 28.109 4.602 1 93 349 TYR A O 1
ATOM 2696 N N . GLU A 1 350 ? 11.07 26.578 3.648 1 90.31 350 GLU A N 1
ATOM 2697 C CA . GLU A 1 350 ? 12.203 25.891 3.025 1 90.31 350 GLU A CA 1
ATOM 2698 C C . GLU A 1 350 ? 12.852 26.766 1.96 1 90.31 350 GLU A C 1
ATOM 2700 O O . GLU A 1 350 ? 14.086 26.828 1.856 1 90.31 350 GLU A O 1
ATOM 2705 N N . ALA A 1 351 ? 12.062 27.359 1.18 1 93.44 351 ALA A N 1
ATOM 2706 C CA . ALA A 1 351 ? 12.602 28.266 0.156 1 93.44 351 ALA A CA 1
ATOM 2707 C C . ALA A 1 351 ? 13.406 29.391 0.784 1 93.44 351 ALA A C 1
ATOM 2709 O O . ALA A 1 351 ? 14.516 29.703 0.335 1 93.44 351 ALA A O 1
ATOM 2710 N N . VAL A 1 352 ? 12.859 29.953 1.844 1 94.69 352 VAL A N 1
ATOM 2711 C CA . VAL A 1 352 ? 13.539 31.047 2.529 1 94.69 352 VAL A CA 1
ATOM 2712 C C . VAL A 1 352 ? 14.828 30.547 3.172 1 94.69 352 VAL A C 1
ATOM 2714 O O . VAL A 1 352 ? 15.867 31.203 3.109 1 94.69 352 VAL A O 1
ATOM 2717 N N . ALA A 1 353 ? 14.742 29.391 3.734 1 92.06 353 ALA A N 1
ATOM 2718 C CA . ALA A 1 353 ? 15.898 28.797 4.406 1 92.06 353 ALA A CA 1
ATOM 2719 C C . ALA A 1 353 ? 17.047 28.578 3.43 1 92.06 353 ALA A C 1
ATOM 2721 O O . ALA A 1 353 ? 18.203 28.906 3.727 1 92.06 353 ALA A O 1
ATOM 2722 N N . VAL A 1 354 ? 16.734 28.047 2.303 1 91.94 354 VAL A N 1
ATOM 2723 C CA . VAL A 1 354 ? 17.75 27.719 1.31 1 91.94 354 VAL A CA 1
ATOM 2724 C C . VAL A 1 354 ? 18.422 29 0.809 1 91.94 354 VAL A C 1
ATOM 2726 O O . VAL A 1 354 ? 19.641 29.078 0.718 1 91.94 354 VAL A O 1
ATOM 2729 N N . ILE A 1 355 ? 17.688 29.984 0.532 1 93.81 355 ILE A N 1
ATOM 2730 C CA . ILE A 1 355 ? 18.219 31.234 0.013 1 93.81 355 ILE A CA 1
ATOM 2731 C C . ILE A 1 355 ? 18.969 31.969 1.123 1 93.81 355 ILE A C 1
ATOM 2733 O O . ILE A 1 355 ? 19.984 32.625 0.874 1 93.81 355 ILE A O 1
ATOM 2737 N N . PHE A 1 356 ? 18.484 31.938 2.326 1 93.25 356 PHE A N 1
ATOM 2738 C CA . PHE A 1 356 ? 19.172 32.5 3.49 1 93.25 356 PHE A CA 1
ATOM 2739 C C . PHE A 1 356 ? 20.578 31.906 3.613 1 93.25 356 PHE A C 1
ATOM 2741 O O . PHE A 1 356 ? 21.531 32.656 3.818 1 93.25 356 PHE A O 1
ATOM 2748 N N . ILE A 1 357 ? 20.656 30.656 3.438 1 88.75 357 ILE A N 1
ATOM 2749 C CA . ILE A 1 357 ? 21.938 29.969 3.539 1 88.75 357 ILE A CA 1
ATOM 2750 C C . ILE A 1 357 ? 22.844 30.391 2.387 1 88.75 357 ILE A C 1
ATOM 2752 O O . ILE A 1 357 ? 24.047 30.594 2.574 1 88.75 357 ILE A O 1
ATOM 2756 N N . ALA A 1 358 ? 22.297 30.469 1.223 1 91.94 358 ALA A N 1
ATOM 2757 C CA . ALA A 1 358 ? 23.078 30.984 0.095 1 91.94 358 ALA A CA 1
ATOM 2758 C C . ALA A 1 358 ? 23.625 32.375 0.394 1 91.94 358 ALA A C 1
ATOM 2760 O O . ALA A 1 358 ? 24.797 32.656 0.115 1 91.94 358 ALA A O 1
ATOM 2761 N N . GLN A 1 359 ? 22.812 33.188 0.99 1 91.56 359 GLN A N 1
ATOM 2762 C CA . GLN A 1 359 ? 23.219 34.531 1.343 1 91.56 359 GLN A CA 1
ATOM 2763 C C . GLN A 1 359 ? 24.328 34.531 2.404 1 91.56 359 GLN A C 1
ATOM 2765 O O . GLN A 1 359 ? 25.266 35.312 2.33 1 91.56 359 GLN A O 1
ATOM 2770 N N . LEU A 1 360 ? 24.156 33.719 3.33 1 86.5 360 LEU A N 1
ATOM 2771 C CA . LEU A 1 360 ? 25.156 33.594 4.391 1 86.5 360 LEU A CA 1
ATOM 2772 C C . LEU A 1 360 ? 26.516 33.219 3.818 1 86.5 360 LEU A C 1
ATOM 2774 O O . LEU A 1 360 ? 27.547 33.625 4.367 1 86.5 360 LEU A O 1
ATOM 2778 N N . ASN A 1 361 ? 26.469 32.5 2.82 1 87 361 ASN A N 1
ATOM 2779 C CA . ASN A 1 361 ? 27.719 32.031 2.201 1 87 361 ASN A CA 1
ATOM 2780 C C . ASN A 1 361 ? 28.125 32.938 1.038 1 87 361 ASN A C 1
ATOM 2782 O O . ASN A 1 361 ? 29 32.562 0.249 1 87 361 ASN A O 1
ATOM 2786 N N . ASN A 1 362 ? 27.469 33.969 0.812 1 89 362 ASN A N 1
ATOM 2787 C CA . ASN A 1 362 ? 27.734 34.938 -0.221 1 89 362 ASN A CA 1
ATOM 2788 C C . ASN A 1 362 ? 27.656 34.344 -1.619 1 89 362 ASN A C 1
ATOM 2790 O O . ASN A 1 362 ? 28.484 34.656 -2.482 1 89 362 ASN A O 1
ATOM 2794 N N . ILE A 1 363 ? 26.75 33.531 -1.732 1 90.5 363 ILE A N 1
ATOM 2795 C CA . ILE A 1 363 ? 26.531 32.906 -3.035 1 90.5 363 ILE A CA 1
ATOM 2796 C C . ILE A 1 363 ? 25.375 33.594 -3.75 1 90.5 363 ILE A C 1
ATOM 2798 O O . ILE A 1 363 ? 24.266 33.719 -3.205 1 90.5 363 ILE A O 1
ATOM 2802 N N . GLN A 1 364 ? 25.672 34 -4.949 1 91.38 364 GLN A N 1
ATOM 2803 C CA . GLN A 1 364 ? 24.625 34.625 -5.75 1 91.38 364 GLN A CA 1
ATOM 2804 C C . GLN A 1 364 ? 23.875 33.594 -6.582 1 91.38 364 GLN A C 1
ATOM 2806 O O . GLN A 1 364 ? 24.484 32.844 -7.332 1 91.38 364 GLN A O 1
ATOM 2811 N N . LEU A 1 365 ? 22.594 33.625 -6.418 1 93.12 365 LEU A N 1
ATOM 2812 C CA . LEU A 1 365 ? 21.766 32.656 -7.129 1 93.12 365 LEU A CA 1
ATOM 2813 C C . LEU A 1 365 ? 21.219 33.25 -8.422 1 93.12 365 LEU A C 1
ATOM 2815 O O . LEU A 1 365 ? 20.797 34.406 -8.445 1 93.12 365 LEU A O 1
ATOM 2819 N N . SER A 1 366 ? 21.281 32.438 -9.438 1 93.38 366 SER A N 1
ATOM 2820 C CA . SER A 1 366 ? 20.703 32.844 -10.719 1 93.38 366 SER A CA 1
ATOM 2821 C C . SER A 1 366 ? 19.188 32.656 -10.711 1 93.38 366 SER A C 1
ATOM 2823 O O . SER A 1 366 ? 18.641 32.062 -9.789 1 93.38 366 SER A O 1
ATOM 2825 N N . LEU A 1 367 ? 18.578 33.219 -11.734 1 92.44 367 LEU A N 1
ATOM 2826 C CA . LEU A 1 367 ? 17.141 33.062 -11.875 1 92.44 367 LEU A CA 1
ATOM 2827 C C . LEU A 1 367 ? 16.75 31.609 -12.047 1 92.44 367 LEU A C 1
ATOM 2829 O O . LEU A 1 367 ? 15.711 31.172 -11.531 1 92.44 367 LEU A O 1
ATOM 2833 N N . LEU A 1 368 ? 17.562 30.969 -12.719 1 90.81 368 LEU A N 1
ATOM 2834 C CA . LEU A 1 368 ? 17.297 29.547 -12.938 1 90.81 368 LEU A CA 1
ATOM 2835 C C . LEU A 1 368 ? 17.406 28.766 -11.625 1 90.81 368 LEU A C 1
ATOM 2837 O O . LEU A 1 368 ? 16.625 27.844 -11.391 1 90.81 368 LEU A O 1
ATOM 2841 N N . GLU A 1 369 ? 18.359 29.125 -10.883 1 91.69 369 GLU A N 1
ATOM 2842 C CA . GLU A 1 369 ? 18.531 28.469 -9.586 1 91.69 369 GLU A CA 1
ATOM 2843 C C . GLU A 1 369 ? 17.359 28.781 -8.656 1 91.69 369 GLU A C 1
ATOM 2845 O O . GLU A 1 369 ? 16.906 27.922 -7.898 1 91.69 369 GLU A O 1
ATOM 2850 N N . LEU A 1 370 ? 16.906 30 -8.75 1 93.12 370 LEU A N 1
ATOM 2851 C CA . LEU A 1 370 ? 15.758 30.391 -7.945 1 93.12 370 LEU A CA 1
ATOM 2852 C C . LEU A 1 370 ? 14.516 29.609 -8.367 1 93.12 370 LEU A C 1
ATOM 2854 O O . LEU A 1 370 ? 13.727 29.188 -7.516 1 93.12 370 LEU A O 1
ATOM 2858 N N . LEU A 1 371 ? 14.359 29.391 -9.578 1 91.94 371 LEU A N 1
ATOM 2859 C CA . LEU A 1 371 ? 13.25 28.594 -10.086 1 91.94 371 LEU A CA 1
ATOM 2860 C C . LEU A 1 371 ? 13.375 27.141 -9.648 1 91.94 371 LEU A C 1
ATOM 2862 O O . LEU A 1 371 ? 12.375 26.5 -9.312 1 91.94 371 LEU A O 1
ATOM 2866 N N . THR A 1 372 ? 14.547 26.672 -9.656 1 89.12 372 THR A N 1
ATOM 2867 C CA . THR A 1 372 ? 14.805 25.312 -9.219 1 89.12 372 THR A CA 1
ATOM 2868 C C . THR A 1 372 ? 14.461 25.141 -7.742 1 89.12 372 THR A C 1
ATOM 2870 O O . THR A 1 372 ? 13.891 24.125 -7.34 1 89.12 372 THR A O 1
ATOM 2873 N N . ILE A 1 373 ? 14.844 26.141 -7.012 1 90.69 373 ILE A N 1
ATOM 2874 C CA . ILE A 1 373 ? 14.516 26.125 -5.594 1 90.69 373 ILE A CA 1
ATOM 2875 C C . ILE A 1 373 ? 13 26.109 -5.414 1 90.69 373 ILE A C 1
ATOM 2877 O O . ILE A 1 373 ? 12.469 25.359 -4.598 1 90.69 373 ILE A O 1
ATOM 2881 N N . SER A 1 374 ? 12.359 26.891 -6.18 1 91.06 374 SER A N 1
ATOM 2882 C CA . SER A 1 374 ? 10.906 26.984 -6.098 1 91.06 374 SER A CA 1
ATOM 2883 C C . SER A 1 374 ? 10.25 25.641 -6.406 1 91.06 374 SER A C 1
ATOM 2885 O O . SER A 1 374 ? 9.422 25.156 -5.633 1 91.06 374 SER A O 1
ATOM 2887 N N . VAL A 1 375 ? 10.625 25 -7.43 1 87.12 375 VAL A N 1
ATOM 2888 C CA . VAL A 1 375 ? 10.031 23.734 -7.863 1 87.12 375 VAL A CA 1
ATOM 2889 C C . VAL A 1 375 ? 10.414 22.625 -6.891 1 87.12 375 VAL A C 1
ATOM 2891 O O . VAL A 1 375 ? 9.562 21.828 -6.488 1 87.12 375 VAL A O 1
ATOM 2894 N N . THR A 1 376 ? 11.648 22.625 -6.5 1 85 376 THR A N 1
ATOM 2895 C CA . THR A 1 376 ? 12.156 21.562 -5.629 1 85 376 THR A CA 1
ATOM 2896 C C . THR A 1 376 ? 11.508 21.641 -4.25 1 85 376 THR A C 1
ATOM 2898 O O . THR A 1 376 ? 11.156 20.625 -3.662 1 85 376 THR A O 1
ATOM 2901 N N . THR A 1 377 ? 11.398 22.828 -3.801 1 87.12 377 THR A N 1
ATOM 2902 C CA . THR A 1 377 ? 10.781 23 -2.492 1 87.12 377 THR A CA 1
ATOM 2903 C C . THR A 1 377 ? 9.305 22.594 -2.537 1 87.12 377 THR A C 1
ATOM 2905 O O . THR A 1 377 ? 8.789 22.016 -1.581 1 87.12 377 THR A O 1
ATOM 2908 N N . THR A 1 378 ? 8.688 22.906 -3.562 1 84.19 378 THR A N 1
ATOM 2909 C CA . THR A 1 378 ? 7.285 22.531 -3.721 1 84.19 378 THR A CA 1
ATOM 2910 C C . THR A 1 378 ? 7.125 21.016 -3.738 1 84.19 378 THR A C 1
ATOM 2912 O O . THR A 1 378 ? 6.305 20.453 -3.006 1 84.19 378 THR A O 1
ATOM 2915 N N . VAL A 1 379 ? 7.941 20.391 -4.469 1 77.75 379 VAL A N 1
ATOM 2916 C CA . VAL A 1 379 ? 7.879 18.938 -4.594 1 77.75 379 VAL A CA 1
ATOM 2917 C C . VAL A 1 379 ? 8.289 18.281 -3.273 1 77.75 379 VAL A C 1
ATOM 2919 O O . VAL A 1 379 ? 7.656 17.312 -2.828 1 77.75 379 VAL A O 1
ATOM 2922 N N . ALA A 1 380 ? 9.328 18.844 -2.693 1 74.5 380 ALA A N 1
ATOM 2923 C CA . ALA A 1 380 ? 9.836 18.297 -1.44 1 74.5 380 ALA A CA 1
ATOM 2924 C C . ALA A 1 380 ? 8.805 18.422 -0.322 1 74.5 380 ALA A C 1
ATOM 2926 O O . ALA A 1 380 ? 8.688 17.547 0.529 1 74.5 380 ALA A O 1
ATOM 2927 N N . SER A 1 381 ? 8.133 19.469 -0.347 1 74.56 381 SER A N 1
ATOM 2928 C CA . SER A 1 381 ? 7.148 19.703 0.702 1 74.56 381 SER A CA 1
ATOM 2929 C C . SER A 1 381 ? 5.965 18.75 0.575 1 74.56 381 SER A C 1
ATOM 2931 O O . SER A 1 381 ? 5.363 18.375 1.578 1 74.56 381 SER A O 1
ATOM 2933 N N . ILE A 1 382 ? 5.633 18.391 -0.636 1 70.62 382 ILE A N 1
ATOM 2934 C CA . ILE A 1 382 ? 4.547 17.438 -0.879 1 70.62 382 ILE A CA 1
ATOM 2935 C C . ILE A 1 382 ? 4.973 16.047 -0.428 1 70.62 382 ILE A C 1
ATOM 2937 O O . ILE A 1 382 ? 4.168 15.305 0.139 1 70.62 382 ILE A O 1
ATOM 2941 N N . GLY A 1 383 ? 6.234 15.695 -0.719 1 60.53 383 GLY A N 1
ATOM 2942 C CA . GLY A 1 383 ? 6.75 14.367 -0.423 1 60.53 383 GLY A CA 1
ATOM 2943 C C . GLY A 1 383 ? 7.066 14.172 1.047 1 60.53 383 GLY A C 1
ATOM 2944 O O . GLY A 1 383 ? 7.262 13.039 1.495 1 60.53 383 GLY A O 1
ATOM 2945 N N . SER A 1 384 ? 7.453 15.188 1.746 1 56.72 384 SER A N 1
ATOM 2946 C CA . SER A 1 384 ? 7.879 15 3.129 1 56.72 384 SER A CA 1
ATOM 2947 C C . SER A 1 384 ? 6.711 14.586 4.016 1 56.72 384 SER A C 1
ATOM 2949 O O . SER A 1 384 ? 6.914 14.109 5.137 1 56.72 384 SER A O 1
ATOM 2951 N N . GLY A 1 385 ? 5.664 14.188 3.295 1 49.78 385 GLY A N 1
ATOM 2952 C CA . GLY A 1 385 ? 4.547 13.711 4.09 1 49.78 385 GLY A CA 1
ATOM 2953 C C . GLY A 1 385 ? 4.422 14.406 5.43 1 49.78 385 GLY A C 1
ATOM 2954 O O . GLY A 1 385 ? 4.785 15.578 5.562 1 49.78 385 GLY A O 1
ATOM 2955 N N . SER A 1 386 ? 3.764 13.703 6.457 1 45.25 386 SER A N 1
ATOM 2956 C CA . SER A 1 386 ? 3.535 14.125 7.832 1 45.25 386 SER A CA 1
ATOM 2957 C C . SER A 1 386 ? 4.84 14.18 8.617 1 45.25 386 SER A C 1
ATOM 2959 O O . SER A 1 386 ? 4.832 14.383 9.836 1 45.25 386 SER A O 1
ATOM 2961 N N . VAL A 1 387 ? 5.902 13.797 7.891 1 42.66 387 VAL A N 1
ATOM 2962 C CA . VAL A 1 387 ? 7.09 13.883 8.727 1 42.66 387 VAL A CA 1
ATOM 2963 C C . VAL A 1 387 ? 7.434 15.344 8.992 1 42.66 387 VAL A C 1
ATOM 2965 O O . VAL A 1 387 ? 7.266 16.203 8.117 1 42.66 387 VAL A O 1
ATOM 2968 N N . PRO A 1 388 ? 7.371 15.672 10.164 1 42.72 388 PRO A N 1
ATOM 2969 C CA . PRO A 1 388 ? 7.812 17.047 10.406 1 42.72 388 PRO A CA 1
ATOM 2970 C C . PRO A 1 388 ? 8.828 17.531 9.367 1 42.72 388 PRO A C 1
ATOM 2972 O O . PRO A 1 388 ? 9.859 16.891 9.156 1 42.72 388 PRO A O 1
ATOM 2975 N N . ALA A 1 389 ? 8.289 17.969 8.172 1 48.81 389 ALA A N 1
ATOM 2976 C CA . ALA A 1 389 ? 9.062 18.703 7.176 1 48.81 389 ALA A CA 1
ATOM 2977 C C . ALA A 1 389 ? 10.094 19.609 7.84 1 48.81 389 ALA A C 1
ATOM 2979 O O . ALA A 1 389 ? 9.734 20.578 8.523 1 48.81 389 ALA A O 1
ATOM 2980 N N . GLY A 1 390 ? 11.25 19.031 8.266 1 55.62 390 GLY A N 1
ATOM 2981 C CA . GLY A 1 390 ? 12.289 19.797 8.93 1 55.62 390 GLY A CA 1
ATOM 2982 C C . GLY A 1 390 ? 13.539 19.953 8.094 1 55.62 390 GLY A C 1
ATOM 2983 O O . GLY A 1 390 ? 13.461 20.172 6.883 1 55.62 390 GLY A O 1
ATOM 2984 N N . LEU A 1 391 ? 14.492 19.781 8.648 1 65.25 391 LEU A N 1
ATOM 2985 C CA . LEU A 1 391 ? 15.859 20.062 8.234 1 65.25 391 LEU A CA 1
ATOM 2986 C C . LEU A 1 391 ? 16.297 19.109 7.117 1 65.25 391 LEU A C 1
ATOM 2988 O O . LEU A 1 391 ? 17.109 19.469 6.273 1 65.25 391 LEU A O 1
ATOM 2992 N N . ASP A 1 392 ? 15.391 18.047 6.961 1 69.56 392 ASP A N 1
ATOM 2993 C CA . ASP A 1 392 ? 15.773 17.062 5.957 1 69.56 392 ASP A CA 1
ATOM 2994 C C . ASP A 1 392 ? 15.391 17.516 4.555 1 69.56 392 ASP A C 1
ATOM 2996 O O . ASP A 1 392 ? 16.156 17.328 3.604 1 69.56 392 ASP A O 1
ATOM 3000 N N . THR A 1 393 ? 14.211 18.078 4.488 1 76.62 393 THR A N 1
ATOM 3001 C CA . THR A 1 393 ? 13.773 18.531 3.174 1 76.62 393 THR A CA 1
ATOM 3002 C C . THR A 1 393 ? 14.602 19.734 2.711 1 76.62 393 THR A C 1
ATOM 3004 O O . THR A 1 393 ? 14.875 19.875 1.52 1 76.62 393 THR A O 1
ATOM 3007 N N . ILE A 1 394 ? 15 20.516 3.641 1 81.5 394 ILE A N 1
ATOM 3008 C CA . ILE A 1 394 ? 15.867 21.641 3.297 1 81.5 394 ILE A CA 1
ATOM 3009 C C . ILE A 1 394 ? 17.188 21.125 2.725 1 81.5 394 ILE A C 1
ATOM 3011 O O . ILE A 1 394 ? 17.703 21.672 1.747 1 81.5 394 ILE A O 1
ATOM 3015 N N . LEU A 1 395 ? 17.672 20.094 3.35 1 76.88 395 LEU A N 1
ATOM 3016 C CA . LEU A 1 395 ? 18.922 19.484 2.896 1 76.88 395 LEU A CA 1
ATOM 3017 C C . LEU A 1 395 ? 18.797 19.016 1.454 1 76.88 395 LEU A C 1
ATOM 3019 O O . LEU A 1 395 ? 19.734 19.156 0.667 1 76.88 395 LEU A O 1
ATOM 3023 N N . ILE A 1 396 ? 17.672 18.5 1.127 1 75.75 396 ILE A N 1
ATOM 3024 C CA . ILE A 1 396 ? 17.438 18.016 -0.231 1 75.75 396 ILE A CA 1
ATOM 3025 C C . ILE A 1 396 ? 17.531 19.188 -1.21 1 75.75 396 ILE A C 1
ATOM 3027 O O . ILE A 1 396 ? 18.156 19.078 -2.266 1 75.75 396 ILE A O 1
ATOM 3031 N N . VAL A 1 397 ? 16.953 20.297 -0.863 1 81.75 397 VAL A N 1
ATOM 3032 C CA . VAL A 1 397 ? 16.906 21.453 -1.753 1 81.75 397 VAL A CA 1
ATOM 3033 C C . VAL A 1 397 ? 18.312 22.062 -1.864 1 81.75 397 VAL A C 1
ATOM 3035 O O . VAL A 1 397 ? 18.734 22.453 -2.953 1 81.75 397 VAL A O 1
ATOM 3038 N N . LEU A 1 398 ? 19.016 22.094 -0.753 1 84 398 LEU A N 1
ATOM 3039 C CA . LEU A 1 398 ? 20.391 22.609 -0.76 1 84 398 LEU A CA 1
ATOM 3040 C C . LEU A 1 398 ? 21.266 21.797 -1.698 1 84 398 LEU A C 1
ATOM 3042 O O . LEU A 1 398 ? 22 22.359 -2.52 1 84 398 LEU A O 1
ATOM 3046 N N . THR A 1 399 ? 21.156 20.547 -1.586 1 78.44 399 THR A N 1
ATOM 3047 C CA . THR A 1 399 ? 21.969 19.656 -2.4 1 78.44 399 THR A CA 1
ATOM 3048 C C . THR A 1 399 ? 21.594 19.781 -3.875 1 78.44 399 THR A C 1
ATOM 3050 O O . THR A 1 399 ? 22.453 19.703 -4.75 1 78.44 399 THR A O 1
ATOM 3053 N N . THR A 1 400 ? 20.375 19.938 -4.156 1 78.75 400 THR A N 1
ATOM 3054 C CA . THR A 1 400 ? 19.906 20.047 -5.531 1 78.75 400 THR A CA 1
ATOM 3055 C C . THR A 1 400 ? 20.531 21.25 -6.227 1 78.75 400 THR A C 1
ATOM 3057 O O . THR A 1 400 ? 20.844 21.188 -7.414 1 78.75 400 THR A O 1
ATOM 3060 N N . VAL A 1 401 ? 20.734 22.297 -5.492 1 84.06 401 VAL A N 1
ATOM 3061 C CA . VAL A 1 401 ? 21.25 23.5 -6.109 1 84.06 401 VAL A CA 1
ATOM 3062 C C . VAL A 1 401 ? 22.734 23.656 -5.785 1 84.06 401 VAL A C 1
ATOM 3064 O O . VAL A 1 401 ? 23.344 24.688 -6.07 1 84.06 401 VAL A O 1
ATOM 3067 N N . GLY A 1 402 ? 23.297 22.641 -5.098 1 80.69 402 GLY A N 1
ATOM 3068 C CA . GLY A 1 402 ? 24.734 22.594 -4.855 1 80.69 402 GLY A CA 1
ATOM 3069 C C . GLY A 1 402 ? 25.188 23.531 -3.748 1 80.69 402 GLY A C 1
ATOM 3070 O O . GLY A 1 402 ? 26.281 24.078 -3.797 1 80.69 402 GLY A O 1
ATOM 3071 N N . LEU A 1 403 ? 24.359 23.859 -2.834 1 85 403 LEU A N 1
ATOM 3072 C CA . LEU A 1 403 ? 24.703 24.734 -1.725 1 85 403 LEU A CA 1
ATOM 3073 C C . LEU A 1 403 ? 25.188 23.938 -0.52 1 85 403 LEU A C 1
ATOM 3075 O O . LEU A 1 403 ? 24.75 22.812 -0.306 1 85 403 LEU A O 1
ATOM 3079 N N . PRO A 1 404 ? 26.078 24.469 0.19 1 81.19 404 PRO A N 1
ATOM 3080 C CA . PRO A 1 404 ? 26.562 23.781 1.384 1 81.19 404 PRO A CA 1
ATOM 3081 C C . PRO A 1 404 ? 25.516 23.672 2.484 1 81.19 404 PRO A C 1
ATOM 3083 O O . PRO A 1 404 ? 24.656 24.562 2.609 1 81.19 404 PRO A O 1
ATOM 3086 N N . ALA A 1 405 ? 25.672 22.656 3.314 1 77.31 405 ALA A N 1
ATOM 3087 C CA . ALA A 1 405 ? 24.703 22.406 4.375 1 77.31 405 ALA A CA 1
ATOM 3088 C C . ALA A 1 405 ? 25.281 22.781 5.742 1 77.31 405 ALA A C 1
ATOM 3090 O O . ALA A 1 405 ? 24.641 22.531 6.773 1 77.31 405 ALA A O 1
ATOM 3091 N N . ASN A 1 406 ? 26.344 23.328 5.852 1 73.5 406 ASN A N 1
ATOM 3092 C CA . ASN A 1 406 ? 27.062 23.594 7.094 1 73.5 406 ASN A CA 1
ATOM 3093 C C . ASN A 1 406 ? 26.25 24.484 8.031 1 73.5 406 ASN A C 1
ATOM 3095 O O . ASN A 1 406 ? 26.344 24.359 9.258 1 73.5 406 ASN A O 1
ATOM 3099 N N . ASN A 1 407 ? 25.391 25.391 7.555 1 73.19 407 ASN A N 1
ATOM 3100 C CA . ASN A 1 407 ? 24.672 26.344 8.383 1 73.19 407 ASN A CA 1
ATOM 3101 C C . ASN A 1 407 ? 23.25 25.891 8.672 1 73.19 407 ASN A C 1
ATOM 3103 O O . ASN A 1 407 ? 22.453 26.625 9.266 1 73.19 407 ASN A O 1
ATOM 3107 N N . LEU A 1 408 ? 22.984 24.688 8.383 1 79.06 408 LEU A N 1
ATOM 3108 C CA . LEU A 1 408 ? 21.609 24.203 8.523 1 79.06 408 LEU A CA 1
ATOM 3109 C C . LEU A 1 408 ? 21.25 24.031 10 1 79.06 408 LEU A C 1
ATOM 3111 O O . LEU A 1 408 ? 20.094 24.25 10.383 1 79.06 408 LEU A O 1
ATOM 3115 N N . SER A 1 409 ? 22.188 23.703 10.797 1 74.94 409 SER A N 1
ATOM 3116 C CA . SER A 1 409 ? 21.953 23.453 12.211 1 74.94 409 SER A CA 1
ATOM 3117 C C . SER A 1 409 ? 21.5 24.734 12.93 1 74.94 409 SER A C 1
ATOM 3119 O O . SER A 1 409 ? 20.828 24.672 13.953 1 74.94 409 SER A O 1
ATOM 3121 N N . LEU A 1 410 ? 21.875 25.875 12.391 1 74.62 410 LEU A N 1
ATOM 3122 C CA . LEU A 1 410 ? 21.484 27.156 12.969 1 74.62 410 LEU A CA 1
ATOM 3123 C C . LEU A 1 410 ? 19.969 27.312 12.945 1 74.62 410 LEU A C 1
ATOM 3125 O O . LEU A 1 410 ? 19.391 27.938 13.844 1 74.62 410 LEU A O 1
ATOM 3129 N N . LEU A 1 411 ? 19.391 26.734 11.977 1 82.62 411 LEU A N 1
ATOM 3130 C CA . LEU A 1 411 ? 17.969 26.922 11.781 1 82.62 411 LEU A CA 1
ATOM 3131 C C . LEU A 1 411 ? 17.156 26.094 12.781 1 82.62 411 LEU A C 1
ATOM 3133 O O . LEU A 1 411 ? 15.984 26.359 13.016 1 82.62 411 LEU A O 1
ATOM 3137 N N . LEU A 1 412 ? 17.781 25.094 13.344 1 76 412 LEU A N 1
ATOM 3138 C CA . LEU A 1 412 ? 17.109 24.219 14.305 1 76 412 LEU A CA 1
ATOM 3139 C C . LEU A 1 412 ? 16.703 24.984 15.547 1 76 412 LEU A C 1
ATOM 3141 O O . LEU A 1 412 ? 15.695 24.656 16.188 1 76 412 LEU A O 1
ATOM 3145 N N . THR A 1 413 ? 17.453 26.031 15.883 1 74 413 THR A N 1
ATOM 3146 C CA . THR A 1 413 ? 17.234 26.797 17.109 1 74 413 THR A CA 1
ATOM 3147 C C . THR A 1 413 ? 15.898 27.531 17.047 1 74 413 THR A C 1
ATOM 3149 O O . THR A 1 413 ? 15.25 27.75 18.062 1 74 413 THR A O 1
ATOM 3152 N N . VAL A 1 414 ? 15.484 27.891 15.875 1 82.38 414 VAL A N 1
ATOM 3153 C CA . VAL A 1 414 ? 14.266 28.688 15.773 1 82.38 414 VAL A CA 1
ATOM 3154 C C . VAL A 1 414 ? 13.156 27.859 15.125 1 82.38 414 VAL A C 1
ATOM 3156 O O . VAL A 1 414 ? 12.039 28.344 14.953 1 82.38 414 VAL A O 1
ATOM 3159 N N . ASP A 1 415 ? 13.422 26.672 14.805 1 83.75 415 ASP A N 1
ATOM 3160 C CA . ASP A 1 415 ? 12.492 25.844 14.039 1 83.75 415 ASP A CA 1
ATOM 3161 C C . ASP A 1 415 ? 11.234 25.547 14.844 1 83.75 415 ASP A C 1
ATOM 3163 O O . ASP A 1 415 ? 10.141 25.453 14.289 1 83.75 415 ASP A O 1
ATOM 3167 N N . TRP A 1 416 ? 11.375 25.453 16.141 1 79.69 416 TRP A N 1
ATOM 3168 C CA . TRP A 1 416 ? 10.227 25.109 16.984 1 79.69 416 TRP A CA 1
ATOM 3169 C C . TRP A 1 416 ? 9.141 26.172 16.891 1 79.69 416 TRP A C 1
ATOM 3171 O O . TRP A 1 416 ? 7.949 25.844 16.859 1 79.69 416 TRP A O 1
ATOM 3181 N N . LEU A 1 417 ? 9.477 27.375 16.844 1 84.94 417 LEU A N 1
ATOM 3182 C CA . LEU A 1 417 ? 8.516 28.469 16.781 1 84.94 417 LEU A CA 1
ATOM 3183 C C . LEU A 1 417 ? 7.938 28.594 15.367 1 84.94 417 LEU A C 1
ATOM 3185 O O . LEU A 1 417 ? 6.727 28.719 15.203 1 84.94 417 LEU A O 1
ATOM 3189 N N . LEU A 1 418 ? 8.789 28.531 14.422 1 91 418 LEU A N 1
ATOM 3190 C CA . LEU A 1 418 ? 8.359 28.703 13.031 1 91 418 LEU A CA 1
ATOM 3191 C C . LEU A 1 418 ? 7.457 27.547 12.602 1 91 418 LEU A C 1
ATOM 3193 O O . LEU A 1 418 ? 6.539 27.75 11.797 1 91 418 LEU A O 1
ATOM 3197 N N . ASP A 1 419 ? 7.699 26.406 13.172 1 89.94 419 ASP A N 1
ATOM 3198 C CA . ASP A 1 419 ? 6.879 25.234 12.852 1 89.94 419 ASP A CA 1
ATOM 3199 C C . ASP A 1 419 ? 5.426 25.453 13.266 1 89.94 419 ASP A C 1
ATOM 3201 O O . ASP A 1 419 ? 4.504 25.062 12.547 1 89.94 419 ASP A O 1
ATOM 3205 N N . ARG A 1 420 ? 5.27 26.047 14.414 1 91.5 420 ARG A N 1
ATOM 3206 C CA . ARG A 1 420 ? 3.928 26.312 14.922 1 91.5 420 ARG A CA 1
ATOM 3207 C C . ARG A 1 420 ? 3.184 27.281 14.016 1 91.5 420 ARG A C 1
ATOM 3209 O O . ARG A 1 420 ? 2.01 27.078 13.703 1 91.5 420 ARG A O 1
ATOM 3216 N N . VAL A 1 421 ? 3.844 28.219 13.539 1 94.38 421 VAL A N 1
ATOM 3217 C CA . VAL A 1 421 ? 3.229 29.219 12.664 1 94.38 421 VAL A CA 1
ATOM 3218 C C . VAL A 1 421 ? 2.977 28.594 11.289 1 94.38 421 VAL A C 1
ATOM 3220 O O . VAL A 1 421 ? 1.897 28.766 10.711 1 94.38 421 VAL A O 1
ATOM 3223 N N . ARG A 1 422 ? 3.908 27.875 10.766 1 93.94 422 ARG A N 1
ATOM 3224 C CA . ARG A 1 422 ? 3.764 27.219 9.469 1 93.94 422 ARG A CA 1
ATOM 3225 C C . ARG A 1 422 ? 2.578 26.266 9.461 1 93.94 422 ARG A C 1
ATOM 3227 O O . ARG A 1 422 ? 1.808 26.219 8.5 1 93.94 422 ARG A O 1
ATOM 3234 N N . THR A 1 423 ? 2.479 25.5 10.523 1 93.25 423 THR A N 1
ATOM 3235 C CA . THR A 1 423 ? 1.393 24.531 10.633 1 93.25 423 THR A CA 1
ATOM 3236 C C . THR A 1 423 ? 0.038 25.234 10.625 1 93.25 423 THR A C 1
ATOM 3238 O O . THR A 1 423 ? -0.908 24.766 9.992 1 93.25 423 THR A O 1
ATOM 3241 N N . SER A 1 424 ? -0.011 26.344 11.336 1 96.12 424 SER A N 1
ATOM 3242 C CA . SER A 1 424 ? -1.247 27.125 11.344 1 96.12 424 SER A CA 1
ATOM 3243 C C . SER A 1 424 ? -1.61 27.594 9.945 1 96.12 424 SER A C 1
ATOM 3245 O O . SER A 1 424 ? -2.779 27.562 9.555 1 96.12 424 SER A O 1
ATOM 3247 N N . VAL A 1 425 ? -0.643 28.016 9.211 1 96.62 425 VAL A N 1
ATOM 3248 C CA . VAL A 1 425 ? -0.86 28.469 7.848 1 96.62 425 VAL A CA 1
ATOM 3249 C C . VAL A 1 425 ? -1.296 27.312 6.965 1 96.62 425 VAL A C 1
ATOM 3251 O O . VAL A 1 425 ? -2.178 27.453 6.117 1 96.62 425 VAL A O 1
ATOM 3254 N N . ASN A 1 426 ? -0.709 26.172 7.133 1 94.75 426 ASN A N 1
ATOM 3255 C CA . ASN A 1 426 ? -1.104 24.984 6.387 1 94.75 426 ASN A CA 1
ATOM 3256 C C . ASN A 1 426 ? -2.566 24.625 6.633 1 94.75 426 ASN A C 1
ATOM 3258 O O . ASN A 1 426 ? -3.32 24.375 5.691 1 94.75 426 ASN A O 1
ATOM 3262 N N . VAL A 1 427 ? -2.916 24.594 7.906 1 96.62 427 VAL A N 1
ATOM 3263 C CA . VAL A 1 427 ? -4.277 24.234 8.289 1 96.62 427 VAL A CA 1
ATOM 3264 C C . VAL A 1 427 ? -5.262 25.25 7.719 1 96.62 427 VAL A C 1
ATOM 3266 O O . VAL A 1 427 ? -6.336 24.891 7.238 1 96.62 427 VAL A O 1
ATOM 3269 N N . LEU A 1 428 ? -4.879 26.516 7.805 1 97.5 428 LEU A N 1
ATOM 3270 C CA . LEU A 1 428 ? -5.715 27.562 7.227 1 97.5 428 LEU A CA 1
ATOM 3271 C C . LEU A 1 428 ? -5.871 27.359 5.723 1 97.5 428 LEU A C 1
ATOM 3273 O O . LEU A 1 428 ? -6.973 27.5 5.188 1 97.5 428 LEU A O 1
ATOM 3277 N N . GLY A 1 429 ? -4.793 27.109 5.094 1 97.06 429 GLY A N 1
ATOM 3278 C CA . GLY A 1 429 ? -4.836 26.828 3.67 1 97.06 429 GLY A CA 1
ATOM 3279 C C . GLY A 1 429 ? -5.73 25.641 3.322 1 97.06 429 GLY A C 1
ATOM 3280 O O . GLY A 1 429 ? -6.48 25.703 2.344 1 97.06 429 GLY A O 1
ATOM 3281 N N . ASP A 1 430 ? -5.629 24.594 4.066 1 96.75 430 ASP A N 1
ATOM 3282 C CA . ASP A 1 430 ? -6.492 23.438 3.863 1 96.75 430 ASP A CA 1
ATOM 3283 C C . ASP A 1 430 ? -7.961 23.812 4.027 1 96.75 430 ASP A C 1
ATOM 3285 O O . ASP A 1 430 ? -8.82 23.344 3.277 1 96.75 430 ASP A O 1
ATOM 3289 N N . GLY A 1 431 ? -8.227 24.625 5.055 1 97.62 431 GLY A N 1
ATOM 3290 C CA . GLY A 1 431 ? -9.586 25.078 5.262 1 97.62 431 GLY A CA 1
ATOM 3291 C C . GLY A 1 431 ? -10.141 25.875 4.09 1 97.62 431 GLY A C 1
ATOM 3292 O O . GLY A 1 431 ? -11.227 25.578 3.596 1 97.62 431 GLY A O 1
ATOM 3293 N N . PHE A 1 432 ? -9.391 26.859 3.658 1 97.69 432 PHE A N 1
ATOM 3294 C CA . PHE A 1 432 ? -9.797 27.641 2.494 1 97.69 432 PHE A CA 1
ATOM 3295 C C . PHE A 1 432 ? -9.992 26.734 1.28 1 97.69 432 PHE A C 1
ATOM 3297 O O . PHE A 1 432 ? -10.922 26.938 0.494 1 97.69 432 PHE A O 1
ATOM 3304 N N . GLY A 1 433 ? -9.062 25.797 1.147 1 97.19 433 GLY A N 1
ATOM 3305 C CA . GLY A 1 433 ? -9.188 24.844 0.049 1 97.19 433 GLY A CA 1
ATOM 3306 C C . GLY A 1 433 ? -10.5 24.094 0.069 1 97.19 433 GLY A C 1
ATOM 3307 O O . GLY A 1 433 ? -11.188 23.984 -0.953 1 97.19 433 GLY A O 1
ATOM 3308 N N . ALA A 1 434 ? -10.844 23.547 1.204 1 97.44 434 ALA A N 1
ATOM 3309 C CA . ALA A 1 434 ? -12.109 22.828 1.355 1 97.44 434 ALA A CA 1
ATOM 3310 C C . ALA A 1 434 ? -13.297 23.734 1.021 1 97.44 434 ALA A C 1
ATOM 3312 O O . ALA A 1 434 ? -14.258 23.312 0.383 1 97.44 434 ALA A O 1
ATOM 3313 N N . GLY A 1 435 ? -13.25 25.016 1.475 1 97.44 435 GLY A N 1
ATOM 3314 C CA . GLY A 1 435 ? -14.297 25.969 1.159 1 97.44 435 GLY A CA 1
ATOM 3315 C C . GLY A 1 435 ? -14.43 26.234 -0.328 1 97.44 435 GLY A C 1
ATOM 3316 O O . GLY A 1 435 ? -15.539 26.281 -0.857 1 97.44 435 GLY A O 1
ATOM 3317 N N . ILE A 1 436 ? -13.375 26.422 -0.983 1 97.62 436 ILE A N 1
ATOM 3318 C CA . ILE A 1 436 ? -13.352 26.703 -2.412 1 97.62 436 ILE A CA 1
ATOM 3319 C C . ILE A 1 436 ? -13.891 25.516 -3.191 1 97.62 436 ILE A C 1
ATOM 3321 O O . ILE A 1 436 ? -14.742 25.672 -4.07 1 97.62 436 ILE A O 1
ATOM 3325 N N . ILE A 1 437 ? -13.391 24.359 -2.85 1 96.88 437 ILE A N 1
ATOM 3326 C CA . ILE A 1 437 ? -13.797 23.141 -3.559 1 96.88 437 ILE A CA 1
ATOM 3327 C C . ILE A 1 437 ? -15.281 22.875 -3.316 1 96.88 437 ILE A C 1
ATOM 3329 O O . ILE A 1 437 ? -16 22.469 -4.23 1 96.88 437 ILE A O 1
ATOM 3333 N N . HIS A 1 438 ? -15.719 23.062 -2.104 1 96.5 438 HIS A N 1
ATOM 3334 C CA . HIS A 1 438 ? -17.141 22.938 -1.793 1 96.5 438 HIS A CA 1
ATOM 3335 C C . HIS A 1 438 ? -17.984 23.875 -2.662 1 96.5 438 HIS A C 1
ATOM 3337 O O . HIS A 1 438 ? -19.016 23.469 -3.193 1 96.5 438 HIS A O 1
ATOM 3343 N N . HIS A 1 439 ? -17.547 25.062 -2.771 1 96.12 439 HIS A N 1
ATOM 3344 C CA . HIS A 1 439 ? -18.25 26.047 -3.586 1 96.12 439 HIS A CA 1
ATOM 334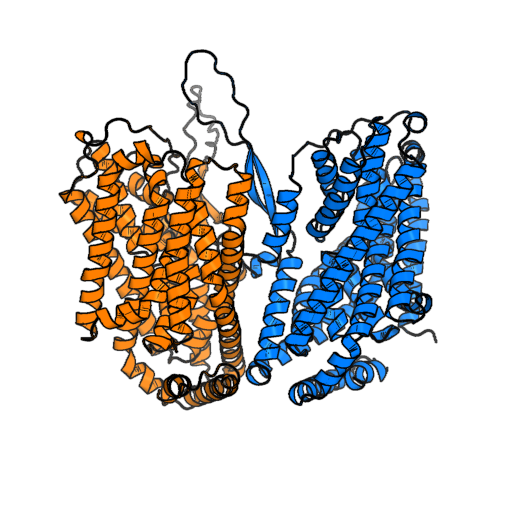5 C C . HIS A 1 439 ? -18.312 25.609 -5.047 1 96.12 439 HIS A C 1
ATOM 3347 O O . HIS A 1 439 ? -19.359 25.719 -5.691 1 96.12 439 HIS A O 1
ATOM 3353 N N . MET A 1 440 ? -17.25 25.125 -5.551 1 95.38 440 MET A N 1
ATOM 3354 C CA . MET A 1 440 ? -17.125 24.766 -6.961 1 95.38 440 MET A CA 1
ATOM 3355 C C . MET A 1 440 ? -17.938 23.516 -7.273 1 95.38 440 MET A C 1
ATOM 3357 O O . MET A 1 440 ? -18.328 23.281 -8.422 1 95.38 440 MET A O 1
ATOM 3361 N N . THR A 1 441 ? -18.172 22.688 -6.277 1 93.12 441 THR A N 1
ATOM 3362 C CA . THR A 1 441 ? -18.797 21.391 -6.531 1 93.12 441 THR A CA 1
ATOM 3363 C C . THR A 1 441 ? -20.188 21.344 -5.902 1 93.12 441 THR A C 1
ATOM 3365 O O . THR A 1 441 ? -20.828 20.297 -5.898 1 93.12 441 THR A O 1
ATOM 3368 N N . LYS A 1 442 ? -20.688 22.375 -5.41 1 92.44 442 LYS A N 1
ATOM 3369 C CA . LYS A 1 442 ? -21.922 22.438 -4.648 1 92.44 442 LYS A CA 1
ATOM 3370 C C . LYS A 1 442 ? -23.109 21.938 -5.477 1 92.44 442 LYS A C 1
ATOM 3372 O O . LYS A 1 442 ? -23.938 21.172 -4.98 1 92.44 442 LYS A O 1
ATOM 3377 N N . GLU A 1 443 ? -23.219 22.312 -6.68 1 90.19 443 GLU A N 1
ATOM 3378 C CA . GLU A 1 443 ? -24.328 21.922 -7.551 1 90.19 443 GLU A CA 1
ATOM 3379 C C . GLU A 1 443 ? -24.328 20.422 -7.801 1 90.19 443 GLU A C 1
ATOM 3381 O O . GLU A 1 443 ? -25.391 19.797 -7.809 1 90.19 443 GLU A O 1
ATOM 3386 N N . ARG A 1 444 ? -23.219 19.922 -7.984 1 87.75 444 ARG A N 1
ATOM 3387 C CA . ARG A 1 444 ? -23.094 18.5 -8.242 1 87.75 444 ARG A CA 1
ATOM 3388 C C . ARG A 1 444 ? -23.438 17.688 -7 1 87.75 444 ARG A C 1
ATOM 3390 O O . ARG A 1 444 ? -24.016 16.609 -7.102 1 87.75 444 ARG A O 1
ATOM 3397 N N . LEU A 1 445 ? -23.078 18.188 -5.859 1 88 445 LEU A N 1
ATOM 3398 C CA . LEU A 1 445 ? -23.375 17.531 -4.594 1 88 445 LEU A CA 1
ATOM 3399 C C . LEU A 1 445 ? -24.891 17.5 -4.352 1 88 445 LEU A C 1
ATOM 3401 O O . LEU A 1 445 ? -25.422 16.484 -3.916 1 88 445 LEU A O 1
ATOM 3405 N N . ILE A 1 446 ? -25.516 18.531 -4.711 1 86.06 446 ILE A N 1
ATOM 3406 C CA . ILE A 1 446 ? -26.953 18.625 -4.547 1 86.06 446 ILE A CA 1
ATOM 3407 C C . ILE A 1 446 ? -27.641 17.656 -5.516 1 86.06 446 ILE A C 1
ATOM 3409 O O . ILE A 1 446 ? -28.641 17.016 -5.16 1 86.06 446 ILE A O 1
ATOM 3413 N N . GLU A 1 447 ? -27.125 17.562 -6.66 1 83.25 447 GLU A N 1
ATOM 3414 C CA . GLU A 1 447 ? -27.656 16.625 -7.648 1 83.25 447 GLU A CA 1
ATOM 3415 C C . GLU A 1 447 ? -27.516 15.18 -7.172 1 83.25 447 GLU A C 1
ATOM 3417 O O . GLU A 1 447 ? -28.406 14.367 -7.391 1 83.25 447 GLU A O 1
ATOM 3422 N N . ALA A 1 448 ? -26.406 14.891 -6.574 1 80.75 448 ALA A N 1
ATOM 3423 C CA . ALA A 1 448 ? -26.172 13.539 -6.066 1 80.75 448 ALA A CA 1
ATOM 3424 C C . ALA A 1 448 ? -27.156 13.188 -4.953 1 80.75 448 ALA A C 1
ATOM 3426 O O . ALA A 1 448 ? -27.547 12.023 -4.805 1 80.75 448 ALA A O 1
ATOM 3427 N N . ASP A 1 449 ? -27.578 14.125 -4.191 1 80.88 449 ASP A N 1
ATOM 3428 C CA . ASP A 1 449 ? -28.5 13.914 -3.084 1 80.88 449 ASP A CA 1
ATOM 3429 C C . ASP A 1 449 ? -29.875 13.492 -3.594 1 80.88 449 ASP A C 1
ATOM 3431 O O . ASP A 1 449 ? -30.672 12.922 -2.844 1 80.88 449 ASP A O 1
ATOM 3435 N N . SER A 1 450 ? -30.125 13.703 -4.789 1 75.38 450 SER A N 1
ATOM 3436 C CA . SER A 1 450 ? -31.422 13.359 -5.355 1 75.38 450 SER A CA 1
ATOM 3437 C C . SER A 1 450 ? -31.484 11.898 -5.773 1 75.38 450 SER A C 1
ATOM 3439 O O . SER A 1 450 ? -32.562 11.359 -6.027 1 75.38 450 SER A O 1
ATOM 3441 N N . GLU A 1 451 ? -30.391 11.25 -5.703 1 75.06 451 GLU A N 1
ATOM 3442 C CA . GLU A 1 451 ? -30.359 9.828 -6.035 1 75.06 451 GLU A CA 1
ATOM 3443 C C . GLU A 1 451 ? -30.891 8.984 -4.875 1 75.06 451 GLU A C 1
ATOM 3445 O O . GLU A 1 451 ? -30.531 9.227 -3.717 1 75.06 451 GLU A O 1
ATOM 3450 N N . GLU A 1 452 ? -31.734 8.07 -5.133 1 67.38 452 GLU A N 1
ATOM 3451 C CA . GLU A 1 452 ? -32.469 7.277 -4.145 1 67.38 452 GLU A CA 1
ATOM 3452 C C . GLU A 1 452 ? -31.516 6.598 -3.166 1 67.38 452 GLU A C 1
ATOM 3454 O O . GLU A 1 452 ? -31.766 6.574 -1.96 1 67.38 452 GLU A O 1
ATOM 3459 N N . LEU A 1 453 ? -30.5 6.051 -3.684 1 65.94 453 LEU A N 1
ATOM 3460 C CA . LEU A 1 453 ? -29.578 5.312 -2.824 1 65.94 453 LEU A CA 1
ATOM 3461 C C . LEU A 1 453 ? -28.922 6.238 -1.809 1 65.94 453 LEU A C 1
ATOM 3463 O O . LEU A 1 453 ? -28.812 5.898 -0.627 1 65.94 453 LEU A O 1
ATOM 3467 N N . ILE A 1 454 ? -28.609 7.344 -2.266 1 67.25 454 ILE A N 1
ATOM 3468 C CA . ILE A 1 454 ? -27.922 8.297 -1.394 1 67.25 454 ILE A CA 1
ATOM 3469 C C . ILE A 1 454 ? -28.906 8.828 -0.348 1 67.25 454 ILE A C 1
ATOM 3471 O O . ILE A 1 454 ? -28.547 9.016 0.814 1 67.25 454 ILE A O 1
ATOM 3475 N N . GLN A 1 455 ? -30.094 8.906 -0.74 1 69.5 455 GLN A N 1
ATOM 3476 C CA . GLN A 1 455 ? -31.125 9.344 0.191 1 69.5 455 GLN A CA 1
ATOM 3477 C C . GLN A 1 455 ? -31.375 8.297 1.269 1 69.5 455 GLN A C 1
ATOM 3479 O O . GLN A 1 455 ? -31.562 8.633 2.439 1 69.5 455 GLN A O 1
ATOM 3484 N N . GLN A 1 456 ? -31.312 7.102 0.814 1 69.56 456 GLN A N 1
ATOM 3485 C CA . GLN A 1 456 ? -31.531 6.02 1.769 1 69.56 456 GLN A CA 1
ATOM 3486 C C . GLN A 1 456 ? -30.375 5.938 2.773 1 69.56 456 GLN A C 1
ATOM 3488 O O . GLN A 1 456 ? -30.609 5.746 3.971 1 69.56 456 GLN A O 1
ATOM 3493 N N . ILE A 1 457 ? -29.266 6.074 2.27 1 67.69 457 ILE A N 1
ATOM 3494 C CA . ILE A 1 457 ? -28.078 6.031 3.121 1 67.69 457 ILE A CA 1
ATOM 3495 C C . ILE A 1 457 ? -28.109 7.184 4.121 1 67.69 457 ILE A C 1
ATOM 3497 O O . ILE A 1 457 ? -27.844 6.992 5.309 1 67.69 457 ILE A O 1
ATOM 3501 N N . LYS A 1 458 ? -28.516 8.297 3.65 1 64.25 458 LYS A N 1
ATOM 3502 C CA . LYS A 1 458 ? -28.625 9.469 4.512 1 64.25 458 LYS A CA 1
ATOM 3503 C C . LYS A 1 458 ? -29.688 9.258 5.598 1 64.25 458 LYS A C 1
ATOM 3505 O O . LYS A 1 458 ? -29.469 9.633 6.754 1 64.25 458 LYS A O 1
ATOM 3510 N N . ASN A 1 459 ? -30.672 8.625 5.191 1 64.62 459 ASN A N 1
ATOM 3511 C CA . ASN A 1 459 ? -31.75 8.344 6.141 1 64.62 459 ASN A CA 1
ATOM 3512 C C . ASN A 1 459 ? -31.312 7.332 7.195 1 64.62 459 ASN A C 1
ATOM 3514 O O . ASN A 1 459 ? -31.641 7.477 8.375 1 64.62 459 ASN A O 1
ATOM 3518 N N . ASP A 1 460 ? -30.562 6.438 6.738 1 61.59 460 ASP A N 1
ATOM 3519 C CA . ASP A 1 460 ? -30.062 5.418 7.66 1 61.59 460 ASP A CA 1
ATOM 3520 C C . ASP A 1 460 ? -29.078 6.012 8.664 1 61.59 460 ASP A C 1
ATOM 3522 O O . ASP A 1 460 ? -29.125 5.695 9.852 1 61.59 460 ASP A O 1
ATOM 3526 N N . ILE A 1 461 ? -28.297 6.844 8.125 1 58.62 461 ILE A N 1
ATOM 3527 C CA . ILE A 1 461 ? -27.312 7.527 8.961 1 58.62 461 ILE A CA 1
ATOM 3528 C C . ILE A 1 461 ? -28.031 8.398 9.992 1 58.62 461 ILE A C 1
ATOM 3530 O O . ILE A 1 461 ? -27.672 8.391 11.172 1 58.62 461 ILE A O 1
ATOM 3534 N N . CYS A 1 462 ? -29.031 9.07 9.516 1 56.91 462 CYS A N 1
ATOM 3535 C CA . CYS A 1 462 ? -29.812 9.938 10.398 1 56.91 462 CYS A CA 1
ATOM 3536 C C . CYS A 1 462 ? -30.516 9.125 11.484 1 56.91 462 CYS A C 1
ATOM 3538 O O . CYS A 1 462 ? -30.547 9.539 12.641 1 56.91 462 CYS A O 1
ATOM 3540 N N . LYS A 1 463 ? -31.062 8.023 11.117 1 57.94 463 LYS A N 1
ATOM 3541 C CA . LYS A 1 463 ? -31.734 7.152 12.078 1 57.94 463 LYS A CA 1
ATOM 3542 C C . LYS A 1 463 ? -30.766 6.625 13.125 1 57.94 463 LYS A C 1
ATOM 3544 O O . LYS A 1 463 ? -31.094 6.555 14.312 1 57.94 463 LYS A O 1
ATOM 3549 N N . PHE A 1 464 ? -29.625 6.301 12.602 1 54.12 464 PHE A N 1
ATOM 3550 C CA . PHE A 1 464 ? -28.609 5.766 13.508 1 54.12 464 PHE A CA 1
ATOM 3551 C C . PHE A 1 464 ? -28.094 6.855 14.445 1 54.12 464 PHE A C 1
ATOM 3553 O O . PHE A 1 464 ? -27.891 6.613 15.633 1 54.12 464 PHE A O 1
ATOM 3560 N N . LEU A 1 465 ? -27.906 7.953 13.867 1 52.38 465 LEU A N 1
ATOM 3561 C CA . LEU A 1 465 ? -27.344 9.055 14.648 1 52.38 465 LEU A CA 1
ATOM 3562 C C . LEU A 1 465 ? -28.375 9.625 15.609 1 52.38 465 LEU A C 1
ATOM 3564 O O . LEU A 1 465 ? -28.031 10.07 16.703 1 52.38 465 LEU A O 1
ATOM 3568 N N . THR A 1 466 ? -29.625 9.641 15.266 1 52.84 466 THR A N 1
ATOM 3569 C CA . THR A 1 466 ? -30.688 10.078 16.172 1 52.84 466 THR A CA 1
ATOM 3570 C C . THR A 1 466 ? -30.828 9.102 17.344 1 52.84 466 THR A C 1
ATOM 3572 O O . THR A 1 466 ? -31.156 9.5 18.453 1 52.84 466 THR A O 1
ATOM 3575 N N . LYS A 1 467 ? -30.578 7.836 17.047 1 49.78 467 LYS A N 1
ATOM 3576 C CA . LYS A 1 467 ? -30.641 6.871 18.141 1 49.78 467 LYS A CA 1
ATOM 3577 C C . LYS A 1 467 ? -29.453 7.02 19.062 1 49.78 467 LYS A C 1
ATOM 3579 O O . LYS A 1 467 ? -29.531 6.699 20.25 1 49.78 467 LYS A O 1
ATOM 3584 N N . LEU A 1 468 ? -28.453 7.301 18.594 1 40.31 468 LEU A N 1
ATOM 3585 C CA . LEU A 1 468 ? -27.281 7.566 19.422 1 40.31 468 LEU A CA 1
ATOM 3586 C C . LEU A 1 468 ? -27.422 8.898 20.156 1 40.31 468 LEU A C 1
ATOM 3588 O O . LEU A 1 468 ? -26.625 9.203 21.047 1 40.31 468 LEU A O 1
ATOM 3592 N N . LYS A 1 469 ? -28.344 9.57 19.875 1 41.06 469 LYS A N 1
ATOM 3593 C CA . LYS A 1 469 ? -28.609 10.883 20.484 1 41.06 469 LYS A CA 1
ATOM 3594 C C . LYS A 1 469 ? -29.125 10.734 21.906 1 41.06 469 LYS A C 1
ATOM 3596 O O . LYS A 1 469 ? -29.438 11.734 22.562 1 41.06 469 LYS A O 1
ATOM 3601 N N . PRO A 1 470 ? -29.688 9.648 22.406 1 36.88 470 PRO A N 1
ATOM 3602 C CA . PRO A 1 470 ? -30.141 10.016 23.75 1 36.88 470 PRO A CA 1
ATOM 3603 C C . PRO A 1 470 ? -29.062 10.688 24.578 1 36.88 470 PRO A C 1
ATOM 3605 O O . PRO A 1 470 ? -29.359 11.539 25.422 1 36.88 470 PRO A O 1
ATOM 3608 N N . CYS A 1 471 ? -27.922 9.953 24.891 1 32.62 471 CYS A N 1
ATOM 3609 C CA . CYS A 1 471 ? -27.125 10.43 26.016 1 32.62 471 CYS A CA 1
ATOM 3610 C C . CYS A 1 471 ? -26.516 11.797 25.719 1 32.62 471 CYS A C 1
ATOM 3612 O O . CYS A 1 471 ? -26.047 12.484 26.625 1 32.62 471 CYS A O 1
ATOM 3614 N N . ILE A 1 472 ? -25.703 12.008 24.703 1 31.28 472 ILE A N 1
ATOM 3615 C CA . ILE A 1 472 ? -25.109 13.344 24.672 1 31.28 472 ILE A CA 1
ATOM 3616 C C . ILE A 1 472 ? -26.156 14.359 24.219 1 31.28 472 ILE A C 1
ATOM 3618 O O . ILE A 1 472 ? -26.859 14.133 23.234 1 31.28 472 ILE A O 1
ATOM 3622 N N . ASN A 1 473 ? -26.781 15.141 25.141 1 29.53 473 ASN A N 1
ATOM 3623 C CA . ASN A 1 473 ? -27.516 16.359 24.859 1 29.53 473 ASN A CA 1
ATOM 3624 C C . ASN A 1 473 ? -27.031 17.047 23.578 1 29.53 473 ASN A C 1
ATOM 3626 O O . ASN A 1 473 ? -26.438 18.125 23.641 1 29.53 473 ASN A O 1
ATOM 3630 N N . LEU A 1 474 ? -26.219 16.406 22.828 1 30.7 474 LEU A N 1
ATOM 3631 C CA . LEU A 1 474 ? -25.859 17.062 21.578 1 30.7 474 LEU A CA 1
ATOM 3632 C C . LEU A 1 474 ? -27.109 17.406 20.781 1 30.7 474 LEU A C 1
ATOM 3634 O O . LEU A 1 474 ? -27.594 16.594 19.984 1 30.7 474 LEU A O 1
ATOM 3638 N N . TYR A 1 475 ? -28.219 17.953 21.359 1 30.02 475 TYR A N 1
ATOM 3639 C CA . TYR A 1 475 ? -29.453 18.594 20.906 1 30.02 475 TYR A CA 1
ATOM 3640 C C . TYR A 1 475 ? -29.172 19.578 19.781 1 30.02 475 TYR A C 1
ATOM 3642 O O . TYR A 1 475 ? -30.047 20.375 19.422 1 30.02 475 TYR A O 1
ATOM 3650 N N . SER A 1 476 ? -27.906 20.125 19.656 1 29.25 476 SER A N 1
ATOM 3651 C CA . SER A 1 476 ? -28.125 21.078 18.578 1 29.25 476 SER A CA 1
ATOM 3652 C C . SER A 1 476 ? -28.703 20.406 17.344 1 29.25 476 SER A C 1
ATOM 3654 O O . SER A 1 476 ? -28.172 19.391 16.891 1 29.25 476 SER A O 1
ATOM 3656 N N . PRO A 1 477 ? -30.016 20.516 17.125 1 30.48 477 PRO A N 1
ATOM 3657 C CA . PRO A 1 477 ? -30.688 20.125 15.883 1 30.48 477 PRO A CA 1
ATOM 3658 C C . PRO A 1 477 ? -29.75 20.203 14.672 1 30.48 477 PRO A C 1
ATOM 3660 O O . PRO A 1 477 ? -30.094 19.688 13.602 1 30.48 477 PRO A O 1
ATOM 3663 N N . TYR A 1 478 ? -28.766 21.062 14.875 1 28.72 478 TYR A N 1
ATOM 3664 C CA . TYR A 1 478 ? -27.938 21.344 13.703 1 28.72 478 TYR A CA 1
ATOM 3665 C C . TYR A 1 478 ? -27.078 20.141 13.344 1 28.72 478 TYR A C 1
ATOM 3667 O O . TYR A 1 478 ? -26.516 20.078 12.25 1 28.72 478 TYR A O 1
ATOM 3675 N N . PHE A 1 479 ? -26.719 19.359 14.352 1 31.14 479 PHE A N 1
ATOM 3676 C CA . PHE A 1 479 ? -25.922 18.219 13.914 1 31.14 479 PHE A CA 1
ATOM 3677 C C . PHE A 1 479 ? -26.766 17.266 13.062 1 31.14 479 PHE A C 1
ATOM 3679 O O . PHE A 1 479 ? -26.281 16.734 12.062 1 31.14 479 PHE A O 1
ATOM 3686 N N . VAL A 1 480 ? -27.969 16.969 13.531 1 31.7 480 VAL A N 1
ATOM 3687 C CA . VAL A 1 480 ? -28.859 16.156 12.727 1 31.7 480 VAL A CA 1
ATOM 3688 C C . VAL A 1 480 ? -29.25 16.891 11.445 1 31.7 480 VAL A C 1
ATOM 3690 O O . VAL A 1 480 ? -29.281 16.312 10.359 1 31.7 480 VAL A O 1
ATOM 3693 N N . TYR A 1 481 ? -29.609 18.188 11.594 1 29.73 481 TYR A N 1
ATOM 3694 C CA . TYR A 1 481 ? -30 18.938 10.406 1 29.73 481 TYR A CA 1
ATOM 3695 C C . TYR A 1 481 ? -28.828 19.141 9.469 1 29.73 481 TYR A C 1
ATOM 3697 O O . TYR A 1 481 ? -29.016 19.281 8.25 1 29.73 481 TYR A O 1
ATOM 3705 N N . ALA A 1 482 ? -27.672 19.406 10.023 1 29.36 482 ALA A N 1
ATOM 3706 C CA . ALA A 1 482 ? -26.562 19.516 9.094 1 29.36 482 ALA A CA 1
ATOM 3707 C C . ALA A 1 482 ? -26.344 18.219 8.32 1 29.36 482 ALA A C 1
ATOM 3709 O O . ALA A 1 482 ? -25.984 18.25 7.141 1 29.36 482 ALA A O 1
ATOM 3710 N N . TYR A 1 483 ? -26.453 17.094 8.922 1 30.94 483 TYR A N 1
ATOM 3711 C CA . TYR A 1 483 ? -26.484 15.859 8.141 1 30.94 483 TYR A CA 1
ATOM 3712 C C . TYR A 1 483 ? -27.797 15.75 7.359 1 30.94 483 TYR A C 1
ATOM 3714 O O . TYR A 1 483 ? -27.844 15.141 6.289 1 30.94 483 TYR A O 1
ATOM 3722 N N . LEU A 1 484 ? -29.047 16.172 7.883 1 30.27 484 LEU A N 1
ATOM 3723 C CA . LEU A 1 484 ? -30.344 16.062 7.211 1 30.27 484 LEU A CA 1
ATOM 3724 C C . LEU A 1 484 ? -30.531 17.172 6.195 1 30.27 484 LEU A C 1
ATOM 3726 O O . LEU A 1 484 ? -31.422 17.109 5.344 1 30.27 484 LEU A O 1
ATOM 3730 N N . SER A 1 485 ? -30.234 18.453 6.555 1 27.83 485 SER A N 1
ATOM 3731 C CA . SER A 1 485 ? -30.516 19.5 5.574 1 27.83 485 SER A CA 1
ATOM 3732 C C . SER A 1 485 ? -29.672 19.328 4.316 1 27.83 485 SER A C 1
ATOM 3734 O O . SER A 1 485 ? -29.641 20.219 3.461 1 27.83 485 SER A O 1
ATOM 3736 N N . LEU A 1 486 ? -28.766 18.422 4.289 1 25.56 486 LEU A N 1
ATOM 3737 C CA . LEU A 1 486 ? -28.328 18.25 2.908 1 25.56 486 LEU A CA 1
ATOM 3738 C C . LEU A 1 486 ? -29.344 17.438 2.111 1 25.56 486 LEU A C 1
ATOM 3740 O O . LEU A 1 486 ? -29.875 16.453 2.605 1 25.56 486 LEU A O 1
ATOM 3744 N N . MET B 1 1 ? -16.797 -7.703 -33.562 1 32.09 1 MET B N 1
ATOM 3745 C CA . MET B 1 1 ? -16.359 -6.773 -32.531 1 32.09 1 MET B CA 1
ATOM 3746 C C . MET B 1 1 ? -15.633 -7.508 -31.406 1 32.09 1 MET B C 1
ATOM 3748 O O . MET B 1 1 ? -16.203 -8.383 -30.766 1 32.09 1 MET B O 1
ATOM 3752 N N . LYS B 1 2 ? -14.406 -7.672 -31.422 1 51.47 2 LYS B N 1
ATOM 3753 C CA . LYS B 1 2 ? -13.633 -8.508 -30.516 1 51.47 2 LYS B CA 1
ATOM 3754 C C . LYS B 1 2 ? -13.984 -8.211 -29.062 1 51.47 2 LYS B C 1
ATOM 3756 O O . LYS B 1 2 ? -14.18 -7.055 -28.688 1 51.47 2 LYS B O 1
ATOM 3761 N N . SER B 1 3 ? -14.398 -9.188 -28.297 1 70.69 3 SER B N 1
ATOM 3762 C CA . SER B 1 3 ? -14.82 -9.055 -26.922 1 70.69 3 SER B CA 1
ATOM 3763 C C . SER B 1 3 ? -13.766 -8.328 -26.078 1 70.69 3 SER B C 1
ATOM 3765 O O . SER B 1 3 ? -12.602 -8.266 -26.469 1 70.69 3 SER B O 1
ATOM 3767 N N . LYS B 1 4 ? -14.195 -7.316 -25.344 1 75.25 4 LYS B N 1
ATOM 3768 C CA . LYS B 1 4 ? -13.32 -6.586 -24.438 1 75.25 4 LYS B CA 1
ATOM 3769 C C . LYS B 1 4 ? -12.195 -7.48 -23.922 1 75.25 4 LYS B C 1
ATOM 3771 O O . LYS B 1 4 ? -11.055 -7.039 -23.781 1 75.25 4 LYS B O 1
ATOM 3776 N N . ASN B 1 5 ? -12.523 -8.703 -23.766 1 75.56 5 ASN B N 1
ATOM 3777 C CA . ASN B 1 5 ? -11.547 -9.664 -23.266 1 75.56 5 ASN B CA 1
ATOM 3778 C C . ASN B 1 5 ? -10.492 -10 -24.328 1 75.56 5 ASN B C 1
ATOM 3780 O O . ASN B 1 5 ? -9.312 -10.148 -24 1 75.56 5 ASN B O 1
ATOM 3784 N N . ASP B 1 6 ? -10.906 -10.055 -25.469 1 80.69 6 ASP B N 1
ATOM 3785 C CA . ASP B 1 6 ? -9.977 -10.344 -26.562 1 80.69 6 ASP B CA 1
ATOM 3786 C C . ASP B 1 6 ? -9.031 -9.172 -26.797 1 80.69 6 ASP B C 1
ATOM 3788 O O . ASP B 1 6 ? -7.848 -9.367 -27.078 1 80.69 6 ASP B O 1
ATOM 3792 N N . LEU B 1 7 ? -9.672 -8.047 -26.641 1 86.06 7 LEU B N 1
ATOM 3793 C CA . LEU B 1 7 ? -8.859 -6.848 -26.828 1 86.06 7 LEU B CA 1
ATOM 3794 C C . LEU B 1 7 ? -7.762 -6.766 -25.766 1 86.06 7 LEU B C 1
ATOM 3796 O O . LEU B 1 7 ? -6.617 -6.426 -26.078 1 86.06 7 LEU B O 1
ATOM 3800 N N . LEU B 1 8 ? -8.117 -7.102 -24.594 1 86.25 8 LEU B N 1
ATOM 3801 C CA . LEU B 1 8 ? -7.141 -7.055 -23.5 1 86.25 8 LEU B CA 1
ATOM 3802 C C . LEU B 1 8 ? -6.027 -8.07 -23.719 1 86.25 8 LEU B C 1
ATOM 3804 O O . LEU B 1 8 ? -4.859 -7.797 -23.422 1 86.25 8 LEU B O 1
ATOM 3808 N N . LEU B 1 9 ? -6.395 -9.172 -24.188 1 87.06 9 LEU B N 1
ATOM 3809 C CA . LEU B 1 9 ? -5.406 -10.203 -24.5 1 87.06 9 LEU B CA 1
ATOM 3810 C C . LEU B 1 9 ? -4.434 -9.711 -25.562 1 87.06 9 LEU B C 1
ATOM 3812 O O . LEU B 1 9 ? -3.217 -9.812 -25.391 1 87.06 9 LEU B O 1
ATOM 3816 N N . ILE B 1 10 ? -4.945 -9.164 -26.578 1 90.75 10 ILE B N 1
ATOM 3817 C CA . ILE B 1 10 ? -4.129 -8.68 -27.688 1 90.75 10 ILE B CA 1
ATOM 3818 C C . ILE B 1 10 ? -3.217 -7.551 -27.188 1 90.75 10 ILE B C 1
ATOM 3820 O O . ILE B 1 10 ? -2.025 -7.527 -27.516 1 90.75 10 ILE B O 1
ATOM 3824 N N . LEU B 1 11 ? -3.807 -6.707 -26.422 1 91 11 LEU B N 1
ATOM 3825 C CA . LEU B 1 11 ? -3.027 -5.59 -25.906 1 91 11 LEU B CA 1
ATOM 3826 C C . LEU B 1 11 ? -1.892 -6.094 -25.016 1 91 11 LEU B C 1
ATOM 3828 O O . LEU B 1 11 ? -0.785 -5.551 -25.047 1 91 11 LEU B O 1
ATOM 3832 N N . THR B 1 12 ? -2.188 -7.074 -24.234 1 90.38 12 THR B N 1
ATOM 3833 C CA . THR B 1 12 ? -1.174 -7.621 -23.344 1 90.38 12 THR B CA 1
ATOM 3834 C C . THR B 1 12 ? -0.047 -8.273 -24.125 1 90.38 12 THR B C 1
ATOM 3836 O O . THR B 1 12 ? 1.132 -8.031 -23.859 1 90.38 12 THR B O 1
ATOM 3839 N N . ILE B 1 13 ? -0.385 -9.031 -25.094 1 90.5 13 ILE B N 1
ATOM 3840 C CA . ILE B 1 13 ? 0.61 -9.711 -25.922 1 90.5 13 ILE B CA 1
ATOM 3841 C C . ILE B 1 13 ? 1.43 -8.672 -26.688 1 90.5 13 ILE B C 1
ATOM 3843 O O . ILE B 1 13 ? 2.658 -8.766 -26.734 1 90.5 13 ILE B O 1
ATOM 3847 N N . GLU B 1 14 ? 0.767 -7.738 -27.188 1 91.81 14 GLU B N 1
ATOM 3848 C CA . GLU B 1 14 ? 1.447 -6.668 -27.906 1 91.81 14 GLU B CA 1
ATOM 3849 C C . GLU B 1 14 ? 2.398 -5.906 -27 1 91.81 14 GLU B C 1
ATOM 3851 O O . GLU B 1 14 ? 3.479 -5.488 -27.422 1 91.81 14 GLU B O 1
ATOM 3856 N N . SER B 1 15 ? 1.95 -5.688 -25.828 1 92.94 15 SER B N 1
ATOM 3857 C CA . SER B 1 15 ? 2.785 -4.969 -24.859 1 92.94 15 SER B CA 1
ATOM 3858 C C . SER B 1 15 ? 4.082 -5.723 -24.594 1 92.94 15 SER B C 1
ATOM 3860 O O . SER B 1 15 ? 5.145 -5.109 -24.469 1 92.94 15 SER B O 1
ATOM 3862 N N . VAL B 1 16 ? 3.973 -6.984 -24.516 1 89.88 16 VAL B N 1
ATOM 3863 C CA . VAL B 1 16 ? 5.164 -7.797 -24.312 1 89.88 16 VAL B CA 1
ATOM 3864 C C . VAL B 1 16 ? 6.094 -7.66 -25.516 1 89.88 16 VAL B C 1
ATOM 3866 O O . VAL B 1 16 ? 7.289 -7.398 -25.359 1 89.88 16 VAL B O 1
ATOM 3869 N N . VAL B 1 17 ? 5.531 -7.789 -26.703 1 92.44 17 VAL B N 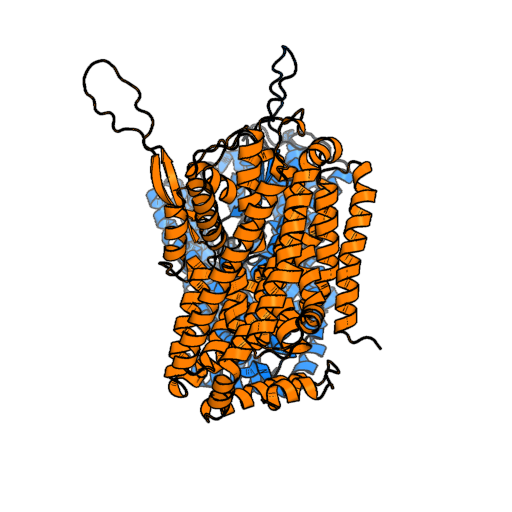1
ATOM 3870 C CA . VAL B 1 17 ? 6.312 -7.746 -27.938 1 92.44 17 VAL B CA 1
ATOM 3871 C C . VAL B 1 17 ? 6.941 -6.363 -28.094 1 92.44 17 VAL B C 1
ATOM 3873 O O . VAL B 1 17 ? 8.148 -6.246 -28.328 1 92.44 17 VAL B O 1
ATOM 3876 N N . ILE B 1 18 ? 6.176 -5.34 -27.906 1 94.75 18 ILE B N 1
ATOM 3877 C CA . ILE B 1 18 ? 6.66 -3.973 -28.062 1 94.75 18 ILE B CA 1
ATOM 3878 C C . ILE B 1 18 ? 7.715 -3.682 -26.984 1 94.75 18 ILE B C 1
ATOM 3880 O O . ILE B 1 18 ? 8.711 -3.006 -27.266 1 94.75 18 ILE B O 1
ATOM 3884 N N . GLY B 1 19 ? 7.438 -4.137 -25.781 1 92.56 19 GLY B N 1
ATOM 3885 C CA . GLY B 1 19 ? 8.422 -3.973 -24.734 1 92.56 19 GLY B CA 1
ATOM 3886 C C . GLY B 1 19 ? 9.766 -4.59 -25.078 1 92.56 19 GLY B C 1
ATOM 3887 O O . GLY B 1 19 ? 10.812 -3.986 -24.828 1 92.56 19 GLY B O 1
ATOM 3888 N N . VAL B 1 20 ? 9.758 -5.758 -25.641 1 90.19 20 VAL B N 1
ATOM 3889 C CA . VAL B 1 20 ? 10.977 -6.445 -26.047 1 90.19 20 VAL B CA 1
ATOM 3890 C C . VAL B 1 20 ? 11.672 -5.66 -27.156 1 90.19 20 VAL B C 1
ATOM 3892 O O . VAL B 1 20 ? 12.875 -5.398 -27.078 1 90.19 20 VAL B O 1
ATOM 3895 N N . VAL B 1 21 ? 10.93 -5.25 -28.156 1 94 21 VAL B N 1
ATOM 3896 C CA . VAL B 1 21 ? 11.477 -4.531 -29.297 1 94 21 VAL B CA 1
ATOM 3897 C C . VAL B 1 21 ? 12.078 -3.203 -28.844 1 94 21 VAL B C 1
ATOM 3899 O O . VAL B 1 21 ? 13.219 -2.879 -29.172 1 94 21 VAL B O 1
ATOM 3902 N N . LEU B 1 22 ? 11.367 -2.479 -28.047 1 94.31 22 LEU B N 1
ATOM 3903 C CA . LEU B 1 22 ? 11.844 -1.193 -27.547 1 94.31 22 LEU B CA 1
ATOM 3904 C C . LEU B 1 22 ? 13.078 -1.374 -26.672 1 94.31 22 LEU B C 1
ATOM 3906 O O . LEU B 1 22 ? 14 -0.555 -26.719 1 94.31 22 LEU B O 1
ATOM 3910 N N . GLY B 1 23 ? 13.016 -2.367 -25.859 1 92.44 23 GLY B N 1
ATOM 3911 C CA . GLY B 1 23 ? 14.18 -2.648 -25.031 1 92.44 23 GLY B CA 1
ATOM 3912 C C . GLY B 1 23 ? 15.445 -2.85 -25.828 1 92.44 23 GLY B C 1
ATOM 3913 O O . GLY B 1 23 ? 16.484 -2.264 -25.516 1 92.44 23 GLY B O 1
ATOM 3914 N N . PHE B 1 24 ? 15.367 -3.602 -26.906 1 90.25 24 PHE B N 1
ATOM 3915 C CA . PHE B 1 24 ? 16.531 -3.891 -27.734 1 90.25 24 PHE B CA 1
ATOM 3916 C C . PHE B 1 24 ? 16.922 -2.676 -28.562 1 90.25 24 PHE B C 1
ATOM 3918 O O . PHE B 1 24 ? 18.094 -2.48 -28.875 1 90.25 24 PHE B O 1
ATOM 3925 N N . VAL B 1 25 ? 15.984 -1.859 -28.875 1 93.38 25 VAL B N 1
ATOM 3926 C CA . VAL B 1 25 ? 16.25 -0.656 -29.656 1 93.38 25 VAL B CA 1
ATOM 3927 C C . VAL B 1 25 ? 16.938 0.387 -28.766 1 93.38 25 VAL B C 1
ATOM 3929 O O . VAL B 1 25 ? 17.844 1.093 -29.219 1 93.38 25 VAL B O 1
ATOM 3932 N N . ILE B 1 26 ? 16.641 0.471 -27.531 1 93.38 26 ILE B N 1
ATOM 3933 C CA . ILE B 1 26 ? 17.109 1.508 -26.625 1 93.38 26 ILE B CA 1
ATOM 3934 C C . ILE B 1 26 ? 18.453 1.08 -26.016 1 93.38 26 ILE B C 1
ATOM 3936 O O . ILE B 1 26 ? 19.312 1.916 -25.75 1 93.38 26 ILE B O 1
ATOM 3940 N N . ARG B 1 27 ? 18.641 -0.153 -25.844 1 89.94 27 ARG B N 1
ATOM 3941 C CA . ARG B 1 27 ? 19.781 -0.703 -25.109 1 89.94 27 ARG B CA 1
ATOM 3942 C C . ARG B 1 27 ? 21.094 -0.22 -25.688 1 89.94 27 ARG B C 1
ATOM 3944 O O . ARG B 1 27 ? 22 0.196 -24.969 1 89.94 27 ARG B O 1
ATOM 3951 N N . PRO B 1 28 ? 21.25 -0.226 -27.094 1 88.25 28 PRO B N 1
ATOM 3952 C CA . PRO B 1 28 ? 22.547 0.172 -27.672 1 88.25 28 PRO B CA 1
ATOM 3953 C C . PRO B 1 28 ? 22.906 1.621 -27.359 1 88.25 28 PRO B C 1
ATOM 3955 O O . PRO B 1 28 ? 24.078 2.008 -27.484 1 88.25 28 PRO B O 1
ATOM 3958 N N . PHE B 1 29 ? 22.016 2.379 -26.891 1 90.88 29 PHE B N 1
ATOM 3959 C CA . PHE B 1 29 ? 22.266 3.783 -26.594 1 90.88 29 PHE B CA 1
ATOM 3960 C C . PHE B 1 29 ? 22.781 3.951 -25.172 1 90.88 29 PHE B C 1
ATOM 3962 O O . PHE B 1 29 ? 23.031 5.074 -24.719 1 90.88 29 PHE B O 1
ATOM 3969 N N . ASN B 1 30 ? 22.953 2.932 -24.438 1 86.75 30 ASN B N 1
ATOM 3970 C CA . ASN B 1 30 ? 23.484 2.908 -23.078 1 86.75 30 ASN B CA 1
ATOM 3971 C C . ASN B 1 30 ? 22.875 4.008 -22.219 1 86.75 30 ASN B C 1
ATOM 3973 O O . ASN B 1 30 ? 23.594 4.863 -21.688 1 86.75 30 ASN B O 1
ATOM 3977 N N . PRO B 1 31 ? 21.609 3.941 -22.047 1 88.06 31 PRO B N 1
ATOM 3978 C CA . PRO B 1 31 ? 20.953 4.98 -21.25 1 88.06 31 PRO B CA 1
ATOM 3979 C C . PRO B 1 31 ? 21.484 5.035 -19.812 1 88.06 31 PRO B C 1
ATOM 3981 O O . PRO B 1 31 ? 22 4.043 -19.297 1 88.06 31 PRO B O 1
ATOM 3984 N N . SER B 1 32 ? 21.375 6.223 -19.203 1 85.19 32 SER B N 1
ATOM 3985 C CA . SER B 1 32 ? 21.781 6.43 -17.812 1 85.19 32 SER B CA 1
ATOM 3986 C C . SER B 1 32 ? 20.891 5.668 -16.859 1 85.19 32 SER B C 1
ATOM 3988 O O . SER B 1 32 ? 19.781 5.238 -17.219 1 85.19 32 SER B O 1
ATOM 3990 N N . ASN B 1 33 ? 21.312 5.504 -15.672 1 79.81 33 ASN B N 1
ATOM 3991 C CA . ASN B 1 33 ? 20.547 4.82 -14.641 1 79.81 33 ASN B CA 1
ATOM 3992 C C . ASN B 1 33 ? 19.234 5.535 -14.359 1 79.81 33 ASN B C 1
ATOM 3994 O O . ASN B 1 33 ? 18.203 4.887 -14.102 1 79.81 33 ASN B O 1
ATOM 3998 N N . ASP B 1 34 ? 19.25 6.84 -14.43 1 80.25 34 ASP B N 1
ATOM 3999 C CA . ASP B 1 34 ? 18.031 7.605 -14.211 1 80.25 34 ASP B CA 1
ATOM 4000 C C . ASP B 1 34 ? 17.016 7.332 -15.305 1 80.25 34 ASP B C 1
ATOM 4002 O O . ASP B 1 34 ? 15.82 7.191 -15.023 1 80.25 34 ASP B O 1
ATOM 4006 N N . THR B 1 35 ? 17.594 7.242 -16.516 1 86.38 35 THR B N 1
ATOM 4007 C CA . THR B 1 35 ? 16.703 6.973 -17.641 1 86.38 35 THR B CA 1
ATOM 4008 C C . THR B 1 35 ? 16.109 5.574 -17.547 1 86.38 35 THR B C 1
ATOM 4010 O O . THR B 1 35 ? 14.914 5.379 -17.812 1 86.38 35 THR B O 1
ATOM 4013 N N . ILE B 1 36 ? 16.859 4.672 -17.141 1 86.25 36 ILE B N 1
ATOM 4014 C CA . ILE B 1 36 ? 16.391 3.299 -16.969 1 86.25 36 ILE B CA 1
ATOM 4015 C C . ILE B 1 36 ? 15.32 3.246 -15.891 1 86.25 36 ILE B C 1
ATOM 4017 O O . ILE B 1 36 ? 14.297 2.58 -16.047 1 86.25 36 ILE B O 1
ATOM 4021 N N . SER B 1 37 ? 15.547 4.016 -14.867 1 83.75 37 SER B N 1
ATOM 4022 C CA . SER B 1 37 ? 14.586 4.074 -13.781 1 83.75 37 SER B CA 1
ATOM 4023 C C . SER B 1 37 ? 13.266 4.688 -14.242 1 83.75 37 SER B C 1
ATOM 4025 O O . SER B 1 37 ? 12.188 4.23 -13.852 1 83.75 37 SER B O 1
ATOM 4027 N N . LEU B 1 38 ? 13.398 5.648 -15.062 1 87.88 38 LEU B N 1
ATOM 4028 C CA . LEU B 1 38 ? 12.203 6.324 -15.547 1 87.88 38 LEU B CA 1
ATOM 4029 C C . LEU B 1 38 ? 11.43 5.43 -16.516 1 87.88 38 LEU B C 1
ATOM 4031 O O . LEU B 1 38 ? 10.203 5.457 -16.547 1 87.88 38 LEU B O 1
ATOM 4035 N N . ILE B 1 39 ? 12.18 4.633 -17.281 1 89.62 39 ILE B N 1
ATOM 4036 C CA . ILE B 1 39 ? 11.562 3.686 -18.203 1 89.62 39 ILE B CA 1
ATOM 4037 C C . ILE B 1 39 ? 10.805 2.617 -17.422 1 89.62 39 ILE B C 1
ATOM 4039 O O . ILE B 1 39 ? 9.703 2.223 -17.797 1 89.62 39 ILE B O 1
ATOM 4043 N N . GLY B 1 40 ? 11.336 2.232 -16.344 1 90.75 40 GLY B N 1
ATOM 4044 C CA . GLY B 1 40 ? 10.742 1.166 -15.547 1 90.75 40 GLY B CA 1
ATOM 4045 C C . GLY B 1 40 ? 9.727 1.664 -14.547 1 90.75 40 GLY B C 1
ATOM 4046 O O . GLY B 1 40 ? 8.969 0.874 -13.977 1 90.75 40 GLY B O 1
ATOM 4047 N N . PHE B 1 41 ? 9.609 2.951 -14.398 1 90.44 41 PHE B N 1
ATOM 4048 C CA . PHE B 1 41 ? 8.836 3.525 -13.305 1 90.44 41 PHE B CA 1
ATOM 4049 C C . PHE B 1 41 ? 7.355 3.219 -13.469 1 90.44 41 PHE B C 1
ATOM 4051 O O . PHE B 1 41 ? 6.688 2.809 -12.516 1 90.44 41 PHE B O 1
ATOM 4058 N N . PRO B 1 42 ? 6.785 3.342 -14.625 1 90.06 42 PRO B N 1
ATOM 4059 C CA . PRO B 1 42 ? 5.375 2.965 -14.766 1 90.06 42 PRO B CA 1
ATOM 4060 C C . PRO B 1 42 ? 5.113 1.506 -14.391 1 90.06 42 PRO B C 1
ATOM 4062 O O . PRO B 1 42 ? 4.094 1.195 -13.773 1 90.06 42 PRO B O 1
ATOM 4065 N N . GLY B 1 43 ? 6.004 0.636 -14.805 1 90.25 43 GLY B N 1
ATOM 4066 C CA . GLY B 1 43 ? 5.875 -0.768 -14.453 1 90.25 43 GLY B CA 1
ATOM 4067 C C . GLY B 1 43 ? 5.988 -1.017 -12.961 1 90.25 43 GLY B C 1
ATOM 4068 O O . GLY B 1 43 ? 5.266 -1.849 -12.406 1 90.25 43 GLY B O 1
ATOM 4069 N N . GLU B 1 44 ? 6.867 -0.282 -12.375 1 88.5 44 GLU B N 1
ATOM 4070 C CA . GLU B 1 44 ? 7.043 -0.383 -10.93 1 88.5 44 GLU B CA 1
ATOM 4071 C C . GLU B 1 44 ? 5.77 0.007 -10.195 1 88.5 44 GLU B C 1
ATOM 4073 O O . GLU B 1 44 ? 5.332 -0.7 -9.281 1 88.5 44 GLU B O 1
ATOM 4078 N N . ILE B 1 45 ? 5.246 1.091 -10.562 1 88.88 45 ILE B N 1
ATOM 4079 C CA . ILE B 1 45 ? 4.027 1.577 -9.922 1 88.88 45 ILE B CA 1
ATOM 4080 C C . ILE B 1 45 ? 2.879 0.608 -10.195 1 88.88 45 ILE B C 1
ATOM 4082 O O . ILE B 1 45 ? 2.086 0.308 -9.297 1 88.88 45 ILE B O 1
ATOM 4086 N N . PHE B 1 46 ? 2.826 0.184 -11.375 1 89.75 46 PHE B N 1
ATOM 4087 C CA . PHE B 1 46 ? 1.809 -0.796 -11.734 1 89.75 46 PHE B CA 1
ATOM 4088 C C . PHE B 1 46 ? 1.911 -2.033 -10.852 1 89.75 46 PHE B C 1
ATOM 4090 O O . PHE B 1 46 ? 0.906 -2.504 -10.312 1 89.75 46 PHE B O 1
ATOM 4097 N N . MET B 1 47 ? 3.059 -2.529 -10.664 1 87 47 MET B N 1
ATOM 4098 C CA . MET B 1 47 ? 3.277 -3.707 -9.828 1 87 47 MET B CA 1
ATOM 4099 C C . MET B 1 47 ? 2.871 -3.434 -8.383 1 87 47 MET B C 1
ATOM 4101 O O . MET B 1 47 ? 2.307 -4.301 -7.723 1 87 47 MET B O 1
ATOM 4105 N N . GLN B 1 48 ? 3.146 -2.27 -7.953 1 88.25 48 GLN B N 1
ATOM 4106 C CA . GLN B 1 48 ? 2.775 -1.905 -6.59 1 88.25 48 GLN B CA 1
ATOM 4107 C C . GLN B 1 48 ? 1.261 -1.916 -6.41 1 88.25 48 GLN B C 1
ATOM 4109 O O . GLN B 1 48 ? 0.755 -2.398 -5.395 1 88.25 48 GLN B O 1
ATOM 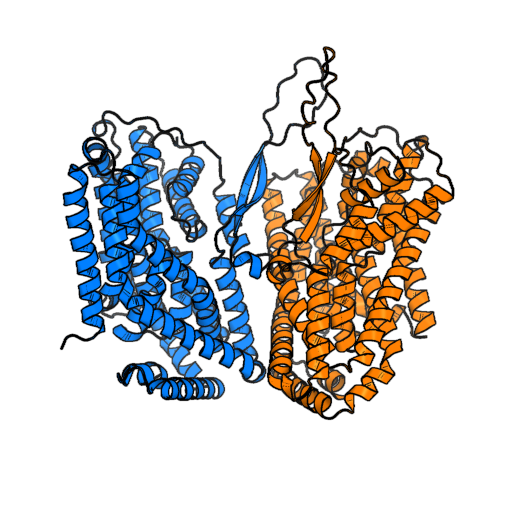4114 N N . ILE B 1 49 ? 0.646 -1.395 -7.387 1 89.06 49 ILE B N 1
ATOM 4115 C CA . ILE B 1 49 ? -0.811 -1.336 -7.336 1 89.06 49 ILE B CA 1
ATOM 4116 C C . ILE B 1 49 ? -1.384 -2.752 -7.297 1 89.06 49 ILE B C 1
ATOM 4118 O O . ILE B 1 49 ? -2.258 -3.053 -6.48 1 89.06 49 ILE B O 1
ATOM 4122 N N . VAL B 1 50 ? -0.882 -3.602 -8.125 1 86.94 50 VAL B N 1
ATOM 4123 C CA . VAL B 1 50 ? -1.373 -4.973 -8.188 1 86.94 50 VAL B CA 1
ATOM 4124 C C . VAL B 1 50 ? -1.062 -5.695 -6.875 1 86.94 50 VAL B C 1
ATOM 4126 O O . VAL B 1 50 ? -1.906 -6.418 -6.344 1 86.94 50 VAL B O 1
ATOM 4129 N N . GLU B 1 51 ? 0.123 -5.523 -6.43 1 87.56 51 GLU B N 1
ATOM 4130 C CA . GLU B 1 51 ? 0.538 -6.164 -5.188 1 87.56 51 GLU B CA 1
ATOM 4131 C C . GLU B 1 51 ? -0.307 -5.684 -4.012 1 87.56 51 GLU B C 1
ATOM 4133 O O . GLU B 1 51 ? -0.602 -6.457 -3.096 1 87.56 51 GLU B O 1
ATOM 4138 N N . MET B 1 52 ? -0.624 -4.418 -4.027 1 88.75 52 MET B N 1
ATOM 4139 C CA . MET B 1 52 ? -1.464 -3.85 -2.979 1 88.75 52 MET B CA 1
ATOM 4140 C C . MET B 1 52 ? -2.801 -4.582 -2.893 1 88.75 52 MET B C 1
ATOM 4142 O O . MET B 1 52 ? -3.391 -4.68 -1.816 1 88.75 52 MET B O 1
ATOM 4146 N N . MET B 1 53 ? -3.217 -5.156 -3.975 1 89.81 53 MET B N 1
ATOM 4147 C CA . MET B 1 53 ? -4.531 -5.785 -4.043 1 89.81 53 MET B CA 1
ATOM 4148 C C . MET B 1 53 ? -4.457 -7.25 -3.617 1 89.81 53 MET B C 1
ATOM 4150 O O . MET B 1 53 ? -5.48 -7.871 -3.328 1 89.81 53 MET B O 1
ATOM 4154 N N . ILE B 1 54 ? -3.316 -7.82 -3.525 1 88.25 54 ILE B N 1
ATOM 4155 C CA . ILE B 1 54 ? -3.174 -9.25 -3.275 1 88.25 54 ILE B CA 1
ATOM 4156 C C . ILE B 1 54 ? -3.73 -9.594 -1.895 1 88.25 54 ILE B C 1
ATOM 4158 O O . ILE B 1 54 ? -4.516 -10.531 -1.75 1 88.25 54 ILE B O 1
ATOM 4162 N N . LEU B 1 55 ? -3.395 -8.789 -0.902 1 90.81 55 LEU B N 1
ATOM 4163 C CA . LEU B 1 55 ? -3.781 -9.086 0.473 1 90.81 55 LEU B CA 1
ATOM 4164 C C . LEU B 1 55 ? -5.301 -9.07 0.625 1 90.81 55 LEU B C 1
ATOM 4166 O O . LEU B 1 55 ? -5.895 -10.07 1.035 1 90.81 55 LEU B O 1
ATOM 4170 N N . PRO B 1 56 ? -5.977 -7.957 0.284 1 92.69 56 PRO B N 1
ATOM 4171 C CA . PRO B 1 56 ? -7.438 -7.98 0.41 1 92.69 56 PRO B CA 1
ATOM 4172 C C . PRO B 1 56 ? -8.094 -9.031 -0.489 1 92.69 56 PRO B C 1
ATOM 4174 O O . PRO B 1 56 ? -9.133 -9.586 -0.135 1 92.69 56 PRO B O 1
ATOM 4177 N N . MET B 1 57 ? -7.488 -9.297 -1.577 1 91.62 57 MET B N 1
ATOM 4178 C CA . MET B 1 57 ? -8.031 -10.281 -2.508 1 91.62 57 MET B CA 1
ATOM 4179 C C . MET B 1 57 ? -7.977 -11.68 -1.91 1 91.62 57 MET B C 1
ATOM 4181 O O . MET B 1 57 ? -8.977 -12.398 -1.908 1 91.62 57 MET B O 1
ATOM 4185 N N . ILE B 1 58 ? -6.879 -12.078 -1.344 1 91.62 58 ILE B N 1
ATOM 4186 C CA . ILE B 1 58 ? -6.707 -13.414 -0.785 1 91.62 58 ILE B CA 1
ATOM 4187 C C . ILE B 1 58 ? -7.629 -13.594 0.418 1 91.62 58 ILE B C 1
ATOM 4189 O O . ILE B 1 58 ? -8.344 -14.594 0.519 1 91.62 58 ILE B O 1
ATOM 4193 N N . ILE B 1 59 ? -7.703 -12.57 1.321 1 93.81 59 ILE B N 1
ATOM 4194 C CA . ILE B 1 59 ? -8.516 -12.664 2.531 1 93.81 59 ILE B CA 1
ATOM 4195 C C . ILE B 1 59 ? -9.984 -12.789 2.16 1 93.81 59 ILE B C 1
ATOM 4197 O O . ILE B 1 59 ? -10.672 -13.703 2.617 1 93.81 59 ILE B O 1
ATOM 4201 N N . SER B 1 60 ? -10.43 -11.945 1.291 1 93.06 60 SER B N 1
ATOM 4202 C CA . SER B 1 60 ? -11.844 -11.93 0.947 1 93.06 60 SER B CA 1
ATOM 4203 C C . SER B 1 60 ? -12.227 -13.148 0.102 1 93.06 60 SER B C 1
ATOM 4205 O O . SER B 1 60 ? -13.273 -13.758 0.318 1 93.06 60 SER B O 1
ATOM 4207 N N . SER B 1 61 ? -11.375 -13.555 -0.808 1 90.94 61 SER B N 1
ATOM 4208 C CA . SER B 1 61 ? -11.695 -14.633 -1.737 1 90.94 61 SER B CA 1
ATOM 4209 C C . SER B 1 61 ? -11.695 -15.992 -1.035 1 90.94 61 SER B C 1
ATOM 4211 O O . SER B 1 61 ? -12.625 -16.781 -1.197 1 90.94 61 SER B O 1
ATOM 4213 N N . VAL B 1 62 ? -10.68 -16.281 -0.228 1 92.81 62 VAL B N 1
ATOM 4214 C CA . VAL B 1 62 ? -10.562 -17.578 0.43 1 92.81 62 VAL B CA 1
ATOM 4215 C C . VAL B 1 62 ? -11.672 -17.734 1.464 1 92.81 62 VAL B C 1
ATOM 4217 O O . VAL B 1 62 ? -12.359 -18.75 1.499 1 92.81 62 VAL B O 1
ATOM 4220 N N . ILE B 1 63 ? -11.945 -16.672 2.264 1 94.25 63 ILE B N 1
ATOM 4221 C CA . ILE B 1 63 ? -12.969 -16.75 3.299 1 94.25 63 ILE B CA 1
ATOM 4222 C C . ILE B 1 63 ? -14.344 -16.875 2.652 1 94.25 63 ILE B C 1
ATOM 4224 O O . ILE B 1 63 ? -15.141 -17.734 3.043 1 94.25 63 ILE B O 1
ATOM 4228 N N . SER B 1 64 ? -14.609 -16.062 1.656 1 91.25 64 SER B N 1
ATOM 4229 C CA . SER B 1 64 ? -15.906 -16.109 0.998 1 91.25 64 SER B CA 1
ATOM 4230 C C . SER B 1 64 ? -16.125 -17.453 0.311 1 91.25 64 SER B C 1
ATOM 4232 O O . SER B 1 64 ? -17.234 -18 0.351 1 91.25 64 SER B O 1
ATOM 4234 N N . ALA B 1 65 ? -15.141 -18 -0.327 1 89.38 65 ALA B N 1
ATOM 4235 C CA . ALA B 1 65 ? -15.242 -19.266 -1.038 1 89.38 65 ALA B CA 1
ATOM 4236 C C . ALA B 1 65 ? -15.508 -20.422 -0.071 1 89.38 65 ALA B C 1
ATOM 4238 O O . ALA B 1 65 ? -16.422 -21.219 -0.284 1 89.38 65 ALA B O 1
ATOM 4239 N N . LEU B 1 66 ? -14.75 -20.5 0.989 1 90.44 66 LEU B N 1
ATOM 4240 C CA . LEU B 1 66 ? -14.836 -21.625 1.915 1 90.44 66 LEU B CA 1
ATOM 4241 C C . LEU B 1 66 ? -16.109 -21.531 2.764 1 90.44 66 LEU B C 1
ATOM 4243 O O . LEU B 1 66 ? -16.641 -22.547 3.195 1 90.44 66 LEU B O 1
ATOM 4247 N N . ALA B 1 67 ? -16.562 -20.281 2.941 1 90.19 67 ALA B N 1
ATOM 4248 C CA . ALA B 1 67 ? -17.797 -20.094 3.688 1 90.19 67 ALA B CA 1
ATOM 4249 C C . ALA B 1 67 ? -18.984 -20.672 2.928 1 90.19 67 ALA B C 1
ATOM 4251 O O . ALA B 1 67 ? -20.047 -20.922 3.516 1 90.19 67 ALA B O 1
ATOM 4252 N N . GLN B 1 68 ? -18.812 -20.859 1.7 1 86.31 68 GLN B N 1
ATOM 4253 C CA . GLN B 1 68 ? -19.906 -21.328 0.863 1 86.31 68 GLN B CA 1
ATOM 4254 C C . GLN B 1 68 ? -19.781 -22.812 0.566 1 86.31 68 GLN B C 1
ATOM 4256 O O . GLN B 1 68 ? -20.516 -23.359 -0.252 1 86.31 68 GLN B O 1
ATOM 4261 N N . LEU B 1 69 ? -18.828 -23.438 1.147 1 87.12 69 LEU B N 1
ATOM 4262 C CA . LEU B 1 69 ? -18.625 -24.875 1.025 1 87.12 69 LEU B CA 1
ATOM 4263 C C . LEU B 1 69 ? -19.031 -25.609 2.305 1 87.12 69 LEU B C 1
ATOM 4265 O O . LEU B 1 69 ? -19.031 -25 3.385 1 87.12 69 LEU B O 1
ATOM 4269 N N . ARG B 1 70 ? -19.484 -26.891 2.076 1 86.5 70 ARG B N 1
ATOM 4270 C CA . ARG B 1 70 ? -19.594 -27.734 3.264 1 86.5 70 ARG B CA 1
ATOM 4271 C C . ARG B 1 70 ? -18.219 -28.047 3.846 1 86.5 70 ARG B C 1
ATOM 4273 O O . ARG B 1 70 ? -17.266 -28.266 3.104 1 86.5 70 ARG B O 1
ATOM 4280 N N . ALA B 1 71 ? -18.125 -28.031 5.094 1 83.12 71 ALA B N 1
ATOM 4281 C CA . ALA B 1 71 ? -16.844 -28.219 5.766 1 83.12 71 ALA B CA 1
ATOM 4282 C C . ALA B 1 71 ? -16.141 -29.469 5.242 1 83.12 71 ALA B C 1
ATOM 4284 O O . ALA B 1 71 ? -14.922 -29.453 5.027 1 83.12 71 ALA B O 1
ATOM 4285 N N . ARG B 1 72 ? -16.797 -30.531 5.035 1 85.25 72 ARG B N 1
ATOM 4286 C CA . ARG B 1 72 ? -16.203 -31.781 4.551 1 85.25 72 ARG B CA 1
ATOM 4287 C C . ARG B 1 72 ? -15.633 -31.609 3.148 1 85.25 72 ARG B C 1
ATOM 4289 O O . ARG B 1 72 ? -14.57 -32.156 2.836 1 85.25 72 ARG B O 1
ATOM 4296 N N . ASP B 1 73 ? -16.328 -30.906 2.404 1 89.12 73 ASP B N 1
ATOM 4297 C CA . ASP B 1 73 ? -15.883 -30.672 1.03 1 89.12 73 ASP B CA 1
ATOM 4298 C C . ASP B 1 73 ? -14.648 -29.781 0.99 1 89.12 73 ASP B C 1
ATOM 4300 O O . ASP B 1 73 ? -13.781 -29.953 0.131 1 89.12 73 ASP B O 1
ATOM 4304 N N . ALA B 1 74 ? -14.586 -28.844 1.915 1 89.69 74 ALA B N 1
ATOM 4305 C CA . ALA B 1 74 ? -13.414 -27.984 2 1 89.69 74 ALA B CA 1
ATOM 4306 C C . ALA B 1 74 ? -12.156 -28.781 2.287 1 89.69 74 ALA B C 1
ATOM 4308 O O . ALA B 1 74 ? -11.094 -28.516 1.712 1 89.69 74 ALA B O 1
ATOM 4309 N N . GLY B 1 75 ? -12.234 -29.703 3.195 1 89.75 75 GLY B N 1
ATOM 4310 C CA . GLY B 1 75 ? -11.094 -30.547 3.51 1 89.75 75 GLY B CA 1
ATOM 4311 C C . GLY B 1 75 ? -10.625 -31.391 2.33 1 89.75 75 GLY B C 1
ATOM 4312 O O . GLY B 1 75 ? -9.422 -31.547 2.119 1 89.75 75 GLY B O 1
ATOM 4313 N N . GLN B 1 76 ? -11.508 -31.891 1.61 1 90.81 76 GLN B N 1
ATOM 4314 C CA . GLN B 1 76 ? -11.172 -32.719 0.447 1 90.81 76 GLN B CA 1
ATOM 4315 C C . GLN B 1 76 ? -10.516 -31.875 -0.643 1 90.81 76 GLN B C 1
ATOM 4317 O O . GLN B 1 76 ? -9.531 -32.312 -1.248 1 90.81 76 GLN B O 1
ATOM 4322 N N . ILE B 1 77 ? -11.102 -30.75 -0.86 1 92.44 77 ILE B N 1
ATOM 4323 C CA . ILE B 1 77 ? -10.531 -29.844 -1.855 1 92.44 77 ILE B CA 1
ATOM 4324 C C . ILE B 1 77 ? -9.102 -29.469 -1.457 1 92.44 77 ILE B C 1
ATOM 4326 O O . ILE B 1 77 ? -8.195 -29.5 -2.289 1 92.44 77 ILE B O 1
ATOM 4330 N N . GLY B 1 78 ? -8.945 -29.156 -0.182 1 91.81 78 GLY B N 1
ATOM 4331 C CA . GLY B 1 78 ? -7.617 -28.812 0.314 1 91.81 78 GLY B CA 1
ATOM 4332 C C . GLY B 1 78 ? -6.617 -29.938 0.148 1 91.81 78 GLY B C 1
ATOM 4333 O O . GLY B 1 78 ? -5.492 -29.719 -0.311 1 91.81 78 GLY B O 1
ATOM 4334 N N . LEU B 1 79 ? -6.988 -31.078 0.46 1 91.56 79 LEU B N 1
ATOM 4335 C CA . LEU B 1 79 ? -6.098 -32.25 0.4 1 91.56 79 LEU B CA 1
ATOM 4336 C C . LEU B 1 79 ? -5.707 -32.531 -1.042 1 91.56 79 LEU B C 1
ATOM 4338 O O . LEU B 1 79 ? -4.527 -32.75 -1.337 1 91.56 79 LEU B O 1
ATOM 4342 N N . VAL B 1 80 ? -6.664 -32.594 -1.914 1 94.44 80 VAL B N 1
ATOM 4343 C CA . VAL B 1 80 ? -6.398 -32.906 -3.312 1 94.44 80 VAL B CA 1
ATOM 4344 C C . VAL B 1 80 ? -5.523 -31.828 -3.932 1 94.44 80 VAL B C 1
ATOM 4346 O O . VAL B 1 80 ? -4.68 -32.125 -4.785 1 94.44 80 VAL B O 1
ATOM 4349 N N . THR B 1 81 ? -5.762 -30.609 -3.502 1 94.5 81 THR B N 1
ATOM 4350 C CA . THR B 1 81 ? -4.961 -29.5 -4 1 94.5 81 THR B CA 1
ATOM 4351 C C . THR B 1 81 ? -3.494 -29.672 -3.625 1 94.5 81 THR B C 1
ATOM 4353 O O . THR B 1 81 ? -2.611 -29.562 -4.477 1 94.5 81 THR B O 1
ATOM 4356 N N . VAL B 1 82 ? -3.221 -29.984 -2.404 1 91 82 VAL B N 1
ATOM 4357 C CA . VAL B 1 82 ? -1.853 -30.156 -1.925 1 91 82 VAL B CA 1
ATOM 4358 C C . VAL B 1 82 ? -1.192 -31.328 -2.641 1 91 82 VAL B C 1
ATOM 4360 O O . VAL B 1 82 ? -0.042 -31.234 -3.074 1 91 82 VAL B O 1
ATOM 4363 N N . ILE B 1 83 ? -1.865 -32.375 -2.787 1 92.62 83 ILE B N 1
ATOM 4364 C CA . ILE B 1 83 ? -1.348 -33.562 -3.465 1 92.62 83 ILE B CA 1
ATOM 4365 C C . ILE B 1 83 ? -0.997 -33.219 -4.91 1 92.62 83 ILE B C 1
ATOM 4367 O O . ILE B 1 83 ? 0.079 -33.594 -5.395 1 92.62 83 ILE B O 1
ATOM 4371 N N . TYR B 1 84 ? -1.896 -32.594 -5.582 1 94.69 84 TYR B N 1
ATOM 4372 C CA . TYR B 1 84 ? -1.664 -32.188 -6.961 1 94.69 84 TYR B CA 1
ATOM 4373 C C . TYR B 1 84 ? -0.386 -31.359 -7.082 1 94.69 84 TYR B C 1
ATOM 4375 O O . TYR B 1 84 ? 0.449 -31.625 -7.949 1 94.69 84 TYR B O 1
ATOM 4383 N N . TYR B 1 85 ? -0.243 -30.359 -6.242 1 92.62 85 TYR B N 1
ATOM 4384 C CA . TYR B 1 85 ? 0.895 -29.453 -6.344 1 92.62 85 TYR B CA 1
ATOM 4385 C C . TYR B 1 85 ? 2.199 -30.172 -6.043 1 92.62 85 TYR B C 1
ATOM 4387 O O . TYR B 1 85 ? 3.217 -29.938 -6.699 1 92.62 85 TYR B O 1
ATOM 4395 N N . VAL B 1 86 ? 2.199 -31.031 -5.066 1 89.56 86 VAL B N 1
ATOM 4396 C CA . VAL B 1 86 ? 3.404 -31.781 -4.723 1 89.56 86 VAL B CA 1
ATOM 4397 C C . VAL B 1 86 ? 3.783 -32.719 -5.871 1 89.56 86 VAL B C 1
ATOM 4399 O O . VAL B 1 86 ? 4.949 -32.781 -6.27 1 89.56 86 VAL B O 1
ATOM 4402 N N . ILE B 1 87 ? 2.838 -33.344 -6.438 1 92.44 87 ILE B N 1
ATOM 4403 C CA . ILE B 1 87 ? 3.08 -34.312 -7.508 1 92.44 87 ILE B CA 1
ATOM 4404 C C . ILE B 1 87 ? 3.615 -33.594 -8.742 1 92.44 87 ILE B C 1
ATOM 4406 O O . ILE B 1 87 ? 4.602 -34 -9.344 1 92.44 87 ILE B O 1
ATOM 4410 N N . THR B 1 88 ? 2.959 -32.531 -9.078 1 94.56 88 THR B N 1
ATOM 4411 C CA . THR B 1 88 ? 3.369 -31.844 -10.297 1 94.56 88 THR B CA 1
ATOM 4412 C C . THR B 1 88 ? 4.75 -31.203 -10.133 1 94.56 88 THR B C 1
ATOM 4414 O O . THR B 1 88 ? 5.535 -31.156 -11.078 1 94.56 88 THR B O 1
ATOM 4417 N N . THR B 1 89 ? 5.035 -30.672 -8.945 1 92.5 89 THR B N 1
ATOM 4418 C CA . THR B 1 89 ? 6.363 -30.125 -8.695 1 92.5 89 THR B CA 1
ATOM 4419 C C . THR B 1 89 ? 7.426 -31.219 -8.797 1 92.5 89 THR B C 1
ATOM 4421 O O . THR B 1 89 ? 8.484 -31 -9.383 1 92.5 89 THR B O 1
ATOM 4424 N N . PHE B 1 90 ? 7.129 -32.344 -8.25 1 91.5 90 PHE B N 1
ATOM 4425 C CA . PHE B 1 90 ? 8.047 -33.469 -8.32 1 91.5 90 PHE B CA 1
ATOM 4426 C C . PHE B 1 90 ? 8.273 -33.906 -9.766 1 91.5 90 PHE B C 1
ATOM 4428 O O . PHE B 1 90 ? 9.414 -34.156 -10.164 1 91.5 90 PHE B O 1
ATOM 4435 N N . LEU B 1 91 ? 7.23 -34 -10.5 1 94.12 91 LEU B N 1
ATOM 4436 C CA . LEU B 1 91 ? 7.336 -34.375 -11.906 1 94.12 91 LEU B CA 1
ATOM 4437 C C . LEU B 1 91 ? 8.164 -33.375 -12.688 1 94.12 91 LEU B C 1
ATOM 4439 O O . LEU B 1 91 ? 8.93 -33.719 -13.578 1 94.12 91 LEU B O 1
ATOM 4443 N N . SER B 1 92 ? 7.953 -32.156 -12.375 1 95.75 92 SER B N 1
ATOM 4444 C CA . SER B 1 92 ? 8.703 -31.078 -13.039 1 95.75 92 SER B CA 1
ATOM 4445 C C . SER B 1 92 ? 10.195 -31.203 -12.75 1 95.75 92 SER B C 1
ATOM 4447 O O . SER B 1 92 ? 11.016 -31.078 -13.664 1 95.75 92 SER B O 1
ATOM 4449 N N . THR B 1 93 ? 10.547 -31.375 -11.508 1 93.88 93 THR B N 1
ATOM 4450 C CA . THR B 1 93 ? 11.945 -31.531 -11.133 1 93.88 93 THR B CA 1
ATOM 4451 C C . THR B 1 93 ? 12.555 -32.75 -11.82 1 93.88 93 THR B C 1
ATOM 4453 O O . THR B 1 93 ? 13.703 -32.688 -12.273 1 93.88 93 THR B O 1
ATOM 4456 N N . PHE B 1 94 ? 11.828 -33.75 -11.859 1 94.38 94 PHE B N 1
ATOM 4457 C CA . PHE B 1 94 ? 12.289 -34.969 -12.508 1 94.38 94 PHE B CA 1
ATOM 4458 C C . PHE B 1 94 ? 12.586 -34.719 -13.984 1 94.38 94 PHE B C 1
ATOM 4460 O O . PHE B 1 94 ? 13.602 -35.188 -14.5 1 94.38 94 PHE B O 1
ATOM 4467 N N . THR B 1 95 ? 11.711 -34.062 -14.609 1 96.06 95 THR B N 1
ATOM 4468 C CA . THR B 1 95 ? 11.922 -33.688 -16.016 1 96.06 95 THR B CA 1
ATOM 4469 C C . THR B 1 95 ? 13.211 -32.875 -16.172 1 96.06 95 THR B C 1
ATOM 4471 O O . THR B 1 95 ? 14 -33.156 -17.078 1 96.06 95 THR B O 1
ATOM 4474 N N . GLY B 1 96 ? 13.43 -31.922 -15.336 1 95.94 96 GLY B N 1
ATOM 4475 C CA . GLY B 1 96 ? 14.648 -31.125 -15.367 1 95.94 96 GLY B CA 1
ATOM 4476 C C . GLY B 1 96 ? 15.906 -31.953 -15.188 1 95.94 96 GLY B C 1
ATOM 4477 O O . GLY B 1 96 ? 16.875 -31.781 -15.914 1 95.94 96 GLY B O 1
ATOM 4478 N N . ILE B 1 97 ? 15.852 -32.875 -14.281 1 95.44 97 ILE B N 1
ATOM 4479 C CA . ILE B 1 97 ? 17 -33.688 -13.961 1 95.44 97 ILE B CA 1
ATOM 4480 C C . ILE B 1 97 ? 17.344 -34.594 -15.141 1 95.44 97 ILE B C 1
ATOM 4482 O O . ILE B 1 97 ? 18.516 -34.719 -15.508 1 95.44 97 ILE B O 1
ATOM 4486 N N . ILE B 1 98 ? 16.344 -35.125 -15.742 1 95.75 98 ILE B N 1
ATOM 4487 C CA . ILE B 1 98 ? 16.578 -36.031 -16.875 1 95.75 98 ILE B CA 1
ATOM 4488 C C . ILE B 1 98 ? 17.203 -35.219 -18.031 1 95.75 98 ILE B C 1
ATOM 4490 O O . ILE B 1 98 ? 18.172 -35.688 -18.641 1 95.75 98 ILE B O 1
ATOM 4494 N N . LEU B 1 99 ? 16.75 -34.094 -18.281 1 96.25 99 LEU B N 1
ATOM 4495 C CA . LEU B 1 99 ? 17.203 -33.312 -19.422 1 96.25 99 LEU B CA 1
ATOM 4496 C C . LEU B 1 99 ? 18.625 -32.844 -19.203 1 96.25 99 LEU B C 1
ATOM 4498 O O . LEU B 1 99 ? 19.469 -32.938 -20.109 1 96.25 99 LEU B O 1
ATOM 4502 N N . VAL B 1 100 ? 18.891 -32.25 -18.031 1 95.69 100 VAL B N 1
ATOM 4503 C CA . VAL B 1 100 ? 20.203 -31.688 -17.797 1 95.69 100 VAL B CA 1
ATOM 4504 C C . VAL B 1 100 ? 21.25 -32.812 -17.75 1 95.69 100 VAL B C 1
ATOM 4506 O O . VAL B 1 100 ? 22.391 -32.625 -18.188 1 95.69 100 VAL B O 1
ATOM 4509 N N . SER B 1 101 ? 20.875 -33.969 -17.281 1 94.19 101 SER B N 1
ATOM 4510 C CA . SER B 1 101 ? 21.766 -35.125 -17.219 1 94.19 101 SER B CA 1
ATOM 4511 C C . SER B 1 101 ? 22.031 -35.688 -18.609 1 94.19 101 SER B C 1
ATOM 4513 O O . SER B 1 101 ? 23.078 -36.281 -18.859 1 94.19 101 SER B O 1
ATOM 4515 N N . SER B 1 102 ? 21.109 -35.469 -19.469 1 94.12 102 SER B N 1
ATOM 4516 C CA . SER B 1 102 ? 21.25 -36 -20.828 1 94.12 102 SER B CA 1
ATOM 4517 C C . SER B 1 102 ? 21.984 -35 -21.734 1 94.12 102 SER B C 1
ATOM 4519 O O . SER B 1 102 ? 22.844 -35.406 -22.516 1 94.12 102 SER B O 1
ATOM 4521 N N . ILE B 1 103 ? 21.734 -33.75 -21.578 1 92.25 103 ILE B N 1
ATOM 4522 C CA . ILE B 1 103 ? 22.266 -32.719 -22.469 1 92.25 103 ILE B CA 1
ATOM 4523 C C . ILE B 1 103 ? 23.625 -32.25 -21.969 1 92.25 103 ILE B C 1
ATOM 4525 O O . ILE B 1 103 ? 24.5 -31.922 -22.766 1 92.25 103 ILE B O 1
ATOM 4529 N N . HIS B 1 104 ? 23.891 -32.219 -20.734 1 92.12 104 HIS B N 1
ATOM 4530 C CA . HIS B 1 104 ? 25.141 -31.828 -20.078 1 92.12 104 HIS B CA 1
ATOM 4531 C C . HIS B 1 104 ? 25.562 -30.422 -20.484 1 92.12 104 HIS B C 1
ATOM 4533 O O . HIS B 1 104 ? 26.688 -30.219 -20.938 1 92.12 104 HIS B O 1
ATOM 4539 N N . PRO B 1 105 ? 24.734 -29.531 -20.234 1 90.31 105 PRO B N 1
ATOM 4540 C CA . PRO B 1 105 ? 25.047 -28.156 -20.641 1 90.31 105 PRO B CA 1
ATOM 4541 C C . PRO B 1 105 ? 26.234 -27.578 -19.875 1 90.31 105 PRO B C 1
ATOM 4543 O O . PRO B 1 105 ? 26.844 -26.594 -20.328 1 90.31 105 PRO B O 1
ATOM 4546 N N . GLY B 1 106 ? 26.578 -28.062 -18.781 1 86.56 106 GLY B N 1
ATOM 4547 C CA . GLY B 1 106 ? 27.672 -27.547 -17.984 1 86.56 106 GLY B CA 1
ATOM 4548 C C . GLY B 1 106 ? 29 -28.188 -18.312 1 86.56 106 GLY B C 1
ATOM 4549 O O . GLY B 1 106 ? 29.984 -28 -17.578 1 86.56 106 GLY B O 1
ATOM 4550 N N . ASP B 1 107 ? 29.125 -28.797 -19.312 1 83 107 ASP B N 1
ATOM 4551 C CA . ASP B 1 107 ? 30.391 -29.391 -19.719 1 83 107 ASP B CA 1
ATOM 4552 C C . ASP B 1 107 ? 31.453 -28.312 -19.953 1 83 107 ASP B C 1
ATOM 4554 O O . ASP B 1 107 ? 31.266 -27.422 -20.781 1 83 107 ASP B O 1
ATOM 4558 N N . PRO B 1 108 ? 32.469 -28.312 -19.078 1 73.88 108 PRO B N 1
ATOM 4559 C CA . PRO B 1 108 ? 33.5 -27.281 -19.125 1 73.88 108 PRO B CA 1
ATOM 4560 C C . PRO B 1 108 ? 34.062 -27.094 -20.531 1 73.88 108 PRO B C 1
ATOM 4562 O O . PRO B 1 108 ? 34.562 -26 -20.859 1 73.88 108 PRO B O 1
ATOM 4565 N N . HIS B 1 109 ? 34.125 -28.094 -21.203 1 67.62 109 HIS B N 1
ATOM 4566 C CA . HIS B 1 109 ? 34.656 -27.938 -22.562 1 67.62 109 HIS B CA 1
ATOM 4567 C C . HIS B 1 109 ? 33.812 -26.953 -23.375 1 67.62 109 HIS B C 1
ATOM 4569 O O . HIS B 1 109 ? 34.312 -26.391 -24.359 1 67.62 109 HIS B O 1
ATOM 4575 N N . LEU B 1 110 ? 32.656 -26.672 -22.859 1 59.75 110 LEU B N 1
ATOM 4576 C CA . LEU B 1 110 ? 31.734 -25.797 -23.562 1 59.75 110 LEU B CA 1
ATOM 4577 C C . LEU B 1 110 ? 31.812 -24.375 -23.031 1 59.75 110 LEU B C 1
ATOM 4579 O O . LEU B 1 110 ? 31.375 -23.422 -23.688 1 59.75 110 LEU B O 1
ATOM 4583 N N . ILE B 1 111 ? 32.312 -24.25 -21.734 1 61.47 111 ILE B N 1
ATOM 4584 C CA . ILE B 1 111 ? 32.25 -22.953 -21.078 1 61.47 111 ILE B CA 1
ATOM 4585 C C . ILE B 1 111 ? 33.656 -22.422 -20.859 1 61.47 111 ILE B C 1
ATOM 4587 O O . ILE B 1 111 ? 34.438 -23.016 -20.125 1 61.47 111 ILE B O 1
ATOM 4591 N N . HIS B 1 112 ? 34.281 -21.812 -21.688 1 52.03 112 HIS B N 1
ATOM 4592 C CA . HIS B 1 112 ? 35.656 -21.359 -21.547 1 52.03 112 HIS B CA 1
ATOM 4593 C C . HIS B 1 112 ? 35.812 -20.453 -20.328 1 52.03 112 HIS B C 1
ATOM 4595 O O . HIS B 1 112 ? 36.781 -20.547 -19.594 1 52.03 112 HIS B O 1
ATOM 4601 N N . MET B 1 113 ? 35.375 -19.141 -20.203 1 47.38 113 MET B N 1
ATOM 4602 C CA . MET B 1 113 ? 35.812 -18.109 -19.266 1 47.38 113 MET B CA 1
ATOM 4603 C C . MET B 1 113 ? 34.719 -17.734 -18.281 1 47.38 113 MET B C 1
ATOM 4605 O O . MET B 1 113 ? 33.812 -16.953 -18.625 1 47.38 113 MET B O 1
ATOM 4609 N N . LEU B 1 114 ? 34.562 -18.547 -17.328 1 51.03 114 LEU B N 1
ATOM 4610 C CA . LEU B 1 114 ? 33.5 -18.078 -16.453 1 51.03 114 LEU B CA 1
ATOM 4611 C C . LEU B 1 114 ? 34.062 -17.359 -15.234 1 51.03 114 LEU B C 1
ATOM 4613 O O . LEU B 1 114 ? 35.062 -17.797 -14.664 1 51.03 114 LEU B O 1
ATOM 4617 N N . GLY B 1 115 ? 33.875 -16.078 -15.047 1 48.5 115 GLY B N 1
ATOM 4618 C CA . GLY B 1 115 ? 34.25 -15.359 -13.844 1 48.5 115 GLY B CA 1
ATOM 4619 C C . GLY B 1 115 ? 33.625 -15.953 -12.586 1 48.5 115 GLY B C 1
ATOM 4620 O O . GLY B 1 115 ? 32.594 -16.625 -12.641 1 48.5 115 GLY B O 1
ATOM 4621 N N . GLU B 1 116 ? 34.438 -16.203 -11.5 1 47.03 116 GLU B N 1
ATOM 4622 C CA . GLU B 1 116 ? 34.062 -16.734 -10.195 1 47.03 116 GLU B CA 1
ATOM 4623 C C . GLU B 1 116 ? 33.219 -15.742 -9.398 1 47.03 116 GLU B C 1
ATOM 4625 O O . GLU B 1 116 ? 33.625 -14.602 -9.203 1 47.03 116 GLU B O 1
ATOM 4630 N N . GLY B 1 117 ? 31.984 -15.602 -9.555 1 47.25 117 GLY B N 1
ATOM 4631 C CA . GLY B 1 117 ? 31.25 -14.766 -8.625 1 47.25 117 GLY B CA 1
ATOM 4632 C C . GLY B 1 117 ? 31 -15.438 -7.289 1 47.25 117 GLY B C 1
ATOM 4633 O O . GLY B 1 117 ? 30.922 -16.672 -7.215 1 47.25 117 GLY B O 1
ATOM 4634 N N . THR B 1 118 ? 31.625 -14.867 -6.094 1 44.53 118 THR B N 1
ATOM 4635 C CA . THR B 1 118 ? 31.469 -15.461 -4.773 1 44.53 118 THR B CA 1
ATOM 4636 C C . THR B 1 118 ? 30.188 -14.992 -4.105 1 44.53 118 THR B C 1
ATOM 4638 O O . THR B 1 118 ? 29.938 -13.789 -4.02 1 44.53 118 THR B O 1
ATOM 4641 N N . LEU B 1 119 ? 29.125 -15.617 -4.27 1 49.22 119 LEU B N 1
ATOM 4642 C CA . LEU B 1 119 ? 28.031 -15.336 -3.346 1 49.22 119 LEU B CA 1
ATOM 4643 C C . LEU B 1 119 ? 28.328 -15.914 -1.967 1 49.22 119 LEU B C 1
ATOM 4645 O O . LEU B 1 119 ? 28.938 -16.969 -1.853 1 49.22 119 LEU B O 1
ATOM 4649 N N . ASP B 1 120 ? 28.281 -15.039 -0.932 1 47.47 120 ASP B N 1
ATOM 4650 C CA . ASP B 1 120 ? 28.516 -15.453 0.447 1 47.47 120 ASP B CA 1
ATOM 4651 C C . ASP B 1 120 ? 27.719 -16.719 0.781 1 47.47 120 ASP B C 1
ATOM 4653 O O . ASP B 1 120 ? 26.562 -16.859 0.38 1 47.47 120 ASP B O 1
ATOM 4657 N N . ASP B 1 121 ? 28.422 -17.75 1.13 1 48.03 121 ASP B N 1
ATOM 4658 C CA . ASP B 1 121 ? 27.984 -19.094 1.505 1 48.03 121 ASP B CA 1
ATOM 4659 C C . ASP B 1 121 ? 27.047 -19.047 2.713 1 48.03 121 ASP B C 1
ATOM 4661 O O . ASP B 1 121 ? 27.5 -19.172 3.855 1 48.03 121 ASP B O 1
ATOM 4665 N N . THR B 1 122 ? 26.203 -18.203 2.869 1 50.16 122 THR B N 1
ATOM 4666 C CA . THR B 1 122 ? 25.391 -18.391 4.062 1 50.16 122 THR B CA 1
ATOM 4667 C C . THR B 1 122 ? 24.562 -19.672 3.947 1 50.16 122 THR B C 1
ATOM 4669 O O . THR B 1 122 ? 23.781 -19.828 3.004 1 50.16 122 THR B O 1
ATOM 4672 N N . ALA B 1 123 ? 25.016 -20.766 4.676 1 51.44 123 ALA B N 1
ATOM 4673 C CA . ALA B 1 123 ? 24.562 -22.156 4.766 1 51.44 123 ALA B CA 1
ATOM 4674 C C . ALA B 1 123 ? 23.094 -22.234 5.184 1 51.44 123 ALA B C 1
ATOM 4676 O O . ALA B 1 123 ? 22.781 -22.141 6.367 1 51.44 123 ALA B O 1
ATOM 4677 N N . LEU B 1 124 ? 22.109 -21.797 4.406 1 60.12 124 LEU B N 1
ATOM 4678 C CA . LEU B 1 124 ? 20.75 -22.141 4.824 1 60.12 124 LEU B CA 1
ATOM 4679 C C . LEU B 1 124 ? 20.453 -23.609 4.559 1 60.12 124 LEU B C 1
ATOM 4681 O O . LEU B 1 124 ? 20.891 -24.156 3.553 1 60.12 124 LEU B O 1
ATOM 4685 N N . SER B 1 125 ? 20.047 -24.406 5.742 1 68.12 125 SER B N 1
ATOM 4686 C CA . SER B 1 125 ? 19.672 -25.812 5.695 1 68.12 125 SER B CA 1
ATOM 4687 C C . SER B 1 125 ? 18.297 -26 5.062 1 68.12 125 SER B C 1
ATOM 4689 O O . SER B 1 125 ? 17.422 -25.141 5.199 1 68.12 125 SER B O 1
ATOM 4691 N N . THR B 1 126 ? 18.188 -27.031 4.141 1 69.75 126 THR B N 1
ATOM 4692 C CA . THR B 1 126 ? 16.906 -27.438 3.561 1 69.75 126 THR B CA 1
ATOM 4693 C C . THR B 1 126 ? 15.875 -27.688 4.656 1 69.75 126 THR B C 1
ATOM 4695 O O . THR B 1 126 ? 14.703 -27.344 4.5 1 69.75 126 THR B O 1
ATOM 4698 N N . LEU B 1 127 ? 16.406 -28.312 5.668 1 74.31 127 LEU B N 1
ATOM 4699 C CA . LEU B 1 127 ? 15.5 -28.594 6.785 1 74.31 127 LEU B CA 1
ATOM 4700 C C . LEU B 1 127 ? 14.969 -27.281 7.375 1 74.31 127 LEU B C 1
ATOM 4702 O O . LEU B 1 127 ? 13.773 -27.172 7.68 1 74.31 127 LEU B O 1
ATOM 4706 N N . ASP B 1 128 ? 15.82 -26.344 7.527 1 73.94 128 ASP B N 1
ATOM 4707 C CA . ASP B 1 128 ? 15.391 -25.047 8.062 1 73.94 128 ASP B CA 1
ATOM 4708 C C . ASP B 1 128 ? 14.352 -24.406 7.16 1 73.94 128 ASP B C 1
ATOM 4710 O O . ASP B 1 128 ? 13.367 -23.844 7.648 1 73.94 128 ASP B O 1
ATOM 4714 N N . THR B 1 129 ? 14.594 -24.516 5.891 1 73.31 129 THR B N 1
ATOM 4715 C CA . THR B 1 129 ? 13.664 -23.922 4.938 1 73.31 129 THR B CA 1
ATOM 4716 C C . THR B 1 129 ? 12.297 -24.594 5.016 1 73.31 129 THR B C 1
ATOM 4718 O O . THR B 1 129 ? 11.266 -23.922 4.949 1 73.31 129 THR B O 1
ATOM 4721 N N . PHE B 1 130 ? 12.375 -25.906 5.121 1 76.5 130 PHE B N 1
ATOM 4722 C CA . PHE B 1 130 ? 11.125 -26.641 5.238 1 76.5 130 PHE B CA 1
ATOM 4723 C C . PHE B 1 130 ? 10.406 -26.297 6.535 1 76.5 130 PHE B C 1
ATOM 4725 O O . PHE B 1 130 ? 9.195 -26.062 6.535 1 76.5 130 PHE B O 1
ATOM 4732 N N . LEU B 1 131 ? 11.102 -26.312 7.613 1 79.19 131 LEU B N 1
ATOM 4733 C CA . LEU B 1 131 ? 10.516 -25.984 8.914 1 79.19 131 LEU B CA 1
ATOM 4734 C C . LEU B 1 131 ? 9.984 -24.547 8.922 1 79.19 131 LEU B C 1
ATOM 4736 O O . LEU B 1 131 ? 8.977 -24.266 9.57 1 79.19 131 LEU B O 1
ATOM 4740 N N . ASP B 1 132 ? 10.672 -23.703 8.281 1 79.75 132 ASP B N 1
ATOM 4741 C CA . ASP B 1 132 ? 10.219 -22.312 8.188 1 79.75 132 ASP B CA 1
ATOM 4742 C C . ASP B 1 132 ? 8.867 -22.219 7.488 1 79.75 132 ASP B C 1
ATOM 4744 O O . ASP B 1 132 ? 8.031 -21.391 7.844 1 79.75 132 ASP B O 1
ATOM 4748 N N . GLN B 1 133 ? 8.711 -23.062 6.504 1 77.75 133 GLN B N 1
ATOM 4749 C CA . GLN B 1 133 ? 7.422 -23.047 5.82 1 77.75 133 GLN B CA 1
ATOM 4750 C C . GLN B 1 133 ? 6.297 -23.469 6.766 1 77.75 133 GLN B C 1
ATOM 4752 O O . GLN B 1 133 ? 5.211 -22.891 6.738 1 77.75 133 GLN B O 1
ATOM 4757 N N . ILE B 1 134 ? 6.52 -24.453 7.508 1 81.19 134 ILE B N 1
ATOM 4758 C CA . ILE B 1 134 ? 5.527 -24.922 8.477 1 81.19 134 ILE B CA 1
ATOM 4759 C C . ILE B 1 134 ? 5.273 -23.812 9.508 1 81.19 134 ILE B C 1
ATOM 4761 O O . ILE B 1 134 ? 4.125 -23.547 9.867 1 81.19 134 ILE B O 1
ATOM 4765 N N . ARG B 1 135 ? 6.348 -23.234 9.953 1 83.38 135 ARG B N 1
ATOM 4766 C CA . ARG B 1 135 ? 6.203 -22.125 10.891 1 83.38 135 ARG B CA 1
ATOM 4767 C C . ARG B 1 135 ? 5.371 -21 10.289 1 83.38 135 ARG B C 1
ATOM 4769 O O . ARG B 1 135 ? 4.543 -20.391 10.977 1 83.38 135 ARG B O 1
ATOM 4776 N N . ASN B 1 136 ? 5.566 -20.766 9.055 1 84.75 136 ASN B N 1
ATOM 4777 C CA . ASN B 1 136 ? 4.859 -19.672 8.383 1 84.75 136 ASN B CA 1
ATOM 4778 C C . ASN B 1 136 ? 3.395 -20.031 8.133 1 84.75 136 ASN B C 1
ATOM 4780 O O . ASN B 1 136 ? 2.564 -19.141 7.926 1 84.75 136 ASN B O 1
ATOM 4784 N N . MET B 1 137 ? 3.109 -21.344 8.125 1 85.19 137 MET B N 1
ATOM 4785 C CA . MET B 1 137 ? 1.712 -21.75 8.023 1 85.19 137 MET B CA 1
ATOM 4786 C C . MET B 1 137 ? 0.932 -21.344 9.266 1 85.19 137 MET B C 1
ATOM 4788 O O . MET B 1 137 ? -0.287 -21.172 9.211 1 85.19 137 MET B O 1
ATOM 4792 N N . PHE B 1 138 ? 1.676 -21.188 10.391 1 86.44 138 PHE B N 1
ATOM 4793 C CA . PHE B 1 138 ? 1.046 -20.844 11.656 1 86.44 138 PHE B CA 1
ATOM 4794 C C . PHE B 1 138 ? 1.739 -19.656 12.305 1 86.44 138 PHE B C 1
ATOM 4796 O O . PHE B 1 138 ? 2.381 -19.797 13.344 1 86.44 138 PHE B O 1
ATOM 4803 N N . PRO B 1 139 ? 1.514 -18.516 11.758 1 83.44 139 PRO B N 1
ATOM 4804 C CA . PRO B 1 139 ? 2.18 -17.344 12.312 1 83.44 139 PRO B CA 1
ATOM 4805 C C . PRO B 1 139 ? 1.701 -17 13.719 1 83.44 139 PRO B C 1
ATOM 4807 O O . PRO B 1 139 ? 0.53 -17.203 14.047 1 83.44 139 PRO B O 1
ATOM 4810 N N . GLU B 1 140 ? 2.584 -16.438 14.602 1 76.5 140 GLU B N 1
ATOM 4811 C CA . GLU B 1 140 ? 2.266 -16.047 15.969 1 76.5 140 GLU B CA 1
ATOM 4812 C C . GLU B 1 140 ? 1.301 -14.867 16 1 76.5 140 GLU B C 1
ATOM 4814 O O . GLU B 1 140 ? 0.563 -14.688 16.984 1 76.5 140 GLU B O 1
ATOM 4819 N N . ASN B 1 141 ? 1.348 -14.047 15.008 1 80.62 141 ASN B N 1
ATOM 4820 C CA . ASN B 1 141 ? 0.518 -12.859 14.883 1 80.62 141 ASN B CA 1
ATOM 4821 C C . ASN B 1 141 ? -0.019 -12.688 13.469 1 80.62 141 ASN B C 1
ATOM 4823 O O . ASN B 1 141 ? 0.75 -12.477 12.531 1 80.62 141 ASN B O 1
ATOM 4827 N N . ILE B 1 142 ? -1.267 -12.68 13.297 1 83.5 142 ILE B N 1
ATOM 4828 C CA . ILE B 1 142 ? -1.908 -12.688 11.992 1 83.5 142 ILE B CA 1
ATOM 4829 C C . ILE B 1 142 ? -1.718 -11.336 11.312 1 83.5 142 ILE B C 1
ATOM 4831 O O . ILE B 1 142 ? -1.632 -11.258 10.078 1 83.5 142 ILE B O 1
ATOM 4835 N N . ILE B 1 143 ? -1.687 -10.258 12 1 87.56 143 ILE B N 1
ATOM 4836 C CA . ILE B 1 143 ? -1.459 -8.938 11.414 1 87.56 143 ILE B CA 1
ATOM 4837 C C . ILE B 1 143 ? -0.016 -8.836 10.93 1 87.56 143 ILE B C 1
ATOM 4839 O O . ILE B 1 143 ? 0.239 -8.312 9.836 1 87.56 143 ILE B O 1
ATOM 4843 N N . GLN B 1 144 ? 0.855 -9.336 11.758 1 85.88 144 GLN B N 1
ATOM 4844 C CA . GLN B 1 144 ? 2.258 -9.352 11.352 1 85.88 144 GLN B CA 1
ATOM 4845 C C . GLN B 1 144 ? 2.455 -10.172 10.078 1 85.88 144 GLN B C 1
ATOM 4847 O O . GLN B 1 144 ? 3.295 -9.836 9.242 1 85.88 144 GLN B O 1
ATOM 4852 N N . ALA B 1 145 ? 1.712 -11.227 9.922 1 87.44 145 ALA B N 1
ATOM 4853 C CA . ALA B 1 145 ? 1.794 -12.102 8.758 1 87.44 145 ALA B CA 1
ATOM 4854 C C . ALA B 1 145 ? 1.433 -11.352 7.48 1 87.44 145 ALA B C 1
ATOM 4856 O O . ALA B 1 145 ? 1.754 -11.797 6.375 1 87.44 145 ALA B O 1
ATOM 4857 N N . THR B 1 146 ? 0.779 -10.195 7.625 1 91.12 146 THR B N 1
ATOM 4858 C CA . THR B 1 146 ? 0.368 -9.445 6.445 1 91.12 146 THR B CA 1
ATOM 4859 C C . THR B 1 146 ? 1.554 -8.695 5.84 1 91.12 146 THR B C 1
ATOM 4861 O O . THR B 1 146 ? 1.476 -8.211 4.711 1 91.12 146 THR B O 1
ATOM 4864 N N . PHE B 1 147 ? 2.68 -8.625 6.633 1 88.94 147 PHE B N 1
ATOM 4865 C CA . PHE B 1 147 ? 3.777 -7.859 6.055 1 88.94 147 PHE B CA 1
ATOM 4866 C C . PHE B 1 147 ? 5.121 -8.484 6.406 1 88.94 147 PHE B C 1
ATOM 4868 O O . PHE B 1 147 ? 6.172 -7.988 5.996 1 88.94 147 PHE B O 1
ATOM 4875 N N . GLN B 1 148 ? 5.082 -9.523 7.238 1 87.75 148 GLN B N 1
ATOM 4876 C CA . GLN B 1 148 ? 6.344 -10.164 7.594 1 87.75 148 GLN B CA 1
ATOM 4877 C C . GLN B 1 148 ? 6.203 -11.68 7.625 1 87.75 148 GLN B C 1
ATOM 4879 O O . GLN B 1 148 ? 5.113 -12.203 7.859 1 87.75 148 GLN B O 1
ATOM 4884 N N . GLN B 1 149 ? 7.266 -12.391 7.359 1 85.31 149 GLN B N 1
ATOM 4885 C CA . GLN B 1 149 ? 7.352 -13.836 7.508 1 85.31 149 GLN B CA 1
ATOM 4886 C C . GLN B 1 149 ? 8.641 -14.242 8.219 1 85.31 149 GLN B C 1
ATOM 4888 O O . GLN B 1 149 ? 9.586 -13.453 8.305 1 85.31 149 GLN B O 1
ATOM 4893 N N . VAL B 1 150 ? 8.641 -15.422 8.781 1 79.88 150 VAL B N 1
ATOM 4894 C CA . VAL B 1 150 ? 9.766 -15.867 9.602 1 79.88 150 VAL B CA 1
ATOM 4895 C C . VAL B 1 150 ? 10.742 -16.672 8.742 1 79.88 150 VAL B C 1
ATOM 4897 O O . VAL B 1 150 ? 10.328 -17.422 7.855 1 79.88 150 VAL B O 1
ATOM 4900 N N . GLN B 1 151 ? 11.961 -16.406 8.867 1 81.25 151 GLN B N 1
ATOM 4901 C CA . GLN B 1 151 ? 13.023 -17.156 8.211 1 81.25 151 GLN B CA 1
ATOM 4902 C C . GLN B 1 151 ? 14.18 -17.422 9.164 1 81.25 151 GLN B C 1
ATOM 4904 O O . GLN B 1 151 ? 14.531 -16.578 9.977 1 81.25 151 GLN B O 1
ATOM 4909 N N . THR B 1 152 ? 14.695 -18.547 9.078 1 78.12 152 THR B N 1
ATOM 4910 C CA . THR B 1 152 ? 15.844 -18.906 9.898 1 78.12 152 THR B CA 1
ATOM 4911 C C . THR B 1 152 ? 17.125 -18.312 9.32 1 78.12 152 THR B C 1
ATOM 4913 O O . THR B 1 152 ? 17.359 -18.391 8.117 1 78.12 152 THR B O 1
ATOM 4916 N N . ASN B 1 153 ? 17.797 -17.594 10.109 1 77.25 153 ASN B N 1
ATOM 4917 C CA . ASN B 1 153 ? 19.094 -17.047 9.758 1 77.25 153 ASN B CA 1
ATOM 4918 C C . ASN B 1 153 ? 20.172 -17.484 10.758 1 77.25 153 ASN B C 1
ATOM 4920 O O . ASN B 1 153 ? 19.844 -17.875 11.883 1 77.25 153 ASN B O 1
ATOM 4924 N N . TYR B 1 154 ? 21.344 -17.516 10.273 1 70.25 154 TYR B N 1
ATOM 4925 C CA . TYR B 1 154 ? 22.438 -17.922 11.148 1 70.25 154 TYR B CA 1
ATOM 4926 C C . TYR B 1 154 ? 23.328 -16.734 11.508 1 70.25 154 TYR B C 1
ATOM 4928 O O . TYR B 1 154 ? 23.734 -15.984 10.625 1 70.25 154 TYR B O 1
ATOM 4936 N N . VAL B 1 155 ? 23.375 -16.453 12.711 1 70.75 155 VAL B N 1
ATOM 4937 C CA . VAL B 1 155 ? 24.234 -15.367 13.18 1 70.75 155 VAL B CA 1
ATOM 4938 C C . VAL B 1 155 ? 25.438 -15.938 13.938 1 70.75 155 VAL B C 1
ATOM 4940 O O . VAL B 1 155 ? 25.297 -16.938 14.648 1 70.75 155 VAL B O 1
ATOM 4943 N N . ALA B 1 156 ? 26.625 -15.273 13.656 1 67.62 156 ALA B N 1
ATOM 4944 C CA . ALA B 1 156 ? 27.844 -15.688 14.328 1 67.62 156 ALA B CA 1
ATOM 4945 C C . ALA B 1 156 ? 27.828 -15.281 15.797 1 67.62 156 ALA B C 1
ATOM 4947 O O . ALA B 1 156 ? 27.531 -14.133 16.125 1 67.62 156 ALA B O 1
ATOM 4948 N N . VAL B 1 157 ? 27.75 -16.188 16.594 1 63.62 157 VAL B N 1
ATOM 4949 C CA . VAL B 1 157 ? 27.875 -15.891 18.016 1 63.62 157 VAL B CA 1
ATOM 4950 C C . VAL B 1 157 ? 29.312 -16.109 18.469 1 63.62 157 VAL B C 1
ATOM 4952 O O . VAL B 1 157 ? 29.938 -17.109 18.109 1 63.62 157 VAL B O 1
ATOM 4955 N N . LYS B 1 158 ? 29.844 -15.031 19.016 1 60.53 158 LYS B N 1
ATOM 4956 C CA . LYS B 1 158 ? 31.188 -15.094 19.578 1 60.53 158 LYS B CA 1
ATOM 4957 C C . LYS B 1 158 ? 31.297 -16.219 20.609 1 60.53 158 LYS B C 1
ATOM 4959 O O . LYS B 1 158 ? 30.422 -16.375 21.453 1 60.53 158 LYS B O 1
ATOM 4964 N N . PRO B 1 159 ? 32.219 -17.109 20.234 1 52.94 159 PRO B N 1
ATOM 4965 C CA . PRO B 1 159 ? 32.406 -18.156 21.25 1 52.94 159 PRO B CA 1
ATOM 4966 C C . PRO B 1 159 ? 32.656 -17.594 22.641 1 52.94 159 PRO B C 1
ATOM 4968 O O . PRO B 1 159 ? 33.219 -16.516 22.781 1 52.94 159 PRO B O 1
ATOM 4971 N N . LYS B 1 160 ? 31.797 -17.953 23.516 1 49.09 160 LYS B N 1
ATOM 4972 C CA . LYS B 1 160 ? 32.156 -17.641 24.906 1 49.09 160 LYS B CA 1
ATOM 4973 C C . LYS B 1 160 ? 33.625 -17.875 25.156 1 49.09 160 LYS B C 1
ATOM 4975 O O . LYS B 1 160 ? 34.188 -18.891 24.719 1 49.09 160 LYS B O 1
ATOM 4980 N N . MET B 1 161 ? 34.25 -16.766 25.406 1 48.25 161 MET B N 1
ATOM 4981 C CA . MET B 1 161 ? 35.625 -16.875 25.828 1 48.25 161 MET B CA 1
ATOM 4982 C C . MET B 1 161 ? 35.812 -17.984 26.859 1 48.25 161 MET B C 1
ATOM 4984 O O . MET B 1 161 ? 35.156 -17.984 27.906 1 48.25 161 MET B O 1
ATOM 4988 N N . GLN B 1 162 ? 35.719 -19.219 26.531 1 41.28 162 GLN B N 1
ATOM 4989 C CA . GLN B 1 162 ? 36.219 -20.031 27.625 1 41.28 162 GLN B CA 1
ATOM 4990 C C . GLN B 1 162 ? 37.688 -19.703 27.906 1 41.28 162 GLN B C 1
ATOM 4992 O O . GLN B 1 162 ? 38.531 -19.734 27 1 41.28 162 GLN B O 1
ATOM 4997 N N . ARG B 1 163 ? 37.875 -18.891 28.906 1 41.59 163 ARG B N 1
ATOM 4998 C CA . ARG B 1 163 ? 39.219 -18.703 29.453 1 41.59 163 ARG B CA 1
ATOM 4999 C C . ARG B 1 163 ? 39.938 -20.031 29.609 1 41.59 163 ARG B C 1
ATOM 5001 O O . ARG B 1 163 ? 39.938 -20.641 30.672 1 41.59 163 ARG B O 1
ATOM 5008 N N . ALA B 1 164 ? 39.812 -21.094 28.844 1 40.31 164 ALA B N 1
ATOM 5009 C CA . ALA B 1 164 ? 40.812 -22.062 29.281 1 40.31 164 ALA B CA 1
ATOM 5010 C C . ALA B 1 164 ? 42.219 -21.5 29.062 1 40.31 164 ALA B C 1
ATOM 5012 O O . ALA B 1 164 ? 42.406 -20.5 28.375 1 40.31 164 ALA B O 1
ATOM 5013 N N . GLY B 1 165 ? 43.375 -22.328 29.156 1 41.66 165 GLY B N 1
ATOM 5014 C CA . GLY B 1 165 ? 44.781 -21.969 29.141 1 41.66 165 GLY B CA 1
ATOM 5015 C C . GLY B 1 165 ? 45.156 -21.062 27.984 1 41.66 165 GLY B C 1
ATOM 5016 O O . GLY B 1 165 ? 44.312 -20.719 27.172 1 41.66 165 GLY B O 1
ATOM 5017 N N . GLY B 1 166 ? 46.5 -20.984 27.562 1 44.62 166 GLY B N 1
ATOM 5018 C CA . GLY B 1 166 ? 47.406 -20.234 26.703 1 44.62 166 GLY B CA 1
ATOM 5019 C C . GLY B 1 166 ? 46.875 -20.047 25.297 1 44.62 166 GLY B C 1
ATOM 5020 O O . GLY B 1 166 ? 47.25 -19.078 24.609 1 44.62 166 GLY B O 1
ATOM 5021 N N . ASN B 1 167 ? 46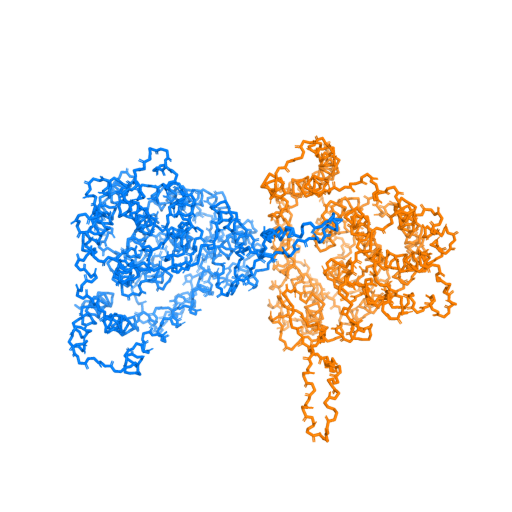.625 -21.125 24.547 1 43.47 167 ASN B N 1
ATOM 5022 C CA . ASN B 1 167 ? 46.469 -21.016 23.109 1 43.47 167 ASN B CA 1
ATOM 5023 C C . ASN B 1 167 ? 45.062 -20.562 22.719 1 43.47 167 ASN B C 1
ATOM 5025 O O . ASN B 1 167 ? 44.094 -21.234 23.016 1 43.47 167 ASN B O 1
ATOM 5029 N N . THR B 1 168 ? 44.781 -19.266 22.828 1 46.72 168 THR B N 1
ATOM 5030 C CA . THR B 1 168 ? 43.594 -18.594 22.359 1 46.72 168 THR B CA 1
ATOM 5031 C C . THR B 1 168 ? 43.219 -19.094 20.969 1 46.72 168 THR B C 1
ATOM 5033 O O . THR B 1 168 ? 43.781 -18.672 19.969 1 46.72 168 THR B O 1
ATOM 5036 N N . THR B 1 169 ? 43.094 -20.328 20.781 1 44.62 169 THR B N 1
ATOM 5037 C CA . THR B 1 169 ? 42.594 -20.703 19.453 1 44.62 169 THR B CA 1
ATOM 5038 C C . THR B 1 169 ? 41.25 -20.016 19.172 1 44.62 169 THR B C 1
ATOM 5040 O O . THR B 1 169 ? 40.312 -20.125 19.984 1 44.62 169 THR B O 1
ATOM 5043 N N . LEU B 1 170 ? 41.25 -18.891 18.562 1 48.69 170 LEU B N 1
ATOM 5044 C CA . LEU B 1 170 ? 40.094 -18.203 17.984 1 48.69 170 LEU B CA 1
ATOM 5045 C C . LEU B 1 170 ? 39.125 -19.203 17.391 1 48.69 170 LEU B C 1
ATOM 5047 O O . LEU B 1 170 ? 39.406 -19.812 16.359 1 48.69 170 LEU B O 1
ATOM 5051 N N . GLU B 1 171 ? 38.438 -19.938 18.141 1 52.69 171 GLU B N 1
ATOM 5052 C CA . GLU B 1 171 ? 37.438 -20.844 17.625 1 52.69 171 GLU B CA 1
ATOM 5053 C C . GLU B 1 171 ? 36.438 -20.125 16.703 1 52.69 171 GLU B C 1
ATOM 5055 O O . GLU B 1 171 ? 36.156 -18.938 16.906 1 52.69 171 GLU B O 1
ATOM 5060 N N . LYS B 1 172 ? 36.312 -20.719 15.57 1 59.38 172 LYS B N 1
ATOM 5061 C CA . LYS B 1 172 ? 35.406 -20.266 14.523 1 59.38 172 LYS B CA 1
ATOM 5062 C C . LYS B 1 172 ? 34.031 -19.953 15.102 1 59.38 172 LYS B C 1
ATOM 5064 O O . LYS B 1 172 ? 33.531 -20.672 15.977 1 59.38 172 LYS B O 1
ATOM 5069 N N . PRO B 1 173 ? 33.594 -18.719 14.969 1 61.12 173 PRO B N 1
ATOM 5070 C CA . PRO B 1 173 ? 32.281 -18.328 15.461 1 61.12 173 PRO B CA 1
ATOM 5071 C C . PRO B 1 173 ? 31.203 -19.375 15.148 1 61.12 173 PRO B C 1
ATOM 5073 O O . PRO B 1 173 ? 31.234 -20 14.078 1 61.12 173 PRO B O 1
ATOM 5076 N N . ILE B 1 174 ? 30.734 -20.016 16.25 1 65.81 174 ILE B N 1
ATOM 5077 C CA . ILE B 1 174 ? 29.625 -20.953 16.078 1 65.81 174 ILE B CA 1
ATOM 5078 C C . ILE B 1 174 ? 28.406 -20.219 15.523 1 65.81 174 ILE B C 1
ATOM 5080 O O . ILE B 1 174 ? 28.016 -19.172 16.047 1 65.81 174 ILE B O 1
ATOM 5084 N N . MET B 1 175 ? 27.953 -20.75 14.359 1 72.94 175 MET B N 1
ATOM 5085 C CA . MET B 1 175 ? 26.75 -20.188 13.758 1 72.94 175 MET B CA 1
ATOM 5086 C C . MET B 1 175 ? 25.5 -20.719 14.43 1 72.94 175 MET B C 1
ATOM 5088 O O . MET B 1 175 ? 25.312 -21.938 14.508 1 72.94 175 MET B O 1
ATOM 5092 N N . LYS B 1 176 ? 24.812 -19.875 15.18 1 73.12 176 LYS B N 1
ATOM 5093 C CA . LYS B 1 176 ? 23.547 -20.25 15.805 1 73.12 176 LYS B CA 1
ATOM 5094 C C . LYS B 1 176 ? 22.359 -19.797 14.961 1 73.12 176 LYS B C 1
ATOM 5096 O O . LYS B 1 176 ? 22.359 -18.688 14.422 1 73.12 176 LYS B O 1
ATOM 5101 N N . PRO B 1 177 ? 21.375 -20.828 14.805 1 76.88 177 PRO B N 1
ATOM 5102 C CA . PRO B 1 177 ? 20.172 -20.453 14.055 1 76.88 177 PRO B CA 1
ATOM 5103 C C . PRO B 1 177 ? 19.266 -19.5 14.844 1 76.88 177 PRO B C 1
ATOM 5105 O O . PRO B 1 177 ? 19.094 -19.672 16.047 1 76.88 177 PRO B O 1
ATOM 5108 N N . ILE B 1 178 ? 18.891 -18.469 14.281 1 77.88 178 ILE B N 1
ATOM 5109 C CA . ILE B 1 178 ? 17.938 -17.531 14.875 1 77.88 178 ILE B CA 1
ATOM 5110 C C . ILE B 1 178 ? 16.781 -17.281 13.898 1 77.88 178 ILE B C 1
ATOM 5112 O O . ILE B 1 178 ? 16.969 -17.328 12.688 1 77.88 178 ILE B O 1
ATOM 5116 N N . LEU B 1 179 ? 15.641 -17.203 14.461 1 81.06 179 LEU B N 1
ATOM 5117 C CA . LEU B 1 179 ? 14.484 -16.859 13.648 1 81.06 179 LEU B CA 1
ATOM 5118 C C . LEU B 1 179 ? 14.406 -15.344 13.414 1 81.06 179 LEU B C 1
ATOM 5120 O O . LEU B 1 179 ? 14.453 -14.562 14.367 1 81.06 179 LEU B O 1
ATOM 5124 N N . GLU B 1 180 ? 14.375 -14.945 12.18 1 84.19 180 GLU B N 1
ATOM 5125 C CA . GLU B 1 180 ? 14.289 -13.531 11.828 1 84.19 180 GLU B CA 1
ATOM 5126 C C . GLU B 1 180 ? 13.055 -13.25 10.977 1 84.19 180 GLU B C 1
ATOM 5128 O O . GLU B 1 180 ? 12.641 -14.094 10.172 1 84.19 180 GLU B O 1
ATOM 5133 N N . TYR B 1 181 ? 12.5 -12.094 11.195 1 83.19 181 TYR B N 1
ATOM 5134 C CA . TYR B 1 181 ? 11.359 -11.664 10.391 1 83.19 181 TYR B CA 1
ATOM 5135 C C . TYR B 1 181 ? 11.82 -10.828 9.203 1 83.19 181 TYR B C 1
ATOM 5137 O O . TYR B 1 181 ? 12.609 -9.898 9.359 1 83.19 181 TYR B O 1
ATOM 5145 N N . THR B 1 182 ? 11.414 -11.227 8.07 1 82.94 182 THR B N 1
ATOM 5146 C CA . THR B 1 182 ? 11.703 -10.492 6.844 1 82.94 182 THR B CA 1
ATOM 5147 C C . THR B 1 182 ? 10.461 -9.734 6.363 1 82.94 182 THR B C 1
ATOM 5149 O O . THR B 1 182 ? 9.336 -10.18 6.59 1 82.94 182 THR B O 1
ATOM 5152 N N . ASN B 1 183 ? 10.688 -8.547 5.645 1 80.94 183 ASN B N 1
ATOM 5153 C CA . ASN B 1 183 ? 9.594 -7.703 5.184 1 80.94 183 ASN B CA 1
ATOM 5154 C C . ASN B 1 183 ? 8.953 -8.258 3.916 1 80.94 183 ASN B C 1
ATOM 5156 O O . ASN B 1 183 ? 9.039 -7.648 2.85 1 80.94 183 ASN B O 1
ATOM 5160 N N . GLU B 1 184 ? 8.352 -9.398 4.027 1 83.56 184 GLU B N 1
ATOM 5161 C CA . GLU B 1 184 ? 7.57 -10.039 2.977 1 83.56 184 GLU B CA 1
ATOM 5162 C C . GLU B 1 184 ? 6.266 -10.609 3.527 1 83.56 184 GLU B C 1
ATOM 5164 O O . GLU B 1 184 ? 6.242 -11.18 4.621 1 83.56 184 GLU B O 1
ATOM 5169 N N . MET B 1 185 ? 5.281 -10.438 2.811 1 86.19 185 MET B N 1
ATOM 5170 C CA . MET B 1 185 ? 3.98 -10.938 3.242 1 86.19 185 MET B CA 1
ATOM 5171 C C . MET B 1 185 ? 3.998 -12.453 3.389 1 86.19 185 MET B C 1
ATOM 5173 O O . MET B 1 185 ? 4.543 -13.156 2.537 1 86.19 185 MET B O 1
ATOM 5177 N N . ASN B 1 186 ? 3.479 -12.961 4.508 1 87.31 186 ASN B N 1
ATOM 5178 C CA . ASN B 1 186 ? 3.297 -14.383 4.738 1 87.31 186 ASN B CA 1
ATOM 5179 C C . ASN B 1 186 ? 1.968 -14.883 4.172 1 87.31 186 ASN B C 1
ATOM 5181 O O . ASN B 1 186 ? 1.024 -15.133 4.922 1 87.31 186 ASN B O 1
ATOM 5185 N N . VAL B 1 187 ? 1.968 -15.07 2.887 1 87 187 VAL B N 1
ATOM 5186 C CA . VAL B 1 187 ? 0.745 -15.43 2.178 1 87 187 VAL B CA 1
ATOM 5187 C C . VAL B 1 187 ? 0.253 -16.797 2.658 1 87 187 VAL B C 1
ATOM 5189 O O . VAL B 1 187 ? -0.95 -17 2.836 1 87 187 VAL B O 1
ATOM 5192 N N . LEU B 1 188 ? 1.161 -17.703 2.92 1 86.5 188 LEU B N 1
ATOM 5193 C CA . LEU B 1 188 ? 0.795 -19.047 3.361 1 86.5 188 LEU B CA 1
ATOM 5194 C C . LEU B 1 188 ? 0.058 -19 4.695 1 86.5 188 LEU B C 1
ATOM 5196 O O . LEU B 1 188 ? -0.986 -19.625 4.855 1 86.5 188 LEU B O 1
ATOM 5200 N N . GLY B 1 189 ? 0.648 -18.312 5.625 1 89.06 189 GLY B N 1
ATOM 5201 C CA . GLY B 1 189 ? -0.007 -18.156 6.91 1 89.06 189 GLY B CA 1
ATOM 5202 C C . GLY B 1 189 ? -1.384 -17.516 6.805 1 89.06 189 GLY B C 1
ATOM 5203 O O . GLY B 1 189 ? -2.311 -17.922 7.512 1 89.06 189 GLY B O 1
ATOM 5204 N N . LEU B 1 190 ? -1.545 -16.547 5.938 1 91.38 190 LEU B N 1
ATOM 5205 C CA . LEU B 1 190 ? -2.828 -15.898 5.723 1 91.38 190 LEU B CA 1
ATOM 5206 C C . LEU B 1 190 ? -3.842 -16.875 5.125 1 91.38 190 LEU B C 1
ATOM 5208 O O . LEU B 1 190 ? -5.008 -16.875 5.527 1 91.38 190 LEU B O 1
ATOM 5212 N N . ILE B 1 191 ? -3.416 -17.688 4.184 1 90.12 191 ILE B N 1
ATOM 5213 C CA . ILE B 1 191 ? -4.305 -18.656 3.555 1 90.12 191 ILE B CA 1
ATOM 5214 C C . ILE B 1 191 ? -4.785 -19.672 4.594 1 90.12 191 ILE B C 1
ATOM 5216 O O . ILE B 1 191 ? -5.973 -20 4.652 1 90.12 191 ILE B O 1
ATOM 5220 N N . VAL B 1 192 ? -3.867 -20.172 5.441 1 90.12 192 VAL B N 1
ATOM 5221 C CA . VAL B 1 192 ? -4.23 -21.141 6.469 1 90.12 192 VAL B CA 1
ATOM 5222 C C . VAL B 1 192 ? -5.246 -20.531 7.43 1 90.12 192 VAL B C 1
ATOM 5224 O O . VAL B 1 192 ? -6.266 -21.141 7.742 1 90.12 192 VAL B O 1
ATOM 5227 N N . PHE B 1 193 ? -4.969 -19.359 7.898 1 91.88 193 PHE B N 1
ATOM 5228 C CA . PHE B 1 193 ? -5.883 -18.688 8.805 1 91.88 193 PHE B CA 1
ATOM 5229 C C . PHE B 1 193 ? -7.242 -18.469 8.141 1 91.88 193 PHE B C 1
ATOM 5231 O O . PHE B 1 193 ? -8.281 -18.75 8.742 1 91.88 193 PHE B O 1
ATOM 5238 N N . CYS B 1 194 ? -7.242 -17.906 6.918 1 93.62 194 CYS B N 1
ATOM 5239 C CA . CYS B 1 194 ? -8.477 -17.609 6.207 1 93.62 194 CYS B CA 1
ATOM 5240 C C . CYS B 1 194 ? -9.266 -18.875 5.922 1 93.62 194 CYS B C 1
ATOM 5242 O O . CYS B 1 194 ? -10.5 -18.875 5.93 1 93.62 194 CYS B O 1
ATOM 5244 N N . THR B 1 195 ? -8.555 -19.953 5.629 1 92 195 THR B N 1
ATOM 5245 C CA . THR B 1 195 ? -9.219 -21.234 5.426 1 92 195 THR B CA 1
ATOM 5246 C C . THR B 1 195 ? -9.945 -21.672 6.691 1 92 195 THR B C 1
ATOM 5248 O O . THR B 1 195 ? -11.117 -22.062 6.637 1 92 195 THR B O 1
ATOM 5251 N N . GLY B 1 196 ? -9.234 -21.672 7.883 1 92.56 196 GLY B N 1
ATOM 5252 C CA . GLY B 1 196 ? -9.891 -21.984 9.141 1 92.56 196 GLY B CA 1
ATOM 5253 C C . GLY B 1 196 ? -11.086 -21.094 9.43 1 92.56 196 GLY B C 1
ATOM 5254 O O . GLY B 1 196 ? -12.148 -21.594 9.82 1 92.56 196 GLY B O 1
ATOM 5255 N N . PHE B 1 197 ? -10.945 -19.781 9.203 1 93.69 197 PHE B N 1
ATOM 5256 C CA . PHE B 1 197 ? -12.008 -18.812 9.414 1 93.69 197 PHE B CA 1
ATOM 5257 C C . PHE B 1 197 ? -13.203 -19.125 8.516 1 93.69 197 PHE B C 1
ATOM 5259 O O . PHE B 1 197 ? -14.352 -19.141 8.977 1 93.69 197 PHE B O 1
ATOM 5266 N N . GLY B 1 198 ? -12.969 -19.375 7.219 1 93.19 198 GLY B N 1
ATOM 5267 C CA . GLY B 1 198 ? -14.008 -19.688 6.254 1 93.19 198 GLY B CA 1
ATOM 5268 C C . GLY B 1 198 ? -14.758 -20.969 6.582 1 93.19 198 GLY B C 1
ATOM 5269 O O . GLY B 1 198 ? -15.984 -21.016 6.488 1 93.19 198 GLY B O 1
ATOM 5270 N N . VAL B 1 199 ? -14.055 -21.984 7.004 1 91.94 199 VAL B N 1
ATOM 5271 C CA . VAL B 1 199 ? -14.664 -23.25 7.352 1 91.94 199 VAL B CA 1
ATOM 5272 C C . VAL B 1 199 ? -15.57 -23.078 8.57 1 91.94 199 VAL B C 1
ATOM 5274 O O . VAL B 1 199 ? -16.672 -23.641 8.617 1 91.94 199 VAL B O 1
ATOM 5277 N N . ILE B 1 200 ? -15.109 -22.312 9.594 1 92.62 200 ILE B N 1
ATOM 5278 C CA . ILE B 1 200 ? -15.914 -22.078 10.797 1 92.62 200 ILE B CA 1
ATOM 5279 C C . ILE B 1 200 ? -17.172 -21.297 10.43 1 92.62 200 ILE B C 1
ATOM 5281 O O . ILE B 1 200 ? -18.25 -21.562 10.961 1 92.62 200 ILE B O 1
ATOM 5285 N N . LEU B 1 201 ? -17.062 -20.312 9.531 1 92.19 201 LEU B N 1
ATOM 5286 C CA . LEU B 1 201 ? -18.25 -19.609 9.047 1 92.19 201 LEU B CA 1
ATOM 5287 C C . LEU B 1 201 ? -19.234 -20.562 8.391 1 92.19 201 LEU B C 1
ATOM 5289 O O . LEU B 1 201 ? -20.438 -20.453 8.594 1 92.19 201 LEU B O 1
ATOM 5293 N N . SER B 1 202 ? -18.688 -21.484 7.609 1 89.06 202 SER B N 1
ATOM 5294 C CA . SER B 1 202 ? -19.516 -22.484 6.941 1 89.06 202 SER B CA 1
ATOM 5295 C C . SER B 1 202 ? -20.25 -23.359 7.949 1 89.06 202 SER B C 1
ATOM 5297 O O . SER B 1 202 ? -21.438 -23.672 7.758 1 89.06 202 SER B O 1
ATOM 5299 N N . ILE B 1 203 ? -19.609 -23.688 9.031 1 89 203 ILE B N 1
ATOM 5300 C CA . ILE B 1 203 ? -20.172 -24.547 10.062 1 89 203 ILE B CA 1
ATOM 5301 C C . ILE B 1 203 ? -21.266 -23.781 10.812 1 89 203 ILE B C 1
ATOM 5303 O O . ILE B 1 203 ? -22.328 -24.344 11.094 1 89 203 ILE B O 1
ATOM 5307 N N . LEU B 1 204 ? -21.031 -22.531 11.086 1 89.81 204 LEU B N 1
ATOM 5308 C CA . LEU B 1 204 ? -21.984 -21.719 11.82 1 89.81 204 LEU B CA 1
ATOM 5309 C C . LEU B 1 204 ? -23.188 -21.375 10.953 1 89.81 204 LEU B C 1
ATOM 5311 O O . LEU B 1 204 ? -24.312 -21.203 11.461 1 89.81 204 LEU B O 1
ATOM 5315 N N . GLY B 1 205 ? -22.969 -21.266 9.672 1 83.56 205 GLY B N 1
ATOM 5316 C CA . GLY B 1 205 ? -24.062 -21.094 8.727 1 83.56 205 GLY B CA 1
ATOM 5317 C C . GLY B 1 205 ? -24.859 -19.828 8.984 1 83.56 205 GLY B C 1
ATOM 5318 O O . GLY B 1 205 ? -24.312 -18.719 8.977 1 83.56 205 GLY B O 1
ATOM 5319 N N . GLU B 1 206 ? -26.078 -19.938 9.367 1 83.38 206 GLU B N 1
ATOM 5320 C CA . GLU B 1 206 ? -27.016 -18.828 9.523 1 83.38 206 GLU B CA 1
ATOM 5321 C C . GLU B 1 206 ? -26.625 -17.922 10.695 1 83.38 206 GLU B C 1
ATOM 5323 O O . GLU B 1 206 ? -26.828 -16.719 10.656 1 83.38 206 GLU B O 1
ATOM 5328 N N . GLN B 1 207 ? -26.078 -18.484 11.641 1 87.19 207 GLN B N 1
ATOM 5329 C CA . GLN B 1 207 ? -25.656 -17.703 12.805 1 87.19 207 GLN B CA 1
ATOM 5330 C C . GLN B 1 207 ? -24.562 -16.703 12.445 1 87.19 207 GLN B C 1
ATOM 5332 O O . GLN B 1 207 ? -24.391 -15.695 13.125 1 87.19 207 GLN B O 1
ATOM 5337 N N . ALA B 1 208 ? -23.875 -17.047 11.414 1 91 208 ALA B N 1
ATOM 5338 C CA . ALA B 1 208 ? -22.766 -16.203 11.008 1 91 208 ALA B CA 1
ATOM 5339 C C . ALA B 1 208 ? -23.062 -15.484 9.695 1 91 208 ALA B C 1
ATOM 5341 O O . ALA B 1 208 ? -22.156 -15.125 8.945 1 91 208 ALA B O 1
ATOM 5342 N N . ARG B 1 209 ? -24.203 -15.211 9.414 1 86.88 209 ARG B N 1
ATOM 5343 C CA . ARG B 1 209 ? -24.641 -14.68 8.133 1 86.88 209 ARG B CA 1
ATOM 5344 C C . ARG B 1 209 ? -24.047 -13.289 7.879 1 86.88 209 ARG B C 1
ATOM 5346 O O . ARG B 1 209 ? -23.656 -12.977 6.758 1 86.88 209 ARG B O 1
ATOM 5353 N N . LEU B 1 210 ? -24.062 -12.57 8.898 1 86.62 210 LEU B N 1
ATOM 5354 C CA . LEU B 1 210 ? -23.531 -11.211 8.773 1 86.62 210 LEU B CA 1
ATOM 5355 C C . LEU B 1 210 ? -22.094 -11.227 8.273 1 86.62 210 LEU B C 1
ATOM 5357 O O . LEU B 1 210 ? -21.75 -10.492 7.352 1 86.62 210 LEU B O 1
ATOM 5361 N N . MET B 1 211 ? -21.344 -12.117 8.867 1 90.44 211 MET B N 1
ATOM 5362 C CA . MET B 1 211 ? -19.922 -12.203 8.523 1 90.44 211 MET B CA 1
ATOM 5363 C C . MET B 1 211 ? -19.734 -12.812 7.133 1 90.44 211 MET B C 1
ATOM 5365 O O . MET B 1 211 ? -18.875 -12.375 6.367 1 90.44 211 MET B O 1
ATOM 5369 N N . ILE B 1 212 ? -20.453 -13.766 6.832 1 90.62 212 ILE B N 1
ATOM 5370 C CA . ILE B 1 212 ? -20.391 -14.398 5.52 1 90.62 212 ILE B CA 1
ATOM 5371 C C . ILE B 1 212 ? -20.688 -13.367 4.434 1 90.62 212 ILE B C 1
ATOM 5373 O O . ILE B 1 212 ? -19.906 -13.219 3.482 1 90.62 212 ILE B O 1
ATOM 5377 N N . ASN B 1 213 ? -21.719 -12.531 4.652 1 88.31 213 ASN B N 1
ATOM 5378 C CA . ASN B 1 213 ? -22.094 -11.508 3.678 1 88.31 213 ASN B CA 1
ATOM 5379 C C . ASN B 1 213 ? -21.031 -10.414 3.584 1 88.31 213 ASN B C 1
ATOM 5381 O O . ASN B 1 213 ? -20.797 -9.867 2.506 1 88.31 213 ASN B O 1
ATOM 5385 N N . PHE B 1 214 ? -20.484 -10.133 4.691 1 91.62 214 PHE B N 1
ATOM 5386 C CA . PHE B 1 214 ? -19.438 -9.117 4.715 1 91.62 214 PHE B CA 1
ATOM 5387 C C . PHE B 1 214 ? -18.297 -9.492 3.771 1 91.62 214 PHE B C 1
ATOM 5389 O O . PHE B 1 214 ? -17.875 -8.672 2.961 1 91.62 214 PHE B O 1
ATOM 5396 N N . PHE B 1 215 ? -17.828 -10.703 3.828 1 92.75 215 PHE B N 1
ATOM 5397 C CA . PHE B 1 215 ? -16.672 -11.117 3.033 1 92.75 215 PHE B CA 1
ATOM 5398 C C . PHE B 1 215 ? -17.078 -11.352 1.582 1 92.75 215 PHE B C 1
ATOM 5400 O O . PHE B 1 215 ? -16.281 -11.125 0.668 1 92.75 215 PHE B O 1
ATOM 5407 N N . ILE B 1 216 ? -18.25 -11.766 1.343 1 88.94 216 ILE B N 1
ATOM 5408 C CA . ILE B 1 216 ? -18.75 -11.914 -0.022 1 88.94 216 ILE B CA 1
ATOM 5409 C C . ILE B 1 216 ? -18.766 -10.547 -0.712 1 88.94 216 ILE B C 1
ATOM 5411 O O . ILE B 1 216 ? -18.312 -10.414 -1.85 1 88.94 216 ILE B O 1
ATOM 5415 N N . VAL B 1 217 ? -19.312 -9.523 -0.014 1 89.88 217 VAL B N 1
ATOM 5416 C CA . VAL B 1 217 ? -19.375 -8.172 -0.568 1 89.88 217 VAL B CA 1
ATOM 5417 C C . VAL B 1 217 ? -17.969 -7.609 -0.75 1 89.88 217 VAL B C 1
ATOM 5419 O O . VAL B 1 217 ? -17.688 -6.973 -1.764 1 89.88 217 VAL B O 1
ATOM 5422 N N . LEU B 1 218 ? -17.156 -7.859 0.221 1 92.81 218 LEU B N 1
ATOM 5423 C CA . LEU B 1 218 ? -15.773 -7.402 0.116 1 92.81 218 LEU B CA 1
ATOM 5424 C C . LEU B 1 218 ? -15.094 -8.016 -1.098 1 92.81 218 LEU B C 1
ATOM 5426 O O . LEU B 1 218 ? -14.367 -7.332 -1.825 1 92.81 218 LEU B O 1
ATOM 5430 N N . ASP B 1 219 ? -15.258 -9.305 -1.271 1 90.62 219 ASP B N 1
ATOM 5431 C CA . ASP B 1 219 ? -14.688 -9.992 -2.422 1 90.62 219 ASP B CA 1
ATOM 5432 C C . ASP B 1 219 ? -15.18 -9.383 -3.732 1 90.62 219 ASP B C 1
ATOM 5434 O O . ASP B 1 219 ? -14.398 -9.203 -4.672 1 90.62 219 ASP B O 1
ATOM 5438 N N . ALA B 1 220 ? -16.422 -9.039 -3.76 1 87.5 220 ALA B N 1
ATOM 5439 C CA . ALA B 1 220 ? -16.984 -8.422 -4.953 1 87.5 220 ALA B CA 1
ATOM 5440 C C . ALA B 1 220 ? -16.375 -7.055 -5.223 1 87.5 220 ALA B C 1
ATOM 5442 O O . ALA B 1 220 ? -16.078 -6.715 -6.367 1 87.5 220 ALA B O 1
ATOM 5443 N N . ILE B 1 221 ? -16.234 -6.297 -4.223 1 90.56 221 ILE B N 1
ATOM 5444 C CA . ILE B 1 221 ? -15.648 -4.969 -4.328 1 90.56 221 ILE B CA 1
ATOM 5445 C C . ILE B 1 221 ? -14.227 -5.078 -4.871 1 90.56 221 ILE B C 1
ATOM 5447 O O . ILE B 1 221 ? -13.859 -4.367 -5.809 1 90.56 221 ILE B O 1
ATOM 5451 N N . ILE B 1 222 ? -13.445 -5.957 -4.293 1 91.06 222 ILE B N 1
ATOM 5452 C CA . ILE B 1 222 ? -12.047 -6.133 -4.676 1 91.06 222 ILE B CA 1
ATOM 5453 C C . ILE B 1 222 ? -11.969 -6.598 -6.129 1 91.06 222 ILE B C 1
ATOM 5455 O O . ILE B 1 222 ? -11.133 -6.113 -6.895 1 91.06 222 ILE B O 1
ATOM 5459 N N . MET B 1 223 ? -12.82 -7.492 -6.496 1 85.94 223 MET B N 1
ATOM 5460 C CA . MET B 1 223 ? -12.797 -8.008 -7.859 1 85.94 223 MET B CA 1
ATOM 5461 C C . MET B 1 223 ? -13.18 -6.922 -8.859 1 85.94 223 MET B C 1
ATOM 5463 O O . MET B 1 223 ? -12.641 -6.879 -9.969 1 85.94 223 MET B O 1
ATOM 5467 N N . ARG B 1 224 ? -14.109 -6.109 -8.492 1 87.25 224 ARG B N 1
ATOM 5468 C CA . ARG B 1 224 ? -14.453 -4.98 -9.344 1 87.25 224 ARG B CA 1
ATOM 5469 C C . ARG B 1 224 ? -13.266 -4.039 -9.516 1 87.25 224 ARG B C 1
ATOM 5471 O O . ARG B 1 224 ? -13.016 -3.537 -10.617 1 87.25 224 ARG B O 1
ATOM 5478 N N . TRP B 1 225 ? -12.672 -3.793 -8.445 1 89.62 225 TRP B N 1
ATOM 5479 C CA . TRP B 1 225 ? -11.469 -2.963 -8.477 1 89.62 225 TRP B CA 1
ATOM 5480 C C . TRP B 1 225 ? -10.414 -3.568 -9.391 1 89.62 225 TRP B C 1
ATOM 5482 O O . TRP B 1 225 ? -9.836 -2.871 -10.234 1 89.62 225 TRP B O 1
ATOM 5492 N N . ILE B 1 226 ? -10.18 -4.801 -9.25 1 86.06 226 ILE B N 1
ATOM 5493 C CA . ILE B 1 226 ? -9.18 -5.523 -10.031 1 86.06 226 ILE B CA 1
ATOM 5494 C C . ILE B 1 226 ? -9.547 -5.473 -11.516 1 86.06 226 ILE B C 1
ATOM 5496 O O . ILE B 1 226 ? -8.672 -5.312 -12.367 1 86.06 226 ILE B O 1
ATOM 5500 N N . SER B 1 227 ? -10.773 -5.605 -11.844 1 85.31 227 SER B N 1
ATOM 5501 C CA . SER B 1 227 ? -11.227 -5.551 -13.227 1 85.31 227 SER B CA 1
ATOM 5502 C C . SER B 1 227 ? -10.883 -4.211 -13.867 1 85.31 227 SER B C 1
ATOM 5504 O O . SER B 1 227 ? -10.516 -4.16 -15.047 1 85.31 227 SER B O 1
ATOM 5506 N N . ALA B 1 228 ? -10.992 -3.205 -13.125 1 86.31 228 ALA B N 1
ATOM 5507 C CA . ALA B 1 228 ? -10.625 -1.882 -13.625 1 86.31 228 ALA B CA 1
ATOM 5508 C C . ALA B 1 228 ? -9.117 -1.771 -13.828 1 86.31 228 ALA B C 1
ATOM 5510 O O . ALA B 1 228 ? -8.664 -1.166 -14.805 1 86.31 228 ALA B O 1
ATOM 5511 N N . LEU B 1 229 ? -8.398 -2.361 -12.969 1 87.38 229 LEU B N 1
ATOM 5512 C CA . LEU B 1 229 ? -6.941 -2.273 -12.984 1 87.38 229 LEU B CA 1
ATOM 5513 C C . LEU B 1 229 ? -6.359 -3.076 -14.148 1 87.38 229 LEU B C 1
ATOM 5515 O O . LEU B 1 229 ? -5.242 -2.809 -14.594 1 87.38 229 LEU B O 1
ATOM 5519 N N . MET B 1 230 ? -7.051 -4.109 -14.617 1 84.81 230 MET B N 1
ATOM 5520 C CA . MET B 1 230 ? -6.562 -4.992 -15.672 1 84.81 230 MET B CA 1
ATOM 5521 C C . MET B 1 230 ? -6.246 -4.199 -16.938 1 84.81 230 MET B C 1
ATOM 5523 O O . MET B 1 230 ? -5.344 -4.562 -17.688 1 84.81 230 MET B O 1
ATOM 5527 N N . TRP B 1 231 ? -6.875 -3.072 -17.094 1 87.81 231 TRP B N 1
ATOM 5528 C CA . TRP B 1 231 ? -6.672 -2.254 -18.281 1 87.81 231 TRP B CA 1
ATOM 5529 C C . TRP B 1 231 ? -5.332 -1.524 -18.234 1 87.81 231 TRP B C 1
ATOM 5531 O O . TRP B 1 231 ? -4.863 -0.996 -19.234 1 87.81 231 TRP B O 1
ATOM 5541 N N . CYS B 1 232 ? -4.742 -1.548 -17.094 1 89.75 232 CYS B N 1
ATOM 5542 C CA . CYS B 1 232 ? -3.436 -0.918 -16.938 1 89.75 232 CYS B CA 1
ATOM 5543 C C . CYS B 1 232 ? -2.312 -1.927 -17.156 1 89.75 232 CYS B C 1
ATOM 5545 O O . CYS B 1 232 ? -1.147 -1.548 -17.281 1 89.75 232 CYS B O 1
ATOM 5547 N N . TYR B 1 233 ? -2.6 -3.246 -17.266 1 88.81 233 TYR B N 1
ATOM 5548 C CA . TYR B 1 233 ? -1.598 -4.301 -17.359 1 88.81 233 TYR B CA 1
ATOM 5549 C C . TYR B 1 233 ? -0.692 -4.082 -18.562 1 88.81 233 TYR B C 1
ATOM 5551 O O . TYR B 1 233 ? 0.533 -4.156 -18.453 1 88.81 233 TYR B O 1
ATOM 5559 N N . PRO B 1 234 ? -1.301 -3.721 -19.734 1 91.56 234 PRO B N 1
ATOM 5560 C CA . PRO B 1 234 ? -0.453 -3.6 -20.922 1 91.56 234 PRO B CA 1
ATOM 5561 C C . PRO B 1 234 ? 0.633 -2.537 -20.766 1 91.56 234 PRO B C 1
ATOM 5563 O O . PRO B 1 234 ? 1.783 -2.764 -21.141 1 91.56 234 PRO B O 1
ATOM 5566 N N . ILE B 1 235 ? 0.331 -1.473 -20.141 1 92.44 235 ILE B N 1
ATOM 5567 C CA . ILE B 1 235 ? 1.301 -0.399 -19.953 1 92.44 235 ILE B CA 1
ATOM 5568 C C . ILE B 1 235 ? 2.363 -0.835 -18.938 1 92.44 235 ILE B C 1
ATOM 5570 O O . ILE B 1 235 ? 3.555 -0.588 -19.141 1 92.44 235 ILE B O 1
ATOM 5574 N N . GLY B 1 236 ? 1.876 -1.397 -17.875 1 91.81 236 GLY B N 1
ATOM 5575 C CA . GLY B 1 236 ? 2.812 -1.89 -16.875 1 91.81 236 GLY B CA 1
ATOM 5576 C C . GLY B 1 236 ? 3.77 -2.934 -17.422 1 91.81 236 GLY B C 1
ATOM 5577 O O . GLY B 1 236 ? 4.977 -2.859 -17.172 1 91.81 236 GLY B O 1
ATOM 5578 N N . ILE B 1 237 ? 3.262 -3.854 -18.156 1 91.06 237 ILE B N 1
ATOM 5579 C CA . ILE B 1 237 ? 4.047 -4.949 -18.719 1 91.06 237 ILE B CA 1
ATOM 5580 C C . ILE B 1 237 ? 5.059 -4.402 -19.719 1 91.06 237 ILE B C 1
ATOM 5582 O O . ILE B 1 237 ? 6.23 -4.797 -19.703 1 91.06 237 ILE B O 1
ATOM 5586 N N . LEU B 1 238 ? 4.613 -3.477 -20.578 1 93.75 238 LEU B N 1
ATOM 5587 C CA . LEU B 1 238 ? 5.512 -2.846 -21.547 1 93.75 238 LEU B CA 1
ATOM 5588 C C . LEU B 1 238 ? 6.703 -2.205 -20.844 1 93.75 238 LEU B C 1
ATOM 5590 O O . LEU B 1 238 ? 7.852 -2.422 -21.234 1 93.75 238 LEU B O 1
ATOM 5594 N N . SER B 1 239 ? 6.43 -1.482 -19.844 1 93 239 SER B N 1
ATOM 5595 C CA . SER B 1 239 ? 7.457 -0.777 -19.094 1 93 239 SER B CA 1
ATOM 5596 C C . SER B 1 239 ? 8.414 -1.755 -18.406 1 93 239 SER B C 1
ATOM 5598 O O . SER B 1 239 ? 9.633 -1.584 -18.469 1 93 239 SER B O 1
ATOM 5600 N N . LEU B 1 240 ? 7.906 -2.77 -17.812 1 89.25 240 LEU B N 1
ATOM 5601 C CA . LEU B 1 240 ? 8.703 -3.744 -17.078 1 89.25 240 LEU B CA 1
ATOM 5602 C C . LEU B 1 240 ? 9.625 -4.516 -18.016 1 89.25 240 LEU B C 1
ATOM 5604 O O . LEU B 1 240 ? 10.82 -4.645 -17.75 1 89.25 240 LEU B O 1
ATOM 5608 N N . VAL B 1 241 ? 9.078 -5.016 -19.062 1 89.19 241 VAL B N 1
ATOM 5609 C CA . VAL B 1 241 ? 9.844 -5.82 -20.016 1 89.19 241 VAL B CA 1
ATOM 5610 C C . VAL B 1 241 ? 10.93 -4.961 -20.656 1 89.19 241 VAL B C 1
ATOM 5612 O O . VAL B 1 241 ? 12.078 -5.383 -20.766 1 89.19 241 VAL B O 1
ATOM 5615 N N . CYS B 1 242 ? 10.586 -3.781 -21 1 91.44 242 CYS B N 1
ATOM 5616 C CA . CYS B 1 242 ? 11.539 -2.859 -21.609 1 91.44 242 CYS B CA 1
ATOM 5617 C C . CYS B 1 242 ? 12.695 -2.576 -20.656 1 91.44 242 CYS B C 1
ATOM 5619 O O . CYS B 1 242 ? 13.859 -2.676 -21.031 1 91.44 242 CYS B O 1
ATOM 5621 N N . LYS B 1 243 ? 12.359 -2.242 -19.484 1 90.06 243 LYS B N 1
ATOM 5622 C CA . LYS B 1 243 ? 13.367 -1.924 -18.469 1 90.06 243 LYS B CA 1
ATOM 5623 C C . LYS B 1 243 ? 14.32 -3.096 -18.266 1 90.06 243 LYS B C 1
ATOM 5625 O O . LYS B 1 243 ? 15.539 -2.908 -18.188 1 90.06 243 LYS B O 1
ATOM 5630 N N . ASN B 1 244 ? 13.812 -4.293 -18.141 1 85.06 244 ASN B N 1
ATOM 5631 C CA . ASN B 1 244 ? 14.625 -5.473 -17.859 1 85.06 244 ASN B CA 1
ATOM 5632 C C . ASN B 1 244 ? 15.609 -5.754 -19 1 85.06 244 ASN B C 1
ATOM 5634 O O . ASN B 1 244 ? 16.734 -6.203 -18.75 1 85.06 244 ASN B O 1
ATOM 5638 N N . ILE B 1 245 ? 15.203 -5.492 -20.203 1 84.62 245 ILE B N 1
ATOM 5639 C CA . ILE B 1 245 ? 16.078 -5.719 -21.359 1 84.62 245 ILE B CA 1
ATOM 5640 C C . ILE B 1 245 ? 17.156 -4.641 -21.406 1 84.62 245 ILE B C 1
ATOM 5642 O O . ILE B 1 245 ? 18.328 -4.938 -21.656 1 84.62 245 ILE B O 1
ATOM 5646 N N . VAL B 1 246 ? 16.797 -3.42 -21.125 1 86.56 246 VAL B N 1
ATOM 5647 C CA . VAL B 1 246 ? 17.734 -2.303 -21.172 1 86.56 246 VAL B CA 1
ATOM 5648 C C . VAL B 1 246 ? 18.766 -2.459 -20.062 1 86.56 246 VAL B C 1
ATOM 5650 O O . VAL B 1 246 ? 19.938 -2.074 -20.234 1 86.56 246 VAL B O 1
ATOM 5653 N N . ASP B 1 247 ? 18.328 -2.992 -18.984 1 80.94 247 ASP B N 1
ATOM 5654 C CA . ASP B 1 247 ? 19.172 -3.102 -17.797 1 80.94 247 ASP B CA 1
ATOM 5655 C C . ASP B 1 247 ? 20.156 -4.254 -17.922 1 80.94 247 ASP B C 1
ATOM 5657 O O . ASP B 1 247 ? 21.031 -4.441 -17.062 1 80.94 247 ASP B O 1
ATOM 5661 N N . ILE B 1 248 ? 20.125 -5.016 -19 1 74.31 248 ILE B N 1
ATOM 5662 C CA . ILE B 1 248 ? 21.031 -6.137 -19.172 1 74.31 248 ILE B CA 1
ATOM 5663 C C . ILE B 1 248 ? 22.438 -5.617 -19.516 1 74.31 248 ILE B C 1
ATOM 5665 O O . ILE B 1 248 ? 22.594 -4.828 -20.438 1 74.31 248 ILE B O 1
ATOM 5669 N N . ASP B 1 249 ? 23.375 -5.672 -18.531 1 64.19 249 ASP B N 1
ATOM 5670 C CA . ASP B 1 249 ? 24.719 -5.16 -18.781 1 64.19 249 ASP B CA 1
ATOM 5671 C C . ASP B 1 249 ? 25.344 -5.848 -19.984 1 64.19 249 ASP B C 1
ATOM 5673 O O . ASP B 1 249 ? 25.766 -5.18 -20.938 1 64.19 249 ASP B O 1
ATOM 5677 N N . ASN B 1 250 ? 26.078 -7.051 -19.781 1 60.06 250 ASN B N 1
ATOM 5678 C CA . ASN B 1 250 ? 26.891 -7.68 -20.828 1 60.06 250 ASN B CA 1
ATOM 5679 C C . ASN B 1 250 ? 26.234 -8.953 -21.344 1 60.06 250 ASN B C 1
ATOM 5681 O O . ASN B 1 250 ? 26.484 -10.047 -20.828 1 60.06 250 ASN B O 1
ATOM 5685 N N . LEU B 1 251 ? 25.219 -8.797 -22.109 1 57.88 251 LEU B N 1
ATOM 5686 C CA . LEU B 1 251 ? 24.5 -9.945 -22.656 1 57.88 251 LEU B CA 1
ATOM 5687 C C . LEU B 1 251 ? 25.406 -10.797 -23.516 1 57.88 251 LEU B C 1
ATOM 5689 O O . LEU B 1 251 ? 25.312 -12.031 -23.516 1 57.88 251 LEU B O 1
ATOM 5693 N N . SER B 1 252 ? 26.375 -10.273 -24.219 1 59.72 252 SER B N 1
ATOM 5694 C CA . SER B 1 252 ? 26.953 -11.008 -25.344 1 59.72 252 SER B CA 1
ATOM 5695 C C . SER B 1 252 ? 27.812 -12.18 -24.859 1 59.72 252 SER B C 1
ATOM 5697 O O . SER B 1 252 ? 27.594 -13.32 -25.281 1 59.72 252 SER B O 1
ATOM 5699 N N . GLU B 1 253 ? 28.859 -11.992 -24.062 1 58.22 253 GLU B N 1
ATOM 5700 C CA . GLU B 1 253 ? 29.781 -13.078 -23.781 1 58.22 253 GLU B CA 1
ATOM 5701 C C . GLU B 1 253 ? 29.188 -14.078 -22.797 1 58.22 253 GLU B C 1
ATOM 5703 O O . GLU B 1 253 ? 29.297 -15.289 -22.984 1 58.22 253 GLU B O 1
ATOM 5708 N N . THR B 1 254 ? 28.484 -13.641 -21.891 1 61.19 254 THR B N 1
ATOM 5709 C CA . THR B 1 254 ? 27.922 -14.492 -20.859 1 61.19 254 THR B CA 1
ATOM 5710 C C . THR B 1 254 ? 26.703 -15.266 -21.391 1 61.19 254 THR B C 1
ATOM 5712 O O . THR B 1 254 ? 26.531 -16.438 -21.078 1 61.19 254 THR B O 1
ATOM 5715 N N . ALA B 1 255 ? 26.141 -14.703 -22.312 1 66.5 255 ALA B N 1
ATOM 5716 C CA . ALA B 1 255 ? 24.938 -15.344 -22.844 1 66.5 255 ALA B CA 1
ATOM 5717 C C . ALA B 1 255 ? 25.297 -16.547 -23.703 1 66.5 255 ALA B C 1
ATOM 5719 O O . ALA B 1 255 ? 24.625 -17.578 -23.656 1 66.5 255 ALA B O 1
ATOM 5720 N N . GLN B 1 256 ? 26.406 -16.438 -24.391 1 66.81 256 GLN B N 1
ATOM 5721 C CA . GLN B 1 256 ? 26.812 -17.547 -25.25 1 66.81 256 GLN B CA 1
ATOM 5722 C C . GLN B 1 256 ? 27.281 -18.734 -24.406 1 66.81 256 GLN B C 1
ATOM 5724 O O . GLN B 1 256 ? 26.984 -19.891 -24.75 1 66.81 256 GLN B O 1
ATOM 5729 N N . ALA B 1 257 ? 27.938 -18.391 -23.391 1 70.69 257 ALA B N 1
ATOM 5730 C CA . ALA B 1 257 ? 28.453 -19.453 -22.531 1 70.69 257 ALA B CA 1
ATOM 5731 C C . ALA B 1 257 ? 27.297 -20.188 -21.844 1 70.69 257 ALA B C 1
ATOM 5733 O O . ALA B 1 257 ? 27.391 -21.391 -21.578 1 70.69 257 ALA B O 1
ATOM 5734 N N . LEU B 1 258 ? 26.219 -19.516 -21.75 1 84.12 258 LEU B N 1
ATOM 5735 C CA . LEU B 1 258 ? 25.109 -20.062 -20.984 1 84.12 258 LEU B CA 1
ATOM 5736 C C . LEU B 1 258 ? 24 -20.531 -21.906 1 84.12 258 LEU B C 1
ATOM 5738 O O . LEU B 1 258 ? 22.938 -20.938 -21.453 1 84.12 258 LEU B O 1
ATOM 5742 N N . ALA B 1 259 ? 24.234 -20.484 -23.156 1 86.25 259 ALA B N 1
ATOM 5743 C CA . ALA B 1 259 ? 23.188 -20.766 -24.141 1 86.25 259 ALA B CA 1
ATOM 5744 C C . ALA B 1 259 ? 22.609 -22.156 -23.953 1 86.25 259 ALA B C 1
ATOM 5746 O O . ALA B 1 259 ? 21.391 -22.344 -23.969 1 86.25 259 ALA B O 1
ATOM 5747 N N . MET B 1 260 ? 23.5 -23.141 -23.766 1 89.25 260 MET B N 1
ATOM 5748 C CA . MET B 1 260 ? 23.016 -24.516 -23.641 1 89.25 260 MET B CA 1
ATOM 5749 C C . MET B 1 260 ? 22.25 -24.688 -22.328 1 89.25 260 MET B C 1
ATOM 5751 O O . MET B 1 260 ? 21.297 -25.469 -22.266 1 89.25 260 MET B O 1
ATOM 5755 N N . TYR B 1 261 ? 22.641 -24.016 -21.344 1 91.38 261 TYR B N 1
ATOM 5756 C CA . TYR B 1 261 ? 21.906 -24.016 -20.078 1 91.38 261 TYR B CA 1
ATOM 5757 C C . TYR B 1 261 ? 20.5 -23.469 -20.266 1 91.38 261 TYR B C 1
ATOM 5759 O O . TYR B 1 261 ? 19.531 -24.094 -19.844 1 91.38 261 TYR B O 1
ATOM 5767 N N . VAL B 1 262 ? 20.422 -22.359 -20.922 1 92.75 262 VAL B N 1
ATOM 5768 C CA . VAL B 1 262 ? 19.141 -21.719 -21.172 1 92.75 262 VAL B CA 1
ATOM 5769 C C . VAL B 1 262 ? 18.234 -22.625 -21.984 1 92.75 262 VAL B C 1
ATOM 5771 O O . VAL B 1 262 ? 17.062 -22.812 -21.656 1 92.75 262 VAL B O 1
ATOM 5774 N N . VAL B 1 263 ? 18.797 -23.172 -22.953 1 94.06 263 VAL B N 1
ATOM 5775 C CA . VAL B 1 263 ? 18.031 -24.078 -23.828 1 94.06 263 VAL B CA 1
ATOM 5776 C C . VAL B 1 263 ? 17.547 -25.281 -23.016 1 94.06 263 VAL B C 1
ATOM 5778 O O . VAL B 1 263 ? 16.406 -25.719 -23.203 1 94.06 263 VAL B O 1
ATOM 5781 N N . THR B 1 264 ? 18.375 -25.844 -22.188 1 95.62 264 THR B N 1
ATOM 5782 C CA . THR B 1 264 ? 18 -26.984 -21.375 1 95.62 264 THR B CA 1
ATOM 5783 C C . THR B 1 264 ? 16.812 -26.656 -20.469 1 95.62 264 THR B C 1
ATOM 5785 O O . THR B 1 264 ? 15.852 -27.422 -20.391 1 95.62 264 THR B O 1
ATOM 5788 N N . VAL B 1 265 ? 16.875 -25.516 -19.812 1 95.69 265 VAL B N 1
ATOM 5789 C CA . VAL B 1 265 ? 15.812 -25.094 -18.906 1 95.69 265 VAL B CA 1
ATOM 5790 C C . VAL B 1 265 ? 14.523 -24.859 -19.703 1 95.69 265 VAL B C 1
ATOM 5792 O O . VAL B 1 265 ? 13.461 -25.359 -19.312 1 95.69 265 VAL B O 1
ATOM 5795 N N . ILE B 1 266 ? 14.625 -24.156 -20.797 1 96.75 266 ILE B N 1
ATOM 5796 C CA . ILE B 1 266 ? 13.453 -23.844 -21.609 1 96.75 266 ILE B CA 1
ATOM 5797 C C . ILE B 1 266 ? 12.82 -25.125 -22.125 1 96.75 266 ILE B C 1
ATOM 5799 O O . ILE B 1 266 ? 11.594 -25.281 -22.109 1 96.75 266 ILE B O 1
ATOM 5803 N N . CYS B 1 267 ? 13.648 -26.016 -22.578 1 97.06 267 CYS B N 1
ATOM 5804 C CA . CYS B 1 267 ? 13.141 -27.297 -23.062 1 97.06 267 CYS B CA 1
ATOM 5805 C C . CYS B 1 267 ? 12.391 -28.031 -21.953 1 97.06 267 CYS B C 1
ATOM 5807 O O . CYS B 1 267 ? 11.32 -28.578 -22.188 1 97.06 267 CYS B O 1
ATOM 5809 N N . GLY B 1 268 ? 12.992 -28.109 -20.812 1 97.75 268 GLY B N 1
ATOM 5810 C CA . GLY B 1 268 ? 12.328 -28.734 -19.688 1 97.75 268 GLY B CA 1
ATOM 5811 C C . GLY B 1 268 ? 10.992 -28.094 -19.359 1 97.75 268 GLY B C 1
ATOM 5812 O O . GLY B 1 268 ? 10 -28.797 -19.125 1 97.75 268 GLY B O 1
ATOM 5813 N N . LEU B 1 269 ? 10.977 -26.797 -19.344 1 97.69 269 LEU B N 1
ATOM 5814 C CA . LEU B 1 269 ? 9.75 -26.062 -19.062 1 97.69 269 LEU B CA 1
ATOM 5815 C C . LEU B 1 269 ? 8.695 -26.312 -20.125 1 97.69 269 LEU B C 1
ATOM 5817 O O . LEU B 1 269 ? 7.508 -26.438 -19.812 1 97.69 269 LEU B O 1
ATOM 5821 N N . MET B 1 270 ? 9.133 -26.422 -21.344 1 97.5 270 MET B N 1
ATOM 5822 C CA . MET B 1 270 ? 8.211 -26.703 -22.438 1 97.5 270 MET B CA 1
ATOM 5823 C C . MET B 1 270 ? 7.645 -28.109 -22.328 1 97.5 270 MET B C 1
ATOM 5825 O O . MET B 1 270 ? 6.449 -28.328 -22.547 1 97.5 270 MET B O 1
ATOM 5829 N N . ILE B 1 271 ? 8.469 -29.016 -22.031 1 97.56 271 ILE B N 1
ATOM 5830 C CA . ILE B 1 271 ? 8.008 -30.406 -21.875 1 97.56 271 ILE B CA 1
ATOM 5831 C C . ILE B 1 271 ? 6.996 -30.484 -20.734 1 97.56 271 ILE B C 1
ATOM 5833 O O . ILE B 1 271 ? 5.938 -31.109 -20.875 1 97.56 271 ILE B O 1
ATOM 5837 N N . HIS B 1 272 ? 7.289 -29.891 -19.672 1 97.19 272 HIS B N 1
ATOM 5838 C CA . HIS B 1 272 ? 6.391 -29.938 -18.531 1 97.19 272 HIS B CA 1
ATOM 5839 C C . HIS B 1 272 ? 5.07 -29.234 -18.828 1 97.19 272 HIS B C 1
ATOM 5841 O O . HIS B 1 272 ? 4 -29.75 -18.5 1 97.19 272 HIS B O 1
ATOM 5847 N N . SER B 1 273 ? 5.125 -28.062 -19.516 1 97.06 273 SER B N 1
ATOM 5848 C CA . SER B 1 273 ? 3.939 -27.234 -19.75 1 97.06 273 SER B CA 1
ATOM 5849 C C . SER B 1 273 ? 3.104 -27.781 -20.891 1 97.06 273 SER B C 1
ATOM 5851 O O . SER B 1 273 ? 1.876 -27.672 -20.891 1 97.06 273 SER B O 1
ATOM 5853 N N . LEU B 1 274 ? 3.717 -28.422 -21.875 1 96.94 274 LEU B N 1
ATOM 5854 C CA . LEU B 1 274 ? 2.994 -28.797 -23.078 1 96.94 274 LEU B CA 1
ATOM 5855 C C . LEU B 1 274 ? 2.732 -30.312 -23.094 1 96.94 274 LEU B C 1
ATOM 5857 O O . LEU B 1 274 ? 1.907 -30.781 -23.875 1 96.94 274 LEU B O 1
ATOM 5861 N N . LEU B 1 275 ? 3.346 -31.031 -22.25 1 96.81 275 LEU B N 1
ATOM 5862 C CA . LEU B 1 275 ? 3.156 -32.469 -22.266 1 96.81 275 LEU B CA 1
ATOM 5863 C C . LEU B 1 275 ? 2.713 -33 -20.891 1 96.81 275 LEU B C 1
ATOM 5865 O O . LEU B 1 275 ? 1.581 -33.438 -20.734 1 96.81 275 LEU B O 1
ATOM 5869 N N . THR B 1 276 ? 3.516 -32.781 -19.891 1 97.19 276 THR B N 1
ATOM 5870 C CA . THR B 1 276 ? 3.258 -33.375 -18.594 1 97.19 276 THR B CA 1
ATOM 5871 C C . THR B 1 276 ? 1.937 -32.875 -18.016 1 97.19 276 THR B C 1
ATOM 5873 O O . THR B 1 276 ? 1.072 -33.656 -17.641 1 97.19 276 THR B O 1
ATOM 5876 N N . LEU B 1 277 ? 1.8 -31.562 -17.922 1 97.44 277 LEU B N 1
ATOM 5877 C CA . LEU B 1 277 ? 0.611 -30.984 -17.312 1 97.44 277 LEU B CA 1
ATOM 5878 C C . LEU B 1 277 ? -0.628 -31.266 -18.156 1 97.44 277 LEU B C 1
ATOM 5880 O O . LEU B 1 277 ? -1.651 -31.703 -17.641 1 97.44 277 LEU B O 1
ATOM 5884 N N . PRO B 1 278 ? -0.597 -31.047 -19.484 1 97.31 278 PRO B N 1
ATOM 5885 C CA . PRO B 1 278 ? -1.769 -31.359 -20.297 1 97.31 278 PRO B CA 1
ATOM 5886 C C . PRO B 1 278 ? -2.152 -32.844 -20.25 1 97.31 278 PRO B C 1
ATOM 5888 O O . PRO B 1 278 ? -3.34 -33.156 -20.266 1 97.31 278 PRO B O 1
ATOM 5891 N N . LEU B 1 279 ? -1.158 -33.656 -20.219 1 97.19 279 LEU B N 1
ATOM 5892 C CA . LEU B 1 279 ? -1.441 -35.094 -20.141 1 97.19 279 LEU B CA 1
ATOM 5893 C C . LEU B 1 279 ? -2.131 -35.438 -18.828 1 97.19 279 LEU B C 1
ATOM 5895 O O . LEU B 1 279 ? -3.072 -36.219 -18.797 1 97.19 279 LEU B O 1
ATOM 5899 N N . LEU B 1 280 ? -1.655 -34.875 -17.781 1 97 280 LEU B N 1
ATOM 5900 C CA . LEU B 1 280 ? -2.285 -35.094 -16.484 1 97 280 LEU B CA 1
ATOM 5901 C C . LEU B 1 280 ? -3.729 -34.594 -16.5 1 97 280 LEU B C 1
ATOM 5903 O O . LEU B 1 280 ? -4.621 -35.281 -15.977 1 97 280 LEU B O 1
ATOM 5907 N N . TYR B 1 281 ? -3.969 -33.438 -16.953 1 97.81 281 TYR B N 1
ATOM 5908 C CA . TYR B 1 281 ? -5.305 -32.844 -17.062 1 97.81 281 TYR B CA 1
ATOM 5909 C C . TYR B 1 281 ? -6.227 -33.75 -17.875 1 97.81 281 TYR B C 1
ATOM 5911 O O . TYR B 1 281 ? -7.363 -34 -17.484 1 97.81 281 TYR B O 1
ATOM 5919 N N . PHE B 1 282 ? -5.707 -34.281 -19 1 97.44 282 PHE B N 1
ATOM 5920 C CA . PHE B 1 282 ? -6.492 -35.125 -19.891 1 97.44 282 PHE B CA 1
ATOM 5921 C C . PHE B 1 282 ? -6.824 -36.438 -19.234 1 97.44 282 PHE B C 1
ATOM 5923 O O . PHE B 1 282 ? -7.941 -36.938 -19.359 1 97.44 282 PHE B O 1
ATOM 5930 N N . ILE B 1 283 ? -5.918 -37.031 -18.562 1 97 283 ILE B N 1
ATOM 5931 C CA . ILE B 1 283 ? -6.105 -38.312 -17.938 1 97 283 ILE B CA 1
ATOM 5932 C C . ILE B 1 283 ? -7.199 -38.219 -16.875 1 97 283 ILE B C 1
ATOM 5934 O O . ILE B 1 283 ? -8.039 -39.125 -16.766 1 97 283 ILE B O 1
ATOM 5938 N N . VAL B 1 284 ? -7.219 -37.156 -16.172 1 96.38 284 VAL B N 1
ATOM 5939 C CA . VAL B 1 284 ? -8.141 -37.031 -15.039 1 96.38 284 VAL B CA 1
ATOM 5940 C C . VAL B 1 284 ? -9.508 -36.562 -15.539 1 96.38 284 VAL B C 1
ATOM 5942 O O . VAL B 1 284 ? -10.547 -37.062 -15.125 1 96.38 284 VAL B O 1
ATOM 5945 N N . THR B 1 285 ? -9.578 -35.594 -16.422 1 96.44 285 THR B N 1
ATOM 5946 C CA . THR B 1 285 ? -10.836 -34.938 -16.766 1 96.44 285 THR B CA 1
ATOM 5947 C C . THR B 1 285 ? -11.383 -35.5 -18.078 1 96.44 285 THR B C 1
ATOM 5949 O O . THR B 1 285 ? -12.57 -35.312 -18.391 1 96.44 285 THR B O 1
ATOM 5952 N N . ARG B 1 286 ? -10.516 -36 -18.953 1 95.88 286 ARG B N 1
ATOM 5953 C CA . ARG B 1 286 ? -10.875 -36.5 -20.281 1 95.88 286 ARG B CA 1
ATOM 5954 C C . ARG B 1 286 ? -11.375 -35.375 -21.172 1 95.88 286 ARG B C 1
ATOM 5956 O O . ARG B 1 286 ? -12.18 -35.594 -22.078 1 95.88 286 ARG B O 1
ATOM 5963 N N . ASN B 1 287 ? -11.047 -34.188 -20.812 1 95.12 287 ASN B N 1
ATOM 5964 C CA . ASN B 1 287 ? -11.328 -33 -21.625 1 95.12 287 ASN B CA 1
ATOM 5965 C C . ASN B 1 287 ? -10.078 -32.531 -22.359 1 95.12 287 ASN B C 1
ATOM 5967 O O . ASN B 1 287 ? -8.961 -32.844 -21.969 1 95.12 287 ASN B O 1
ATOM 5971 N N . SER B 1 288 ? -10.266 -31.781 -23.359 1 95.31 288 SER B N 1
ATOM 5972 C CA . SER B 1 288 ? -9.156 -31.297 -24.188 1 95.31 288 SER B CA 1
ATOM 5973 C C . SER B 1 288 ? -8.297 -30.297 -23.422 1 95.31 288 SER B C 1
ATOM 5975 O O . SER B 1 288 ? -8.781 -29.234 -23.031 1 95.31 288 SER B O 1
ATOM 5977 N N . PRO B 1 289 ? -7.043 -30.594 -23.266 1 96.69 289 PRO B N 1
ATOM 5978 C CA . PRO B 1 289 ? -6.148 -29.641 -22.594 1 96.69 289 PRO B CA 1
ATOM 5979 C C . PRO B 1 289 ? -5.859 -28.406 -23.438 1 96.69 289 PRO B C 1
ATOM 5981 O O . PRO B 1 289 ? -5.586 -27.328 -22.891 1 96.69 289 PRO B O 1
ATOM 5984 N N . PHE B 1 290 ? -5.945 -28.484 -24.703 1 94 290 PHE B N 1
ATOM 5985 C CA . PHE B 1 290 ? -5.625 -27.359 -25.578 1 94 290 PHE B CA 1
ATOM 5986 C C . PHE B 1 290 ? -6.691 -26.281 -25.484 1 94 290 PHE B C 1
ATOM 5988 O O . PHE B 1 290 ? -6.379 -25.078 -25.516 1 94 290 PHE B O 1
ATOM 5995 N N . GLN B 1 291 ? -7.867 -26.688 -25.359 1 93.06 291 GLN B N 1
ATOM 5996 C CA . GLN B 1 291 ? -8.938 -25.719 -25.141 1 93.06 291 GLN B CA 1
ATOM 5997 C C . GLN B 1 291 ? -8.773 -25.016 -23.812 1 93.06 291 GLN B C 1
ATOM 5999 O O . GLN B 1 291 ? -9.031 -23.812 -23.703 1 93.06 291 GLN B O 1
ATOM 6004 N N . PHE B 1 292 ? -8.398 -25.828 -22.922 1 95.94 292 PHE B N 1
ATOM 6005 C CA . PHE B 1 292 ? -8.156 -25.266 -21.609 1 95.94 292 PHE B CA 1
ATOM 6006 C C . PHE B 1 292 ? -7.043 -24.219 -21.656 1 95.94 292 PHE B C 1
ATOM 6008 O O . PHE B 1 292 ? -7.18 -23.125 -21.109 1 95.94 292 PHE B O 1
ATOM 6015 N N . MET B 1 293 ? -5.996 -24.5 -22.359 1 96.56 293 MET B N 1
ATOM 6016 C CA . MET B 1 293 ? -4.844 -23.609 -22.469 1 96.56 293 MET B CA 1
ATOM 6017 C C . MET B 1 293 ? -5.207 -22.328 -23.219 1 96.56 293 MET B C 1
ATOM 6019 O O . MET B 1 293 ? -4.699 -21.266 -22.891 1 96.56 293 MET B O 1
ATOM 6023 N N . THR B 1 294 ? -6.055 -22.438 -24.156 1 94.31 294 THR B N 1
ATOM 6024 C CA . THR B 1 294 ? -6.488 -21.266 -24.906 1 94.31 294 THR B CA 1
ATOM 6025 C C . THR B 1 294 ? -7.234 -20.281 -24 1 94.31 294 THR B C 1
ATOM 6027 O O . THR B 1 294 ? -7.113 -19.062 -24.156 1 94.31 294 THR B O 1
ATOM 6030 N N . GLY B 1 295 ? -7.973 -20.844 -23.078 1 94.56 295 GLY B N 1
ATOM 6031 C CA . GLY B 1 295 ? -8.688 -20.016 -22.125 1 94.56 295 GLY B CA 1
ATOM 6032 C C . GLY B 1 295 ? -7.773 -19.312 -21.141 1 94.56 295 GLY B C 1
ATOM 6033 O O . GLY B 1 295 ? -8.172 -18.344 -20.484 1 94.56 295 GLY B O 1
ATOM 6034 N N . MET B 1 296 ? -6.547 -19.766 -21.109 1 96.12 296 MET B N 1
ATOM 6035 C CA . MET B 1 296 ? -5.602 -19.266 -20.125 1 96.12 296 MET B CA 1
ATOM 6036 C C . MET B 1 296 ? -4.582 -18.328 -20.781 1 96.12 296 MET B C 1
ATOM 6038 O O . MET B 1 296 ? -3.656 -17.859 -20.109 1 96.12 296 MET B O 1
ATOM 6042 N N . LEU B 1 297 ? -4.707 -18.016 -22 1 94.69 297 LEU B N 1
ATOM 6043 C CA . LEU B 1 297 ? -3.684 -17.297 -22.75 1 94.69 297 LEU B CA 1
ATOM 6044 C C . LEU B 1 297 ? -3.42 -15.922 -22.141 1 94.69 297 LEU B C 1
ATOM 6046 O O . LEU B 1 297 ? -2.27 -15.484 -22.062 1 94.69 297 LEU B O 1
ATOM 6050 N N . GLN B 1 298 ? -4.488 -15.25 -21.734 1 92.56 298 GLN B N 1
ATOM 6051 C CA . GLN B 1 298 ? -4.309 -13.93 -21.141 1 92.56 298 GLN B CA 1
ATOM 6052 C C . GLN B 1 298 ? -3.492 -14.023 -19.844 1 92.56 298 GLN B C 1
ATOM 6054 O O . GLN B 1 298 ? -2.627 -13.18 -19.594 1 92.56 298 GLN B O 1
ATOM 6059 N N . ALA B 1 299 ? -3.814 -14.969 -19.062 1 95.44 299 ALA B N 1
ATOM 6060 C CA . ALA B 1 299 ? -3.082 -15.172 -17.812 1 95.44 299 ALA B CA 1
ATOM 6061 C C . ALA B 1 299 ? -1.619 -15.516 -18.078 1 95.44 299 ALA B C 1
ATOM 6063 O O . ALA B 1 299 ? -0.723 -15.039 -17.391 1 95.44 299 ALA B O 1
ATOM 6064 N N . LEU B 1 300 ? -1.397 -16.281 -19.109 1 96.25 300 LEU B N 1
ATOM 6065 C CA . LEU B 1 300 ? -0.038 -16.688 -19.438 1 96.25 300 LEU B CA 1
ATOM 6066 C C . LEU B 1 300 ? 0.781 -15.508 -19.938 1 96.25 300 LEU B C 1
ATOM 6068 O O . LEU B 1 300 ? 1.947 -15.352 -19.578 1 96.25 300 LEU B O 1
ATOM 6072 N N . ALA B 1 301 ? 0.224 -14.711 -20.734 1 92.94 301 ALA B N 1
ATOM 6073 C CA . ALA B 1 301 ? 0.903 -13.516 -21.219 1 92.94 301 ALA B CA 1
ATOM 6074 C C . ALA B 1 301 ? 1.219 -12.562 -20.062 1 92.94 301 ALA B C 1
ATOM 6076 O O . ALA B 1 301 ? 2.301 -11.969 -20.031 1 92.94 301 ALA B O 1
ATOM 6077 N N . THR B 1 302 ? 0.264 -12.43 -19.203 1 92.56 302 THR B N 1
ATOM 6078 C CA . THR B 1 302 ? 0.455 -11.562 -18.047 1 92.56 302 THR B CA 1
ATOM 6079 C C . THR B 1 302 ? 1.571 -12.094 -17.141 1 92.56 302 THR B C 1
ATOM 6081 O O . THR B 1 302 ? 2.398 -11.32 -16.656 1 92.56 302 THR B O 1
ATOM 6084 N N . ALA B 1 303 ? 1.547 -13.398 -16.953 1 94.56 303 ALA B N 1
ATOM 6085 C CA . ALA B 1 303 ? 2.596 -14.031 -16.156 1 94.56 303 ALA B CA 1
ATOM 6086 C C . ALA B 1 303 ? 3.971 -13.797 -16.766 1 94.56 303 ALA B C 1
ATOM 6088 O O . ALA B 1 303 ? 4.93 -13.477 -16.062 1 94.56 303 ALA B O 1
ATOM 6089 N N . PHE B 1 304 ? 4.027 -13.938 -18.031 1 93.31 304 PHE B N 1
ATOM 6090 C CA . PHE B 1 304 ? 5.277 -13.688 -18.75 1 93.31 304 PHE B CA 1
ATOM 6091 C C . PHE B 1 304 ? 5.703 -12.227 -18.594 1 93.31 304 PHE B C 1
ATOM 6093 O O . PHE B 1 304 ? 6.879 -11.945 -18.359 1 93.31 304 PHE B O 1
ATOM 6100 N N . GLY B 1 305 ? 4.832 -11.398 -18.719 1 89.5 305 GLY B N 1
ATOM 6101 C CA . GLY B 1 305 ? 5.121 -9.977 -18.688 1 89.5 305 GLY B CA 1
ATOM 6102 C C . GLY B 1 305 ? 5.508 -9.484 -17.297 1 89.5 305 GLY B C 1
ATOM 6103 O O . GLY B 1 305 ? 6.363 -8.609 -17.172 1 89.5 305 GLY B O 1
ATOM 6104 N N . THR B 1 306 ? 4.863 -10 -16.25 1 88.5 306 THR B N 1
ATOM 6105 C CA . THR B 1 306 ? 5.07 -9.484 -14.906 1 88.5 306 THR B CA 1
ATOM 6106 C C . THR B 1 306 ? 6.125 -10.305 -14.172 1 88.5 306 THR B C 1
ATOM 6108 O O . THR B 1 306 ? 6.664 -9.867 -13.156 1 88.5 306 THR B O 1
ATOM 6111 N N . ALA B 1 307 ? 6.297 -11.578 -14.594 1 90.38 307 ALA B N 1
ATOM 6112 C CA . ALA B 1 307 ? 7.168 -12.539 -13.922 1 90.38 307 ALA B CA 1
ATOM 6113 C C . ALA B 1 307 ? 6.746 -12.734 -12.469 1 90.38 307 ALA B C 1
ATOM 6115 O O . ALA B 1 307 ? 7.594 -12.875 -11.586 1 90.38 307 ALA B O 1
ATOM 6116 N N . SER B 1 308 ? 5.418 -12.711 -12.211 1 88.94 308 SER B N 1
ATOM 6117 C CA . SER B 1 308 ? 4.875 -12.867 -10.867 1 88.94 308 SER B CA 1
ATOM 6118 C C . SER B 1 308 ? 3.537 -13.602 -10.898 1 88.94 308 SER B C 1
ATOM 6120 O O . SER B 1 308 ? 2.566 -13.109 -11.477 1 88.94 308 SER B O 1
ATOM 6122 N N . SER B 1 309 ? 3.551 -14.758 -10.219 1 92.25 309 SER B N 1
ATOM 6123 C CA . SER B 1 309 ? 2.303 -15.5 -10.117 1 92.25 309 SER B CA 1
ATOM 6124 C C . SER B 1 309 ? 1.258 -14.734 -9.32 1 92.25 309 SER B C 1
ATOM 6126 O O . SER B 1 309 ? 0.067 -14.789 -9.625 1 92.25 309 SER B O 1
ATOM 6128 N N . GLY B 1 310 ? 1.802 -14.031 -8.32 1 88.88 310 GLY B N 1
ATOM 6129 C CA . GLY B 1 310 ? 0.91 -13.227 -7.504 1 88.88 310 GLY B CA 1
ATOM 6130 C C . GLY B 1 310 ? 0.255 -12.094 -8.273 1 88.88 310 GLY B C 1
ATOM 6131 O O . GLY B 1 310 ? -0.955 -11.883 -8.172 1 88.88 310 GLY B O 1
ATOM 6132 N N . ALA B 1 311 ? 1.051 -11.383 -9.039 1 88.25 311 ALA B N 1
ATOM 6133 C CA . ALA B 1 311 ? 0.549 -10.266 -9.828 1 88.25 311 ALA B CA 1
ATOM 6134 C C . ALA B 1 311 ? -0.372 -10.742 -10.945 1 88.25 311 ALA B C 1
ATOM 6136 O O . ALA B 1 311 ? -1.185 -9.977 -11.461 1 88.25 311 ALA B O 1
ATOM 6137 N N . THR B 1 312 ? -0.329 -12 -11.273 1 93.44 312 THR B N 1
ATOM 6138 C CA . THR B 1 312 ? -1.127 -12.57 -12.352 1 93.44 312 THR B CA 1
ATOM 6139 C C . THR B 1 312 ? -2.436 -13.141 -11.812 1 93.44 312 THR B C 1
ATOM 6141 O O . THR B 1 312 ? -3.359 -13.422 -12.578 1 93.44 312 THR B O 1
ATOM 6144 N N . LEU B 1 313 ? -2.533 -13.266 -10.5 1 93.06 313 LEU B N 1
ATOM 6145 C CA . LEU B 1 313 ? -3.629 -13.977 -9.844 1 93.06 313 LEU B CA 1
ATOM 6146 C C . LEU B 1 313 ? -4.977 -13.422 -10.297 1 93.06 313 LEU B C 1
ATOM 6148 O O . LEU B 1 313 ? -5.875 -14.188 -10.656 1 93.06 313 LEU B O 1
ATOM 6152 N N . PRO B 1 314 ? -5.156 -12.102 -10.367 1 90.56 314 PRO B N 1
ATOM 6153 C CA . PRO B 1 314 ? -6.461 -11.578 -10.773 1 90.56 314 PRO B CA 1
ATOM 6154 C C . PRO B 1 314 ? -6.852 -12.008 -12.188 1 90.56 314 PRO B C 1
ATOM 6156 O O . PRO B 1 314 ? -8.016 -12.344 -12.43 1 90.56 314 PRO B O 1
ATOM 6159 N N . VAL B 1 315 ? -5.922 -12 -13.039 1 92.19 315 VAL B N 1
ATOM 6160 C CA . VAL B 1 315 ? -6.184 -12.383 -14.422 1 92.19 315 VAL B CA 1
ATOM 6161 C C . VAL B 1 315 ? -6.418 -13.891 -14.508 1 92.19 315 VAL B C 1
ATOM 6163 O O . VAL B 1 315 ? -7.219 -14.352 -15.32 1 92.19 315 VAL B O 1
ATOM 6166 N N . THR B 1 316 ? -5.73 -14.594 -13.688 1 95.44 316 THR B N 1
ATOM 6167 C CA . THR B 1 316 ? -5.934 -16.031 -13.648 1 95.44 316 THR B CA 1
ATOM 6168 C C . THR B 1 316 ? -7.344 -16.375 -13.172 1 95.44 316 THR B C 1
ATOM 6170 O O . THR B 1 316 ? -8 -17.25 -13.734 1 95.44 316 THR B O 1
ATOM 6173 N N . PHE B 1 317 ? -7.824 -15.664 -12.148 1 93.81 317 PHE B N 1
ATOM 6174 C CA . PHE B 1 317 ? -9.195 -15.836 -11.688 1 93.81 317 PHE B CA 1
ATOM 6175 C C . PHE B 1 317 ? -10.18 -15.633 -12.828 1 93.81 317 PHE B C 1
ATOM 6177 O O . PHE B 1 317 ? -11.039 -16.484 -13.07 1 93.81 317 PHE B O 1
ATOM 6184 N N . ARG B 1 318 ? -9.984 -14.562 -13.484 1 90.5 318 ARG B N 1
ATOM 6185 C CA . ARG B 1 318 ? -10.914 -14.195 -14.547 1 90.5 318 ARG B CA 1
ATOM 6186 C C . ARG B 1 318 ? -10.883 -15.227 -15.68 1 90.5 318 ARG B C 1
ATOM 6188 O O . ARG B 1 318 ? -11.93 -15.633 -16.188 1 90.5 318 ARG B O 1
ATOM 6195 N N . SER B 1 319 ? -9.734 -15.641 -16.078 1 93.62 319 SER B N 1
ATOM 6196 C CA . SER B 1 319 ? -9.586 -16.625 -17.156 1 93.62 319 SER B CA 1
ATOM 6197 C C . SER B 1 319 ? -10.273 -17.938 -16.797 1 93.62 319 SER B C 1
ATOM 6199 O O . SER B 1 319 ? -10.977 -18.516 -17.641 1 93.62 319 SER B O 1
ATOM 6201 N N . LEU B 1 320 ? -10.117 -18.391 -15.633 1 96.44 320 LEU B N 1
ATOM 6202 C CA . LEU B 1 320 ? -10.664 -19.688 -15.234 1 96.44 320 LEU B CA 1
ATOM 6203 C C . LEU B 1 320 ? -12.164 -19.594 -14.992 1 96.44 320 LEU B C 1
ATOM 6205 O O . LEU B 1 320 ? -12.922 -20.484 -15.383 1 96.44 320 LEU B O 1
ATOM 6209 N N . GLU B 1 321 ? -12.547 -18.516 -14.367 1 92.75 321 GLU B N 1
ATOM 6210 C CA . GLU B 1 321 ? -13.945 -18.391 -13.977 1 92.75 321 GLU B CA 1
ATOM 6211 C C . GLU B 1 321 ? -14.812 -17.953 -15.148 1 92.75 321 GLU B C 1
ATOM 6213 O O . GLU B 1 321 ? -15.906 -18.469 -15.352 1 92.75 321 GLU B O 1
ATOM 6218 N N . GLU B 1 322 ? -14.289 -17.047 -15.977 1 88.75 322 GLU B N 1
ATOM 6219 C CA . GLU B 1 322 ? -15.102 -16.484 -17.062 1 88.75 322 GLU B CA 1
ATOM 6220 C C . GLU B 1 322 ? -14.906 -17.266 -18.359 1 88.75 322 GLU B C 1
ATOM 6222 O O . GLU B 1 322 ? -15.883 -17.609 -19.031 1 88.75 322 GLU B O 1
ATOM 6227 N N . ASN B 1 323 ? -13.703 -17.578 -18.672 1 91.5 323 ASN B N 1
ATOM 6228 C CA . ASN B 1 323 ? -13.43 -18.25 -19.938 1 91.5 323 ASN B CA 1
ATOM 6229 C C . ASN B 1 323 ? -13.656 -19.766 -19.812 1 91.5 323 ASN B C 1
ATOM 6231 O O . ASN B 1 323 ? -14.195 -20.391 -20.734 1 91.5 323 ASN B O 1
ATOM 6235 N N . LEU B 1 324 ? -13.312 -20.344 -18.703 1 95.06 324 LEU B N 1
ATOM 6236 C CA . LEU B 1 324 ? -13.297 -21.812 -18.609 1 95.06 324 LEU B CA 1
ATOM 6237 C C . LEU B 1 324 ? -14.398 -22.297 -17.672 1 95.06 324 LEU B C 1
ATOM 6239 O O . LEU B 1 324 ? -14.594 -23.5 -17.516 1 95.06 324 LEU B O 1
ATOM 6243 N N . LYS B 1 325 ? -15.023 -21.375 -17.016 1 93.81 325 LYS B N 1
ATOM 6244 C CA . LYS B 1 325 ? -16.234 -21.641 -16.234 1 93.81 325 LYS B CA 1
ATOM 6245 C C . LYS B 1 325 ? -15.93 -22.578 -15.062 1 93.81 325 LYS B C 1
ATOM 6247 O O . LYS B 1 325 ? -16.719 -23.469 -14.758 1 93.81 325 LYS B O 1
ATOM 6252 N N . ILE B 1 326 ? -14.82 -22.422 -14.508 1 95.31 326 ILE B N 1
ATOM 6253 C CA . ILE B 1 326 ? -14.484 -23.156 -13.297 1 95.31 326 ILE B CA 1
ATOM 6254 C C . ILE B 1 326 ? -15.164 -22.516 -12.094 1 95.31 326 ILE B C 1
ATOM 6256 O O . ILE B 1 326 ? -15.242 -21.281 -12 1 95.31 326 ILE B O 1
ATOM 6260 N N . ASP B 1 327 ? -15.609 -23.328 -11.164 1 94.06 327 ASP B N 1
ATOM 6261 C CA . ASP B 1 327 ? -16.344 -22.875 -9.984 1 94.06 327 ASP B CA 1
ATOM 6262 C C . ASP B 1 327 ? -15.461 -21.969 -9.125 1 94.06 327 ASP B C 1
ATOM 6264 O O . ASP B 1 327 ? -14.312 -22.312 -8.82 1 94.06 327 ASP B O 1
ATOM 6268 N N . ARG B 1 328 ? -16.031 -20.875 -8.711 1 91.31 328 ARG B N 1
ATOM 6269 C CA . ARG B 1 328 ? -15.305 -19.859 -7.941 1 91.31 328 ARG B CA 1
ATOM 6270 C C . ARG B 1 328 ? -14.828 -20.422 -6.605 1 91.31 328 ARG B C 1
ATOM 6272 O O . ARG B 1 328 ? -13.766 -20.031 -6.105 1 91.31 328 ARG B O 1
ATOM 6279 N N . ARG B 1 329 ? -15.633 -21.359 -6 1 91.81 329 ARG B N 1
ATOM 6280 C CA . ARG B 1 329 ? -15.273 -21.953 -4.715 1 91.81 329 ARG B CA 1
ATOM 6281 C C . ARG B 1 329 ? -13.953 -22.703 -4.809 1 91.81 329 ARG B C 1
ATOM 6283 O O . ARG B 1 329 ? -13.219 -22.812 -3.824 1 91.81 329 ARG B O 1
ATOM 6290 N N . VAL B 1 330 ? -13.672 -23.094 -5.977 1 94.69 330 VAL B N 1
ATOM 6291 C CA . VAL B 1 330 ? -12.445 -23.859 -6.211 1 94.69 330 VAL B CA 1
ATOM 6292 C C . VAL B 1 330 ? -11.312 -22.891 -6.574 1 94.69 330 VAL B C 1
ATOM 6294 O O . VAL B 1 330 ? -10.234 -22.953 -5.977 1 94.69 330 VAL B O 1
ATOM 6297 N N . THR B 1 331 ? -11.539 -21.984 -7.523 1 95.94 331 THR B N 1
ATOM 6298 C CA . THR B 1 331 ? -10.484 -21.094 -8 1 95.94 331 THR B CA 1
ATOM 6299 C C . THR B 1 331 ? -9.961 -20.219 -6.863 1 95.94 331 THR B C 1
ATOM 6301 O O . THR B 1 331 ? -8.758 -20 -6.742 1 95.94 331 THR B O 1
ATOM 6304 N N . ARG B 1 332 ? -10.805 -19.781 -6.023 1 93.44 332 ARG B N 1
ATOM 6305 C CA . ARG B 1 332 ? -10.461 -18.797 -5.004 1 93.44 332 ARG B CA 1
ATOM 6306 C C . ARG B 1 332 ? -9.656 -19.422 -3.877 1 93.44 332 ARG B C 1
ATOM 6308 O O . ARG B 1 332 ? -9.016 -18.719 -3.094 1 93.44 332 ARG B O 1
ATOM 6315 N N . PHE B 1 333 ? -9.734 -20.688 -3.775 1 91.5 333 PHE B N 1
ATOM 6316 C CA . PHE B 1 333 ? -8.914 -21.375 -2.789 1 91.5 333 PHE B CA 1
ATOM 6317 C C . PHE B 1 333 ? -7.656 -21.938 -3.434 1 91.5 333 PHE B C 1
ATOM 6319 O O . PHE B 1 333 ? -6.547 -21.734 -2.938 1 91.5 333 PHE B O 1
ATOM 6326 N N . VAL B 1 334 ? -7.734 -22.594 -4.527 1 94.94 334 VAL B N 1
ATOM 6327 C CA . VAL B 1 334 ? -6.672 -23.359 -5.164 1 94.94 334 VAL B CA 1
ATOM 6328 C C . VAL B 1 334 ? -5.605 -22.422 -5.715 1 94.94 334 VAL B C 1
ATOM 6330 O O . VAL B 1 334 ? -4.406 -22.656 -5.535 1 94.94 334 VAL B O 1
ATOM 6333 N N . LEU B 1 335 ? -5.992 -21.359 -6.324 1 95.88 335 LEU B N 1
ATOM 6334 C CA . LEU B 1 335 ? -5.066 -20.516 -7.074 1 95.88 335 LEU B CA 1
ATOM 6335 C C . LEU B 1 335 ? -4.188 -19.703 -6.129 1 95.88 335 LEU B C 1
ATOM 6337 O O . LEU B 1 335 ? -2.977 -19.594 -6.328 1 95.88 335 LEU B O 1
ATOM 6341 N N . PRO B 1 336 ? -4.777 -19.109 -5.066 1 92.88 336 PRO B N 1
ATOM 6342 C CA . PRO B 1 336 ? -3.889 -18.422 -4.129 1 92.88 336 PRO B CA 1
ATOM 6343 C C . PRO B 1 336 ? -2.857 -19.359 -3.5 1 92.88 336 PRO B C 1
ATOM 6345 O O . PRO B 1 336 ? -1.696 -18.984 -3.332 1 92.88 336 PRO B O 1
ATOM 6348 N N . LEU B 1 337 ? -3.303 -20.484 -3.16 1 90.75 337 LEU B N 1
ATOM 6349 C CA . LEU B 1 337 ? -2.379 -21.469 -2.613 1 90.75 337 LEU B CA 1
ATOM 6350 C C . LEU B 1 337 ? -1.306 -21.844 -3.633 1 90.75 337 LEU B C 1
ATOM 6352 O O . LEU B 1 337 ? -0.121 -21.906 -3.299 1 90.75 337 LEU B O 1
ATOM 6356 N N . GLY B 1 338 ? -1.703 -22.062 -4.809 1 92.56 338 GLY B N 1
ATOM 6357 C CA . GLY B 1 338 ? -0.767 -22.375 -5.875 1 92.56 338 GLY B CA 1
ATOM 6358 C C . GLY B 1 338 ? 0.255 -21.281 -6.125 1 92.56 338 GLY B C 1
ATOM 6359 O O . GLY B 1 338 ? 1.443 -21.562 -6.289 1 92.56 338 GLY B O 1
ATOM 6360 N N . ALA B 1 339 ? -0.21 -20.078 -6.18 1 90.75 339 ALA B N 1
ATOM 6361 C CA . ALA B 1 339 ? 0.667 -18.938 -6.414 1 90.75 339 ALA B CA 1
ATOM 6362 C C . ALA B 1 339 ? 1.704 -18.797 -5.305 1 90.75 339 ALA B C 1
ATOM 6364 O O . ALA B 1 339 ? 2.74 -18.156 -5.488 1 90.75 339 ALA B O 1
ATOM 6365 N N . THR B 1 340 ? 1.428 -19.438 -4.234 1 83.88 340 THR B N 1
ATOM 6366 C CA . THR B 1 340 ? 2.303 -19.312 -3.074 1 83.88 340 THR B CA 1
ATOM 6367 C C . THR B 1 340 ? 3.25 -20.516 -2.98 1 83.88 340 THR B C 1
ATOM 6369 O O . THR B 1 340 ? 4.441 -20.344 -2.713 1 83.88 340 THR B O 1
ATOM 6372 N N . ILE B 1 341 ? 2.75 -21.672 -3.203 1 80 341 ILE B N 1
ATOM 6373 C CA . ILE B 1 341 ? 3.562 -22.844 -2.889 1 80 341 ILE B CA 1
ATOM 6374 C C . ILE B 1 341 ? 3.996 -23.547 -4.18 1 80 341 ILE B C 1
ATOM 6376 O O . ILE B 1 341 ? 4.938 -24.344 -4.18 1 80 341 ILE B O 1
ATOM 6380 N N . THR B 1 342 ? 3.248 -23.438 -5.176 1 69.56 342 THR B N 1
ATOM 6381 C CA . THR B 1 342 ? 3.549 -24.203 -6.379 1 69.56 342 THR B CA 1
ATOM 6382 C C . THR B 1 342 ? 4.523 -23.453 -7.277 1 69.56 342 THR B C 1
ATOM 6384 O O . THR B 1 342 ? 4.18 -22.406 -7.844 1 69.56 342 THR B O 1
ATOM 6387 N N . MET B 1 343 ? 5.582 -24.141 -7.383 1 84.19 343 MET B N 1
ATOM 6388 C CA . MET B 1 343 ? 6.566 -23.516 -8.266 1 84.19 343 MET B CA 1
ATOM 6389 C C . MET B 1 343 ? 7.254 -24.562 -9.133 1 84.19 343 MET B C 1
ATOM 6391 O O . MET B 1 343 ? 8.477 -24.734 -9.07 1 84.19 343 MET B O 1
ATOM 6395 N N . ASP B 1 344 ? 6.359 -25.188 -10.039 1 93.19 344 ASP B N 1
ATOM 6396 C CA . ASP B 1 344 ? 6.863 -26.219 -10.945 1 93.19 344 ASP B CA 1
ATOM 6397 C C . ASP B 1 344 ? 8.055 -25.719 -11.75 1 93.19 344 ASP B C 1
ATOM 6399 O O . ASP B 1 344 ? 9.109 -26.344 -11.781 1 93.19 344 ASP B O 1
ATOM 6403 N N . GLY B 1 345 ? 7.785 -24.609 -12.336 1 92.94 345 GLY B N 1
ATOM 6404 C CA . GLY B 1 345 ? 8.836 -24.047 -13.164 1 92.94 345 GLY B CA 1
ATOM 6405 C C . GLY B 1 345 ? 10.094 -23.719 -12.383 1 92.94 345 GLY B C 1
ATOM 6406 O O . GLY B 1 345 ? 11.203 -23.953 -12.859 1 92.94 345 GLY B O 1
ATOM 6407 N N . THR B 1 346 ? 9.938 -23.234 -11.273 1 89.5 346 THR B N 1
ATOM 6408 C CA . THR B 1 346 ? 11.07 -22.844 -10.445 1 89.5 346 THR B CA 1
ATOM 6409 C C . THR B 1 346 ? 11.836 -24.062 -9.953 1 89.5 346 THR B C 1
ATOM 6411 O O . THR B 1 346 ? 13.062 -24.078 -9.93 1 89.5 346 THR B O 1
ATOM 6414 N N . ALA B 1 347 ? 11.117 -25.062 -9.531 1 91.44 347 ALA B N 1
ATOM 6415 C CA . ALA B 1 347 ? 11.75 -26.281 -9.078 1 91.44 347 ALA B CA 1
ATOM 6416 C C . ALA B 1 347 ? 12.586 -26.922 -10.188 1 91.44 347 ALA B C 1
ATOM 6418 O O . ALA B 1 347 ? 13.703 -27.375 -9.953 1 91.44 347 ALA B O 1
ATOM 6419 N N . LEU B 1 348 ? 12.039 -26.953 -11.328 1 94.75 348 LEU B N 1
ATOM 6420 C CA . LEU B 1 348 ? 12.75 -27.469 -12.492 1 94.75 348 LEU B CA 1
ATOM 6421 C C . LEU B 1 348 ? 14.016 -26.656 -12.758 1 94.75 348 LEU B C 1
ATOM 6423 O O . LEU B 1 348 ? 15.094 -27.219 -12.953 1 94.75 348 LEU B O 1
ATOM 6427 N N . TYR B 1 349 ? 13.875 -25.375 -12.781 1 93.12 349 TYR B N 1
ATOM 6428 C CA . TYR B 1 349 ? 14.984 -24.438 -12.984 1 93.12 349 TYR B CA 1
ATOM 6429 C C . TYR B 1 349 ? 16.094 -24.688 -11.961 1 93.12 349 TYR B C 1
ATOM 6431 O O . TYR B 1 349 ? 17.266 -24.734 -12.312 1 93.12 349 TYR B O 1
ATOM 6439 N N . GLU B 1 350 ? 15.758 -24.859 -10.734 1 90.25 350 GLU B N 1
ATOM 6440 C CA . GLU B 1 350 ? 16.719 -25.047 -9.648 1 90.25 350 GLU B CA 1
ATOM 6441 C C . GLU B 1 350 ? 17.438 -26.391 -9.781 1 90.25 350 GLU B C 1
ATOM 6443 O O . GLU B 1 350 ? 18.656 -26.469 -9.562 1 90.25 350 GLU B O 1
ATOM 6448 N N . ALA B 1 351 ? 16.719 -27.391 -10.086 1 93.19 351 ALA B N 1
ATOM 6449 C CA . ALA B 1 351 ? 17.328 -28.703 -10.281 1 93.19 351 ALA B CA 1
ATOM 6450 C C . ALA B 1 351 ? 18.344 -28.672 -11.414 1 93.19 351 ALA B C 1
ATOM 6452 O O . ALA B 1 351 ? 19.469 -29.172 -11.266 1 93.19 351 ALA B O 1
ATOM 6453 N N . VAL B 1 352 ? 17.953 -28 -12.484 1 94.5 352 VAL B N 1
ATOM 6454 C CA . VAL B 1 352 ? 18.844 -27.906 -13.633 1 94.5 352 VAL B CA 1
ATOM 6455 C C . VAL B 1 352 ? 20.078 -27.062 -13.273 1 94.5 352 VAL B C 1
ATOM 6457 O O . VAL B 1 352 ? 21.203 -27.406 -13.641 1 94.5 352 VAL B O 1
ATOM 6460 N N . ALA B 1 353 ? 19.828 -26.031 -12.562 1 91.94 353 ALA B N 1
ATOM 6461 C CA . ALA B 1 353 ? 20.906 -25.125 -12.18 1 91.94 353 ALA B CA 1
ATOM 6462 C C . ALA B 1 353 ? 21.953 -25.844 -11.32 1 91.94 353 ALA B C 1
ATOM 6464 O O . ALA B 1 353 ? 23.156 -25.719 -11.547 1 91.94 353 ALA B O 1
ATOM 6465 N N . VAL B 1 354 ? 21.5 -26.594 -10.383 1 91.44 354 VAL B N 1
ATOM 6466 C CA . VAL B 1 354 ? 22.391 -27.281 -9.453 1 91.44 354 VAL B CA 1
ATOM 6467 C C . VAL B 1 354 ? 23.219 -28.312 -10.211 1 91.44 354 VAL B C 1
ATOM 6469 O O . VAL B 1 354 ? 24.438 -28.391 -10.023 1 91.44 354 VAL B O 1
ATOM 6472 N N . ILE B 1 355 ? 22.641 -29.031 -11.031 1 93.81 355 ILE B N 1
ATOM 6473 C CA . ILE B 1 355 ? 23.344 -30.078 -11.766 1 93.81 355 ILE B CA 1
ATOM 6474 C C . ILE B 1 355 ? 24.266 -29.438 -12.805 1 93.81 355 ILE B C 1
ATOM 6476 O O . ILE B 1 355 ? 25.359 -29.938 -13.062 1 93.81 355 ILE B O 1
ATOM 6480 N N . PHE B 1 356 ? 23.828 -28.406 -13.391 1 92.69 356 PHE B N 1
ATOM 6481 C CA . PHE B 1 356 ? 24.672 -27.625 -14.297 1 92.69 356 PHE B CA 1
ATOM 6482 C C . PHE B 1 356 ? 25.953 -27.188 -13.617 1 92.69 356 PHE B C 1
ATOM 6484 O O . PHE B 1 356 ? 27.047 -27.328 -14.18 1 92.69 356 PHE B O 1
ATOM 6491 N N . ILE B 1 357 ? 25.828 -26.703 -12.484 1 88.69 357 ILE B N 1
ATOM 6492 C CA . ILE B 1 357 ? 27 -26.25 -11.719 1 88.69 357 ILE B CA 1
ATOM 6493 C C . ILE B 1 357 ? 27.891 -27.438 -11.391 1 88.69 357 ILE B C 1
ATOM 6495 O O . ILE B 1 357 ? 29.125 -27.328 -11.438 1 88.69 357 ILE B O 1
ATOM 6499 N N . ALA B 1 358 ? 27.312 -28.531 -11.016 1 91.44 358 ALA B N 1
ATOM 6500 C CA . ALA B 1 358 ? 28.094 -29.734 -10.789 1 91.44 358 ALA B CA 1
ATOM 6501 C C . ALA B 1 358 ? 28.891 -30.125 -12.031 1 91.44 358 ALA B C 1
ATOM 6503 O O . ALA B 1 358 ? 30.078 -30.469 -11.945 1 91.44 358 ALA B O 1
ATOM 6504 N N . GLN B 1 359 ? 28.25 -30 -13.125 1 91.31 359 GLN B N 1
ATOM 6505 C CA . GLN B 1 359 ? 28.891 -30.328 -14.391 1 91.31 359 GLN B CA 1
ATOM 6506 C C . GLN B 1 359 ? 30.031 -29.359 -14.695 1 91.31 359 GLN B C 1
ATOM 6508 O O . GLN B 1 359 ? 31.094 -29.766 -15.172 1 91.31 359 GLN B O 1
ATOM 6513 N N . LEU B 1 360 ? 29.781 -28.156 -14.453 1 86.06 360 LEU B N 1
ATOM 6514 C CA . LEU B 1 360 ? 30.797 -27.125 -14.68 1 86.06 360 LEU B CA 1
ATOM 6515 C C . LEU B 1 360 ? 32.031 -27.422 -13.859 1 86.06 360 LEU B C 1
ATOM 6517 O O . LEU B 1 360 ? 33.156 -27.094 -14.281 1 86.06 360 LEU B O 1
ATOM 6521 N N . ASN B 1 361 ? 31.828 -27.938 -12.758 1 86.5 361 ASN B N 1
ATOM 6522 C CA . ASN B 1 361 ? 32.938 -28.234 -11.852 1 86.5 361 ASN B CA 1
ATOM 6523 C C . ASN B 1 361 ? 33.406 -29.672 -12 1 86.5 361 ASN B C 1
ATOM 6525 O O . ASN B 1 361 ? 34.156 -30.172 -11.156 1 86.5 361 ASN B O 1
ATOM 6529 N N . ASN B 1 362 ? 32.938 -30.391 -12.914 1 88.62 362 ASN B N 1
ATOM 6530 C CA . ASN B 1 362 ? 33.312 -31.75 -13.227 1 88.62 362 ASN B CA 1
ATOM 6531 C C . ASN B 1 362 ? 33.031 -32.688 -12.062 1 88.62 362 ASN B C 1
ATOM 6533 O O . ASN B 1 362 ? 33.812 -33.594 -11.766 1 88.62 362 ASN B O 1
ATOM 6537 N N . ILE B 1 363 ? 31.984 -32.438 -11.461 1 90.12 363 ILE B N 1
ATOM 6538 C CA . ILE B 1 363 ? 31.578 -33.281 -10.352 1 90.12 363 ILE B CA 1
ATOM 6539 C C . ILE B 1 363 ? 30.516 -34.281 -10.82 1 90.12 363 ILE B C 1
ATOM 6541 O O . ILE B 1 363 ? 29.484 -33.875 -11.367 1 90.12 363 ILE B O 1
ATOM 6545 N N . GLN B 1 364 ? 30.812 -35.531 -10.555 1 91.06 364 GLN B N 1
ATOM 6546 C CA . GLN B 1 364 ? 29.844 -36.562 -10.906 1 91.06 364 GLN B CA 1
ATOM 6547 C C . GLN B 1 364 ? 28.875 -36.812 -9.75 1 91.06 364 GLN B C 1
ATOM 6549 O O . GLN B 1 364 ? 29.297 -37.094 -8.633 1 91.06 364 GLN B O 1
ATOM 6554 N N . LEU B 1 365 ? 27.641 -36.75 -10.07 1 93 365 LEU B N 1
ATOM 6555 C CA . LEU B 1 365 ? 26.625 -36.938 -9.039 1 93 365 LEU B CA 1
ATOM 6556 C C . LEU B 1 365 ? 26.109 -38.375 -9.031 1 93 365 LEU B C 1
ATOM 6558 O O . LEU B 1 365 ? 25.875 -38.938 -10.094 1 93 365 LEU B O 1
ATOM 6562 N N . SER B 1 366 ? 25.969 -38.875 -7.836 1 93.12 366 SER B N 1
ATOM 6563 C CA . SER B 1 366 ? 25.391 -40.188 -7.66 1 93.12 366 SER B CA 1
ATOM 6564 C C . SER B 1 366 ? 23.859 -40.156 -7.777 1 93.12 366 SER B C 1
ATOM 6566 O O . SER B 1 366 ? 23.281 -39.062 -7.777 1 93.12 366 SER B O 1
ATOM 6568 N N . LEU B 1 367 ? 23.281 -41.344 -7.887 1 92.19 367 LEU B N 1
ATOM 6569 C CA . LEU B 1 367 ? 21.828 -41.438 -7.953 1 92.19 367 LEU B CA 1
ATOM 6570 C C . LEU B 1 367 ? 21.188 -40.875 -6.68 1 92.19 367 LEU B C 1
ATOM 6572 O O . LEU B 1 367 ? 20.141 -40.25 -6.727 1 92.19 367 LEU B O 1
ATOM 6576 N N . LEU B 1 368 ? 21.859 -41.156 -5.652 1 90.62 368 LEU B N 1
ATOM 6577 C CA . LEU B 1 368 ? 21.359 -40.688 -4.371 1 90.62 368 LEU B CA 1
ATOM 6578 C C . LEU B 1 368 ? 21.406 -39.156 -4.305 1 90.62 368 LEU B C 1
ATOM 6580 O O . LEU B 1 368 ? 20.5 -38.531 -3.752 1 90.62 368 LEU B O 1
ATOM 6584 N N . GLU B 1 369 ? 22.453 -38.656 -4.789 1 91.56 369 GLU B N 1
ATOM 6585 C CA . GLU B 1 369 ? 22.578 -37.188 -4.809 1 91.56 369 GLU B CA 1
ATOM 6586 C C . GLU B 1 369 ? 21.547 -36.562 -5.734 1 91.56 369 GLU B C 1
ATOM 6588 O O . GLU B 1 369 ? 21 -35.5 -5.434 1 91.56 369 GLU B O 1
ATOM 6593 N N . LEU B 1 370 ? 21.312 -37.219 -6.82 1 93.38 370 LEU B N 1
ATOM 6594 C CA . LEU B 1 370 ? 20.297 -36.75 -7.742 1 93.38 370 LEU B CA 1
ATOM 6595 C C . LEU B 1 370 ? 18.906 -36.781 -7.094 1 93.38 370 LEU B C 1
ATOM 6597 O O . LEU B 1 370 ? 18.109 -35.844 -7.273 1 93.38 370 LEU B O 1
ATOM 6601 N N . LEU B 1 371 ? 18.656 -37.75 -6.371 1 91.69 371 LEU B N 1
ATOM 6602 C CA . LEU B 1 371 ? 17.391 -37.844 -5.641 1 91.69 371 LEU B CA 1
ATOM 6603 C C . LEU B 1 371 ? 17.297 -36.75 -4.57 1 91.69 371 LEU B C 1
ATOM 6605 O O . LEU B 1 371 ? 16.219 -36.188 -4.348 1 91.69 371 LEU B O 1
ATOM 6609 N N . THR B 1 372 ? 18.391 -36.531 -3.963 1 89.06 372 THR B N 1
ATOM 6610 C CA . THR B 1 372 ? 18.438 -35.469 -2.947 1 89.06 372 THR B CA 1
ATOM 6611 C C . THR B 1 372 ? 18.156 -34.125 -3.566 1 89.06 372 THR B C 1
ATOM 6613 O O . THR B 1 372 ? 17.438 -33.281 -2.979 1 89.06 372 THR B O 1
ATOM 6616 N N . ILE B 1 373 ? 18.734 -33.906 -4.688 1 90.81 373 ILE B N 1
ATOM 6617 C CA . ILE B 1 373 ? 18.484 -32.688 -5.402 1 90.81 373 ILE B CA 1
ATOM 6618 C C . ILE B 1 373 ? 17 -32.562 -5.746 1 90.81 373 ILE B C 1
ATOM 6620 O O . ILE B 1 373 ? 16.406 -31.484 -5.57 1 90.81 373 ILE B O 1
ATOM 6624 N N . SER B 1 374 ? 16.469 -33.594 -6.172 1 91.12 374 SER B N 1
ATOM 6625 C CA . SER B 1 374 ? 15.055 -33.625 -6.551 1 91.12 374 SER B CA 1
ATOM 6626 C C . SER B 1 374 ? 14.164 -33.281 -5.363 1 91.12 374 SER B C 1
ATOM 6628 O O . SER B 1 374 ? 13.312 -32.375 -5.457 1 91.12 374 SER B O 1
ATOM 6630 N N . VAL B 1 375 ? 14.383 -33.875 -4.27 1 87 375 VAL B N 1
ATOM 6631 C CA . VAL B 1 375 ? 13.562 -33.656 -3.082 1 87 375 VAL B CA 1
ATOM 6632 C C . VAL B 1 375 ? 13.812 -32.281 -2.51 1 87 375 VAL B C 1
ATOM 6634 O O . VAL B 1 375 ? 12.867 -31.562 -2.156 1 87 375 VAL B O 1
ATOM 6637 N N . THR B 1 376 ? 15.055 -31.891 -2.484 1 84.88 376 THR B N 1
ATOM 6638 C CA . THR B 1 376 ? 15.422 -30.609 -1.897 1 84.88 376 THR B CA 1
ATOM 6639 C C . THR B 1 376 ? 14.875 -29.453 -2.734 1 84.88 376 THR B C 1
ATOM 6641 O O . THR B 1 376 ? 14.391 -28.469 -2.189 1 84.88 376 THR B O 1
ATOM 6644 N N . THR B 1 377 ? 14.992 -29.609 -3.988 1 87.25 377 THR B N 1
ATOM 6645 C CA . THR B 1 377 ? 14.484 -28.562 -4.855 1 87.25 377 THR B CA 1
ATOM 6646 C C . THR B 1 377 ? 12.969 -28.453 -4.742 1 87.25 377 THR B C 1
ATOM 6648 O O . THR B 1 377 ? 12.414 -27.344 -4.785 1 87.25 377 THR B O 1
ATOM 6651 N N . THR B 1 378 ? 12.328 -29.5 -4.645 1 83.94 378 THR B N 1
ATOM 6652 C CA . THR B 1 378 ? 10.875 -29.516 -4.488 1 83.94 378 THR B CA 1
ATOM 6653 C C . THR B 1 378 ? 10.469 -28.797 -3.199 1 83.94 378 THR B C 1
ATOM 6655 O O . THR B 1 378 ? 9.609 -27.922 -3.215 1 83.94 378 THR B O 1
ATOM 6658 N N . VAL B 1 379 ? 11.141 -29.125 -2.18 1 77.94 379 VAL B N 1
ATOM 6659 C CA . VAL B 1 379 ? 10.836 -28.547 -0.878 1 77.94 379 VAL B CA 1
ATOM 6660 C C . VAL B 1 379 ? 11.211 -27.062 -0.875 1 77.94 379 VAL B C 1
ATOM 6662 O O . VAL B 1 379 ? 10.461 -26.234 -0.366 1 77.94 379 VAL B O 1
ATOM 6665 N N . ALA B 1 380 ? 12.375 -26.781 -1.461 1 74.75 380 ALA B N 1
ATOM 6666 C CA . ALA B 1 380 ? 12.859 -25.406 -1.496 1 74.75 380 ALA B CA 1
ATOM 6667 C C . ALA B 1 380 ? 11.93 -24.516 -2.318 1 74.75 380 ALA B C 1
ATOM 6669 O O . ALA B 1 380 ? 11.727 -23.344 -1.984 1 74.75 380 ALA B O 1
ATOM 6670 N N . SER B 1 381 ? 11.43 -25.047 -3.322 1 74.25 381 SER B N 1
ATOM 6671 C CA . SER B 1 381 ? 10.562 -24.266 -4.199 1 74.25 381 SER B CA 1
ATOM 6672 C C . SER B 1 381 ? 9.234 -23.953 -3.525 1 74.25 381 SER B C 1
ATOM 6674 O O . SER B 1 381 ? 8.633 -22.906 -3.785 1 74.25 381 SER B O 1
ATOM 6676 N N . ILE B 1 382 ? 8.758 -24.844 -2.717 1 70.06 382 ILE B N 1
ATOM 6677 C CA . ILE B 1 382 ? 7.52 -24.641 -1.977 1 70.06 382 ILE B CA 1
ATOM 6678 C C . ILE B 1 382 ? 7.734 -23.578 -0.902 1 70.06 382 ILE B C 1
ATOM 6680 O O . ILE B 1 382 ? 6.855 -22.734 -0.661 1 70.06 382 ILE B O 1
ATOM 6684 N N . GLY B 1 383 ? 8.898 -23.594 -0.287 1 59.88 383 GLY B N 1
ATOM 6685 C CA . GLY B 1 383 ? 9.203 -22.688 0.809 1 59.88 383 GLY B CA 1
ATOM 6686 C C . GLY B 1 383 ? 9.578 -21.297 0.344 1 59.88 383 GLY B C 1
ATOM 6687 O O . GLY B 1 383 ? 9.617 -20.359 1.145 1 59.88 383 GLY B O 1
ATOM 6688 N N . SER B 1 384 ? 10.172 -21.203 -0.755 1 55.84 384 SER B N 1
ATOM 6689 C CA . SER B 1 384 ? 10.656 -19.875 -1.16 1 55.84 384 SER B CA 1
ATOM 6690 C C . SER B 1 384 ? 9.5 -18.922 -1.423 1 55.84 384 SER B C 1
ATOM 6692 O O . SER B 1 384 ? 9.703 -17.703 -1.488 1 55.84 384 SER B O 1
ATOM 6694 N N . GLY B 1 385 ? 8.367 -19.375 -0.978 1 48.69 385 GLY B N 1
ATOM 6695 C CA . GLY B 1 385 ? 7.242 -18.469 -1.102 1 48.69 385 GLY B CA 1
ATOM 6696 C C . GLY B 1 385 ? 7.312 -17.594 -2.336 1 48.69 385 GLY B C 1
ATOM 6697 O O . GLY B 1 385 ? 7.844 -18 -3.369 1 48.69 385 GLY B O 1
ATOM 6698 N N . SER B 1 386 ? 6.66 -16.328 -2.254 1 43.91 386 SER B N 1
ATOM 6699 C CA . SER B 1 386 ? 6.578 -15.289 -3.277 1 43.91 386 SER B CA 1
ATOM 6700 C C . SER B 1 386 ? 7.926 -14.602 -3.479 1 43.91 386 SER B C 1
ATOM 6702 O O . SER B 1 386 ? 8.023 -13.617 -4.211 1 43.91 386 SER B O 1
ATOM 6704 N N . VAL B 1 387 ? 8.883 -14.977 -2.693 1 41.94 387 VAL B N 1
ATOM 6705 C CA . VAL B 1 387 ? 10.133 -14.266 -2.939 1 41.94 387 VAL B CA 1
ATOM 6706 C C . VAL B 1 387 ? 10.719 -14.703 -4.277 1 41.94 387 VAL B C 1
ATOM 6708 O O . VAL B 1 387 ? 10.602 -15.867 -4.668 1 41.94 387 VAL B O 1
ATOM 6711 N N . PRO B 1 388 ? 10.812 -13.828 -5.105 1 41.66 388 PRO B N 1
ATOM 6712 C CA . PRO B 1 388 ? 11.492 -14.273 -6.324 1 41.66 388 PRO B CA 1
ATOM 6713 C C . PRO B 1 388 ? 12.469 -15.414 -6.074 1 41.66 388 PRO B C 1
ATOM 6715 O O . PRO B 1 388 ? 13.383 -15.281 -5.258 1 41.66 388 PRO B O 1
ATOM 6718 N N . ALA B 1 389 ? 11.984 -16.656 -6.031 1 46.91 389 ALA B N 1
ATOM 6719 C CA . ALA B 1 389 ? 12.703 -17.938 -6.098 1 46.91 389 ALA B CA 1
ATOM 6720 C C . ALA B 1 389 ? 13.82 -17.875 -7.137 1 46.91 389 ALA B C 1
ATOM 6722 O O . ALA B 1 389 ? 13.547 -17.766 -8.336 1 46.91 389 ALA B O 1
ATOM 6723 N N . GLY B 1 390 ? 15.016 -17.25 -6.625 1 55.16 390 GLY B N 1
ATOM 6724 C CA . GLY B 1 390 ? 16.141 -17.234 -7.555 1 55.16 390 GLY B CA 1
ATOM 6725 C C . GLY B 1 390 ? 17.391 -17.906 -7 1 55.16 390 GLY B C 1
ATOM 6726 O O . GLY B 1 390 ? 17.328 -19.031 -6.508 1 55.16 390 GLY B O 1
ATOM 6727 N N . LEU B 1 391 ? 18.266 -17.125 -6.848 1 63.44 391 LEU B N 1
ATOM 6728 C CA . LEU B 1 391 ? 19.641 -17.547 -6.648 1 63.44 391 LEU B CA 1
ATOM 6729 C C . LEU B 1 391 ? 19.859 -18.047 -5.223 1 63.44 391 LEU B C 1
ATOM 6731 O O . LEU B 1 391 ? 20.688 -18.922 -4.988 1 63.44 391 LEU B O 1
ATOM 6735 N N . ASP B 1 392 ? 18.766 -17.703 -4.344 1 68.62 392 ASP B N 1
ATOM 6736 C CA . ASP B 1 392 ? 18.922 -18.094 -2.943 1 68.62 392 ASP B CA 1
ATOM 6737 C C . ASP B 1 392 ? 18.547 -19.562 -2.734 1 68.62 392 ASP B C 1
ATOM 6739 O O . ASP B 1 392 ? 19.219 -20.266 -1.977 1 68.62 392 ASP B O 1
ATOM 6743 N N . THR B 1 393 ? 17.5 -19.938 -3.389 1 76.19 393 THR B N 1
ATOM 6744 C CA . THR B 1 393 ? 17.078 -21.328 -3.221 1 76.19 393 THR B CA 1
ATOM 6745 C C . THR B 1 393 ? 18.062 -22.281 -3.883 1 76.19 393 THR B C 1
ATOM 6747 O O . THR B 1 393 ? 18.297 -23.391 -3.383 1 76.19 393 THR B O 1
ATOM 6750 N N . ILE B 1 394 ? 18.609 -21.828 -4.93 1 80.75 394 ILE B N 1
ATOM 6751 C CA . ILE B 1 394 ? 19.625 -22.641 -5.578 1 80.75 394 ILE B CA 1
ATOM 6752 C C . ILE B 1 394 ? 20.812 -22.859 -4.629 1 80.75 394 ILE B C 1
ATOM 6754 O O . ILE B 1 394 ? 21.359 -23.953 -4.539 1 80.75 394 ILE B O 1
ATOM 6758 N N . LEU B 1 395 ? 21.156 -21.781 -3.938 1 76.44 395 LEU B N 1
ATOM 6759 C CA . LEU B 1 395 ? 22.25 -21.859 -2.986 1 76.44 395 LEU B CA 1
ATOM 6760 C C . LEU B 1 395 ? 21.969 -22.891 -1.9 1 76.44 395 LEU B C 1
ATOM 6762 O O . LEU B 1 395 ? 22.875 -23.609 -1.48 1 76.44 395 LEU B O 1
ATOM 6766 N N . ILE B 1 396 ? 20.766 -22.969 -1.496 1 75.69 396 ILE B N 1
ATOM 6767 C CA . ILE B 1 396 ? 20.375 -23.938 -0.475 1 75.69 396 ILE B CA 1
ATOM 6768 C C . ILE B 1 396 ? 20.594 -25.359 -0.991 1 75.69 396 ILE B C 1
ATOM 6770 O O . ILE B 1 396 ? 21.125 -26.203 -0.279 1 75.69 396 ILE B O 1
ATOM 6774 N N . VAL B 1 397 ? 20.219 -25.609 -2.193 1 81.75 397 VAL B N 1
ATOM 6775 C CA . VAL B 1 397 ? 20.312 -26.953 -2.766 1 81.75 397 VAL B CA 1
ATOM 6776 C C . VAL B 1 397 ? 21.781 -27.297 -2.992 1 81.75 397 VAL B C 1
ATOM 6778 O O . VAL B 1 397 ? 22.203 -28.438 -2.725 1 81.75 397 VAL B O 1
ATOM 6781 N N . LEU B 1 398 ? 22.547 -26.328 -3.434 1 82.88 398 LEU B N 1
ATOM 6782 C CA . LEU B 1 398 ? 23.969 -26.547 -3.635 1 82.88 398 LEU B CA 1
ATOM 6783 C C . LEU B 1 398 ? 24.641 -26.953 -2.328 1 82.88 398 LEU B C 1
ATOM 6785 O O . LEU B 1 398 ? 25.406 -27.922 -2.295 1 82.88 398 LEU B O 1
ATOM 6789 N N . THR B 1 399 ? 24.344 -26.234 -1.343 1 78.56 399 THR B N 1
ATOM 6790 C CA . THR B 1 399 ? 24.938 -26.5 -0.041 1 78.56 399 THR B CA 1
ATOM 6791 C C . THR B 1 399 ? 24.5 -27.859 0.494 1 78.56 399 THR B C 1
ATOM 6793 O O . THR B 1 399 ? 25.297 -28.562 1.135 1 78.56 399 THR B O 1
ATOM 6796 N N . THR B 1 400 ? 23.312 -28.219 0.287 1 79.56 400 THR B N 1
ATOM 6797 C CA . THR B 1 400 ? 22.781 -29.5 0.765 1 79.56 400 THR B CA 1
ATOM 6798 C C . THR B 1 400 ? 23.547 -30.672 0.163 1 79.56 400 THR B C 1
ATOM 6800 O O . THR B 1 400 ? 23.766 -31.672 0.833 1 79.56 400 THR B O 1
ATOM 6803 N N . VAL B 1 401 ? 23.953 -30.516 -1.067 1 84.06 401 VAL B N 1
ATOM 6804 C CA . VAL B 1 401 ? 24.625 -31.625 -1.726 1 84.06 401 VAL B CA 1
ATOM 6805 C C . VAL B 1 401 ? 26.141 -31.375 -1.745 1 84.06 401 VAL B C 1
ATOM 6807 O O . VAL B 1 401 ? 26.875 -32.094 -2.398 1 84.06 401 VAL B O 1
ATOM 6810 N N . GLY B 1 402 ? 26.594 -30.266 -1.117 1 79.62 402 GLY B N 1
ATOM 6811 C CA . GLY B 1 402 ? 28.016 -30 -0.945 1 79.62 402 GLY B CA 1
ATOM 6812 C C . GLY B 1 402 ? 28.672 -29.453 -2.199 1 79.62 402 GLY B C 1
ATOM 6813 O O . GLY B 1 402 ? 29.844 -29.734 -2.453 1 79.62 402 GLY B O 1
ATOM 6814 N N . LEU B 1 403 ? 27.969 -28.844 -3.021 1 84.56 403 LEU B N 1
ATOM 6815 C CA . LEU B 1 403 ? 28.516 -28.281 -4.25 1 84.56 403 LEU B CA 1
ATOM 6816 C C . LEU B 1 403 ? 28.922 -26.828 -4.051 1 84.56 403 LEU B C 1
ATOM 6818 O O . LEU B 1 403 ? 28.312 -26.109 -3.252 1 84.56 403 LEU B O 1
ATOM 6822 N N . PRO B 1 404 ? 29.953 -26.406 -4.711 1 80.88 404 PRO B N 1
ATOM 6823 C CA . PRO B 1 404 ? 30.391 -25.016 -4.594 1 80.88 404 PRO B CA 1
ATOM 6824 C C . PRO B 1 404 ? 29.406 -24.031 -5.215 1 80.88 404 PRO B C 1
ATOM 6826 O O . PRO B 1 404 ? 28.719 -24.359 -6.184 1 80.88 404 PRO B O 1
ATOM 6829 N N . ALA B 1 405 ? 29.453 -22.797 -4.684 1 76.31 405 ALA B N 1
ATOM 6830 C CA . ALA B 1 405 ? 28.516 -21.766 -5.141 1 76.31 405 ALA B CA 1
ATOM 6831 C C . ALA B 1 405 ? 29.219 -20.734 -6.016 1 76.31 405 ALA B C 1
ATOM 6833 O O . ALA B 1 405 ? 28.609 -19.734 -6.414 1 76.31 405 ALA B O 1
ATOM 6834 N N . ASN B 1 406 ? 30.375 -20.859 -6.355 1 71.38 406 ASN B N 1
ATOM 6835 C CA . ASN B 1 406 ? 31.203 -19.875 -7.047 1 71.38 406 ASN B CA 1
ATOM 6836 C C . ASN B 1 406 ? 30.594 -19.5 -8.398 1 71.38 406 ASN B C 1
ATOM 6838 O O . ASN B 1 406 ? 30.75 -18.359 -8.852 1 71.38 406 ASN B O 1
ATOM 6842 N N . ASN B 1 407 ? 29.875 -20.406 -9.07 1 71.38 407 ASN B N 1
ATOM 6843 C CA . ASN B 1 407 ? 29.375 -20.156 -10.414 1 71.38 407 ASN B CA 1
ATOM 6844 C C . ASN B 1 407 ? 27.906 -19.719 -10.398 1 71.38 407 ASN B C 1
ATOM 6846 O O . ASN B 1 407 ? 27.297 -19.562 -11.453 1 71.38 407 ASN B O 1
ATOM 6850 N N . LEU B 1 408 ? 27.438 -19.391 -9.281 1 77.88 408 LEU B N 1
ATOM 6851 C CA . LEU B 1 408 ? 26.031 -19.078 -9.164 1 77.88 408 LEU B CA 1
ATOM 6852 C C . LEU B 1 408 ? 25.719 -17.719 -9.797 1 77.88 408 LEU B C 1
ATOM 6854 O O . LEU B 1 408 ? 24.625 -17.531 -10.359 1 77.88 408 LEU B O 1
ATOM 6858 N N . SER B 1 409 ? 26.625 -16.797 -9.727 1 73.19 409 SER B N 1
ATOM 6859 C CA . SER B 1 409 ? 26.422 -15.438 -10.234 1 73.19 409 SER B CA 1
ATOM 6860 C C . SER B 1 409 ? 26.234 -15.438 -11.742 1 73.19 409 SER B C 1
ATOM 6862 O O . SER B 1 409 ? 25.609 -14.523 -12.297 1 73.19 409 SER B O 1
ATOM 6864 N N . LEU B 1 410 ? 26.781 -16.484 -12.359 1 72.81 410 LEU B N 1
ATOM 6865 C CA . LEU B 1 410 ? 26.641 -16.609 -13.805 1 72.81 410 LEU B CA 1
ATOM 6866 C C . LEU B 1 410 ? 25.172 -16.75 -14.195 1 72.81 410 LEU B C 1
ATOM 6868 O O . LEU B 1 410 ? 24.75 -16.266 -15.25 1 72.81 410 LEU B O 1
ATOM 6872 N N . LEU B 1 411 ? 24.453 -17.359 -13.352 1 81.69 411 LEU B N 1
ATOM 6873 C CA . LEU B 1 411 ? 23.062 -17.672 -13.664 1 81.69 411 LEU B CA 1
ATOM 6874 C C . LEU B 1 411 ? 22.188 -16.422 -13.555 1 81.69 411 LEU B C 1
ATOM 6876 O O . LEU B 1 411 ? 21.094 -16.375 -14.102 1 81.69 411 LEU B O 1
ATOM 6880 N N . LEU B 1 412 ? 22.672 -15.391 -12.867 1 74.94 412 LEU B N 1
ATOM 6881 C CA . LEU B 1 412 ? 21.922 -14.148 -12.68 1 74.94 412 LEU B CA 1
ATOM 6882 C C . LEU B 1 412 ? 21.703 -13.438 -14.016 1 74.94 412 LEU B C 1
ATOM 6884 O O . LEU B 1 412 ? 20.688 -12.758 -14.211 1 74.94 412 LEU B O 1
ATOM 6888 N N . THR B 1 413 ? 22.641 -13.617 -14.906 1 72.81 413 THR B N 1
ATOM 6889 C CA . THR B 1 413 ? 22.625 -12.914 -16.188 1 72.81 413 THR B CA 1
ATOM 6890 C C . THR B 1 413 ? 21.438 -13.367 -17.031 1 72.81 413 THR B C 1
ATOM 6892 O O . THR B 1 413 ? 20.891 -12.594 -17.812 1 72.81 413 THR B O 1
ATOM 6895 N N . VAL B 1 414 ? 21.031 -14.602 -16.844 1 82.06 414 VAL B N 1
ATOM 6896 C CA . VAL B 1 414 ? 19.969 -15.117 -17.703 1 82.06 414 VAL B CA 1
ATOM 6897 C C . VAL B 1 414 ? 18.688 -15.336 -16.891 1 82.06 414 VAL B C 1
ATOM 6899 O O . VAL B 1 414 ? 17.672 -15.75 -17.422 1 82.06 414 VAL B O 1
ATOM 6902 N N . ASP B 1 415 ? 18.719 -15.047 -15.68 1 84.06 415 ASP B N 1
ATOM 6903 C CA . ASP B 1 415 ? 17.609 -15.344 -14.766 1 84.06 415 ASP B CA 1
ATOM 6904 C C . ASP B 1 415 ? 16.375 -14.531 -15.109 1 84.06 415 ASP B C 1
ATOM 6906 O O . ASP B 1 415 ? 15.25 -15.008 -14.977 1 84.06 415 ASP B O 1
ATOM 6910 N N . TRP B 1 416 ? 16.578 -13.344 -15.594 1 79.44 416 TRP B N 1
ATOM 6911 C CA . TRP B 1 416 ? 15.445 -12.469 -15.883 1 79.44 416 TRP B CA 1
ATOM 6912 C C . TRP B 1 416 ? 14.547 -13.086 -16.953 1 79.44 416 TRP B C 1
ATOM 6914 O O . TRP B 1 416 ? 13.32 -12.992 -16.875 1 79.44 416 TRP B O 1
ATOM 6924 N N . LEU B 1 417 ? 15.094 -13.688 -17.906 1 84.75 417 LEU B N 1
ATOM 6925 C CA . LEU B 1 417 ? 14.328 -14.305 -18.984 1 84.75 417 LEU B CA 1
ATOM 6926 C C . LEU B 1 417 ? 13.695 -15.609 -18.531 1 84.75 417 LEU B C 1
ATOM 6928 O O . LEU B 1 417 ? 12.516 -15.859 -18.781 1 84.75 417 LEU B O 1
ATOM 6932 N N . LEU B 1 418 ? 14.469 -16.422 -17.906 1 91 418 LEU B N 1
ATOM 6933 C CA . LEU B 1 418 ? 13.984 -17.734 -17.469 1 91 418 LEU B CA 1
ATOM 6934 C C . LEU B 1 418 ? 12.875 -17.594 -16.438 1 91 418 LEU B C 1
ATOM 6936 O O . LEU B 1 418 ? 11.961 -18.422 -16.391 1 91 418 LEU B O 1
ATOM 6940 N N . ASP B 1 419 ? 12.953 -16.516 -15.672 1 90.06 419 ASP B N 1
ATOM 6941 C CA . ASP B 1 419 ? 11.93 -16.266 -14.664 1 90.06 419 ASP B CA 1
ATOM 6942 C C . ASP B 1 419 ? 10.562 -16.047 -15.305 1 90.06 419 ASP B C 1
ATOM 6944 O O . ASP B 1 419 ? 9.547 -16.531 -14.797 1 90.06 419 ASP B O 1
ATOM 6948 N N . ARG B 1 420 ? 10.578 -15.32 -16.344 1 91.44 420 ARG B N 1
ATOM 6949 C CA . ARG B 1 420 ? 9.336 -15.039 -17.047 1 91.44 420 ARG B CA 1
ATOM 6950 C C . ARG B 1 420 ? 8.711 -16.328 -17.594 1 91.44 420 ARG B C 1
ATOM 6952 O O . ARG B 1 420 ? 7.5 -16.531 -17.484 1 91.44 420 ARG B O 1
ATOM 6959 N N . VAL B 1 421 ? 9.5 -17.203 -18.078 1 94.31 421 VAL B N 1
ATOM 6960 C CA . VAL B 1 421 ? 9.008 -18.469 -18.625 1 94.31 421 VAL B CA 1
ATOM 6961 C C . VAL B 1 421 ? 8.578 -19.391 -17.484 1 94.31 421 VAL B C 1
ATOM 6963 O O . VAL B 1 421 ? 7.504 -20 -17.547 1 94.31 421 VAL B O 1
ATOM 6966 N N . ARG B 1 422 ? 9.352 -19.484 -16.453 1 94 422 ARG B N 1
ATOM 6967 C CA . ARG B 1 422 ? 9.016 -20.312 -15.297 1 94 422 ARG B CA 1
ATOM 6968 C C . ARG B 1 422 ? 7.684 -19.891 -14.68 1 94 422 ARG B C 1
ATOM 6970 O O . ARG B 1 422 ? 6.859 -20.734 -14.328 1 94 422 ARG B O 1
ATOM 6977 N N . THR B 1 423 ? 7.531 -18.562 -14.562 1 93.19 423 THR B N 1
ATOM 6978 C CA . THR B 1 423 ? 6.305 -18.031 -13.977 1 93.19 423 THR B CA 1
ATOM 6979 C C . THR B 1 423 ? 5.094 -18.422 -14.828 1 93.19 423 THR B C 1
ATOM 6981 O O . THR B 1 423 ? 4.047 -18.781 -14.289 1 93.19 423 THR B O 1
ATOM 6984 N N . SER B 1 424 ? 5.262 -18.344 -16.125 1 96.19 424 SER B N 1
ATOM 6985 C CA . SER B 1 424 ? 4.18 -18.734 -17.016 1 96.19 424 SER B CA 1
ATOM 6986 C C . SER B 1 424 ? 3.814 -20.203 -16.812 1 96.19 424 SER B C 1
ATOM 6988 O O . SER B 1 424 ? 2.633 -20.562 -16.812 1 96.19 424 SER B O 1
ATOM 6990 N N . VAL B 1 425 ? 4.797 -21.031 -16.641 1 96.56 425 VAL B N 1
ATOM 6991 C CA . VAL B 1 425 ? 4.578 -22.453 -16.438 1 96.56 425 VAL B CA 1
ATOM 6992 C C . VAL B 1 425 ? 3.895 -22.672 -15.086 1 96.56 425 VAL B C 1
ATOM 6994 O O . VAL B 1 425 ? 2.996 -23.516 -14.969 1 96.56 425 VAL B O 1
ATOM 6997 N N . ASN B 1 426 ? 4.305 -21.969 -14.078 1 94.88 426 ASN B N 1
ATOM 6998 C CA . ASN B 1 426 ? 3.666 -22.062 -12.773 1 94.88 426 ASN B CA 1
ATOM 6999 C C . ASN B 1 426 ? 2.184 -21.719 -12.844 1 94.88 426 ASN B C 1
ATOM 7001 O O . ASN B 1 426 ? 1.34 -22.438 -12.312 1 94.88 426 ASN B O 1
ATOM 7005 N N . VAL B 1 427 ? 1.911 -20.578 -13.5 1 96.69 427 VAL B N 1
ATOM 7006 C CA . VAL B 1 427 ? 0.535 -20.109 -13.617 1 96.69 427 VAL B CA 1
ATOM 7007 C C . VAL B 1 427 ? -0.295 -21.125 -14.391 1 96.69 427 VAL B C 1
ATOM 7009 O O . VAL B 1 427 ? -1.444 -21.406 -14.039 1 96.69 427 VAL B O 1
ATOM 7012 N N . LEU B 1 428 ? 0.301 -21.672 -15.453 1 97.5 428 LEU B N 1
ATOM 7013 C CA . LEU B 1 428 ? -0.38 -22.703 -16.234 1 97.5 428 LEU B CA 1
ATOM 7014 C C . LEU B 1 428 ? -0.662 -23.922 -15.367 1 97.5 428 LEU B C 1
ATOM 7016 O O . LEU B 1 428 ? -1.758 -24.484 -15.422 1 97.5 428 LEU B O 1
ATOM 7020 N N . GLY B 1 429 ? 0.315 -24.328 -14.664 1 97.06 429 GLY B N 1
ATOM 7021 C CA . GLY B 1 429 ? 0.134 -25.438 -13.75 1 97.06 429 GLY B CA 1
ATOM 7022 C C . GLY B 1 429 ? -0.967 -25.203 -12.727 1 97.06 429 GLY B C 1
ATOM 7023 O O . GLY B 1 429 ? -1.759 -26.109 -12.445 1 97.06 429 GLY B O 1
ATOM 7024 N N . ASP B 1 430 ? -1 -24.047 -12.156 1 96.75 430 ASP B N 1
ATOM 7025 C CA . ASP B 1 430 ? -2.059 -23.688 -11.219 1 96.75 430 ASP B CA 1
ATOM 7026 C C . ASP B 1 430 ? -3.432 -23.766 -11.883 1 96.75 430 ASP B C 1
ATOM 7028 O O . ASP B 1 430 ? -4.402 -24.203 -11.273 1 96.75 430 ASP B O 1
ATOM 7032 N N . GLY B 1 431 ? -3.488 -23.25 -13.102 1 97.69 431 GLY B N 1
ATOM 7033 C CA . GLY B 1 431 ? -4.734 -23.328 -13.844 1 97.69 431 GLY B CA 1
ATOM 7034 C C . GLY B 1 431 ? -5.219 -24.75 -14.062 1 97.69 431 GLY B C 1
ATOM 7035 O O . GLY B 1 431 ? -6.375 -25.062 -13.773 1 97.69 431 GLY B O 1
ATOM 7036 N N . PHE B 1 432 ? -4.355 -25.594 -14.586 1 97.69 432 PHE B N 1
ATOM 7037 C CA . PHE B 1 432 ? -4.699 -27 -14.773 1 97.69 432 PHE B CA 1
ATOM 7038 C C . PHE B 1 432 ? -5.117 -27.641 -13.453 1 97.69 432 PHE B C 1
ATOM 7040 O O . PHE B 1 432 ? -6.051 -28.438 -13.414 1 97.69 432 PHE B O 1
ATOM 7047 N N . GLY B 1 433 ? -4.359 -27.281 -12.422 1 97.19 433 GLY B N 1
ATOM 7048 C CA . GLY B 1 433 ? -4.719 -27.797 -11.109 1 97.19 433 GLY B CA 1
ATOM 7049 C C . GLY B 1 433 ? -6.141 -27.438 -10.695 1 97.19 433 GLY B C 1
ATOM 7050 O O . GLY B 1 433 ? -6.891 -28.312 -10.25 1 97.19 433 GLY B O 1
ATOM 7051 N N . ALA B 1 434 ? -6.488 -26.203 -10.836 1 97.5 434 ALA B N 1
ATOM 7052 C CA . ALA B 1 434 ? -7.848 -25.766 -10.516 1 97.5 434 ALA B CA 1
ATOM 7053 C C . ALA B 1 434 ? -8.875 -26.516 -11.352 1 97.5 434 ALA B C 1
ATOM 7055 O O . ALA B 1 434 ? -9.938 -26.906 -10.852 1 97.5 434 ALA B O 1
ATOM 7056 N N . GLY B 1 435 ? -8.578 -26.719 -12.648 1 97.44 435 GLY B N 1
ATOM 7057 C CA . GLY B 1 435 ? -9.469 -27.469 -13.516 1 97.44 435 GLY B CA 1
ATOM 7058 C C . GLY B 1 435 ? -9.648 -28.906 -13.07 1 97.44 435 GLY B C 1
ATOM 7059 O O . GLY B 1 435 ? -10.766 -29.422 -13.07 1 97.44 435 GLY B O 1
ATOM 7060 N N . ILE B 1 436 ? -8.633 -29.547 -12.727 1 97.56 436 ILE B N 1
ATOM 7061 C CA . ILE B 1 436 ? -8.648 -30.938 -12.297 1 97.56 436 ILE B CA 1
ATOM 7062 C C . ILE B 1 436 ? -9.43 -31.062 -10.992 1 97.56 436 ILE B C 1
ATOM 7064 O O . ILE B 1 436 ? -10.305 -31.922 -10.859 1 97.56 436 ILE B O 1
ATOM 7068 N N . ILE B 1 437 ? -9.133 -30.203 -10.07 1 96.88 437 ILE B N 1
ATOM 7069 C CA . ILE B 1 437 ? -9.781 -30.25 -8.766 1 96.88 437 ILE B CA 1
ATOM 7070 C C . ILE B 1 437 ? -11.273 -29.953 -8.922 1 96.88 437 ILE B C 1
ATOM 7072 O O . ILE B 1 437 ? -12.109 -30.578 -8.266 1 96.88 437 ILE B O 1
ATOM 7076 N N . HIS B 1 438 ? -11.586 -28.969 -9.734 1 96.69 438 HIS B N 1
ATOM 7077 C CA . HIS B 1 438 ? -12.984 -28.672 -10.031 1 96.69 438 HIS B CA 1
ATOM 7078 C C . HIS B 1 438 ? -13.703 -29.906 -10.57 1 96.69 438 HIS B C 1
ATOM 7080 O O . HIS B 1 438 ? -14.828 -30.188 -10.156 1 96.69 438 HIS B O 1
ATOM 7086 N N . HIS B 1 439 ? -13.086 -30.578 -11.484 1 96.25 439 HIS B N 1
ATOM 7087 C CA . HIS B 1 439 ? -13.664 -31.781 -12.07 1 96.25 439 HIS B CA 1
ATOM 7088 C C . HIS B 1 439 ? -13.883 -32.844 -11.016 1 96.25 439 HIS B C 1
ATOM 7090 O O . HIS B 1 439 ? -14.938 -33.5 -10.977 1 96.25 439 HIS B O 1
ATOM 7096 N N . MET B 1 440 ? -12.969 -33.031 -10.164 1 95.31 440 MET B N 1
ATOM 7097 C CA . MET B 1 440 ? -13.008 -34.094 -9.156 1 95.31 440 MET B CA 1
ATOM 7098 C C . MET B 1 440 ? -14.039 -33.75 -8.07 1 95.31 440 MET B C 1
ATOM 7100 O O . MET B 1 440 ? -14.539 -34.656 -7.406 1 95.31 440 MET B O 1
ATOM 7104 N N . THR B 1 441 ? -14.336 -32.531 -7.895 1 93.06 441 THR B N 1
ATOM 7105 C CA . THR B 1 441 ? -15.203 -32.156 -6.781 1 93.06 441 THR B CA 1
ATOM 7106 C C . THR B 1 441 ? -16.531 -31.594 -7.293 1 93.06 441 THR B C 1
ATOM 7108 O O . THR B 1 441 ? -17.344 -31.094 -6.512 1 93.06 441 THR B O 1
ATOM 7111 N N . LYS B 1 442 ? -16.781 -31.656 -8.508 1 92.69 442 LYS B N 1
ATOM 7112 C CA . LYS B 1 442 ? -17.938 -31.047 -9.164 1 92.69 442 LYS B CA 1
ATOM 7113 C C . LYS B 1 442 ? -19.234 -31.547 -8.562 1 92.69 442 LYS B C 1
ATOM 7115 O O . LYS B 1 442 ? -20.156 -30.766 -8.297 1 92.69 442 LYS B O 1
ATOM 7120 N N . GLU B 1 443 ? -19.391 -32.781 -8.367 1 90.19 443 GLU B N 1
ATOM 7121 C CA . GLU B 1 443 ? -20.609 -33.375 -7.832 1 90.19 443 GLU B CA 1
ATOM 7122 C C . GLU B 1 443 ? -20.891 -32.906 -6.418 1 90.19 443 GLU B C 1
ATOM 7124 O O . GLU B 1 443 ? -22.047 -32.625 -6.07 1 90.19 443 GLU B O 1
ATOM 7129 N N . ARG B 1 444 ? -19.891 -32.781 -5.707 1 87.44 444 ARG B N 1
ATOM 7130 C CA . ARG B 1 444 ? -20.031 -32.312 -4.328 1 87.44 444 ARG B CA 1
ATOM 7131 C C . ARG B 1 444 ? -20.438 -30.859 -4.285 1 87.44 444 ARG B C 1
ATOM 7133 O O . ARG B 1 444 ? -21.203 -30.438 -3.41 1 87.44 444 ARG B O 1
ATOM 7140 N N . LEU B 1 445 ? -19.922 -30.094 -5.156 1 88.25 445 LEU B N 1
ATOM 7141 C CA . LEU B 1 445 ? -20.25 -28.672 -5.246 1 88.25 445 LEU B CA 1
ATOM 7142 C C . LEU B 1 445 ? -21.719 -28.469 -5.617 1 88.25 445 LEU B C 1
ATOM 7144 O O . LEU B 1 445 ? -22.406 -27.625 -5.043 1 88.25 445 LEU B O 1
ATOM 7148 N N . ILE B 1 446 ? -22.188 -29.312 -6.484 1 86.31 446 ILE B N 1
ATOM 7149 C CA . ILE B 1 446 ? -23.594 -29.234 -6.91 1 86.31 446 ILE B CA 1
ATOM 7150 C C . ILE B 1 446 ? -24.5 -29.641 -5.754 1 86.31 446 ILE B C 1
ATOM 7152 O O . ILE B 1 446 ? -25.562 -29.031 -5.555 1 86.31 446 ILE B O 1
ATOM 7156 N N . GLU B 1 447 ? -24.094 -30.562 -5.047 1 83.31 447 GLU B N 1
ATOM 7157 C CA . GLU B 1 447 ? -24.859 -31 -3.883 1 83.31 447 GLU B CA 1
ATOM 7158 C C . GLU B 1 447 ? -24.938 -29.891 -2.838 1 83.31 447 GLU B C 1
ATOM 7160 O O . GLU B 1 447 ? -25.984 -29.719 -2.205 1 83.31 447 GLU B O 1
ATOM 7165 N N . ALA B 1 448 ? -23.875 -29.203 -2.676 1 80.88 448 ALA B N 1
ATOM 7166 C CA . ALA B 1 448 ? -23.844 -28.109 -1.704 1 80.88 448 ALA B CA 1
ATOM 7167 C C . ALA B 1 448 ? -24.781 -26.984 -2.109 1 80.88 448 ALA B C 1
ATOM 7169 O O . ALA B 1 448 ? -25.359 -26.312 -1.252 1 80.88 448 ALA B O 1
ATOM 7170 N N . ASP B 1 449 ? -24.953 -26.766 -3.338 1 81.56 449 ASP B N 1
ATOM 7171 C CA . ASP B 1 449 ? -25.812 -25.719 -3.855 1 81.56 449 ASP B CA 1
ATOM 7172 C C . ASP B 1 449 ? -27.281 -25.984 -3.516 1 81.56 449 ASP B C 1
ATOM 7174 O O . ASP B 1 449 ? -28.109 -25.062 -3.529 1 81.56 449 ASP B O 1
ATOM 7178 N N . SER B 1 450 ? -27.609 -27.141 -3.225 1 75.25 450 SER B N 1
ATOM 7179 C CA . SER B 1 450 ? -28.984 -27.5 -2.91 1 75.25 450 SER B CA 1
ATOM 7180 C C . SER B 1 450 ? -29.328 -27.172 -1.463 1 75.25 450 SER B C 1
ATOM 7182 O O . SER B 1 450 ? -30.5 -27.141 -1.087 1 75.25 450 SER B O 1
ATOM 7184 N N . GLU B 1 451 ? -28.375 -26.781 -0.743 1 74.88 451 GLU B N 1
ATOM 7185 C CA . GLU B 1 451 ? -28.625 -26.391 0.639 1 74.88 451 GLU B CA 1
ATOM 7186 C C . GLU B 1 451 ? -29.188 -24.969 0.714 1 74.88 451 GLU B C 1
ATOM 7188 O O . GLU B 1 451 ? -28.719 -24.078 0.012 1 74.88 451 GLU B O 1
ATOM 7193 N N . GLU B 1 452 ? -30.203 -24.75 1.486 1 64.94 452 GLU B N 1
ATOM 7194 C CA . GLU B 1 452 ? -30.984 -23.516 1.554 1 64.94 452 GLU B CA 1
ATOM 7195 C C . GLU B 1 452 ? -30.094 -22.312 1.816 1 64.94 452 GLU B C 1
ATOM 7197 O O . GLU B 1 452 ? -30.266 -21.266 1.198 1 64.94 452 GLU B O 1
ATOM 7202 N N . LEU B 1 453 ? -29.234 -22.484 2.756 1 63.25 453 LEU B N 1
ATOM 7203 C CA . LEU B 1 453 ? -28.406 -21.344 3.127 1 63.25 453 LEU B CA 1
ATOM 7204 C C . LEU B 1 453 ? -27.516 -20.922 1.959 1 63.25 453 LEU B C 1
ATOM 7206 O O . LEU B 1 453 ? -27.391 -19.719 1.68 1 63.25 453 LEU B O 1
ATOM 7210 N N . ILE B 1 454 ? -27.016 -21.844 1.329 1 64.75 454 ILE B N 1
ATOM 7211 C CA . ILE B 1 454 ? -26.109 -21.562 0.213 1 64.75 454 ILE B CA 1
ATOM 7212 C C . ILE B 1 454 ? -26.906 -20.969 -0.946 1 64.75 454 ILE B C 1
ATOM 7214 O O . ILE B 1 454 ? -26.422 -20.047 -1.627 1 64.75 454 ILE B O 1
ATOM 7218 N N . GLN B 1 455 ? -28.094 -21.406 -1.032 1 68.12 455 GLN B N 1
ATOM 7219 C CA . GLN B 1 455 ? -28.969 -20.844 -2.057 1 68.12 455 GLN B CA 1
ATOM 7220 C C . GLN B 1 455 ? -29.297 -19.391 -1.755 1 68.12 455 GLN B C 1
ATOM 7222 O O . GLN B 1 455 ? -29.359 -18.562 -2.664 1 68.12 455 GLN B O 1
ATOM 7227 N N . GLN B 1 456 ? -29.469 -19.172 -0.521 1 66.19 456 GLN B N 1
ATOM 7228 C CA . GLN B 1 456 ? -29.766 -17.797 -0.126 1 66.19 456 GLN B CA 1
ATOM 7229 C C . GLN B 1 456 ? -28.578 -16.875 -0.366 1 66.19 456 GLN B C 1
ATOM 7231 O O . GLN B 1 456 ? -28.734 -15.75 -0.854 1 66.19 456 GLN B O 1
ATOM 7236 N N . ILE B 1 457 ? -27.469 -17.406 -0.053 1 64.75 457 ILE B N 1
ATOM 7237 C CA . ILE B 1 457 ? -26.25 -16.641 -0.233 1 64.75 457 ILE B CA 1
ATOM 7238 C C . ILE B 1 457 ? -26 -16.375 -1.72 1 64.75 457 ILE B C 1
ATOM 7240 O O . ILE B 1 457 ? -25.672 -15.266 -2.119 1 64.75 457 ILE B O 1
ATOM 7244 N N . LYS B 1 458 ? -26.266 -17.391 -2.457 1 61.91 458 LYS B N 1
ATOM 7245 C CA . LYS B 1 458 ? -26.109 -17.281 -3.904 1 61.91 458 LYS B CA 1
ATOM 7246 C C . LYS B 1 458 ? -27.094 -16.266 -4.488 1 61.91 458 LYS B C 1
ATOM 7248 O O . LYS B 1 458 ? -26.734 -15.5 -5.383 1 61.91 458 LYS B O 1
ATOM 7253 N N . ASN B 1 459 ? -28.234 -16.312 -4.016 1 60.78 459 ASN B N 1
ATOM 7254 C CA . ASN B 1 459 ? -29.234 -15.367 -4.465 1 60.78 459 ASN B CA 1
ATOM 7255 C C . ASN B 1 459 ? -28.875 -13.93 -4.09 1 60.78 459 ASN B C 1
ATOM 7257 O O . ASN B 1 459 ? -29.078 -13.008 -4.875 1 60.78 459 ASN B O 1
ATOM 7261 N N . ASP B 1 460 ? -28.312 -13.914 -3.033 1 58.5 460 ASP B N 1
ATOM 7262 C CA . ASP B 1 460 ? -27.875 -12.594 -2.586 1 58.5 460 ASP B CA 1
ATOM 7263 C C . ASP B 1 460 ? -26.719 -12.078 -3.443 1 58.5 460 ASP B C 1
ATOM 7265 O O . ASP B 1 460 ? -26.703 -10.906 -3.822 1 58.5 460 ASP B O 1
ATOM 7269 N N . ILE B 1 461 ? -25.859 -13.016 -3.752 1 56.62 461 ILE B N 1
ATOM 7270 C CA . ILE B 1 461 ? -24.719 -12.688 -4.586 1 56.62 461 ILE B CA 1
ATOM 7271 C C . ILE B 1 461 ? -25.188 -12.336 -5.996 1 56.62 461 ILE B C 1
ATOM 7273 O O . ILE B 1 461 ? -24.719 -11.359 -6.586 1 56.62 461 ILE B O 1
ATOM 7277 N N . CYS B 1 462 ? -26.078 -13.227 -6.543 1 54.72 462 CYS B N 1
ATOM 7278 C CA . CYS B 1 462 ? -26.625 -13.008 -7.875 1 54.72 462 CYS B CA 1
ATOM 7279 C C . CYS B 1 462 ? -27.391 -11.688 -7.941 1 54.72 462 CYS B C 1
ATOM 7281 O O . CYS B 1 462 ? -27.266 -10.945 -8.922 1 54.72 462 CYS B O 1
ATOM 7283 N N . LYS B 1 463 ? -28.141 -11.469 -6.992 1 54.03 463 LYS B N 1
ATOM 7284 C CA . LYS B 1 463 ? -28.828 -10.18 -6.926 1 54.03 463 LYS B CA 1
ATOM 7285 C C . LYS B 1 463 ? -27.828 -9.031 -6.902 1 54.03 463 LYS B C 1
ATOM 7287 O O . LYS B 1 463 ? -28.062 -7.992 -7.523 1 54.03 463 LYS B O 1
ATOM 7292 N N . PHE B 1 464 ? -26.766 -9.406 -6.371 1 49 464 PHE B N 1
ATOM 7293 C CA . PHE B 1 464 ? -25.688 -8.438 -6.262 1 49 464 PHE B CA 1
ATOM 7294 C C . PHE B 1 464 ? -24.984 -8.25 -7.602 1 49 464 PHE B C 1
ATOM 7296 O O . PHE B 1 464 ? -24.688 -7.121 -7.996 1 49 464 PHE B O 1
ATOM 7303 N N . LEU B 1 465 ? -24.734 -9.359 -8.219 1 48.94 465 LEU B N 1
ATOM 7304 C CA . LEU B 1 465 ? -23.969 -9.344 -9.453 1 48.94 465 LEU B CA 1
ATOM 7305 C C . LEU B 1 465 ? -24.828 -8.922 -10.633 1 48.94 465 LEU B C 1
ATOM 7307 O O . LEU B 1 465 ? -24.344 -8.297 -11.578 1 48.94 465 LEU B O 1
ATOM 7311 N N . THR B 1 466 ? -26.094 -9.305 -10.789 1 47.12 466 THR B N 1
ATOM 7312 C CA . THR B 1 466 ? -26.984 -8.938 -11.883 1 47.12 466 THR B CA 1
ATOM 7313 C C . THR B 1 466 ? -27.25 -7.434 -11.883 1 47.12 466 THR B C 1
ATOM 7315 O O . THR B 1 466 ? -27.453 -6.836 -12.945 1 47.12 466 THR B O 1
ATOM 7318 N N . LYS B 1 467 ? -27.297 -6.883 -10.758 1 43.5 467 LYS B N 1
ATOM 7319 C CA . LYS B 1 467 ? -27.484 -5.434 -10.75 1 43.5 467 LYS B CA 1
ATOM 7320 C C . LYS B 1 467 ? -26.234 -4.707 -11.227 1 43.5 467 LYS B C 1
ATOM 7322 O O . LYS B 1 467 ? -26.281 -3.508 -11.508 1 43.5 467 LYS B O 1
ATOM 7327 N N . LEU B 1 468 ? -25.141 -5.297 -11.195 1 38.81 468 LEU B N 1
ATOM 7328 C CA . LEU B 1 468 ? -23.891 -4.766 -11.719 1 38.81 468 LEU B CA 1
ATOM 7329 C C . LEU B 1 468 ? -23.875 -4.773 -13.242 1 38.81 468 LEU B C 1
ATOM 7331 O O . LEU B 1 468 ? -22.953 -4.266 -13.867 1 38.81 468 LEU B O 1
ATOM 7335 N N . LYS B 1 469 ? -24.906 -5.391 -13.906 1 36.97 469 LYS B N 1
ATOM 7336 C CA . LYS B 1 469 ? -24.938 -5.578 -15.352 1 36.97 469 LYS B CA 1
ATOM 7337 C C . LYS B 1 469 ? -25.156 -4.25 -16.078 1 36.97 469 LYS B C 1
ATOM 7339 O O . LYS B 1 469 ? -25.203 -4.207 -17.312 1 36.97 469 LYS B O 1
ATOM 7344 N N . PRO B 1 470 ? -25.766 -3.271 -15.531 1 34.91 470 PRO B N 1
ATOM 7345 C CA . PRO B 1 470 ? -26.109 -2.336 -16.609 1 34.91 470 PRO B CA 1
ATOM 7346 C C . PRO B 1 470 ? -24.875 -1.886 -17.406 1 34.91 470 PRO B C 1
ATOM 7348 O O . PRO B 1 470 ? -24.969 -1.684 -18.625 1 34.91 470 PRO B O 1
ATOM 7351 N N . CYS B 1 471 ? -23.906 -1.065 -16.844 1 32.59 471 CYS B N 1
ATOM 7352 C CA . CYS B 1 471 ? -23.031 -0.324 -17.75 1 32.59 471 CYS B CA 1
ATOM 7353 C C . CYS B 1 471 ? -22.125 -1.269 -18.531 1 32.59 471 CYS B C 1
ATOM 7355 O O . CYS B 1 471 ? -21.391 -0.835 -19.422 1 32.59 471 CYS B O 1
ATOM 7357 N N . ILE B 1 472 ? -21.422 -2.242 -18.016 1 30.08 472 ILE B N 1
ATOM 7358 C CA . ILE B 1 472 ? -20.734 -3.066 -19 1 30.08 472 ILE B CA 1
ATOM 7359 C C . ILE B 1 472 ? -21.75 -3.947 -19.734 1 30.08 472 ILE B C 1
ATOM 7361 O O . ILE B 1 472 ? -22.609 -4.555 -19.109 1 30.08 472 ILE B O 1
ATOM 7365 N N . ASN B 1 473 ? -22.141 -3.594 -20.984 1 28.7 473 ASN B N 1
ATOM 7366 C CA . ASN B 1 473 ? -22.828 -4.555 -21.859 1 28.7 473 ASN B CA 1
ATOM 7367 C C . ASN B 1 473 ? -22.406 -5.988 -21.531 1 28.7 473 ASN B C 1
ATOM 7369 O O . ASN B 1 473 ? -21.562 -6.562 -22.219 1 28.7 473 ASN B O 1
ATOM 7373 N N . LEU B 1 474 ? -22.078 -6.23 -20.406 1 29.06 474 LEU B N 1
ATOM 7374 C CA . LEU B 1 474 ? -21.922 -7.648 -20.094 1 29.06 474 LEU B CA 1
ATOM 7375 C C . LEU B 1 474 ? -23.234 -8.398 -20.328 1 29.06 474 LEU B C 1
ATOM 7377 O O . LEU B 1 474 ? -24.047 -8.547 -19.406 1 29.06 474 LEU B O 1
ATOM 7381 N N . TYR B 1 475 ? -24.047 -8.109 -21.391 1 28.73 475 TYR B N 1
ATOM 7382 C CA . TYR B 1 475 ? -25.188 -8.875 -21.875 1 28.73 475 TYR B CA 1
ATOM 7383 C C . TYR B 1 475 ? -24.828 -10.359 -21.984 1 28.73 475 TYR B C 1
ATOM 7385 O O . TYR B 1 475 ? -25.562 -11.133 -22.609 1 28.73 475 TYR B O 1
ATOM 7393 N N . SER B 1 476 ? -23.547 -10.734 -22.125 1 27.55 476 SER B N 1
ATOM 7394 C CA . SER B 1 476 ? -23.781 -12.156 -22.344 1 27.55 476 SER B CA 1
ATOM 7395 C C . SER B 1 476 ? -24.531 -12.789 -21.188 1 27.55 476 SER B C 1
ATOM 7397 O O . SER B 1 476 ? -24.172 -12.586 -20.016 1 27.55 476 SER B O 1
ATOM 7399 N N . PRO B 1 477 ? -25.844 -13.141 -21.328 1 28.53 477 PRO B N 1
ATOM 7400 C CA . PRO B 1 477 ? -26.641 -13.969 -20.406 1 28.53 477 PRO B CA 1
ATOM 7401 C C . PRO B 1 477 ? -25.781 -14.953 -19.609 1 28.53 477 PRO B C 1
ATOM 7403 O O . PRO B 1 477 ? -26.266 -15.562 -18.656 1 28.53 477 PRO B O 1
ATOM 7406 N N . TYR B 1 478 ? -24.656 -15.25 -20.234 1 26.72 478 TYR B N 1
ATOM 7407 C CA . TYR B 1 478 ? -23.875 -16.359 -19.688 1 26.72 478 TYR B CA 1
ATOM 7408 C C . TYR B 1 478 ? -23.203 -15.953 -18.375 1 26.72 478 TYR B C 1
ATOM 7410 O O . TYR B 1 478 ? -22.781 -16.812 -17.594 1 26.72 478 TYR B O 1
ATOM 7418 N N . PHE B 1 479 ? -22.906 -14.68 -18.219 1 28.77 479 PHE B N 1
ATOM 7419 C CA . PHE B 1 479 ? -22.266 -14.391 -16.922 1 28.77 479 PHE B CA 1
ATOM 7420 C C . PHE B 1 479 ? -23.266 -14.547 -15.789 1 28.77 479 PHE B C 1
ATOM 7422 O O . PHE B 1 479 ? -22.922 -15.039 -14.711 1 28.77 479 PHE B O 1
ATOM 7429 N N . VAL B 1 480 ? -24.469 -14.07 -15.938 1 29.67 480 VAL B N 1
ATOM 7430 C CA . VAL B 1 480 ? -25.531 -14.32 -14.969 1 29.67 480 VAL B CA 1
ATOM 7431 C C . VAL B 1 480 ? -25.844 -15.812 -14.922 1 29.67 480 VAL B C 1
ATOM 7433 O O . VAL B 1 480 ? -26.031 -16.375 -13.844 1 29.67 480 VAL B O 1
ATOM 7436 N N . TYR B 1 481 ? -26 -16.422 -16.141 1 27.64 481 TYR B N 1
ATOM 7437 C CA . TYR B 1 481 ? -26.328 -17.844 -16.188 1 27.64 481 TYR B CA 1
ATOM 7438 C C . TYR B 1 481 ? -25.188 -18.688 -15.648 1 27.64 481 TYR B C 1
ATOM 7440 O O . TYR B 1 481 ? -25.406 -19.781 -15.133 1 27.64 481 TYR B O 1
ATOM 7448 N N . ALA B 1 482 ? -23.984 -18.281 -15.961 1 27.17 482 ALA B N 1
ATOM 7449 C CA . ALA B 1 482 ? -22.922 -19.109 -15.383 1 27.17 482 ALA B CA 1
ATOM 7450 C C . ALA B 1 482 ? -22.953 -19.047 -13.859 1 27.17 482 ALA B C 1
ATOM 7452 O O . ALA B 1 482 ? -22.656 -20.047 -13.188 1 27.17 482 ALA B O 1
ATOM 7453 N N . TYR B 1 483 ? -23.188 -17.922 -13.258 1 28.34 483 TYR B N 1
ATOM 7454 C CA . TYR B 1 483 ? -23.438 -17.938 -11.828 1 28.34 483 TYR B CA 1
ATOM 7455 C C . TYR B 1 483 ? -24.797 -18.547 -11.523 1 28.34 483 TYR B C 1
ATOM 7457 O O . TYR B 1 483 ? -25.016 -19.109 -10.445 1 28.34 483 TYR B O 1
ATOM 7465 N N . LEU B 1 484 ? -25.906 -18.359 -12.367 1 28.72 484 LEU B N 1
ATOM 7466 C CA . LEU B 1 484 ? -27.234 -18.922 -12.117 1 28.72 484 LEU B CA 1
ATOM 7467 C C . LEU B 1 484 ? -27.281 -20.391 -12.516 1 28.72 484 LEU B C 1
ATOM 7469 O O . LEU B 1 484 ? -28.203 -21.109 -12.125 1 28.72 484 LEU B O 1
ATOM 7473 N N . SER B 1 485 ? -26.781 -20.766 -13.742 1 26.44 485 SER B N 1
ATOM 7474 C CA . SER B 1 485 ? -26.922 -22.172 -14.086 1 26.44 485 SER B CA 1
ATOM 7475 C C . SER B 1 485 ? -26.156 -23.062 -13.102 1 26.44 485 SER B C 1
ATOM 7477 O O . SER B 1 485 ? -26.016 -24.266 -13.32 1 26.44 485 SER B O 1
ATOM 7479 N N . LEU B 1 486 ? -25.438 -22.531 -12.211 1 23.91 486 LEU B N 1
ATOM 7480 C CA . LEU B 1 486 ? -25.141 -23.562 -11.234 1 23.91 486 LEU B CA 1
ATOM 7481 C C . LEU B 1 486 ? -26.312 -23.797 -10.305 1 23.91 486 LEU B C 1
ATOM 7483 O O . LEU B 1 486 ? -26.953 -22.844 -9.859 1 23.91 486 LEU B O 1
#

InterPro domains:
  IPR001991 Sodium:dicarboxylate symporter [PF00375] (10-439)
  IPR018107 Sodium:dicarboxylate symporter, conserved site [PS00713] (42-56)
  IPR018107 Sodium:dicarboxylate symporter, conserved site [PS00714] (336-359)
  IPR036458 Sodium:dicarboxylate symporter superfamily [G3DSA:1.10.3860.10] (2-449)
  IPR036458 Sodium:dicarboxylate symporter superfamily [SSF118215] (8-439)
  IPR050746 Dicarboxylate/Amino Acid:Cation Symporter [PTHR11958] (4-461)

Nearest PDB structures (foldseek):
  8qrq-assembly1_B  TM=9.547E-01  e=3.628E-28  Homo sapiens
  8ouj-assembly1_B  TM=9.470E-01  e=2.557E-28  Homo sapiens
  8qro-assembly1_A  TM=9.508E-01  e=6.404E-28  Homo sapiens
  8qrp-assembly1_B  TM=9.343E-01  e=4.321E-28  Homo sapiens
  8qru-assembly1_B  TM=8.272E-01  e=5.376E-28  Homo sapiens

pLDDT: mean 81.47, std 17.42, range [23.91, 97.88]

Organism: Dracunculus medinensis (NCBI:txid318479)

Solvent-accessible surface area (backbone atoms only — not comparable to full-atom values): 49149 Å² total; per-residue (Å²): 129,77,50,73,64,52,49,51,35,51,44,36,49,48,19,43,51,49,10,48,52,50,11,63,66,48,35,83,66,62,67,52,71,67,53,43,48,59,48,23,40,59,14,52,52,42,50,50,56,47,53,65,46,45,60,63,43,51,49,19,30,24,23,34,24,36,35,66,33,52,56,70,55,50,52,50,53,50,51,53,49,52,52,50,45,52,50,49,22,47,52,28,18,50,47,15,45,54,49,40,70,68,67,44,50,20,37,45,93,68,42,81,85,75,74,76,32,81,58,83,79,70,83,52,52,66,65,48,44,46,52,27,37,56,44,30,40,34,38,50,37,64,72,43,22,67,46,27,31,59,40,71,42,72,44,76,39,77,61,76,81,68,82,65,80,86,76,77,68,77,65,71,54,50,68,42,81,39,82,40,78,41,89,38,60,20,59,58,18,50,49,47,50,26,44,52,54,7,32,50,37,24,70,50,37,78,54,28,41,71,60,52,50,50,28,44,51,47,30,50,54,47,51,54,53,49,60,62,50,56,75,48,45,29,59,20,24,18,19,37,39,17,26,58,51,41,64,53,80,72,56,67,70,59,43,60,51,38,42,50,46,52,49,48,48,51,49,35,47,46,46,37,56,69,41,52,50,34,50,52,41,25,73,74,63,71,46,67,44,66,64,53,49,60,38,36,45,52,28,36,43,43,9,37,37,64,49,28,44,66,70,19,39,67,46,40,51,46,26,38,41,69,65,61,59,43,56,59,56,44,46,37,45,46,40,60,51,25,46,32,38,40,30,28,29,53,12,16,45,37,33,29,49,49,51,33,50,32,31,49,67,70,49,82,77,51,70,66,53,51,51,48,43,45,54,43,27,39,46,40,32,34,43,38,39,76,45,79,75,48,72,62,52,40,48,33,46,26,52,72,74,69,45,82,52,34,60,54,58,66,53,59,78,53,39,71,62,52,42,16,53,24,25,21,38,22,48,50,50,33,50,48,49,38,53,46,51,40,62,76,41,43,68,60,54,56,56,44,54,70,37,66,67,45,42,49,51,49,48,49,49,48,54,52,52,57,64,62,36,71,77,54,81,69,64,58,60,55,61,59,36,60,66,57,72,99,129,77,50,74,65,52,49,50,36,51,43,37,48,47,19,44,52,49,9,49,53,50,10,62,66,47,34,83,67,62,68,53,73,66,54,46,48,58,47,23,40,58,14,50,48,42,49,18,46,47,39,28,45,45,59,62,42,50,52,19,30,24,23,34,24,35,34,66,32,53,56,70,56,49,54,50,52,51,51,54,49,53,51,50,44,53,50,50,24,48,51,27,18,49,47,16,44,53,48,39,70,69,67,44,53,20,39,46,92,66,41,81,85,74,76,75,32,79,59,84,80,73,83,50,53,61,66,51,43,47,51,29,39,56,47,31,41,60,53,95,42,72,70,54,24,61,39,25,32,59,40,74,40,70,45,73,38,73,59,73,78,68,82,61,80,88,76,76,68,81,63,73,56,48,68,41,81,38,82,39,76,42,92,39,58,23,60,60,18,50,49,47,51,27,45,56,52,7,34,51,39,25,70,50,39,76,82,32,41,68,59,50,48,50,29,43,44,48,30,50,53,48,50,53,52,49,60,62,51,56,76,47,45,30,60,20,23,19,20,36,40,18,29,58,50,42,64,52,79,70,57,68,71,57,44,60,52,38,41,53,47,52,50,49,47,52,50,36,48,46,46,37,55,69,40,53,50,34,49,52,41,24,73,74,64,71,47,68,43,65,63,53,49,62,36,36,45,53,28,36,44,43,8,39,35,64,48,28,42,66,69,21,41,68,47,40,49,46,23,38,40,68,64,62,61,43,56,60,58,43,45,37,46,45,39,60,50,26,43,36,37,42,28,28,26,51,12,15,45,36,33,31,49,48,51,32,52,33,31,48,68,69,47,85,75,49,73,65,53,51,50,47,43,44,53,42,24,41,47,42,31,34,43,40,40,78,46,83,76,47,73,63,52,38,48,26,49,25,51,72,73,69,45,84,53,39,60,54,56,64,53,58,78,53,38,71,61,51,41,15,53,24,25,22,38,22,48,50,51,34,49,48,48,38,51,45,51,40,61,76,42,41,69,59,54,56,56,45,53,70,37,66,68,44,39,52,50,46,47,51,47,45,58,34,52,60,67,61,34,69,82,53,81,57,64,59,64,53,64,58,34,59,68,56,72,97